Protein AF-A0AAD8YCX8-F1 (afdb_monomer_lite)

pLDDT: mean 75.9, std 19.73, range [22.41, 96.56]

Sequence (1104 aa):
MKTLSSLLLLIIVISTNVIINALQQPRQQAIVVGSGPVGVAASLILATNHNYDVTLLESSPASSTQTKYDPTKAFLYNVNGRGQRLTKMFPEMHQRMVERSVISKGFGGTKLTIVPADPGESIPEQKMNVPAAADKEDNGNKSMPSGEKAGNVGFWIPRHEMVKLMVEEIEEHNKRGLGGTITLCTGQECVSVVPRTTKDGEGVTVVVTTKDASSSSLQEISNEYNANLVIGADGMNSKVRQCLHNAPPGTWSSNCVKSSKFQPKTYTSPASFLRIKVLQLPPQFEIPDADGKPPLNTFSQDIYAIRSVNTGPRTFLSLGLLPMKDNDAVRPTNIITRPDHGIWKITNGKSMREYFQQAFPRFNFQEGGLISNQEWDRFAKAEGTRFPPCQYSPGLAVWDESGRSGVALVGDSIHAFSPDIGQGVNAGLMDVVCLDRALSGLDDVESGNDNDNTANDKTNKQTTTLEANLQRYQKQHAQEIAALIRLARFGAPYQYKQPHRADRALRLVWTANVAMRLLLNKVTFGVIQPPCIILSQNEDLTFREWPGFSNKKEGAAPPSTITTADDKSKDIKKEAPQLPPVEAAARRLERLYGGGGLATKTTATALPINTTKIMKKWLGASSGTAGNATMASVAACAETTLDPSGVCVTGREILMGLCSEEDRLAVSVKTADDGTADKPEEGGDAMMEEDAAPSTTPEYLSLTCREVESWLMTLAVRIYWRAGKYQQAYDLIIKGLQLLDAHLVDSGNTTTTTGGLYPLLARMLRYRSLIMESLLTSSNDDDTYAKLCSDTRIELASRHTHAVLRRDADVSATILNLHLRELLLSDRVEQAQKLISNSTFPTDAASNNQLLRYLYYSGRVQALRLEYTQSYSNLSQCLRKCPTNTGLGFRIAVQRLLVVVQLLMGEIPDRSVFFGEGMRGELRPYLEIAQAVRRGDLAVFHETVGGHAERLRMDGTYTLISRLAHSVVKAGLRRLKTSYSRISLEDVASRLGLPSATSAEFVVAKAVRDGVIDATIDHVGGYVQSHDLVDVYATVEPSEAFHRRIAYCLTTHNDAVRAMRYTPDAYKKQLEASRGLRRSREEKTDEEKAQEIEDELDDEDYEY

Organism: NCBI:txid267567

Secondary structure (DSSP, 8-state):
-HHHHHHHHHHHHHHHHHHHHHT-PPPPEEEEE--SHHHHHHHHHHHHTS--EEEEEESS-GGG-TTS--TTS-PEEEE-HHHHHHHHHSHHHHHHHHHHSEEE-HHHHS-EEEEES-TTSPPPP------SS-------------SS--TT-EEEEEHHHHHHHHHHHHHHHHHH--S--EEEEESEEEEEEEEEE-TTSS-EEEEEEEEETT---TTS-EEEEEESEEEE-S-TT-HHHHHHHHPPTTSS-TTSPPGGGGSPEEE--TTTT-EEEEEEE-SS-EE--STTSPPEEPPTTSEEEEE-S--STTT--EEEE---S-SSS-EEEEEEE-TTSGGGG---HHHHHHHHHHH-TTS--STTSSS-HHHHHHHHH---EEPPPEEE-S--EEE-TTSS-EEEE-GGGTEE--GGGS-HHHHHHHHHHHHHHHHTT--SS--TTTTS--TT-TT------HHHHHHHHHHHHHHHHHHHHHHHHHSSTTTT---SHHHHHHHHHHHHHHHHHHHHHHHTTTSSPPPHHHHTT-SSS-SS--TT-SS--S--PPPPS---------PPPPPPP---HHHHHHHHHHHHHT----------------HHHHHHHHHHHHHHHTTS--HHHHHHHHHHHS-SSSTTHHHHHHHHTSS-HHHHHHHHHTTS--S--------------------------SSSHHHHHHHHHHHHHHHHHHTT-HHHHHHHHHHHHHHHHHHHHHHHTSTTTGGGTHHHHHHHHHHHHHHHHHHHHH---HHHHHHHHHHHHHHHHHHHHHHHHTT-HHHHHHHHHHHHHHHHHTT-HHHHHHHHHH----TTTS-HHHHHHHHHHHHHHHHHTT-HHHHHHHHHHHHHHS-TTT-HHHHHHHHHHHHHHHHHHTPPPPGGGGG-TTTHHHHHHHHHHHHHHHHT-HHHHHHHHHHTHHHHHHTT-HHHHGGGHHHHHHHHHHHHHHH-SEEEHHHHHHHHT-S-HHHHHHHHHHHHHTTSS-EEEETTTTEEEEPP---GGGSSHHHHHHHHHHHHHHHHHHHHHHHHHHHHHHHHHHHHHHHHHHHTTS---HHHHHHHHHHHHTTSS---

Structure (mmCIF, N/CA/C/O backbone):
data_AF-A0AAD8YCX8-F1
#
_entry.id   AF-A0AAD8YCX8-F1
#
loop_
_atom_site.group_PDB
_atom_site.id
_atom_site.type_symbol
_atom_site.label_atom_id
_atom_site.label_alt_id
_atom_site.label_comp_id
_atom_site.label_asym_id
_atom_site.label_entity_id
_atom_site.label_seq_id
_atom_site.pdbx_PDB_ins_code
_atom_site.Cartn_x
_atom_site.Cartn_y
_atom_site.Cartn_z
_atom_site.occupancy
_atom_site.B_iso_or_equiv
_atom_site.auth_seq_id
_atom_site.auth_comp_id
_atom_site.auth_asym_id
_atom_site.auth_atom_id
_atom_site.pdbx_PDB_model_num
ATOM 1 N N . MET A 1 1 ? -3.619 -53.054 26.485 1.00 46.88 1 MET A N 1
ATOM 2 C CA . MET A 1 1 ? -3.581 -51.657 26.986 1.00 46.88 1 MET A CA 1
ATOM 3 C C . MET A 1 1 ? -4.119 -50.632 25.985 1.00 46.88 1 MET A C 1
ATOM 5 O O . MET A 1 1 ? -5.011 -49.892 26.367 1.00 46.88 1 MET A O 1
ATOM 9 N N . LYS A 1 2 ? -3.682 -50.595 24.713 1.00 43.97 2 LYS A N 1
ATOM 10 C CA . LYS A 1 2 ? -4.210 -49.623 23.723 1.00 43.97 2 LYS A CA 1
ATOM 11 C C . LYS A 1 2 ? -5.704 -49.801 23.383 1.00 43.97 2 LYS A C 1
ATOM 13 O O . LYS A 1 2 ? -6.411 -48.818 23.222 1.00 43.97 2 LYS A O 1
ATOM 18 N N . THR A 1 3 ? -6.207 -51.035 23.372 1.00 49.44 3 THR A N 1
ATOM 19 C CA . THR A 1 3 ? -7.632 -51.346 23.135 1.00 49.44 3 THR A CA 1
ATOM 20 C C . THR A 1 3 ? -8.544 -50.975 24.309 1.00 49.44 3 THR A C 1
ATOM 22 O O . THR A 1 3 ? -9.641 -50.473 24.096 1.00 49.44 3 THR A O 1
ATOM 25 N N . LEU A 1 4 ? -8.067 -51.138 25.547 1.00 52.78 4 LEU A N 1
ATOM 26 C CA . LEU A 1 4 ? -8.780 -50.715 26.760 1.00 52.78 4 LEU A CA 1
ATOM 27 C C . LEU A 1 4 ? -8.877 -49.188 26.876 1.00 52.78 4 LEU A C 1
ATOM 29 O O . LEU A 1 4 ? -9.902 -48.683 27.314 1.00 52.78 4 LEU A O 1
ATOM 33 N N . SER A 1 5 ? -7.854 -48.453 26.429 1.00 50.22 5 SER A N 1
ATOM 34 C CA . SER A 1 5 ? -7.874 -46.985 26.420 1.00 50.22 5 SER A CA 1
ATOM 35 C C . SER A 1 5 ? -8.899 -46.421 25.427 1.00 50.22 5 SER A C 1
ATOM 37 O O . SER A 1 5 ? -9.629 -45.503 25.787 1.00 50.22 5 SER A O 1
ATOM 39 N N . SER A 1 6 ? -9.036 -47.008 24.230 1.00 52.00 6 SER A N 1
ATOM 40 C CA . SER A 1 6 ? -10.085 -46.609 23.275 1.00 52.00 6 SER A CA 1
ATOM 41 C C . SER A 1 6 ? -11.494 -46.961 23.750 1.00 52.00 6 SER A C 1
ATOM 43 O O . SER A 1 6 ? -12.411 -46.176 23.525 1.00 52.00 6 SER A O 1
ATOM 45 N N . LEU A 1 7 ? -11.678 -48.102 24.425 1.00 57.59 7 LEU A N 1
ATOM 46 C CA . LEU A 1 7 ? -12.986 -48.491 24.961 1.00 57.59 7 LEU A CA 1
ATOM 47 C C . LEU A 1 7 ? -13.411 -47.579 26.121 1.00 57.59 7 LEU A C 1
ATOM 49 O O . LEU A 1 7 ? -14.566 -47.171 26.192 1.00 57.59 7 LEU A O 1
ATOM 53 N N . LEU A 1 8 ? -12.465 -47.204 26.990 1.00 53.88 8 LEU A N 1
ATOM 54 C CA . LEU A 1 8 ? -12.706 -46.264 28.084 1.00 53.88 8 LEU A CA 1
ATOM 55 C C . LEU A 1 8 ? -13.046 -44.865 27.547 1.00 53.88 8 LEU A C 1
ATOM 57 O O . LEU A 1 8 ? -13.964 -44.232 28.052 1.00 53.88 8 LEU A O 1
ATOM 61 N N . LEU A 1 9 ? -12.371 -44.413 26.482 1.00 55.84 9 LEU A N 1
ATOM 62 C CA . LEU A 1 9 ? -12.681 -43.140 25.825 1.00 55.84 9 LEU A CA 1
ATOM 63 C C . LEU A 1 9 ? -14.089 -43.146 25.211 1.00 55.84 9 LEU A C 1
ATOM 65 O O . LEU A 1 9 ? -14.820 -42.169 25.339 1.00 55.84 9 LEU A O 1
ATOM 69 N N . LEU A 1 10 ? -14.488 -44.258 24.584 1.00 55.81 10 LEU A N 1
ATOM 70 C CA . LEU A 1 10 ? -15.815 -44.419 23.988 1.00 55.81 10 LEU A CA 1
ATOM 71 C C . LEU A 1 10 ? -16.918 -44.432 25.059 1.00 55.81 10 LEU A C 1
ATOM 73 O O . LEU A 1 10 ? -17.942 -43.777 24.895 1.00 55.81 10 LEU A O 1
ATOM 77 N N . ILE A 1 11 ? -16.690 -45.126 26.177 1.00 55.75 11 ILE A N 1
ATOM 78 C CA . ILE A 1 11 ? -17.627 -45.183 27.309 1.00 55.75 11 ILE A CA 1
ATOM 79 C C . ILE A 1 11 ? -17.734 -43.820 27.997 1.00 55.75 11 ILE A C 1
ATOM 81 O O . ILE A 1 11 ? -18.839 -43.420 28.361 1.00 55.75 11 ILE A O 1
ATOM 85 N N . ILE A 1 12 ? -16.628 -43.077 28.119 1.00 56.91 12 ILE A N 1
ATOM 86 C CA . ILE A 1 12 ? -16.642 -41.709 28.644 1.00 56.91 12 ILE A CA 1
ATOM 87 C C . ILE A 1 12 ? -17.476 -40.818 27.721 1.00 56.91 12 ILE A C 1
ATOM 89 O O . ILE A 1 12 ? -18.402 -40.200 28.219 1.00 56.91 12 ILE A O 1
ATOM 93 N N . VAL A 1 13 ? -17.251 -40.837 26.400 1.00 55.50 13 VAL A N 1
ATOM 94 C CA . VAL A 1 13 ? -18.006 -40.026 25.418 1.00 55.50 13 VAL A CA 1
ATOM 95 C C . VAL A 1 13 ? -19.503 -40.358 25.402 1.00 55.50 13 VAL A C 1
ATOM 97 O O . VAL A 1 13 ? -20.339 -39.456 25.338 1.00 55.50 13 VAL A O 1
ATOM 100 N N . ILE A 1 14 ? -19.864 -41.640 25.491 1.00 51.12 14 ILE A N 1
ATOM 101 C CA . ILE A 1 14 ? -21.269 -42.067 25.558 1.00 51.12 14 ILE A CA 1
ATOM 102 C C . ILE A 1 14 ? -21.897 -41.623 26.887 1.00 51.12 14 ILE A C 1
ATOM 104 O O . ILE A 1 14 ? -23.021 -41.125 26.894 1.00 51.12 14 ILE A O 1
ATOM 108 N N . SER A 1 15 ? -21.161 -41.722 27.997 1.00 43.00 15 SER A N 1
ATOM 109 C CA . SER A 1 15 ? -21.648 -41.301 29.315 1.00 43.00 15 SER A CA 1
ATOM 110 C C . SER A 1 15 ? -21.810 -39.781 29.413 1.00 43.00 15 SER A C 1
ATOM 112 O O . SER A 1 15 ? -22.808 -39.327 29.968 1.00 43.00 15 SER A O 1
ATOM 114 N N . THR A 1 16 ? -20.923 -38.974 28.813 1.00 46.72 16 THR A N 1
ATOM 115 C CA . THR A 1 16 ? -21.105 -37.512 28.758 1.00 46.72 16 THR A CA 1
ATOM 116 C C . THR A 1 16 ? -22.316 -37.125 27.919 1.00 46.72 16 THR A C 1
ATOM 118 O O . THR A 1 16 ? -23.082 -36.267 28.343 1.00 46.72 16 THR A O 1
ATOM 121 N N . ASN A 1 17 ? -22.550 -37.776 26.777 1.00 42.38 17 ASN A N 1
ATOM 122 C CA . ASN A 1 17 ? -23.711 -37.476 25.930 1.00 42.38 17 ASN A CA 1
ATOM 123 C C . ASN A 1 17 ? -25.047 -37.849 26.593 1.00 42.38 17 ASN A C 1
ATOM 125 O O . ASN A 1 17 ? -26.036 -37.133 26.436 1.00 42.38 17 ASN A O 1
ATOM 129 N N . VAL A 1 18 ? -25.082 -38.932 27.376 1.00 42.53 18 VAL A N 1
ATOM 130 C CA . VAL A 1 18 ? -26.273 -39.334 28.143 1.00 42.53 18 VAL A CA 1
ATOM 131 C C . VAL A 1 18 ? -26.521 -38.389 29.326 1.00 42.53 18 VAL A C 1
ATOM 133 O O . VAL A 1 18 ? -27.665 -38.011 29.567 1.00 42.53 18 VAL A O 1
ATOM 136 N N . ILE A 1 19 ? -25.469 -37.931 30.013 1.00 42.53 19 ILE A N 1
ATOM 137 C CA . ILE A 1 19 ? -25.577 -36.965 31.122 1.00 42.53 19 ILE A CA 1
ATOM 138 C C . ILE A 1 19 ? -25.978 -35.564 30.619 1.00 42.53 19 ILE A C 1
ATOM 140 O O . ILE A 1 19 ? -26.769 -34.886 31.271 1.00 42.53 19 ILE A O 1
ATOM 144 N N . ILE A 1 20 ? -25.513 -35.146 29.436 1.00 47.56 20 ILE A N 1
ATOM 145 C CA . ILE A 1 20 ? -25.912 -33.875 28.801 1.00 47.56 20 ILE A CA 1
ATOM 146 C C . ILE A 1 20 ? -27.389 -33.903 28.378 1.00 47.56 20 ILE A C 1
ATOM 148 O O . ILE A 1 20 ? -28.096 -32.912 28.559 1.00 47.56 20 ILE A O 1
ATOM 152 N N . ASN A 1 21 ? -27.887 -35.038 27.879 1.00 40.34 21 ASN A N 1
ATOM 153 C CA . ASN A 1 21 ? -29.309 -35.194 27.562 1.00 40.34 21 ASN A CA 1
ATOM 154 C C . ASN A 1 21 ? -30.202 -35.247 28.814 1.00 40.34 21 ASN A C 1
ATOM 156 O O . ASN A 1 21 ? -31.345 -34.805 28.755 1.00 40.34 21 ASN A O 1
ATOM 160 N N . ALA A 1 22 ? -29.688 -35.727 29.951 1.00 33.72 22 ALA A N 1
ATOM 161 C CA . ALA A 1 22 ? -30.432 -35.807 31.210 1.00 33.72 22 ALA A CA 1
ATOM 162 C C . ALA A 1 22 ? -30.562 -34.461 31.966 1.00 33.72 22 ALA A C 1
ATOM 164 O O . ALA A 1 22 ? -31.344 -34.374 32.909 1.00 33.72 22 ALA A O 1
ATOM 165 N N . LEU A 1 23 ? -29.833 -33.411 31.557 1.00 39.38 23 LEU A N 1
ATOM 166 C CA . LEU A 1 23 ? -29.813 -32.080 32.196 1.00 39.38 23 LEU A CA 1
ATOM 167 C C . LEU A 1 23 ? -30.593 -30.990 31.426 1.00 39.38 23 LEU A C 1
ATOM 169 O O . LEU A 1 23 ? -30.465 -29.805 31.742 1.00 39.38 23 LEU A O 1
ATOM 173 N N . GLN A 1 24 ? -31.388 -31.339 30.408 1.00 44.03 24 GLN A N 1
ATOM 174 C CA . GLN A 1 24 ? -32.096 -30.339 29.600 1.00 44.03 24 GLN A CA 1
ATOM 175 C C . GLN A 1 24 ? -33.260 -29.697 30.374 1.00 44.03 24 GLN A C 1
ATOM 177 O O . GLN A 1 24 ? -34.314 -30.299 30.564 1.00 44.03 24 GLN A O 1
ATOM 182 N N . GLN A 1 25 ? -33.073 -28.436 30.781 1.00 47.62 25 GLN A N 1
ATOM 183 C CA . GLN A 1 25 ? -34.177 -27.533 31.117 1.00 47.62 25 GLN A CA 1
ATOM 184 C C . GLN A 1 25 ? -35.183 -27.471 29.948 1.00 47.62 25 GLN A C 1
ATOM 186 O O . GLN A 1 25 ? -34.764 -27.601 28.792 1.00 47.62 25 GLN A O 1
ATOM 191 N N . PRO A 1 26 ? -36.489 -27.259 30.207 1.00 56.59 26 PRO A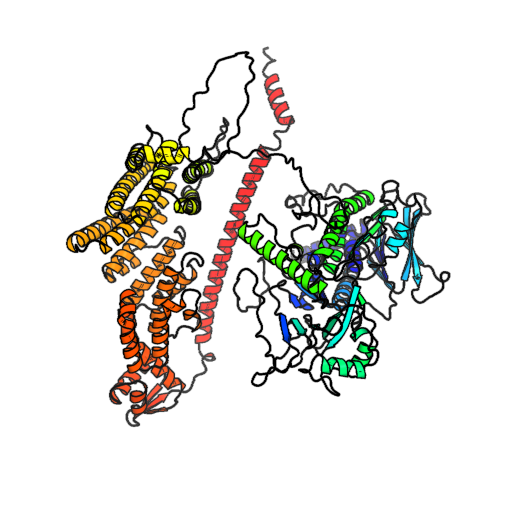 N 1
ATOM 192 C CA . PRO A 1 26 ? -37.469 -27.076 29.140 1.00 56.59 26 PRO A CA 1
ATOM 193 C C . PRO A 1 26 ? -37.029 -25.923 28.231 1.00 56.59 26 PRO A C 1
ATOM 195 O O . PRO A 1 26 ? -36.786 -24.807 28.695 1.00 56.59 26 PRO A O 1
ATOM 198 N N . ARG A 1 27 ? -36.878 -26.213 26.935 1.00 70.38 27 ARG A N 1
ATOM 199 C CA . ARG A 1 27 ? -36.404 -25.240 25.946 1.00 70.38 27 ARG A CA 1
ATOM 200 C C . ARG A 1 27 ? -37.458 -24.158 25.744 1.00 70.38 27 ARG A C 1
ATOM 202 O O . ARG A 1 27 ? -38.641 -24.452 25.572 1.00 70.38 27 ARG A O 1
ATOM 209 N N . GLN A 1 28 ? -37.022 -22.905 25.792 1.00 84.25 28 GLN A N 1
ATOM 210 C CA . GLN A 1 28 ? -37.896 -21.753 25.591 1.00 84.25 28 GLN A CA 1
ATOM 211 C C . GLN A 1 28 ? -38.244 -21.610 24.106 1.00 84.25 28 GLN A C 1
ATOM 213 O O . GLN A 1 28 ? -37.443 -21.947 23.233 1.00 84.25 28 GLN A O 1
ATOM 218 N N . GLN A 1 29 ? -39.444 -21.108 23.819 1.00 90.94 29 GLN A N 1
ATOM 219 C CA . GLN A 1 29 ? -39.936 -20.937 22.451 1.00 90.94 29 GLN A CA 1
ATOM 220 C C . GLN A 1 29 ? -39.706 -19.496 21.989 1.00 90.94 29 GLN A C 1
ATOM 222 O O . GLN A 1 29 ? -40.032 -18.551 22.716 1.00 90.94 29 GLN A O 1
ATOM 227 N N . ALA A 1 30 ? -39.176 -19.317 20.780 1.00 93.88 30 ALA A N 1
ATOM 228 C CA . ALA A 1 30 ? -39.041 -18.018 20.129 1.00 93.88 30 ALA A CA 1
ATOM 229 C C . ALA A 1 30 ? -39.712 -18.010 18.751 1.00 93.88 30 ALA A C 1
ATOM 231 O O . ALA A 1 30 ? -39.688 -18.996 18.017 1.00 93.88 30 ALA A O 1
ATOM 232 N N . ILE A 1 31 ? -40.291 -16.873 18.368 1.00 95.44 31 ILE A N 1
ATOM 233 C CA . ILE A 1 31 ? -40.865 -16.669 17.033 1.00 95.44 31 ILE A CA 1
ATOM 234 C C . ILE A 1 31 ? -40.129 -15.526 16.354 1.00 95.44 31 ILE A C 1
ATOM 236 O O . ILE A 1 31 ? -40.026 -14.434 16.905 1.00 95.44 31 ILE A O 1
ATOM 240 N N . VAL A 1 32 ? -39.663 -15.746 15.132 1.00 95.00 32 VAL A N 1
ATOM 241 C CA . VAL A 1 32 ? -39.074 -14.699 14.296 1.00 95.00 32 VAL A CA 1
ATOM 242 C C . VAL A 1 32 ? -40.010 -14.439 13.124 1.00 95.00 32 VAL A C 1
ATOM 244 O O . VAL A 1 32 ? -40.330 -15.346 12.360 1.00 95.00 32 VAL A O 1
ATOM 247 N N . VAL A 1 33 ? -40.465 -13.198 12.975 1.00 93.19 33 VAL A N 1
ATOM 248 C CA . VAL A 1 33 ? -41.361 -12.788 11.889 1.00 93.19 33 VAL A CA 1
ATOM 249 C C . VAL A 1 33 ? -40.536 -12.129 10.785 1.00 93.19 33 VAL A C 1
ATOM 251 O O . VAL A 1 33 ? -39.996 -11.044 10.988 1.00 93.19 33 VAL A O 1
ATOM 254 N N . GLY A 1 34 ? -40.465 -12.771 9.618 1.00 89.44 34 GLY A N 1
ATOM 255 C CA . GLY A 1 34 ? -39.735 -12.354 8.417 1.00 89.44 34 GLY A CA 1
ATOM 256 C C . GLY A 1 34 ? -38.472 -13.186 8.165 1.00 89.44 34 GLY A C 1
ATOM 257 O O . GLY A 1 34 ? -37.548 -13.171 8.973 1.00 89.44 34 GLY A O 1
ATOM 258 N N . SER A 1 35 ? -38.369 -13.852 7.008 1.00 85.56 35 SER A N 1
ATOM 259 C CA . SER A 1 35 ? -37.230 -14.719 6.645 1.00 85.56 35 SER A CA 1
ATOM 260 C C . SER A 1 35 ? -36.160 -14.040 5.782 1.00 85.56 35 SER A C 1
ATOM 262 O O . SER A 1 35 ? -35.491 -14.694 4.980 1.00 85.56 35 SER A O 1
ATOM 264 N N . GLY A 1 36 ? -35.997 -12.719 5.900 1.00 86.06 36 GLY A N 1
ATOM 265 C CA . GLY A 1 36 ? -34.877 -12.018 5.263 1.00 86.06 36 GLY A CA 1
ATOM 266 C C . GLY A 1 36 ? -33.524 -12.366 5.912 1.00 86.06 36 GLY A C 1
ATOM 267 O O . GLY A 1 36 ? -33.497 -13.037 6.942 1.00 86.06 36 GLY A O 1
ATOM 268 N N . PRO A 1 37 ? -32.392 -11.844 5.393 1.00 88.38 37 PRO A N 1
ATOM 269 C CA . PRO A 1 37 ? -31.063 -12.116 5.954 1.00 88.38 37 PRO A CA 1
ATOM 270 C C . PRO A 1 37 ? -30.956 -11.854 7.465 1.00 88.38 37 PRO A C 1
ATOM 272 O O . PRO A 1 37 ? -30.333 -12.619 8.189 1.00 88.38 37 PRO A O 1
ATOM 275 N N . VAL A 1 38 ? -31.606 -10.790 7.953 1.00 91.44 38 VAL A N 1
ATOM 276 C CA . VAL A 1 38 ? -31.616 -10.434 9.382 1.00 91.44 38 VAL A CA 1
ATOM 277 C C . VAL A 1 38 ? -32.444 -11.416 10.217 1.00 91.44 38 VAL A C 1
ATOM 279 O O . VAL A 1 38 ? -32.004 -11.822 11.285 1.00 91.44 38 VAL A O 1
ATOM 282 N N . GLY A 1 39 ? -33.625 -11.823 9.742 1.00 91.44 39 GLY A N 1
ATOM 283 C CA . GLY A 1 39 ? -34.486 -12.753 10.479 1.00 91.44 39 GLY A CA 1
ATOM 284 C C . GLY A 1 39 ? -33.913 -14.169 10.531 1.00 91.44 39 GLY A C 1
ATOM 285 O O . GLY A 1 39 ? -33.950 -14.823 11.574 1.00 91.44 39 GLY A O 1
ATOM 286 N N . VAL A 1 40 ? -33.284 -14.617 9.442 1.00 90.19 40 VAL A N 1
ATOM 287 C CA . VAL A 1 40 ? -32.546 -15.886 9.423 1.00 90.19 40 VAL A CA 1
ATOM 288 C C . VAL A 1 40 ? -31.353 -15.836 10.385 1.00 90.19 40 VAL A C 1
ATOM 290 O O . VAL A 1 40 ? -31.191 -16.742 11.199 1.00 90.19 40 VAL A O 1
ATOM 293 N N . ALA A 1 41 ? -30.572 -14.750 10.368 1.00 92.56 41 ALA A N 1
ATOM 294 C CA . ALA A 1 41 ? -29.472 -14.544 11.311 1.00 92.56 41 ALA A CA 1
ATOM 295 C C . ALA A 1 41 ? -29.938 -14.545 12.780 1.00 92.56 41 ALA A C 1
ATOM 297 O O . ALA A 1 41 ? -29.306 -15.181 13.622 1.00 92.56 41 ALA A O 1
ATOM 298 N N . ALA A 1 42 ? -31.058 -13.881 13.085 1.00 94.00 42 ALA A N 1
ATOM 299 C CA . ALA A 1 42 ? -31.652 -13.889 14.421 1.00 94.00 42 ALA A CA 1
ATOM 300 C C . ALA A 1 42 ? -32.081 -15.295 14.853 1.00 94.00 42 ALA A C 1
ATOM 302 O O . ALA A 1 42 ? -31.850 -15.680 15.996 1.00 94.00 42 ALA A O 1
ATOM 303 N N . SER A 1 43 ? -32.636 -16.083 13.931 1.00 93.25 43 SER A N 1
ATOM 304 C CA . SER A 1 43 ? -33.036 -17.468 14.205 1.00 93.25 43 SER A CA 1
ATOM 305 C C . SER A 1 43 ? -31.833 -18.351 14.549 1.00 93.25 43 SER A C 1
ATOM 307 O O . SER A 1 43 ? -31.879 -19.085 15.533 1.00 93.25 43 SER A O 1
ATOM 309 N N . LEU A 1 44 ? -30.736 -18.232 13.791 1.00 91.88 44 LEU A N 1
ATOM 310 C CA . LEU A 1 44 ? -29.491 -18.966 14.046 1.00 91.88 44 LEU A CA 1
ATOM 311 C C . LEU A 1 44 ? -28.887 -18.615 15.410 1.00 91.88 44 LEU A C 1
ATOM 313 O O . LEU A 1 44 ? -28.513 -19.513 16.161 1.00 91.88 44 LEU A O 1
ATOM 317 N N . ILE A 1 45 ? -28.828 -17.328 15.761 1.00 92.19 45 ILE A N 1
ATOM 318 C CA . ILE A 1 45 ? -28.293 -16.874 17.054 1.00 92.19 45 ILE A CA 1
ATOM 319 C C . ILE A 1 45 ? -29.147 -17.363 18.226 1.00 92.19 45 ILE A C 1
ATOM 321 O O . ILE A 1 45 ? -28.605 -17.893 19.196 1.00 92.19 45 ILE A O 1
ATOM 325 N N . LEU A 1 46 ? -30.473 -17.232 18.139 1.00 92.25 46 LEU A N 1
ATOM 326 C CA . LEU A 1 46 ? -31.372 -17.667 19.210 1.00 92.25 46 LEU A CA 1
ATOM 327 C C . LEU A 1 46 ? -31.303 -19.182 19.435 1.00 92.25 46 LEU A C 1
ATOM 329 O O . LEU A 1 46 ? -31.280 -19.626 20.583 1.00 92.25 46 LEU A O 1
ATOM 333 N N . ALA A 1 47 ? -31.211 -19.967 18.361 1.00 90.88 47 ALA A N 1
ATOM 334 C CA . ALA A 1 47 ? -31.105 -21.420 18.444 1.00 90.88 47 ALA A CA 1
ATOM 335 C C . ALA A 1 47 ? -29.730 -21.902 18.940 1.00 90.88 47 ALA A C 1
ATOM 337 O O . ALA A 1 47 ? -29.663 -22.865 19.707 1.00 90.88 47 ALA A O 1
ATOM 338 N N . THR A 1 48 ? -28.646 -21.233 18.528 1.00 88.19 48 THR A N 1
ATOM 339 C CA . THR A 1 48 ? -27.261 -21.655 18.813 1.00 88.19 48 THR A CA 1
ATOM 340 C C . THR A 1 48 ? -26.759 -21.149 20.164 1.00 88.19 48 THR A C 1
ATOM 342 O O . THR A 1 48 ? -26.288 -21.940 20.978 1.00 88.19 48 THR A O 1
ATOM 345 N N . ASN A 1 49 ? -26.865 -19.842 20.427 1.00 88.38 49 ASN A N 1
ATOM 346 C CA . ASN A 1 49 ? -26.271 -19.215 21.615 1.00 88.38 49 ASN A CA 1
ATOM 347 C C . ASN A 1 49 ? -27.207 -19.262 22.826 1.00 88.38 49 ASN A C 1
ATOM 349 O O . ASN A 1 49 ? -26.752 -19.428 23.957 1.00 88.38 49 ASN A O 1
ATOM 353 N N . HIS A 1 50 ? -28.515 -19.130 22.584 1.00 87.25 50 HIS A N 1
ATOM 354 C CA . HIS A 1 50 ? -29.526 -19.003 23.641 1.00 87.25 50 HIS A CA 1
ATOM 355 C C . HIS A 1 50 ? -30.429 -20.233 23.789 1.00 87.25 50 HIS A C 1
ATOM 357 O O . HIS A 1 50 ? -31.271 -20.263 24.681 1.00 87.25 50 HIS A O 1
ATOM 363 N N . ASN A 1 51 ? -30.227 -21.266 22.962 1.00 87.88 51 ASN A N 1
ATOM 364 C CA . ASN A 1 51 ? -30.921 -22.556 23.027 1.00 87.88 51 ASN A CA 1
ATOM 365 C C . ASN A 1 51 ? -32.465 -22.461 22.955 1.00 87.88 51 ASN A C 1
ATOM 367 O O . ASN A 1 51 ? -33.169 -23.234 23.609 1.00 87.88 51 ASN A O 1
ATOM 371 N N . TYR A 1 52 ? -32.990 -21.520 22.162 1.00 89.94 52 TYR A N 1
ATOM 372 C CA . TYR A 1 52 ? -34.423 -21.412 21.865 1.00 89.94 52 TYR A CA 1
ATOM 373 C C . TYR A 1 52 ? -34.833 -22.350 20.732 1.00 89.94 52 TYR A C 1
ATOM 375 O O . TYR A 1 52 ? -34.146 -22.430 19.714 1.00 89.94 52 TYR A O 1
ATOM 383 N N . ASP A 1 53 ? -36.005 -22.967 20.848 1.00 92.62 53 ASP A N 1
ATOM 384 C CA . ASP A 1 53 ? -36.680 -23.533 19.680 1.00 92.62 53 ASP A CA 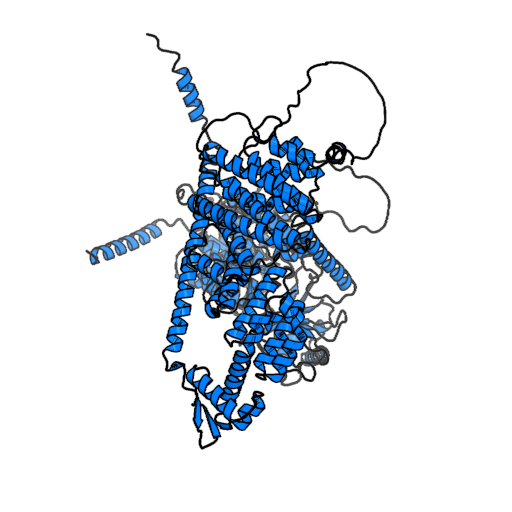1
ATOM 385 C C . ASP A 1 53 ? -37.358 -22.387 18.918 1.00 92.62 53 ASP A C 1
ATOM 387 O O . ASP A 1 53 ? -38.161 -21.634 19.476 1.00 92.62 53 ASP A O 1
ATOM 391 N N . VAL A 1 54 ? -36.976 -22.201 17.653 1.00 93.31 54 VAL A N 1
ATOM 392 C CA . VAL A 1 54 ? -37.327 -21.018 16.863 1.00 93.31 54 VAL A CA 1
ATOM 393 C C . VAL A 1 54 ? -38.308 -21.377 15.754 1.00 93.31 54 VAL A C 1
ATOM 395 O O . VAL A 1 54 ? -38.015 -22.202 14.890 1.00 93.31 54 VAL A O 1
ATOM 398 N N . THR A 1 55 ? -39.443 -20.684 15.708 1.00 93.94 55 THR A N 1
ATOM 399 C CA . THR A 1 55 ? -40.360 -20.707 14.559 1.00 93.94 55 THR A CA 1
ATOM 400 C C . THR A 1 55 ? -40.149 -19.456 13.708 1.00 93.94 55 THR A C 1
ATOM 402 O O . THR A 1 55 ? -40.421 -18.339 14.147 1.00 93.94 55 THR A O 1
ATOM 405 N N . LEU A 1 56 ? -39.660 -19.634 12.483 1.00 92.31 56 LEU A N 1
ATOM 406 C CA . LEU A 1 56 ? -39.412 -18.570 11.514 1.00 92.31 56 LEU A CA 1
ATOM 407 C C . LEU A 1 56 ? -40.601 -18.452 10.551 1.00 92.31 56 LEU A C 1
ATOM 409 O O . LEU A 1 56 ? -40.843 -19.347 9.743 1.00 92.31 56 LEU A O 1
ATOM 413 N N . LEU A 1 57 ? -41.335 -17.343 10.624 1.00 90.62 57 LEU A N 1
ATOM 414 C CA . LEU A 1 57 ? -42.539 -17.077 9.833 1.00 90.62 57 LEU A CA 1
ATOM 415 C C . LEU A 1 57 ? -42.212 -16.198 8.619 1.00 90.62 57 LEU A C 1
ATOM 417 O O . LEU A 1 57 ? -41.637 -15.122 8.771 1.00 90.62 57 LEU A O 1
ATOM 421 N N . GLU A 1 58 ? -42.622 -16.605 7.420 1.00 87.12 58 GLU A N 1
ATOM 422 C CA . GLU A 1 58 ? -42.433 -15.842 6.183 1.00 87.12 58 GLU A CA 1
ATOM 423 C C . GLU A 1 58 ? -43.752 -15.626 5.443 1.00 87.12 58 GLU A C 1
ATOM 425 O O . GLU A 1 58 ? -44.463 -16.576 5.128 1.00 87.12 58 GLU A O 1
ATOM 430 N N . SER A 1 59 ? -44.033 -14.369 5.090 1.00 82.50 59 SER A N 1
ATOM 431 C CA . SER A 1 59 ? -45.256 -13.995 4.363 1.00 82.50 59 SER A CA 1
ATOM 432 C C . SER A 1 59 ? -45.274 -14.447 2.896 1.00 82.50 59 SER A C 1
ATOM 434 O O . SER A 1 59 ? -46.343 -14.617 2.318 1.00 82.50 59 SER A O 1
ATOM 436 N N . SER A 1 60 ? -44.111 -14.658 2.272 1.00 75.69 60 SER A N 1
ATOM 437 C CA . SER A 1 60 ? -44.032 -15.089 0.871 1.00 75.69 60 SER A CA 1
ATOM 438 C C . SER A 1 60 ? -44.448 -16.564 0.703 1.00 75.69 60 SER A C 1
ATOM 440 O O . SER A 1 60 ? -44.033 -17.401 1.511 1.00 75.69 60 SER A O 1
ATOM 442 N N . PRO A 1 61 ? -45.212 -16.925 -0.349 1.00 67.69 61 PRO A N 1
ATOM 443 C CA . PRO A 1 61 ? -45.584 -18.315 -0.616 1.00 67.69 61 PRO A CA 1
ATOM 444 C C . PRO A 1 61 ? -44.370 -19.175 -1.008 1.00 67.69 61 PRO A C 1
ATOM 446 O O . PRO A 1 61 ? -43.388 -18.682 -1.569 1.00 67.69 61 PRO A O 1
ATOM 449 N N . ALA A 1 62 ? -44.458 -20.492 -0.783 1.00 59.12 62 ALA A N 1
ATOM 450 C CA . ALA A 1 62 ? -43.374 -21.447 -1.051 1.00 59.12 62 ALA A CA 1
ATOM 451 C C . ALA A 1 62 ? -42.856 -21.422 -2.508 1.00 59.12 62 ALA A C 1
ATOM 453 O O . ALA A 1 62 ? -41.675 -21.674 -2.756 1.00 59.12 62 ALA A O 1
ATOM 454 N N . SER A 1 63 ? -43.713 -21.080 -3.481 1.00 43.62 63 SER A N 1
ATOM 455 C CA . SER A 1 63 ? -43.367 -20.996 -4.910 1.00 43.62 63 SER A CA 1
ATOM 456 C C . SER A 1 63 ? -42.438 -19.819 -5.249 1.00 43.62 63 SER A C 1
ATOM 458 O O . SER A 1 63 ? -41.611 -19.940 -6.165 1.00 43.62 63 SER A O 1
ATOM 460 N N . SER A 1 64 ? -42.512 -18.728 -4.476 1.00 52.69 64 SER A N 1
ATOM 461 C CA . SER A 1 64 ? -41.683 -17.520 -4.567 1.00 52.69 64 SER A CA 1
ATOM 462 C C . SER A 1 64 ? -40.596 -17.509 -3.488 1.00 52.69 64 SER A C 1
ATOM 464 O O . SER A 1 64 ? -40.449 -16.543 -2.738 1.00 52.69 64 SER A O 1
ATOM 466 N N . THR A 1 65 ? -39.862 -18.613 -3.363 1.00 53.47 65 THR A N 1
ATOM 467 C CA . THR A 1 65 ? -38.795 -18.757 -2.370 1.00 53.47 65 THR A CA 1
ATOM 468 C C . THR A 1 65 ? -37.791 -17.607 -2.512 1.00 53.47 65 THR A C 1
ATOM 470 O O . THR A 1 65 ? -37.301 -17.359 -3.613 1.00 53.47 65 THR A O 1
ATOM 473 N N . GLN A 1 66 ? -37.450 -16.918 -1.414 1.00 57.53 66 GLN A N 1
ATOM 474 C CA . GLN A 1 66 ? -36.479 -15.805 -1.407 1.00 57.53 66 GLN A CA 1
ATOM 475 C C . GLN A 1 66 ? -35.073 -16.204 -1.913 1.00 57.53 66 GLN A C 1
ATOM 477 O O . GLN A 1 66 ? -34.239 -15.341 -2.187 1.00 57.53 66 GLN A O 1
ATOM 482 N N . THR A 1 67 ? -34.818 -17.508 -2.048 1.00 57.84 67 THR A N 1
ATOM 483 C CA . THR A 1 67 ? -33.614 -18.110 -2.633 1.00 57.84 67 THR A CA 1
ATOM 484 C C . THR A 1 67 ? -33.587 -18.066 -4.164 1.00 57.84 67 THR A C 1
ATOM 486 O O . THR A 1 67 ? -32.519 -18.223 -4.755 1.00 57.84 67 THR A O 1
ATOM 489 N N . LYS A 1 68 ? -34.727 -17.842 -4.833 1.00 64.44 68 LYS A N 1
ATOM 490 C CA . LYS A 1 68 ? -34.794 -17.724 -6.295 1.00 64.44 68 LYS A CA 1
ATOM 491 C C . LYS A 1 68 ? -34.385 -16.325 -6.748 1.00 64.44 68 LYS A C 1
ATOM 493 O O . LYS A 1 68 ? -34.733 -15.318 -6.132 1.00 64.44 68 LYS A O 1
ATOM 498 N N . TYR A 1 69 ? -33.668 -16.268 -7.867 1.00 69.75 69 TYR A N 1
ATOM 499 C CA . TYR A 1 69 ? -33.279 -15.015 -8.500 1.00 69.75 69 TYR A CA 1
ATOM 500 C C . TYR A 1 69 ? -34.515 -14.244 -8.983 1.00 69.75 69 TYR A C 1
ATOM 502 O O . TYR A 1 69 ? -35.197 -14.678 -9.909 1.00 69.75 69 TYR A O 1
ATOM 510 N N . ASP A 1 70 ? -34.789 -13.090 -8.372 1.00 69.94 70 ASP A N 1
ATOM 511 C CA . ASP A 1 70 ? -35.801 -12.140 -8.835 1.00 69.94 70 ASP A CA 1
ATOM 512 C C . ASP A 1 70 ? -35.112 -10.983 -9.587 1.00 69.94 70 ASP A C 1
ATOM 514 O O . ASP A 1 70 ? -34.482 -10.126 -8.952 1.00 69.94 70 ASP A O 1
ATOM 518 N N . PRO A 1 71 ? -35.252 -10.897 -10.926 1.00 66.56 71 PRO A N 1
ATOM 519 C CA . PRO A 1 71 ? -34.658 -9.831 -11.733 1.00 66.56 71 PRO A CA 1
ATOM 520 C C . PRO A 1 71 ? -35.140 -8.425 -11.354 1.00 66.56 71 PRO A C 1
ATOM 522 O O . PRO A 1 71 ? -34.511 -7.440 -11.739 1.00 66.56 71 PRO A O 1
ATOM 525 N N . THR A 1 72 ? -36.267 -8.298 -10.648 1.00 65.06 72 THR A N 1
ATOM 526 C CA . THR A 1 72 ? -36.807 -7.009 -10.185 1.00 65.06 72 THR A CA 1
ATOM 527 C C . THR A 1 72 ? -36.226 -6.567 -8.840 1.00 65.06 72 THR A C 1
ATOM 529 O O . THR A 1 72 ? -36.270 -5.376 -8.524 1.00 65.06 72 THR A O 1
ATOM 532 N N . LYS A 1 73 ? -35.621 -7.494 -8.080 1.00 66.25 73 LYS A N 1
ATOM 533 C CA . LYS A 1 73 ? -35.020 -7.278 -6.750 1.00 66.25 73 LYS A CA 1
ATOM 534 C C . LYS A 1 73 ? -33.549 -7.721 -6.691 1.00 66.25 73 LYS A C 1
ATOM 536 O O . LYS A 1 73 ? -33.050 -8.116 -5.636 1.00 66.25 73 LYS A O 1
ATOM 541 N N . ALA A 1 74 ? -32.838 -7.642 -7.814 1.00 66.19 74 ALA A N 1
ATOM 542 C CA . ALA A 1 74 ? -31.448 -8.077 -7.943 1.00 66.19 74 ALA A CA 1
ATOM 543 C C . ALA A 1 74 ? -30.446 -7.021 -7.425 1.00 66.19 74 ALA A C 1
ATOM 545 O O . ALA A 1 74 ? -29.695 -6.411 -8.185 1.00 66.19 74 ALA A O 1
ATOM 546 N N . PHE A 1 75 ? -30.440 -6.801 -6.107 1.00 73.25 75 PHE A N 1
ATOM 547 C CA . PHE A 1 75 ? -29.433 -5.986 -5.420 1.00 73.25 75 PHE A CA 1
ATOM 548 C C . PHE A 1 75 ? -28.243 -6.834 -4.968 1.00 73.25 75 PHE A C 1
ATOM 550 O O . PHE A 1 75 ? -28.402 -8.001 -4.596 1.00 73.25 75 PHE A O 1
ATOM 557 N N . LEU A 1 76 ? -27.062 -6.216 -4.940 1.00 82.19 76 LEU A N 1
ATOM 558 C CA . LEU A 1 76 ? -25.871 -6.794 -4.328 1.00 82.19 76 LEU A CA 1
ATOM 559 C C . LEU A 1 76 ? -25.627 -6.162 -2.961 1.00 82.19 76 LEU A C 1
ATOM 561 O O . LEU A 1 76 ? -25.747 -4.947 -2.788 1.00 82.19 76 LEU A O 1
ATOM 565 N N . TYR A 1 77 ? -25.243 -6.998 -2.009 1.00 86.94 77 TYR A N 1
ATOM 566 C CA . TYR A 1 77 ? -24.767 -6.599 -0.698 1.00 86.94 77 TYR A CA 1
ATOM 567 C C . TYR A 1 77 ? -23.255 -6.454 -0.715 1.00 86.94 77 TYR A C 1
ATOM 569 O O . TYR A 1 77 ? -22.571 -7.301 -1.276 1.00 86.94 77 TYR A O 1
ATOM 577 N N . ASN A 1 78 ? -22.742 -5.405 -0.073 1.00 88.00 78 ASN A N 1
ATOM 578 C CA . ASN A 1 78 ? -21.340 -5.328 0.320 1.00 88.00 78 ASN A CA 1
ATOM 579 C C . ASN A 1 78 ? -21.259 -5.587 1.824 1.00 88.00 78 ASN A C 1
ATOM 581 O O . ASN A 1 78 ? -21.627 -4.719 2.619 1.00 88.00 78 ASN A O 1
ATOM 585 N N . VAL A 1 79 ? -20.830 -6.787 2.199 1.00 89.06 79 VAL A N 1
ATOM 586 C CA . VAL A 1 79 ? -20.697 -7.205 3.595 1.00 89.06 79 VAL A CA 1
ATOM 587 C C . VAL A 1 79 ? -19.344 -6.721 4.114 1.00 89.06 79 VAL A C 1
ATOM 589 O O . VAL A 1 79 ? -18.316 -7.359 3.879 1.00 89.06 79 VAL A O 1
ATOM 592 N N . ASN A 1 80 ? -19.331 -5.563 4.773 1.00 87.44 80 ASN A N 1
ATOM 593 C CA . ASN A 1 80 ? -18.127 -4.994 5.393 1.00 87.44 80 ASN A CA 1
ATOM 594 C C . ASN A 1 80 ? -17.837 -5.686 6.737 1.00 87.44 80 ASN A C 1
ATOM 596 O O . ASN A 1 80 ? -18.627 -6.529 7.168 1.00 87.44 80 ASN A O 1
ATOM 600 N N . GLY A 1 81 ? -16.742 -5.363 7.430 1.00 83.44 81 GLY A N 1
ATOM 601 C CA . GLY A 1 81 ? -16.418 -6.120 8.638 1.00 83.44 81 GLY A CA 1
ATOM 602 C C . GLY A 1 81 ? -17.395 -5.938 9.801 1.00 83.44 81 GLY A C 1
ATOM 603 O O . GLY A 1 81 ? -17.484 -6.846 10.625 1.00 83.44 81 GLY A O 1
ATOM 604 N N . ARG A 1 82 ? -18.239 -4.887 9.814 1.00 84.94 82 ARG A N 1
ATOM 605 C CA . ARG A 1 82 ? -19.393 -4.814 10.736 1.00 84.94 82 ARG A CA 1
ATOM 606 C C . ARG A 1 82 ? -20.371 -5.955 10.472 1.00 84.94 82 ARG A C 1
ATOM 608 O O . ARG A 1 82 ? -20.677 -6.713 11.385 1.00 84.94 82 ARG A O 1
ATOM 615 N N . GLY A 1 83 ? -20.806 -6.126 9.222 1.00 87.31 83 GLY A N 1
ATOM 616 C CA . GLY A 1 83 ? -21.661 -7.254 8.841 1.00 87.31 83 GLY A CA 1
ATOM 617 C C . GLY A 1 83 ? -20.965 -8.605 9.022 1.00 87.31 83 GLY A C 1
ATOM 618 O O . GLY A 1 83 ? -21.604 -9.595 9.377 1.00 87.31 83 GLY A O 1
ATOM 619 N N . GLN A 1 84 ? -19.640 -8.651 8.848 1.00 89.31 84 GLN A N 1
ATOM 620 C CA . GLN A 1 84 ? -18.890 -9.888 9.037 1.00 89.31 84 GLN A CA 1
ATOM 621 C C . GLN A 1 84 ? -18.768 -10.318 10.493 1.00 89.31 84 GLN A C 1
ATOM 623 O O . GLN A 1 84 ? -18.526 -11.506 10.686 1.00 89.31 84 GLN A O 1
ATOM 628 N N . ARG A 1 85 ? -18.941 -9.434 11.492 1.00 88.88 85 ARG A N 1
ATOM 629 C CA . ARG A 1 85 ? -18.933 -9.840 12.912 1.00 88.88 85 ARG A CA 1
ATOM 630 C C . ARG A 1 85 ? -19.899 -10.995 13.149 1.00 88.88 85 ARG A C 1
ATOM 632 O O . ARG A 1 85 ? -19.485 -12.011 13.687 1.00 88.88 85 ARG A O 1
ATOM 639 N N . LEU A 1 86 ? -21.117 -10.887 12.613 1.00 90.25 86 LEU A N 1
ATOM 640 C CA . LEU A 1 86 ? -22.094 -11.970 12.640 1.00 90.25 86 LEU A CA 1
ATOM 641 C C . LEU A 1 86 ? -21.592 -13.201 11.877 1.00 90.25 86 LEU A C 1
ATOM 643 O O . LEU A 1 86 ? -21.590 -14.305 12.405 1.00 90.25 86 LEU A O 1
ATOM 647 N N . THR A 1 87 ? -21.145 -13.029 10.629 1.00 89.56 87 THR A N 1
ATOM 648 C CA . THR A 1 87 ? -20.745 -14.191 9.820 1.00 89.56 87 THR A CA 1
ATOM 649 C C . THR A 1 87 ? -19.580 -14.964 10.431 1.00 89.56 87 THR A C 1
ATOM 651 O O . THR A 1 87 ? -19.568 -16.182 10.360 1.00 89.56 87 THR A O 1
ATOM 654 N N . LYS A 1 88 ? -18.641 -14.278 11.092 1.00 90.25 88 LYS A N 1
ATOM 655 C CA . LYS A 1 88 ? -17.478 -14.876 11.758 1.00 90.25 88 LYS A CA 1
ATOM 656 C C . LYS A 1 88 ? -17.857 -15.708 12.987 1.00 90.25 88 LYS A C 1
ATOM 658 O O . LYS A 1 88 ? -17.065 -16.561 13.371 1.00 90.25 88 LYS A O 1
ATOM 663 N N . MET A 1 89 ? -19.047 -15.509 13.565 1.00 87.38 89 MET A N 1
ATOM 664 C CA . MET A 1 89 ? -19.578 -16.381 14.624 1.00 87.38 89 MET A CA 1
ATOM 665 C C . MET A 1 89 ? -19.901 -17.790 14.101 1.00 87.38 89 MET A C 1
ATOM 667 O O . MET A 1 89 ? -19.899 -18.737 14.880 1.00 87.38 89 MET A O 1
ATOM 671 N N . PHE A 1 90 ? -20.115 -17.941 12.788 1.00 88.94 90 PHE A N 1
ATOM 672 C CA . PHE A 1 90 ? -20.412 -19.210 12.118 1.00 88.94 90 PHE A CA 1
ATOM 673 C C . PHE A 1 90 ? -19.339 -19.492 11.045 1.00 88.94 90 PHE A C 1
ATOM 675 O O . PHE A 1 90 ? -19.482 -19.068 9.895 1.00 88.94 90 PHE A O 1
ATOM 682 N N . PRO A 1 91 ? -18.231 -20.181 11.388 1.00 85.94 91 PRO A N 1
ATOM 683 C CA . PRO A 1 91 ? -17.070 -20.314 10.502 1.00 85.94 91 PRO A CA 1
ATOM 684 C C . PRO A 1 91 ? -17.372 -20.921 9.125 1.00 85.94 91 PRO A C 1
ATOM 686 O O . PRO A 1 91 ? -16.835 -20.450 8.123 1.00 85.94 91 PRO A O 1
ATOM 689 N N . GLU A 1 92 ? -18.252 -21.924 9.056 1.00 85.88 92 GLU A N 1
ATOM 690 C CA . GLU A 1 92 ? -18.637 -22.560 7.789 1.00 85.88 92 GLU A CA 1
ATOM 691 C C . GLU A 1 92 ? -19.443 -21.612 6.894 1.00 85.88 92 GLU A C 1
ATOM 693 O O . GLU A 1 92 ? -19.122 -21.433 5.716 1.00 85.88 92 GLU A O 1
ATOM 698 N N . MET A 1 93 ? -20.427 -20.919 7.474 1.00 87.81 93 MET A N 1
ATOM 699 C CA . MET A 1 93 ? -21.174 -19.855 6.810 1.00 87.81 93 MET A CA 1
ATOM 700 C C . MET A 1 93 ? -20.239 -18.758 6.271 1.00 87.81 93 MET A C 1
ATOM 702 O O . MET A 1 93 ? -20.381 -18.320 5.125 1.00 87.81 93 MET A O 1
ATOM 706 N N . HIS A 1 94 ? -19.250 -18.329 7.066 1.00 90.62 94 HIS A N 1
ATOM 707 C CA . HIS A 1 94 ? -18.258 -17.342 6.637 1.00 90.62 94 HIS A CA 1
ATOM 708 C C . HIS A 1 94 ? -17.431 -17.851 5.453 1.00 90.62 94 HIS A C 1
ATOM 710 O O . HIS A 1 94 ? -17.258 -17.128 4.472 1.00 90.62 94 HIS A O 1
ATOM 716 N N . GLN A 1 95 ? -16.962 -19.099 5.503 1.00 89.69 95 GLN A N 1
ATOM 717 C CA . GLN A 1 95 ? -16.182 -19.699 4.423 1.00 89.69 95 GLN A CA 1
ATOM 718 C C . GLN A 1 95 ? -16.980 -19.765 3.111 1.00 89.69 95 GLN A C 1
ATOM 720 O O . GLN A 1 95 ? -16.500 -19.285 2.081 1.00 89.69 95 GLN A O 1
ATOM 725 N N . ARG A 1 96 ? -18.224 -20.260 3.148 1.00 89.62 96 ARG A N 1
ATOM 726 C CA . ARG A 1 96 ? -19.111 -20.306 1.970 1.00 89.62 96 ARG A CA 1
ATOM 727 C C . ARG A 1 96 ? -19.360 -18.911 1.393 1.00 89.62 96 ARG A C 1
ATOM 729 O O . ARG A 1 96 ? -19.426 -18.743 0.175 1.00 89.62 96 ARG A O 1
ATOM 736 N N . MET A 1 97 ? -19.455 -17.891 2.248 1.00 91.00 97 MET A N 1
ATOM 737 C CA . MET A 1 97 ? -19.635 -16.507 1.807 1.00 91.00 97 MET A CA 1
ATOM 738 C C . MET A 1 97 ? -18.392 -16.019 1.062 1.00 91.00 97 MET A C 1
ATOM 740 O O . MET A 1 97 ? -18.528 -15.421 -0.005 1.00 91.00 97 MET A O 1
ATOM 744 N N . VAL A 1 98 ? -17.188 -16.289 1.577 1.00 89.44 98 VAL A N 1
ATOM 745 C CA . VAL A 1 98 ? -15.924 -15.940 0.903 1.00 89.44 98 VAL A CA 1
ATOM 746 C C . VAL A 1 98 ? -15.809 -16.635 -0.460 1.00 89.44 98 VAL A C 1
ATOM 748 O O . VAL A 1 98 ? -15.363 -16.016 -1.426 1.00 89.44 98 VAL A O 1
ATOM 751 N N . GLU A 1 99 ? -16.254 -17.886 -0.572 1.00 88.94 99 GLU A N 1
ATOM 752 C CA . GLU A 1 99 ? -16.220 -18.654 -1.825 1.00 88.94 99 GLU A CA 1
ATOM 753 C C . GLU A 1 99 ? -17.187 -18.106 -2.891 1.00 88.94 99 GLU A C 1
ATOM 755 O O . GLU A 1 99 ? -16.819 -18.015 -4.069 1.00 88.94 99 GLU A O 1
ATOM 760 N N . ARG A 1 100 ? -18.395 -17.683 -2.487 1.00 88.50 100 ARG A N 1
ATOM 761 C CA . ARG A 1 100 ? -19.466 -17.199 -3.385 1.00 88.50 100 ARG A CA 1
ATOM 762 C C . ARG A 1 100 ? -19.438 -15.689 -3.667 1.00 88.50 100 ARG A C 1
ATOM 764 O O . ARG A 1 100 ? -20.261 -15.198 -4.440 1.00 88.50 100 ARG A O 1
ATOM 771 N N . SER A 1 101 ? -18.517 -14.934 -3.068 1.00 89.00 101 SER A N 1
ATOM 772 C CA . SER A 1 101 ? -18.470 -13.466 -3.161 1.00 89.00 101 SER A CA 1
ATOM 773 C C . SER A 1 101 ? -17.226 -12.925 -3.873 1.00 89.00 101 SER A C 1
ATOM 775 O O . SER A 1 101 ? -16.256 -13.639 -4.147 1.00 89.00 101 SER A O 1
ATOM 777 N N . VAL A 1 102 ? -17.258 -11.630 -4.205 1.00 86.88 102 VAL A N 1
ATOM 778 C CA . VAL A 1 102 ? -16.100 -10.890 -4.733 1.00 86.88 102 VAL A CA 1
ATOM 779 C C . VAL A 1 102 ? -15.534 -9.969 -3.659 1.00 86.88 102 VAL A C 1
ATOM 781 O O . VAL A 1 102 ? -16.255 -9.190 -3.039 1.00 86.88 102 VAL A O 1
ATOM 784 N N . ILE A 1 103 ? -14.219 -10.035 -3.466 1.00 84.62 103 ILE A N 1
ATOM 785 C CA . ILE A 1 103 ? -13.490 -9.247 -2.471 1.00 84.62 103 ILE A CA 1
ATOM 786 C C . ILE A 1 103 ? -13.510 -7.756 -2.850 1.00 84.62 103 ILE A C 1
ATOM 788 O O . ILE A 1 103 ? -13.143 -7.374 -3.958 1.00 84.62 103 ILE A O 1
ATOM 792 N N . SER A 1 104 ? -13.880 -6.906 -1.895 1.00 75.19 104 SER A N 1
ATOM 793 C CA . SER A 1 104 ? -13.938 -5.446 -1.990 1.00 75.19 104 SER A CA 1
ATOM 794 C C . SER A 1 104 ? -12.919 -4.823 -1.036 1.00 75.19 104 SER A C 1
ATOM 796 O O . SER A 1 104 ? -13.153 -4.750 0.166 1.00 75.19 104 SER A O 1
ATOM 798 N N . LYS A 1 105 ? -11.802 -4.301 -1.547 1.00 62.91 105 LYS A N 1
ATOM 799 C CA . LYS A 1 105 ? -10.766 -3.616 -0.742 1.00 62.91 105 LYS A CA 1
ATOM 800 C C . LYS A 1 105 ? -11.123 -2.137 -0.458 1.00 62.91 105 LYS A C 1
ATOM 802 O O . LYS A 1 105 ? -10.354 -1.229 -0.770 1.00 62.91 105 LYS A O 1
ATOM 807 N N . GLY A 1 106 ? -12.326 -1.882 0.063 1.00 53.59 106 GLY A N 1
ATOM 808 C CA . GLY A 1 106 ? -12.854 -0.530 0.320 1.00 53.59 106 GLY A CA 1
ATOM 809 C C . GLY A 1 106 ? -13.060 0.341 -0.937 1.00 53.59 106 GLY A C 1
ATOM 810 O O . GLY A 1 106 ? -12.864 -0.102 -2.070 1.00 53.59 106 GLY A O 1
ATOM 811 N N . PHE A 1 107 ? -13.443 1.612 -0.745 1.00 37.66 107 PHE A N 1
ATOM 812 C CA . PHE A 1 107 ? -13.748 2.575 -1.830 1.00 37.66 107 PHE A CA 1
ATOM 813 C C . PHE A 1 107 ? -12.542 2.938 -2.735 1.00 37.66 107 PHE A C 1
ATOM 815 O O . PHE A 1 107 ? -12.715 3.650 -3.726 1.00 37.66 107 PHE A O 1
ATOM 822 N N . GLY A 1 108 ? -11.335 2.451 -2.414 1.00 38.84 108 GLY A N 1
ATOM 823 C CA . GLY A 1 108 ? -10.098 2.668 -3.180 1.00 38.84 108 GLY A CA 1
ATOM 824 C C . GLY A 1 108 ? -9.498 1.419 -3.840 1.00 38.84 108 GLY A C 1
ATOM 825 O O . GLY A 1 108 ? -8.637 1.560 -4.699 1.00 38.84 108 GLY A O 1
ATOM 826 N N . GLY A 1 109 ? -9.931 0.204 -3.485 1.00 39.94 109 GLY A N 1
ATOM 827 C CA . GLY A 1 109 ? -9.242 -1.022 -3.911 1.00 39.94 109 GLY A CA 1
ATOM 828 C C . GLY A 1 109 ? -9.963 -1.880 -4.956 1.00 39.94 109 GLY A C 1
ATOM 829 O O . GLY A 1 109 ? -9.435 -2.924 -5.331 1.00 39.94 109 GLY A O 1
ATOM 830 N N . THR A 1 110 ? -11.141 -1.464 -5.436 1.00 51.56 110 THR A N 1
ATOM 831 C CA . THR A 1 110 ? -11.851 -2.147 -6.537 1.00 51.56 110 THR A CA 1
ATOM 832 C C . THR A 1 110 ? -11.752 -1.297 -7.803 1.00 51.56 110 THR A C 1
ATOM 834 O O . THR A 1 110 ? -12.032 -0.097 -7.757 1.00 51.56 110 THR A O 1
ATOM 837 N N . LYS A 1 111 ? -11.333 -1.893 -8.926 1.00 64.12 111 LYS A N 1
ATOM 838 C CA . LYS A 1 111 ? -11.158 -1.193 -10.208 1.00 64.12 111 LYS A CA 1
ATOM 839 C C . LYS A 1 111 ? -12.515 -0.675 -10.696 1.00 64.12 111 LYS A C 1
ATOM 841 O O . LYS A 1 111 ? -13.378 -1.463 -11.069 1.00 64.12 111 LYS A O 1
ATOM 846 N N . LEU A 1 112 ? -12.715 0.644 -10.654 1.00 76.44 112 LEU A N 1
ATOM 847 C CA . LEU A 1 112 ? -13.899 1.306 -11.202 1.00 76.44 112 LEU A CA 1
ATOM 848 C C . LEU A 1 112 ? -13.550 1.911 -12.560 1.00 76.44 112 LEU A C 1
ATOM 850 O O . LEU A 1 112 ? -12.824 2.903 -12.631 1.00 76.44 112 LEU A O 1
ATOM 854 N N . THR A 1 113 ? -14.119 1.373 -13.633 1.00 82.38 113 THR A N 1
ATOM 855 C CA . THR A 1 113 ? -13.974 1.943 -14.976 1.00 82.38 113 THR A CA 1
ATOM 856 C C . THR A 1 113 ? -15.206 2.769 -15.323 1.00 82.38 113 THR A C 1
ATOM 858 O O . THR A 1 113 ? -16.334 2.274 -15.366 1.00 82.38 113 THR A O 1
ATOM 861 N N . ILE A 1 114 ? -14.995 4.064 -15.558 1.00 84.44 114 ILE A N 1
ATOM 862 C CA . ILE A 1 114 ? -16.038 4.967 -16.044 1.00 84.44 114 ILE A CA 1
ATOM 863 C C . ILE A 1 114 ? -15.971 4.971 -17.567 1.00 84.44 114 ILE A C 1
ATOM 865 O O . ILE A 1 114 ? -14.986 5.441 -18.127 1.00 84.44 114 ILE A O 1
ATOM 869 N N . VAL A 1 115 ? -17.030 4.493 -18.212 1.00 85.44 115 VAL A N 1
ATOM 870 C CA . VAL A 1 115 ? -17.108 4.389 -19.672 1.00 85.44 115 VAL A CA 1
ATOM 871 C C . VAL A 1 115 ? -17.993 5.518 -20.211 1.00 85.44 115 VAL A C 1
ATOM 873 O O . VAL A 1 115 ? -19.174 5.585 -19.838 1.00 85.44 115 VAL A O 1
ATOM 876 N N . PRO A 1 116 ? -17.462 6.424 -21.051 1.00 85.81 116 PRO A N 1
ATOM 877 C CA . PRO A 1 116 ? -18.282 7.388 -21.772 1.00 85.81 116 PRO A CA 1
ATOM 878 C C . PRO A 1 116 ? -19.083 6.688 -22.881 1.00 85.81 116 PRO A C 1
ATOM 880 O O . PRO A 1 116 ? -18.577 5.810 -23.579 1.00 85.81 116 PRO A O 1
ATOM 883 N N . ALA A 1 117 ? -20.354 7.063 -23.035 1.00 81.19 117 ALA A N 1
ATOM 884 C CA . ALA A 1 117 ? -21.222 6.529 -24.087 1.00 81.19 117 ALA A CA 1
ATOM 885 C C . ALA A 1 117 ? -20.911 7.060 -25.494 1.00 81.19 117 ALA A C 1
ATOM 887 O O . ALA A 1 117 ? -21.400 6.476 -26.460 1.00 81.19 117 ALA A O 1
ATOM 888 N N . ASP A 1 118 ? -20.164 8.162 -25.601 1.00 82.06 118 ASP A N 1
ATOM 889 C CA . ASP A 1 118 ? -19.767 8.762 -26.874 1.00 82.06 118 ASP A CA 1
ATOM 890 C C . ASP A 1 118 ? -18.670 7.907 -27.543 1.00 82.06 118 ASP A C 1
ATOM 892 O O . ASP A 1 118 ? -17.629 7.691 -26.912 1.00 82.06 118 ASP A O 1
ATOM 896 N N . PRO A 1 119 ? -18.875 7.410 -28.783 1.00 79.62 119 PRO A N 1
ATOM 897 C CA . PRO A 1 119 ? -17.881 6.660 -29.548 1.00 79.62 119 PRO A CA 1
ATOM 898 C C . PRO A 1 119 ? -16.556 7.408 -29.751 1.00 79.62 119 PRO A C 1
ATOM 900 O O . PRO A 1 119 ? -15.504 6.767 -29.763 1.00 79.62 119 PRO A O 1
ATOM 903 N N . GLY A 1 120 ? -16.591 8.742 -29.859 1.00 76.88 120 GLY A N 1
ATOM 904 C CA . GLY A 1 120 ? -15.404 9.569 -30.105 1.00 76.88 120 GLY A CA 1
ATOM 905 C C . GLY A 1 120 ? -14.526 9.811 -28.872 1.00 76.88 120 GLY A C 1
ATOM 906 O O . GLY A 1 120 ? -13.358 10.173 -29.006 1.00 76.88 120 GLY A O 1
ATOM 907 N N . GLU A 1 121 ? -15.052 9.598 -27.662 1.00 82.69 121 GLU A N 1
ATOM 908 C CA . GLU A 1 121 ? -14.300 9.776 -26.417 1.00 82.69 121 GLU A CA 1
ATOM 909 C C . GLU A 1 121 ? -13.609 8.463 -26.033 1.00 82.69 121 GLU A C 1
ATOM 911 O O . GLU A 1 121 ? -14.275 7.474 -25.733 1.00 82.69 121 GLU A O 1
ATOM 916 N N . SER A 1 122 ? -12.272 8.438 -26.027 1.00 80.38 122 SER A N 1
ATOM 917 C CA . SER A 1 122 ? -11.535 7.219 -25.673 1.00 80.38 122 SER A CA 1
ATOM 918 C C . SER A 1 122 ? -11.814 6.792 -24.236 1.00 80.38 122 SER A C 1
ATOM 920 O O . SER A 1 122 ? -11.834 7.637 -23.332 1.00 80.38 122 SER A O 1
ATOM 922 N N . ILE A 1 123 ? -11.932 5.488 -24.005 1.00 81.25 123 ILE A N 1
ATOM 923 C CA . ILE A 1 123 ? -12.125 4.947 -22.663 1.00 81.25 123 ILE A CA 1
ATOM 924 C C . ILE A 1 123 ? -10.895 5.309 -21.809 1.00 81.25 123 ILE A C 1
ATOM 926 O O . ILE A 1 123 ? -9.761 5.012 -22.200 1.00 81.25 123 ILE A O 1
ATOM 930 N N . PRO A 1 124 ? -11.074 5.973 -20.648 1.00 76.12 124 PRO A N 1
ATOM 931 C CA . PRO A 1 124 ? -9.966 6.256 -19.749 1.00 76.12 124 PRO A CA 1
ATOM 932 C C . PRO A 1 124 ? -9.274 4.953 -19.348 1.00 76.12 124 PRO A C 1
ATOM 934 O O . PRO A 1 124 ? -9.951 3.996 -18.965 1.00 76.12 124 PRO A O 1
ATOM 937 N N . GLU A 1 125 ? -7.937 4.932 -19.382 1.00 62.59 125 GLU A N 1
ATOM 938 C CA . GLU A 1 125 ? -7.162 3.815 -18.833 1.00 62.59 125 GLU A CA 1
ATOM 939 C C . GLU A 1 125 ? -7.653 3.488 -17.419 1.00 62.59 125 GLU A C 1
ATOM 941 O O . GLU A 1 125 ? -8.048 4.397 -16.679 1.00 62.59 125 GLU A O 1
ATOM 946 N N . GLN A 1 126 ? -7.656 2.200 -17.054 1.00 55.09 126 GLN A N 1
ATOM 947 C CA . GLN A 1 126 ? -8.100 1.730 -15.742 1.00 55.09 126 GLN A CA 1
ATOM 948 C C . GLN A 1 126 ? -7.302 2.433 -14.634 1.00 55.09 126 GLN A C 1
ATOM 950 O O . GLN A 1 126 ? -6.245 1.975 -14.208 1.00 55.09 126 GLN A O 1
ATOM 955 N N . LYS A 1 127 ? -7.806 3.570 -14.153 1.00 40.59 127 LYS A N 1
ATOM 956 C CA . LYS A 1 127 ? -7.217 4.275 -13.024 1.00 40.59 127 LYS A CA 1
ATOM 957 C C . LYS A 1 127 ? -7.534 3.463 -11.780 1.00 40.59 127 LYS A C 1
ATOM 959 O O . LYS A 1 127 ? -8.697 3.329 -11.401 1.00 40.59 127 LYS A O 1
ATOM 964 N N . MET A 1 128 ? -6.496 2.959 -11.118 1.00 38.62 128 MET A N 1
ATOM 965 C CA . MET A 1 128 ? -6.591 2.659 -9.694 1.00 38.62 128 MET A CA 1
ATOM 966 C C . MET A 1 128 ? -7.105 3.941 -9.032 1.00 38.62 128 MET A C 1
ATOM 968 O O . MET A 1 128 ? -6.512 5.007 -9.218 1.00 38.62 128 MET A O 1
ATOM 972 N N . ASN A 1 129 ? -8.248 3.881 -8.343 1.00 31.78 129 ASN A N 1
ATOM 973 C CA . ASN A 1 129 ? -8.688 5.009 -7.532 1.00 31.78 129 ASN A CA 1
ATOM 974 C C . ASN A 1 129 ? -7.611 5.200 -6.467 1.00 31.78 129 ASN A C 1
ATOM 976 O O . ASN A 1 129 ? -7.553 4.442 -5.507 1.00 31.78 129 ASN A O 1
ATOM 980 N N . VAL A 1 130 ? -6.726 6.172 -6.689 1.00 25.58 130 VAL A N 1
ATOM 981 C CA . VAL A 1 130 ? -5.631 6.515 -5.788 1.00 25.58 130 VAL A CA 1
ATOM 982 C C . VAL A 1 130 ? -6.242 6.736 -4.403 1.00 25.58 130 VAL A C 1
ATOM 984 O O . VAL A 1 130 ? -7.020 7.684 -4.235 1.00 25.58 130 VAL A O 1
ATOM 987 N N . PRO A 1 131 ? -5.937 5.888 -3.404 1.00 25.58 131 PRO A N 1
ATOM 988 C CA . PRO A 1 131 ? -6.213 6.240 -2.031 1.00 25.58 131 PRO A CA 1
ATOM 989 C C . PRO A 1 131 ? -5.410 7.504 -1.756 1.00 25.58 131 PRO A C 1
ATOM 991 O O . PRO A 1 131 ? -4.245 7.627 -2.141 1.00 25.58 131 PRO A O 1
ATOM 994 N N . ALA A 1 132 ? -6.021 8.480 -1.099 1.00 27.06 132 ALA A N 1
ATOM 995 C CA . ALA A 1 132 ? -5.233 9.526 -0.488 1.00 27.06 132 ALA A CA 1
ATOM 996 C C . ALA A 1 132 ? -4.289 8.848 0.527 1.00 27.06 132 ALA A C 1
ATOM 998 O O . ALA A 1 132 ? -4.730 8.528 1.622 1.00 27.06 132 ALA A O 1
ATOM 999 N N . ALA A 1 133 ? -3.020 8.697 0.132 1.00 25.30 133 ALA A N 1
ATOM 1000 C CA . ALA A 1 133 ? -1.911 7.945 0.740 1.00 25.30 133 ALA A CA 1
ATOM 1001 C C . ALA A 1 133 ? -1.605 6.626 0.006 1.00 25.30 133 ALA A C 1
ATOM 1003 O O . ALA A 1 133 ? -2.394 5.688 -0.021 1.00 25.30 133 ALA A O 1
ATOM 1004 N N . ALA A 1 134 ? -0.431 6.624 -0.622 1.00 27.75 134 ALA A N 1
ATOM 1005 C CA . ALA A 1 134 ? 0.150 5.526 -1.365 1.00 27.75 134 ALA A CA 1
ATOM 1006 C C . ALA A 1 134 ? 0.487 4.345 -0.450 1.00 27.75 134 ALA A C 1
ATOM 1008 O O . ALA A 1 134 ? 1.209 4.535 0.523 1.00 27.75 134 ALA A O 1
ATOM 1009 N N . ASP A 1 135 ? 0.065 3.147 -0.845 1.00 26.55 135 ASP A N 1
ATOM 1010 C CA . ASP A 1 135 ? 0.737 1.900 -0.501 1.00 26.55 135 ASP A CA 1
ATOM 1011 C C . ASP A 1 135 ? 0.801 1.007 -1.747 1.00 26.55 135 ASP A C 1
ATOM 1013 O O . ASP A 1 135 ? -0.083 1.020 -2.606 1.00 26.55 135 ASP A O 1
ATOM 1017 N N . LYS A 1 136 ? 1.945 0.336 -1.871 1.00 29.91 136 LYS A N 1
ATOM 1018 C CA . LYS A 1 136 ? 2.469 -0.344 -3.058 1.00 29.91 136 LYS A CA 1
ATOM 1019 C C . LYS A 1 136 ? 1.727 -1.647 -3.369 1.00 29.91 136 LYS A C 1
ATOM 1021 O O . LYS A 1 136 ? 1.283 -2.347 -2.466 1.00 29.91 136 LYS A O 1
ATOM 1026 N N . GLU A 1 137 ? 1.674 -1.984 -4.655 1.00 25.80 137 GLU A N 1
ATOM 1027 C CA . GLU A 1 137 ? 1.305 -3.312 -5.150 1.00 25.80 137 GLU A CA 1
ATOM 1028 C C . GLU A 1 137 ? 2.358 -4.355 -4.747 1.00 25.80 137 GLU A C 1
ATOM 1030 O O . GLU A 1 137 ? 3.558 -4.117 -4.901 1.00 25.80 137 GLU A O 1
ATOM 1035 N N . ASP A 1 138 ? 1.892 -5.513 -4.278 1.00 27.89 138 ASP A N 1
ATOM 1036 C CA . ASP A 1 138 ? 2.687 -6.731 -4.138 1.00 27.89 138 ASP A CA 1
ATOM 1037 C C . ASP A 1 138 ? 2.042 -7.841 -4.977 1.00 27.89 138 ASP A C 1
ATOM 1039 O O . ASP A 1 138 ? 0.814 -8.002 -4.996 1.00 27.89 138 ASP A O 1
ATOM 1043 N N . ASN A 1 139 ? 2.876 -8.565 -5.720 1.00 25.89 139 ASN A N 1
ATOM 1044 C CA . ASN A 1 139 ? 2.467 -9.545 -6.719 1.00 25.89 139 ASN A CA 1
ATOM 1045 C C . ASN A 1 139 ? 2.527 -10.961 -6.130 1.00 25.89 139 ASN A C 1
ATOM 1047 O O . ASN A 1 139 ? 3.599 -11.488 -5.859 1.00 25.89 139 ASN A O 1
ATOM 1051 N N . GLY A 1 140 ? 1.352 -11.584 -6.022 1.00 25.61 140 GLY A N 1
ATOM 1052 C CA . GLY A 1 140 ? 1.109 -13.004 -6.280 1.00 25.61 140 GLY A CA 1
ATOM 1053 C C . GLY A 1 140 ? 1.953 -14.052 -5.549 1.00 25.61 140 GLY A C 1
ATOM 1054 O O . GLY A 1 140 ? 2.885 -14.605 -6.125 1.00 25.61 140 GLY A O 1
ATOM 1055 N N . ASN A 1 141 ? 1.469 -14.508 -4.391 1.00 23.78 141 ASN A N 1
ATOM 1056 C CA . ASN A 1 141 ? 1.423 -15.946 -4.127 1.00 23.78 141 ASN A CA 1
ATOM 1057 C C . ASN A 1 141 ? 0.182 -16.308 -3.297 1.00 23.78 141 ASN A C 1
ATOM 1059 O O . ASN A 1 141 ? -0.110 -15.688 -2.276 1.00 23.78 141 ASN A O 1
ATOM 1063 N N . LYS A 1 142 ? -0.588 -17.291 -3.780 1.00 34.97 142 LYS A N 1
ATOM 1064 C CA . LYS A 1 142 ? -1.778 -17.830 -3.110 1.00 34.97 142 LYS A CA 1
ATOM 1065 C C . LYS A 1 142 ? -1.342 -18.666 -1.904 1.00 34.97 142 LYS A C 1
ATOM 1067 O O . LYS A 1 142 ? -0.988 -19.829 -2.053 1.00 34.97 142 LYS A O 1
ATOM 1072 N N . SER A 1 143 ? -1.448 -18.089 -0.718 1.00 22.95 143 SER A N 1
ATOM 1073 C CA . SER A 1 143 ? -1.606 -18.808 0.548 1.00 22.95 143 SER A CA 1
ATOM 1074 C C . SER A 1 143 ? -2.415 -17.924 1.493 1.00 22.95 143 SER A C 1
ATOM 1076 O O . SER A 1 143 ? -2.203 -16.712 1.515 1.00 22.95 143 SER A O 1
ATOM 1078 N N . MET A 1 144 ? -3.373 -18.514 2.215 1.00 24.72 144 MET A N 1
ATOM 1079 C CA . MET A 1 144 ? -4.250 -17.806 3.154 1.00 24.72 144 MET A CA 1
ATOM 1080 C C . MET A 1 144 ? -3.451 -16.859 4.068 1.00 24.72 144 MET A C 1
ATOM 1082 O O . MET A 1 144 ? -2.471 -17.304 4.667 1.00 24.72 144 MET A O 1
ATOM 1086 N N . PRO A 1 145 ? -3.843 -15.580 4.209 1.00 25.78 145 PRO A N 1
ATOM 1087 C CA . PRO A 1 145 ? -3.137 -14.663 5.084 1.00 25.78 145 PRO A CA 1
ATOM 1088 C C . PRO A 1 145 ? -3.567 -14.912 6.530 1.00 25.78 145 PRO A C 1
ATOM 1090 O O . PRO A 1 145 ? -4.626 -14.477 6.979 1.00 25.78 145 PRO A O 1
ATOM 1093 N N . SER A 1 146 ? -2.719 -15.611 7.277 1.00 25.97 146 SER A N 1
ATOM 1094 C CA . SER A 1 146 ? -2.735 -15.570 8.732 1.00 25.97 146 SER A CA 1
ATOM 1095 C C . SER A 1 146 ? -2.191 -14.213 9.200 1.00 25.97 146 SER A C 1
ATOM 1097 O O . SER A 1 146 ? -0.990 -13.970 9.121 1.00 25.97 146 SER A O 1
ATOM 1099 N N . GLY A 1 147 ? -3.068 -13.351 9.718 1.00 30.78 147 GLY A N 1
ATOM 1100 C CA . GLY A 1 147 ? -2.694 -12.411 10.782 1.00 30.78 147 GLY A CA 1
ATOM 1101 C C . GLY A 1 147 ? -2.133 -11.027 10.424 1.00 30.78 147 GLY A C 1
ATOM 1102 O O . GLY A 1 147 ? -1.453 -10.457 11.270 1.00 30.78 147 GLY A O 1
ATOM 1103 N N . GLU A 1 148 ? -2.445 -10.425 9.270 1.00 24.95 148 GLU A N 1
ATOM 1104 C CA . GLU A 1 148 ? -2.189 -8.987 9.031 1.00 24.95 148 GLU A CA 1
ATOM 1105 C C . GLU A 1 148 ? -3.495 -8.218 8.755 1.00 24.95 148 GLU A C 1
ATOM 1107 O O . GLU A 1 148 ? -4.147 -8.415 7.735 1.00 24.95 148 GLU A O 1
ATOM 1112 N N . LYS A 1 149 ? -3.889 -7.359 9.713 1.00 32.31 149 LYS A N 1
ATOM 1113 C CA . LYS A 1 149 ? -4.955 -6.329 9.660 1.00 32.31 149 LYS A CA 1
ATOM 1114 C C . LYS A 1 149 ? -6.129 -6.624 8.704 1.00 32.31 149 LYS A C 1
ATOM 1116 O O . LYS A 1 149 ? -6.355 -5.917 7.727 1.00 32.31 149 LYS A O 1
ATOM 1121 N N . ALA A 1 150 ? -6.941 -7.619 9.057 1.00 28.48 150 ALA A N 1
ATOM 1122 C CA . ALA A 1 150 ? -8.145 -8.035 8.329 1.00 28.48 1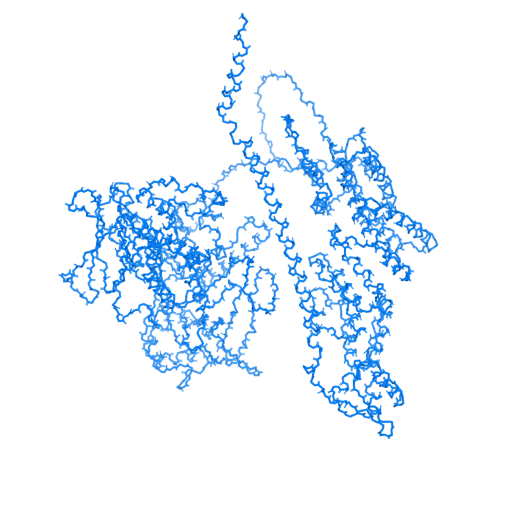50 ALA A CA 1
ATOM 1123 C C . ALA A 1 150 ? -9.366 -7.081 8.444 1.00 28.48 150 ALA A C 1
ATOM 1125 O O . ALA A 1 150 ? -10.477 -7.479 8.105 1.00 28.48 150 ALA A O 1
ATOM 1126 N N . GLY A 1 151 ? -9.198 -5.846 8.929 1.00 38.47 151 GLY A N 1
ATOM 1127 C CA . GLY A 1 151 ? -10.304 -4.945 9.306 1.00 38.47 151 GLY A CA 1
ATOM 1128 C C . GLY A 1 151 ? -10.796 -3.986 8.216 1.00 38.47 151 GLY A C 1
ATOM 1129 O O . GLY A 1 151 ? -11.224 -2.887 8.539 1.00 38.47 151 GLY A O 1
ATOM 1130 N N . ASN A 1 152 ? -10.628 -4.305 6.925 1.00 54.75 152 ASN A N 1
ATOM 1131 C CA . ASN A 1 152 ? -11.109 -3.409 5.856 1.00 54.75 152 ASN A CA 1
ATOM 1132 C C . ASN A 1 152 ? -11.487 -4.113 4.539 1.00 54.75 152 ASN A C 1
ATOM 1134 O O . ASN A 1 152 ? -11.561 -3.487 3.475 1.00 54.75 152 ASN A O 1
ATOM 1138 N N . VAL A 1 153 ? -11.691 -5.431 4.580 1.00 74.62 153 VAL A N 1
ATOM 1139 C CA . VAL A 1 153 ? -12.097 -6.218 3.409 1.00 74.62 153 VAL A CA 1
ATOM 1140 C C . VAL A 1 153 ? -13.608 -6.392 3.448 1.00 74.62 153 VAL A C 1
ATOM 1142 O O . VAL A 1 153 ? -14.116 -6.941 4.411 1.00 74.62 153 VAL A O 1
ATOM 1145 N N . GLY A 1 154 ? -14.327 -5.937 2.422 1.00 83.81 154 GLY A N 1
ATOM 1146 C CA . GLY A 1 154 ? -15.753 -6.215 2.225 1.00 83.81 154 GLY A CA 1
ATOM 1147 C C . GLY A 1 154 ? -15.991 -7.340 1.216 1.00 83.81 154 GLY A C 1
ATOM 1148 O O . GLY A 1 154 ? -15.101 -7.658 0.430 1.00 83.81 154 GLY A O 1
ATOM 1149 N N . PHE A 1 155 ? -17.195 -7.911 1.188 1.00 89.56 155 PHE A N 1
ATOM 1150 C CA . PHE A 1 155 ? -17.571 -8.973 0.246 1.00 89.56 155 PHE A CA 1
ATOM 1151 C C . PHE A 1 155 ? -18.837 -8.610 -0.530 1.00 89.56 155 PHE A C 1
ATOM 1153 O O . PHE A 1 155 ? -19.896 -8.401 0.062 1.00 89.56 155 PHE A O 1
ATOM 1160 N N . TRP A 1 156 ? -18.736 -8.538 -1.859 1.00 88.81 156 TRP A N 1
ATOM 1161 C CA . TRP A 1 156 ? -19.885 -8.356 -2.744 1.00 88.81 156 TRP A CA 1
ATOM 1162 C C . TRP A 1 156 ? -20.584 -9.690 -2.992 1.00 88.81 156 TRP A C 1
ATOM 1164 O O . TRP A 1 156 ? -19.996 -10.590 -3.592 1.00 88.81 156 TRP A O 1
ATOM 1174 N N . ILE A 1 157 ? -21.838 -9.803 -2.557 1.00 88.50 157 ILE A N 1
ATOM 1175 C CA . ILE A 1 157 ? -22.664 -11.003 -2.720 1.00 88.50 157 ILE A CA 1
ATOM 1176 C C . ILE A 1 157 ? -24.093 -10.624 -3.150 1.00 88.50 157 ILE A C 1
ATOM 1178 O O . ILE A 1 157 ? -24.675 -9.685 -2.598 1.00 88.50 157 ILE A O 1
ATOM 1182 N N . PRO A 1 158 ? -24.693 -11.307 -4.139 1.00 86.62 158 PRO A N 1
ATOM 1183 C CA . PRO A 1 158 ? -26.100 -11.115 -4.475 1.00 86.62 158 PRO A CA 1
ATOM 1184 C C . PRO A 1 158 ? -27.032 -11.469 -3.309 1.00 86.62 158 PRO A C 1
ATOM 1186 O O . PRO A 1 158 ? -26.777 -12.406 -2.555 1.00 86.62 158 PRO A O 1
ATOM 1189 N N . ARG A 1 159 ? -28.164 -10.763 -3.189 1.00 83.44 159 ARG A N 1
ATOM 1190 C CA . ARG A 1 159 ? -29.135 -10.997 -2.104 1.00 83.44 159 ARG A CA 1
ATOM 1191 C C . ARG A 1 159 ? -29.609 -12.450 -1.991 1.00 83.44 159 ARG A C 1
ATOM 1193 O O . ARG A 1 159 ? -29.673 -12.973 -0.886 1.00 83.44 159 ARG A O 1
ATOM 1200 N N . HIS A 1 160 ? -29.974 -13.069 -3.112 1.00 81.06 160 HIS A N 1
ATOM 1201 C CA . HIS A 1 160 ? -30.515 -14.431 -3.129 1.00 81.06 160 HIS A CA 1
ATOM 1202 C C . HIS A 1 160 ? -29.466 -15.463 -2.687 1.00 81.06 160 HIS A C 1
ATOM 1204 O O . HIS A 1 160 ? -29.796 -16.351 -1.909 1.00 81.06 160 HIS A O 1
ATOM 1210 N N . GLU A 1 161 ? -28.200 -15.295 -3.091 1.00 86.19 161 GLU A N 1
ATOM 1211 C CA . GLU A 1 161 ? -27.090 -16.139 -2.629 1.00 86.19 161 GLU A CA 1
ATOM 1212 C C . GLU A 1 161 ? -26.822 -15.971 -1.133 1.00 86.19 161 GLU A C 1
ATOM 1214 O O . GLU A 1 161 ? -26.597 -16.960 -0.444 1.00 86.19 161 GLU A O 1
ATOM 1219 N N . MET A 1 162 ? -26.920 -14.747 -0.601 1.00 87.12 162 MET A N 1
ATOM 1220 C CA . MET A 1 162 ? -26.799 -14.518 0.843 1.00 87.12 162 MET A CA 1
ATOM 1221 C C . MET A 1 162 ? -27.890 -15.255 1.632 1.00 87.12 162 MET A C 1
ATOM 1223 O O . MET A 1 162 ? -27.592 -15.940 2.604 1.00 87.12 162 MET A O 1
ATOM 1227 N N . VAL A 1 163 ? -29.155 -15.143 1.212 1.00 84.19 163 VAL A N 1
ATOM 1228 C CA . VAL A 1 163 ? -30.271 -15.837 1.881 1.00 84.19 163 VAL A CA 1
ATOM 1229 C C . VAL A 1 163 ? -30.122 -17.352 1.755 1.00 84.19 163 VAL A C 1
ATOM 1231 O O . VAL A 1 163 ? -30.298 -18.062 2.738 1.00 84.19 163 VAL A O 1
ATOM 1234 N N . LYS A 1 164 ? -29.759 -17.848 0.568 1.00 86.69 164 LYS A N 1
ATOM 1235 C CA . LYS A 1 164 ? -29.525 -19.273 0.316 1.00 86.69 164 LYS A CA 1
ATOM 1236 C C . LYS A 1 164 ? -28.448 -19.838 1.241 1.00 86.69 164 LYS A C 1
ATOM 1238 O O . LYS A 1 164 ? -28.683 -20.850 1.887 1.00 86.69 164 LYS A O 1
ATOM 1243 N N . LEU A 1 165 ? -27.320 -19.145 1.360 1.00 89.25 165 LEU A N 1
ATOM 1244 C CA . LEU A 1 165 ? -26.229 -19.509 2.259 1.00 89.25 165 LEU A CA 1
ATOM 1245 C C . LEU A 1 165 ? -26.672 -19.576 3.729 1.00 89.25 165 LEU A C 1
ATOM 1247 O O . LEU A 1 165 ? -26.272 -20.485 4.447 1.00 89.25 165 LEU A O 1
ATOM 1251 N N . MET A 1 166 ? -27.520 -18.649 4.177 1.00 87.62 166 MET A N 1
ATOM 1252 C CA . MET A 1 166 ? -28.018 -18.657 5.555 1.00 87.62 166 MET A CA 1
ATOM 1253 C C . MET A 1 166 ? -29.070 -19.753 5.811 1.00 87.62 166 MET A C 1
ATOM 1255 O O . MET A 1 166 ? -29.150 -20.279 6.916 1.00 87.62 166 MET A O 1
ATOM 1259 N N . VAL A 1 167 ? -29.872 -20.118 4.805 1.00 84.88 167 VAL A N 1
ATOM 1260 C CA . VAL A 1 167 ? -30.819 -21.246 4.897 1.00 84.88 167 VAL A CA 1
ATOM 1261 C C . VAL A 1 167 ? -30.079 -22.587 4.911 1.00 84.88 167 VAL A C 1
ATOM 1263 O O . VAL A 1 167 ? -30.428 -23.452 5.708 1.00 84.88 167 VAL A O 1
ATOM 1266 N N . GLU A 1 168 ? -29.031 -22.741 4.095 1.00 88.75 168 GLU A N 1
ATOM 1267 C CA . GLU A 1 168 ? -28.138 -23.911 4.135 1.00 88.75 168 GLU A CA 1
ATOM 1268 C C . GLU A 1 168 ? -27.544 -24.102 5.547 1.00 88.75 168 GLU A C 1
ATOM 1270 O O . GLU A 1 168 ? -27.519 -25.221 6.058 1.00 88.75 168 GLU A O 1
ATOM 1275 N N . GLU A 1 169 ? -27.159 -23.012 6.224 1.00 88.62 169 GLU A N 1
ATOM 1276 C CA . GLU A 1 169 ? -26.670 -23.070 7.610 1.00 88.62 169 GLU A CA 1
ATOM 1277 C C . GLU A 1 169 ? -27.762 -23.500 8.610 1.00 88.62 169 GLU A C 1
ATOM 1279 O O . GLU A 1 169 ? -27.471 -24.260 9.531 1.00 88.62 169 GLU A O 1
ATOM 1284 N N . ILE A 1 170 ? -29.030 -23.093 8.426 1.00 88.06 170 ILE A N 1
ATOM 1285 C CA . ILE A 1 170 ? -30.147 -23.601 9.250 1.00 88.06 170 ILE A CA 1
ATOM 1286 C C . ILE A 1 170 ? -30.282 -25.119 9.097 1.00 88.06 170 ILE A C 1
ATOM 1288 O O . ILE A 1 170 ? -30.442 -25.835 10.088 1.00 88.06 170 ILE A O 1
ATOM 1292 N N . GLU A 1 171 ? -30.251 -25.621 7.863 1.00 87.88 171 GLU A N 1
ATOM 1293 C CA . GLU A 1 171 ? -30.395 -27.054 7.601 1.00 87.88 171 GLU A CA 1
ATOM 1294 C C . GLU A 1 171 ? -29.265 -27.861 8.245 1.00 87.88 171 GLU A C 1
ATOM 1296 O O . GLU A 1 171 ? -29.502 -28.939 8.791 1.00 87.88 171 GLU A O 1
ATOM 1301 N N . GLU A 1 172 ? -28.037 -27.351 8.197 1.00 86.94 172 GLU A N 1
ATOM 1302 C CA . GLU A 1 172 ? -26.881 -27.970 8.845 1.00 86.94 172 GLU A CA 1
ATOM 1303 C C . GLU A 1 172 ? -26.955 -27.899 10.369 1.00 86.94 172 GLU A C 1
ATOM 1305 O O . GLU A 1 172 ? -26.704 -28.908 11.032 1.00 86.94 172 GLU A O 1
ATOM 1310 N N . HIS A 1 173 ? -27.361 -26.759 10.929 1.00 86.12 173 HIS A N 1
ATOM 1311 C CA . HIS A 1 173 ? -27.599 -26.602 12.365 1.00 86.12 173 HIS A CA 1
ATOM 1312 C C . HIS A 1 173 ? -28.620 -27.624 12.877 1.00 86.12 173 HIS A C 1
ATOM 1314 O O . HIS A 1 173 ? -28.332 -28.390 13.800 1.00 86.12 173 HIS A O 1
ATOM 1320 N N . ASN A 1 174 ? -29.771 -27.726 12.207 1.00 88.12 174 ASN A N 1
ATOM 1321 C CA . ASN A 1 174 ? -30.814 -28.692 12.549 1.00 88.12 174 ASN A CA 1
ATOM 1322 C C . ASN A 1 174 ? -30.328 -30.151 12.428 1.00 88.12 174 ASN A C 1
ATOM 1324 O O . ASN A 1 174 ? -30.726 -30.993 13.231 1.00 88.12 174 ASN A O 1
ATOM 1328 N N . LYS A 1 175 ? -29.440 -30.466 11.470 1.00 87.00 175 LYS A N 1
ATOM 1329 C CA . LYS A 1 175 ? -28.825 -31.804 11.337 1.00 87.00 175 LYS A CA 1
ATOM 1330 C C . LYS A 1 175 ? -27.830 -32.119 12.457 1.00 87.00 175 LYS A C 1
ATOM 1332 O O . LYS A 1 175 ? -27.735 -33.278 12.856 1.00 87.00 175 LYS A O 1
ATOM 1337 N N . ARG A 1 176 ? -27.076 -31.128 12.951 1.00 83.31 176 ARG A N 1
ATOM 1338 C CA . ARG A 1 176 ? -26.094 -31.309 14.040 1.00 83.31 176 ARG A CA 1
ATOM 1339 C C . ARG A 1 176 ? -26.762 -31.645 15.376 1.00 83.31 176 ARG A C 1
ATOM 1341 O O . ARG A 1 176 ? -26.147 -32.324 16.192 1.00 83.31 176 ARG A O 1
ATOM 1348 N N . GLY A 1 177 ? -27.986 -31.166 15.612 1.00 73.25 177 GLY A N 1
ATOM 1349 C CA . GLY A 1 177 ? -28.746 -31.422 16.845 1.00 73.25 177 GLY A CA 1
ATOM 1350 C C . GLY A 1 177 ? -28.154 -30.784 18.113 1.00 73.25 177 GLY A C 1
ATOM 1351 O O . GLY A 1 177 ? -28.571 -31.112 19.222 1.00 73.25 177 GLY A O 1
ATOM 1352 N N . LEU A 1 178 ? -27.177 -29.883 17.962 1.00 66.75 178 LEU A N 1
ATOM 1353 C CA . LEU A 1 178 ? -26.507 -29.161 19.045 1.00 66.75 178 LEU A CA 1
ATOM 1354 C C . LEU A 1 178 ? -27.197 -27.801 19.250 1.00 66.75 178 LEU A C 1
ATOM 1356 O O . LEU A 1 178 ? -26.771 -26.801 18.684 1.00 66.75 178 LEU A O 1
ATOM 1360 N N . GLY A 1 179 ? -28.284 -27.772 20.026 1.00 77.00 179 GLY A N 1
ATOM 1361 C CA . GLY A 1 179 ? -29.022 -26.546 20.365 1.00 77.00 179 GLY A CA 1
ATOM 1362 C C . GLY A 1 179 ? -30.526 -26.642 20.106 1.00 77.00 179 GLY A C 1
ATOM 1363 O O . GLY A 1 179 ? -31.082 -27.744 20.009 1.00 77.00 179 GLY A O 1
ATOM 1364 N N . GLY A 1 180 ? -31.183 -25.486 20.008 1.00 83.19 180 GLY A N 1
ATOM 1365 C CA . GLY A 1 180 ? -32.605 -25.382 19.676 1.00 83.19 180 GLY A CA 1
ATOM 1366 C C . GLY A 1 180 ? -32.896 -25.661 18.197 1.00 83.19 180 GLY A C 1
ATOM 1367 O O . GLY A 1 180 ? -32.012 -25.527 17.345 1.00 83.19 180 GLY A O 1
ATOM 1368 N N . THR A 1 181 ? -34.127 -26.075 17.893 1.00 89.81 181 THR A N 1
ATOM 1369 C CA . THR A 1 181 ? -34.562 -26.440 16.529 1.00 89.81 181 THR A CA 1
ATOM 1370 C C . THR A 1 181 ? -35.164 -25.237 15.809 1.00 89.81 181 THR A C 1
ATOM 1372 O O . THR A 1 181 ? -35.981 -24.525 16.389 1.00 89.81 181 THR A O 1
ATOM 1375 N N . ILE A 1 182 ? -34.820 -25.024 14.535 1.00 91.00 182 ILE A N 1
ATOM 1376 C CA . ILE A 1 182 ? -35.372 -23.931 13.719 1.00 91.00 182 ILE A CA 1
ATOM 1377 C C . ILE A 1 182 ? -36.382 -24.487 12.708 1.00 91.00 182 ILE A C 1
ATOM 1379 O O . ILE A 1 182 ? -36.021 -25.287 11.844 1.00 91.00 182 ILE A O 1
ATOM 1383 N N . THR A 1 183 ? -37.632 -24.027 12.763 1.00 91.19 183 THR A N 1
ATOM 1384 C CA . THR A 1 183 ? -38.711 -24.428 11.841 1.00 91.19 183 THR A CA 1
ATOM 1385 C C . THR A 1 183 ? -39.121 -23.257 10.951 1.00 91.19 183 THR A C 1
ATOM 1387 O O . THR A 1 183 ? -39.534 -22.219 11.458 1.00 91.19 183 THR A O 1
ATOM 1390 N N . LEU A 1 184 ? -39.030 -23.413 9.626 1.00 88.44 184 LEU A N 1
ATOM 1391 C CA . LEU A 1 184 ? -39.437 -22.391 8.652 1.00 88.44 184 LEU A CA 1
ATOM 1392 C C . LEU A 1 184 ? -40.882 -22.621 8.176 1.00 88.44 184 LEU A C 1
ATOM 1394 O O . LEU A 1 184 ? -41.171 -23.630 7.533 1.00 88.44 184 LEU A O 1
ATOM 1398 N N . CYS A 1 185 ? -41.767 -21.653 8.413 1.00 87.12 185 CYS A N 1
ATOM 1399 C CA . CYS A 1 185 ? -43.157 -21.650 7.950 1.00 87.12 185 CYS A CA 1
ATOM 1400 C C . CYS A 1 185 ? -43.359 -20.559 6.886 1.00 87.12 185 CYS A C 1
ATOM 1402 O O . CYS A 1 185 ? -43.239 -19.370 7.175 1.00 87.12 185 CYS A O 1
ATOM 1404 N N . THR A 1 186 ? -43.683 -20.953 5.652 1.00 84.69 186 THR A N 1
ATOM 1405 C CA . THR A 1 186 ? -43.907 -20.023 4.524 1.00 84.69 186 THR A CA 1
ATOM 1406 C C . THR A 1 186 ? -45.396 -19.741 4.298 1.00 84.69 186 THR A C 1
ATOM 1408 O O . THR A 1 186 ? -46.249 -20.520 4.720 1.00 84.69 186 THR A O 1
ATOM 1411 N N . GLY A 1 187 ? -45.718 -18.624 3.640 1.00 81.62 187 GLY A N 1
ATOM 1412 C CA . GLY A 1 187 ? -47.091 -18.178 3.375 1.00 81.62 187 GLY A CA 1
ATOM 1413 C C . GLY A 1 187 ? -47.860 -17.652 4.594 1.00 81.62 187 GLY A C 1
ATOM 1414 O O . GLY A 1 187 ? -49.072 -17.495 4.504 1.00 81.62 187 GLY A O 1
ATOM 1415 N N . GLN A 1 188 ? -47.197 -17.381 5.721 1.00 84.12 188 GLN A N 1
ATOM 1416 C CA . GLN A 1 188 ? -47.832 -16.926 6.963 1.00 84.12 188 GLN A CA 1
ATOM 1417 C C . GLN A 1 188 ? -47.571 -15.421 7.169 1.00 84.12 188 GLN A C 1
ATOM 1419 O O . GLN A 1 188 ? -46.451 -15.008 7.473 1.00 84.12 188 GLN A O 1
ATOM 1424 N N . GLU A 1 189 ? -48.593 -14.576 7.004 1.00 85.00 189 GLU A N 1
ATOM 1425 C CA . GLU A 1 189 ? -48.510 -13.129 7.263 1.00 85.00 189 GLU A CA 1
ATOM 1426 C C . GLU A 1 189 ? -48.935 -12.816 8.706 1.00 85.00 189 GLU A C 1
ATOM 1428 O O . GLU A 1 189 ? -50.029 -13.186 9.127 1.00 85.00 189 GLU A O 1
ATOM 1433 N N . CYS A 1 190 ? -48.098 -12.098 9.462 1.00 88.00 190 CYS A N 1
ATOM 1434 C CA . CYS A 1 190 ? -48.407 -11.670 10.830 1.00 88.00 190 CYS A CA 1
ATOM 1435 C C . CYS A 1 190 ? -49.517 -10.604 10.863 1.00 88.00 190 CYS A C 1
ATOM 1437 O O . CYS A 1 190 ? -49.429 -9.576 10.189 1.00 88.00 190 CYS A O 1
ATOM 1439 N N . VAL A 1 191 ? -50.529 -10.824 11.704 1.00 87.44 191 VAL A N 1
ATOM 1440 C CA . VAL A 1 191 ? -51.696 -9.942 11.876 1.00 87.44 191 VAL A CA 1
ATOM 1441 C C . VAL A 1 191 ? -51.676 -9.240 13.230 1.00 87.44 191 VAL A C 1
ATOM 1443 O O . VAL A 1 191 ? -51.903 -8.032 13.294 1.00 87.44 191 VAL A O 1
ATOM 1446 N N . SER A 1 192 ? -51.406 -9.977 14.309 1.00 88.44 192 SER A N 1
ATOM 1447 C CA . SER A 1 192 ? -51.391 -9.438 15.670 1.00 88.44 192 SER A CA 1
ATOM 1448 C C . SER A 1 192 ? -50.298 -10.084 16.521 1.00 88.44 192 SER A C 1
ATOM 1450 O O . SER A 1 192 ? -49.939 -11.243 16.319 1.00 88.44 192 SER A O 1
ATOM 1452 N N . VAL A 1 193 ? -49.772 -9.308 17.471 1.00 88.75 193 VAL A N 1
ATOM 1453 C CA . VAL A 1 193 ? -48.787 -9.740 18.472 1.00 88.75 193 VAL A CA 1
ATOM 1454 C C . VAL A 1 193 ? -49.246 -9.194 19.817 1.00 88.75 193 VAL A C 1
ATOM 1456 O O . VAL A 1 193 ? -49.241 -7.977 20.013 1.00 88.75 193 VAL A O 1
ATOM 1459 N N . VAL A 1 194 ? -49.703 -10.071 20.712 1.00 87.00 194 VAL A N 1
ATOM 1460 C CA . VAL A 1 194 ? -50.321 -9.676 21.990 1.00 87.00 194 VAL A CA 1
ATOM 1461 C C . VAL A 1 194 ? -49.853 -10.614 23.109 1.00 87.00 194 VAL A C 1
ATOM 1463 O O . VAL A 1 194 ? -49.797 -11.826 22.890 1.00 87.00 194 VAL A O 1
ATOM 1466 N N . PRO A 1 195 ? -49.519 -10.101 24.305 1.00 86.50 195 PRO A N 1
ATOM 1467 C CA . PRO A 1 195 ? -49.254 -10.944 25.464 1.00 86.50 195 PRO A CA 1
ATOM 1468 C C . PRO A 1 195 ? -50.558 -11.566 25.988 1.00 86.50 195 PRO A C 1
ATOM 1470 O O . PRO A 1 195 ? -51.578 -10.889 26.116 1.00 86.50 195 PRO A O 1
ATOM 1473 N N . ARG A 1 196 ? -50.536 -12.863 26.301 1.00 83.62 196 ARG A N 1
ATOM 1474 C CA . ARG A 1 196 ? -51.662 -13.618 26.868 1.00 83.62 196 ARG A CA 1
ATOM 1475 C C . ARG A 1 196 ? -51.180 -14.422 28.070 1.00 83.62 196 ARG A C 1
ATOM 1477 O O . ARG A 1 196 ? -50.142 -15.082 28.001 1.00 83.62 196 ARG A O 1
ATOM 1484 N N . THR A 1 197 ? -51.936 -14.377 29.161 1.00 77.69 197 THR A N 1
ATOM 1485 C CA . THR A 1 197 ? -51.679 -15.203 30.346 1.00 77.69 197 THR A CA 1
ATOM 1486 C C . THR A 1 197 ? -51.901 -16.676 30.003 1.00 77.69 197 THR A C 1
ATOM 1488 O O . THR A 1 197 ? -52.881 -17.018 29.331 1.00 77.69 197 THR A O 1
ATOM 1491 N N . THR A 1 198 ? -50.984 -17.547 30.422 1.00 69.69 198 THR A N 1
ATOM 1492 C CA . THR A 1 198 ? -51.093 -18.992 30.197 1.00 69.69 198 THR A CA 1
ATOM 1493 C C . THR A 1 198 ? -52.269 -19.578 30.983 1.00 69.69 198 THR A C 1
ATOM 1495 O O . THR A 1 198 ? -52.710 -19.019 31.988 1.00 69.69 198 THR A O 1
ATOM 1498 N N . LYS A 1 199 ? -52.800 -20.722 30.523 1.00 60.53 199 LYS A N 1
ATOM 1499 C CA . LYS A 1 199 ? -53.966 -21.390 31.138 1.00 60.53 199 LYS A CA 1
ATOM 1500 C C . LYS A 1 199 ? -53.733 -21.809 32.600 1.00 60.53 199 LYS A C 1
ATOM 1502 O O . LYS A 1 199 ? -54.707 -21.978 33.323 1.00 60.53 199 LYS A O 1
ATOM 1507 N N . ASP A 1 200 ? -52.470 -21.903 33.020 1.00 54.06 200 ASP A N 1
ATOM 1508 C CA . ASP A 1 200 ? -52.049 -22.317 34.363 1.00 54.06 200 ASP A CA 1
ATOM 1509 C C . ASP A 1 200 ? -51.862 -21.137 35.341 1.00 54.06 200 ASP A C 1
ATOM 1511 O O . ASP A 1 200 ? -51.529 -21.344 36.501 1.00 54.06 200 ASP A O 1
ATOM 1515 N N . GLY A 1 201 ? -52.053 -19.885 34.901 1.00 54.19 201 GLY A N 1
ATOM 1516 C CA . GLY A 1 201 ? -51.974 -18.693 35.762 1.00 54.19 201 GLY A CA 1
ATOM 1517 C C . GLY A 1 201 ? -50.565 -18.279 36.224 1.00 54.19 201 GLY A C 1
ATOM 1518 O O . GLY A 1 201 ? -50.418 -17.203 36.796 1.00 54.19 201 GLY A O 1
ATOM 1519 N N . GLU A 1 202 ? -49.526 -19.075 35.949 1.00 52.38 202 GLU A N 1
ATOM 1520 C CA . GLU A 1 202 ? -48.151 -18.862 36.445 1.00 52.38 202 GLU A CA 1
ATOM 1521 C C . GLU A 1 202 ? -47.195 -18.116 35.479 1.00 52.38 202 GLU A C 1
ATOM 1523 O O . GLU A 1 202 ? -46.018 -17.909 35.807 1.00 52.38 202 GLU A O 1
ATOM 1528 N N . GLY A 1 203 ? -47.657 -17.679 34.297 1.00 65.69 203 GLY A N 1
ATOM 1529 C CA . GLY A 1 203 ? -46.823 -16.928 33.346 1.00 65.69 203 GLY A CA 1
ATOM 1530 C C . GLY A 1 203 ? -47.579 -16.227 32.211 1.00 65.69 203 GLY A C 1
ATOM 1531 O O . GLY A 1 203 ? -48.736 -16.524 31.922 1.00 65.69 203 GLY A O 1
ATOM 1532 N N . VAL A 1 204 ? -46.911 -15.279 31.551 1.00 77.75 204 VAL A N 1
ATOM 1533 C CA . VAL A 1 204 ? -47.407 -14.581 30.354 1.00 77.75 204 VAL A CA 1
ATOM 1534 C C . VAL A 1 204 ? -46.577 -15.034 29.152 1.00 77.75 204 VAL A C 1
ATOM 1536 O O . VAL A 1 204 ? -45.360 -15.148 29.249 1.00 77.75 204 VAL A O 1
ATOM 1539 N N . THR A 1 205 ? -47.228 -15.330 28.025 1.00 85.81 205 THR A N 1
ATOM 1540 C CA . THR A 1 205 ? -46.589 -15.687 26.741 1.00 85.81 205 THR A CA 1
ATOM 1541 C C . THR A 1 205 ? -47.054 -14.737 25.648 1.00 85.81 205 THR A C 1
ATOM 1543 O O . THR A 1 205 ? -48.193 -14.271 25.682 1.00 85.81 205 THR A O 1
ATOM 1546 N N . VAL A 1 206 ? -46.214 -14.458 24.656 1.00 87.69 206 VAL A N 1
ATOM 1547 C CA . VAL A 1 206 ? -46.602 -13.641 23.502 1.00 87.69 206 VAL A CA 1
ATOM 1548 C C . VAL A 1 206 ? -47.229 -14.531 22.433 1.00 87.69 206 VAL A C 1
ATOM 1550 O O . VAL A 1 206 ? -46.618 -15.505 21.993 1.00 87.69 206 VAL A O 1
ATOM 1553 N N . VAL A 1 207 ? -48.441 -14.178 22.005 1.00 89.19 207 VAL A N 1
ATOM 1554 C CA . VAL A 1 207 ? -49.184 -14.880 20.954 1.00 89.19 207 VAL A CA 1
ATOM 1555 C C . VAL A 1 207 ? -49.074 -14.103 19.649 1.00 89.19 207 VAL A C 1
ATOM 1557 O O . VAL A 1 207 ? -49.450 -12.928 19.582 1.00 89.19 207 VAL A O 1
ATOM 1560 N N . VAL A 1 208 ? -48.566 -14.763 18.611 1.00 89.50 208 VAL A N 1
ATOM 1561 C CA . VAL A 1 208 ? -48.496 -14.245 17.241 1.00 89.50 208 VAL A CA 1
ATOM 1562 C C . VAL A 1 208 ? -49.607 -14.891 16.424 1.00 89.50 208 VAL A C 1
ATOM 1564 O O . VAL A 1 208 ? -49.608 -16.104 16.219 1.00 89.50 208 VAL A O 1
ATOM 1567 N N . THR A 1 209 ? -50.549 -14.079 15.944 1.00 89.81 209 THR A N 1
ATOM 1568 C CA . THR A 1 209 ? -51.613 -14.541 15.042 1.00 89.81 209 THR A CA 1
ATOM 1569 C C . THR A 1 209 ? -51.200 -14.288 13.602 1.00 89.81 209 THR A C 1
ATOM 1571 O O . THR A 1 209 ? -50.815 -13.170 13.246 1.00 89.81 209 THR A O 1
ATOM 1574 N N . THR A 1 210 ? -51.310 -15.311 12.763 1.00 87.06 210 THR A N 1
ATOM 1575 C CA . THR A 1 210 ? -50.973 -15.245 11.336 1.00 87.06 210 THR A CA 1
ATOM 1576 C C . THR A 1 210 ? -52.163 -15.616 10.464 1.00 87.06 210 THR A C 1
ATOM 1578 O O . THR A 1 210 ? -53.049 -16.335 10.915 1.00 87.06 210 THR A O 1
ATOM 1581 N N . LYS A 1 211 ? -52.172 -15.135 9.221 1.00 85.88 211 LYS A N 1
ATOM 1582 C CA . LYS A 1 211 ? -53.116 -15.532 8.166 1.00 85.88 211 LYS A CA 1
ATOM 1583 C C . LYS A 1 211 ? -52.355 -16.069 6.954 1.00 85.88 211 LYS A C 1
ATOM 1585 O O . LYS A 1 211 ? -51.197 -15.695 6.746 1.00 85.88 211 LYS A O 1
ATOM 1590 N N . ASP A 1 212 ? -53.010 -16.878 6.128 1.00 80.31 212 ASP A N 1
ATOM 1591 C CA . ASP A 1 212 ? -52.435 -17.308 4.851 1.00 80.31 212 ASP A CA 1
ATOM 1592 C C . ASP A 1 212 ? -52.383 -16.131 3.860 1.00 80.31 212 ASP A C 1
ATOM 1594 O O . ASP A 1 212 ? -53.405 -15.503 3.561 1.00 80.31 212 ASP A O 1
ATOM 1598 N N . ALA A 1 213 ? -51.191 -15.832 3.338 1.00 65.81 213 ALA A N 1
ATOM 1599 C CA . ALA A 1 213 ? -50.927 -14.716 2.428 1.00 65.81 213 ALA A CA 1
ATOM 1600 C C . ALA A 1 213 ? -51.684 -14.798 1.086 1.00 65.81 213 ALA A C 1
ATOM 1602 O O . ALA A 1 213 ? -51.810 -13.788 0.390 1.00 65.81 213 ALA A O 1
ATOM 1603 N N . SER A 1 214 ? -52.183 -15.978 0.709 1.00 64.31 214 SER A N 1
ATOM 1604 C CA . SER A 1 214 ? -52.966 -16.190 -0.517 1.00 64.31 214 SER A CA 1
ATOM 1605 C C . SER A 1 214 ? -54.459 -15.851 -0.376 1.00 64.31 214 SER A C 1
ATOM 1607 O O . SER A 1 214 ? -55.150 -15.706 -1.387 1.00 64.31 214 SER A O 1
ATOM 1609 N N . SER A 1 215 ? -54.952 -15.672 0.855 1.00 60.47 215 SER A N 1
ATOM 1610 C CA . SER A 1 215 ? -56.362 -15.408 1.163 1.00 60.47 215 SER A CA 1
ATOM 1611 C C . SER A 1 215 ? -56.628 -13.913 1.415 1.00 60.47 215 SER A C 1
ATOM 1613 O O . SER A 1 215 ? -55.915 -13.237 2.159 1.00 60.47 215 SER A O 1
ATOM 1615 N N . SER A 1 216 ? -57.649 -13.354 0.757 1.00 49.94 216 SER A N 1
ATOM 1616 C CA . SER A 1 216 ? -58.032 -11.933 0.859 1.00 49.94 216 SER A CA 1
ATOM 1617 C C . SER A 1 216 ? -59.090 -11.649 1.938 1.00 49.94 216 SER A C 1
ATOM 1619 O O . SER A 1 216 ? -59.381 -10.485 2.220 1.00 49.94 216 SER A O 1
ATOM 1621 N N . SER A 1 217 ? -59.645 -12.687 2.569 1.00 51.47 217 SER A N 1
ATOM 1622 C CA . SER A 1 217 ? -60.640 -12.623 3.645 1.00 51.47 217 SER A CA 1
ATOM 1623 C C . SER A 1 217 ? -59.980 -12.683 5.034 1.00 51.47 217 SER A C 1
ATOM 1625 O O . SER A 1 217 ? -59.169 -13.550 5.323 1.00 51.47 217 SER A O 1
ATOM 1627 N N . LEU A 1 218 ? -60.364 -11.772 5.938 1.00 50.28 218 LEU A N 1
ATOM 1628 C CA . LEU A 1 218 ? -59.868 -11.692 7.329 1.00 50.28 218 LEU A CA 1
ATOM 1629 C C . LEU A 1 218 ? -60.362 -12.827 8.254 1.00 50.28 218 LEU A C 1
ATOM 1631 O O . LEU A 1 218 ? -59.952 -12.873 9.410 1.00 50.28 218 LEU A O 1
ATOM 1635 N N . GLN A 1 219 ? -61.270 -13.692 7.787 1.00 46.97 219 GLN A N 1
ATOM 1636 C CA . GLN A 1 219 ? -62.034 -14.627 8.628 1.00 46.97 219 GLN A CA 1
ATOM 1637 C C . GLN A 1 219 ? -61.680 -16.111 8.464 1.00 46.97 219 GLN A C 1
ATOM 1639 O O . GLN A 1 219 ? -62.212 -16.920 9.218 1.00 46.97 219 GLN A O 1
ATOM 1644 N N . GLU A 1 220 ? -60.791 -16.498 7.547 1.00 49.66 220 GLU A N 1
ATOM 1645 C CA . GLU A 1 220 ? -60.509 -17.918 7.300 1.00 49.66 220 GLU A CA 1
ATOM 1646 C C . GLU A 1 220 ? -59.028 -18.257 7.522 1.00 49.66 220 GLU A C 1
ATOM 1648 O O . GLU A 1 220 ? -58.140 -17.752 6.844 1.00 49.66 220 GLU A O 1
ATOM 1653 N N . ILE A 1 221 ? -58.812 -19.146 8.502 1.00 55.88 221 ILE A N 1
ATOM 1654 C CA . ILE A 1 221 ? -57.555 -19.787 8.924 1.00 55.88 221 ILE A CA 1
ATOM 1655 C C . ILE A 1 221 ? -56.535 -18.823 9.555 1.00 55.88 221 ILE A C 1
ATOM 1657 O O . ILE A 1 221 ? -55.525 -18.446 8.960 1.00 55.88 221 ILE A O 1
ATOM 1661 N N . SER A 1 222 ? -56.786 -18.461 10.818 1.00 65.19 222 SER A N 1
ATOM 1662 C CA . SER A 1 222 ? -55.796 -17.819 11.684 1.00 65.19 222 SER A CA 1
ATOM 1663 C C . SER A 1 222 ? -55.012 -18.864 12.485 1.00 65.19 222 SER A C 1
ATOM 1665 O O . SER A 1 222 ? -55.594 -19.530 13.343 1.00 65.19 222 SER A O 1
ATOM 1667 N N . ASN A 1 223 ? -53.705 -18.993 12.246 1.00 81.62 223 ASN A N 1
ATOM 1668 C CA . ASN A 1 223 ? -52.829 -19.820 13.084 1.00 81.62 223 ASN A CA 1
ATOM 1669 C C . ASN A 1 223 ? -52.271 -18.970 14.234 1.00 81.62 223 ASN A C 1
ATOM 1671 O O . ASN A 1 223 ? -51.718 -17.892 13.991 1.00 81.62 223 ASN A O 1
ATOM 1675 N N . GLU A 1 224 ? -52.405 -19.456 15.470 1.00 86.44 224 GLU A N 1
ATOM 1676 C CA . GLU A 1 224 ? -51.824 -18.845 16.672 1.00 86.44 224 GLU A CA 1
ATOM 1677 C C . GLU A 1 224 ? -50.536 -19.580 17.070 1.00 86.44 224 GLU A C 1
ATOM 1679 O O . GLU A 1 224 ? -50.532 -20.802 17.227 1.00 86.44 224 GLU A O 1
ATOM 1684 N N . TYR A 1 225 ? -49.453 -18.830 17.274 1.00 87.56 225 TYR A N 1
ATOM 1685 C CA . TYR A 1 225 ? -48.167 -19.342 17.754 1.00 87.56 225 TYR A CA 1
ATOM 1686 C C . TYR A 1 225 ? -47.808 -18.672 19.083 1.00 87.56 225 TYR A C 1
ATOM 1688 O O . TYR A 1 225 ? -47.889 -17.450 19.193 1.00 87.56 225 TYR A O 1
ATOM 1696 N N . ASN A 1 226 ? -47.385 -19.453 20.080 1.00 90.06 226 ASN A N 1
ATOM 1697 C CA . ASN A 1 226 ? -47.035 -18.953 21.414 1.00 90.06 226 ASN A CA 1
ATOM 1698 C C . ASN A 1 226 ? -45.517 -18.982 21.615 1.00 90.06 226 ASN A C 1
ATOM 1700 O O . ASN A 1 226 ? -44.888 -20.006 21.350 1.00 90.06 226 ASN A O 1
ATOM 1704 N N . ALA A 1 227 ? -44.938 -17.894 22.123 1.00 90.44 227 ALA A N 1
ATOM 1705 C CA . ALA A 1 227 ? -43.510 -17.810 22.418 1.00 90.44 227 ALA A CA 1
ATOM 1706 C C . ALA A 1 227 ? -43.198 -16.944 23.640 1.00 90.44 227 ALA A C 1
ATOM 1708 O O . ALA A 1 227 ? -43.974 -16.070 24.031 1.00 90.44 227 ALA A O 1
ATOM 1709 N N . ASN A 1 228 ? -42.018 -17.168 24.212 1.00 90.75 228 ASN A N 1
ATOM 1710 C CA . ASN A 1 228 ? -41.432 -16.297 25.223 1.00 90.75 228 ASN A CA 1
ATOM 1711 C C . ASN A 1 228 ? -40.828 -15.048 24.574 1.00 90.75 228 ASN A C 1
ATOM 1713 O O . ASN A 1 228 ? -41.001 -13.941 25.069 1.00 90.75 228 ASN A O 1
ATOM 1717 N N . LEU A 1 229 ? -40.162 -15.199 23.429 1.00 93.56 229 LEU A N 1
ATOM 1718 C CA . LEU A 1 229 ? -39.521 -14.088 22.732 1.00 93.56 229 LEU A CA 1
ATOM 1719 C C . LEU A 1 229 ? -40.002 -14.005 21.284 1.00 93.56 229 LEU A C 1
ATOM 1721 O O . LEU A 1 229 ? -39.899 -14.973 20.534 1.00 93.56 229 LEU A O 1
ATOM 1725 N N . VAL A 1 230 ? -40.496 -12.838 20.873 1.00 95.31 230 VAL A N 1
ATOM 1726 C CA . VAL A 1 230 ? -40.859 -12.570 19.474 1.00 95.31 230 VAL A CA 1
ATOM 1727 C C . VAL A 1 230 ? -39.903 -11.548 18.872 1.00 95.31 230 VAL A C 1
ATOM 1729 O O . VAL A 1 230 ? -39.721 -10.464 19.421 1.00 95.31 230 VAL A O 1
ATOM 1732 N N . ILE A 1 231 ? -39.320 -11.866 17.721 1.00 96.56 231 ILE A N 1
ATOM 1733 C CA . ILE A 1 231 ? -38.437 -10.972 16.973 1.00 96.56 231 ILE A CA 1
ATOM 1734 C C . ILE A 1 231 ? -39.143 -10.474 15.712 1.00 96.56 231 ILE A C 1
ATOM 1736 O O . ILE A 1 231 ? -39.493 -11.256 14.829 1.00 96.56 231 ILE A O 1
ATOM 1740 N N . GLY A 1 232 ? -39.326 -9.160 15.597 1.00 95.44 232 GLY A N 1
ATOM 1741 C CA . GLY A 1 232 ? -39.819 -8.515 14.382 1.00 95.44 232 GLY A CA 1
ATOM 1742 C C . GLY A 1 232 ? -38.681 -8.207 13.410 1.00 95.44 232 GLY A C 1
ATOM 1743 O O . GLY A 1 232 ? -37.938 -7.249 13.620 1.00 95.44 232 GLY A O 1
ATOM 1744 N N . ALA A 1 233 ? -38.576 -8.978 12.328 1.00 93.81 233 ALA A N 1
ATOM 1745 C CA . ALA A 1 233 ? -37.615 -8.813 11.230 1.00 93.81 233 ALA A CA 1
ATOM 1746 C C . ALA A 1 233 ? -38.322 -8.707 9.855 1.00 93.81 233 ALA A C 1
ATOM 1748 O O . ALA A 1 233 ? -37.737 -8.961 8.801 1.00 93.81 233 ALA A O 1
ATOM 1749 N N . ASP A 1 234 ? -39.589 -8.292 9.860 1.00 89.75 234 ASP A N 1
ATOM 1750 C CA . ASP A 1 234 ? -40.538 -8.243 8.737 1.00 89.75 234 ASP A CA 1
ATOM 1751 C C . ASP A 1 234 ? -40.402 -6.983 7.860 1.00 89.75 234 ASP A C 1
ATOM 1753 O O . ASP A 1 234 ? -41.241 -6.672 7.011 1.00 89.75 234 ASP A O 1
ATOM 1757 N N . GLY A 1 235 ? -39.291 -6.270 8.028 1.00 88.50 235 GLY A N 1
ATOM 1758 C CA . GLY A 1 235 ? -38.871 -5.179 7.168 1.00 88.50 235 GLY A CA 1
ATOM 1759 C C . GLY A 1 235 ? -39.531 -3.834 7.462 1.00 88.50 235 GLY A C 1
ATOM 1760 O O . GLY A 1 235 ? -40.150 -3.586 8.493 1.00 88.50 235 GLY A O 1
ATOM 1761 N N . MET A 1 236 ? -39.386 -2.919 6.511 1.00 86.88 236 MET A N 1
ATOM 1762 C CA . MET A 1 236 ? -39.724 -1.506 6.678 1.00 86.88 236 MET A CA 1
ATOM 1763 C C . MET A 1 236 ? -41.188 -1.230 7.016 1.00 86.88 236 MET A C 1
ATOM 1765 O O . MET A 1 236 ? -41.482 -0.323 7.796 1.00 86.88 236 MET A O 1
ATOM 1769 N N . ASN A 1 237 ? -42.102 -2.030 6.468 1.00 87.31 237 ASN A N 1
ATOM 1770 C CA . ASN A 1 237 ? -43.538 -1.949 6.734 1.00 87.31 237 ASN A CA 1
ATOM 1771 C C . ASN A 1 237 ? -43.968 -2.941 7.826 1.00 87.31 237 ASN A C 1
ATOM 1773 O O . ASN A 1 237 ? -45.069 -3.481 7.750 1.00 87.31 237 ASN A O 1
ATOM 1777 N N . SER A 1 238 ? -43.096 -3.159 8.817 1.00 91.44 238 SER A N 1
ATOM 1778 C CA . SER A 1 238 ? -43.275 -4.115 9.909 1.00 91.44 238 SER A CA 1
ATOM 1779 C C . SER A 1 238 ? -44.680 -4.084 10.512 1.00 91.44 238 SER A C 1
ATOM 1781 O O . SER A 1 238 ? -45.116 -3.063 11.060 1.00 91.44 238 SER A O 1
ATOM 1783 N N . LYS A 1 239 ? -45.371 -5.220 10.418 1.00 91.12 239 LYS A N 1
ATOM 1784 C CA . LYS A 1 239 ? -46.635 -5.511 11.093 1.00 91.12 239 LYS A CA 1
ATOM 1785 C C . LYS A 1 239 ? -46.410 -5.651 12.588 1.00 91.12 239 LYS A C 1
ATOM 1787 O O . LYS A 1 239 ? -47.170 -5.061 13.346 1.00 91.12 239 LYS A O 1
ATOM 1792 N N . VAL A 1 240 ? -45.322 -6.303 13.009 1.00 92.31 240 VAL A N 1
ATOM 1793 C CA . VAL A 1 240 ? -44.973 -6.438 14.435 1.00 92.31 240 VAL A CA 1
ATOM 1794 C C . VAL A 1 240 ? -44.852 -5.059 15.091 1.00 92.31 240 VAL A C 1
ATOM 1796 O O . VAL A 1 240 ? -45.508 -4.790 16.096 1.00 92.31 240 VAL A O 1
ATOM 1799 N N . ARG A 1 241 ? -44.114 -4.125 14.477 1.00 93.94 241 ARG A N 1
ATOM 1800 C CA . ARG A 1 241 ? -43.995 -2.742 14.968 1.00 93.94 241 ARG A CA 1
ATOM 1801 C C . ARG A 1 241 ? -45.340 -2.009 14.997 1.00 93.94 241 ARG A C 1
ATOM 1803 O O . ARG A 1 241 ? -45.603 -1.263 15.937 1.00 93.94 241 ARG A O 1
ATOM 1810 N N . GLN A 1 242 ? -46.194 -2.204 13.988 1.00 92.75 242 GLN A N 1
ATOM 1811 C CA . GLN A 1 242 ? -47.541 -1.614 13.960 1.00 92.75 242 GLN A CA 1
ATOM 1812 C C . GLN A 1 242 ? -48.421 -2.154 15.096 1.00 92.75 242 GLN A C 1
ATOM 1814 O O . GLN A 1 242 ? -49.122 -1.370 15.731 1.00 92.75 242 GLN A O 1
ATOM 1819 N N . CYS A 1 243 ? -48.349 -3.452 15.402 1.00 91.06 243 CYS A N 1
ATOM 1820 C CA . CYS A 1 243 ? -49.046 -4.049 16.542 1.00 91.06 243 CYS A CA 1
ATOM 1821 C C . CYS A 1 243 ? -48.570 -3.445 17.869 1.00 91.06 243 CYS A C 1
ATOM 1823 O O . CYS A 1 243 ? -49.400 -3.086 18.698 1.00 91.06 243 CYS A O 1
ATOM 1825 N N . LEU A 1 244 ? -47.258 -3.251 18.043 1.00 90.44 244 LEU A N 1
ATOM 1826 C CA . LEU A 1 244 ? -46.700 -2.599 19.235 1.00 90.44 244 LEU A CA 1
ATOM 1827 C C . LEU A 1 244 ? -47.132 -1.130 19.367 1.00 90.44 244 LEU A C 1
ATOM 1829 O O . LEU A 1 244 ? -47.365 -0.647 20.474 1.00 90.44 244 LEU A O 1
ATOM 1833 N N . HIS A 1 245 ? -47.271 -0.416 18.247 1.00 90.31 245 HIS A N 1
ATOM 1834 C CA . HIS A 1 245 ? -47.762 0.963 18.239 1.00 90.31 245 HIS A CA 1
ATOM 1835 C C . HIS A 1 245 ? -49.257 1.066 18.569 1.00 90.31 245 HIS A C 1
ATOM 1837 O O . HIS A 1 245 ? -49.663 1.951 19.320 1.00 90.31 245 HIS A O 1
ATOM 1843 N N . ASN A 1 246 ? -50.063 0.154 18.024 1.00 90.00 246 ASN A N 1
ATOM 1844 C CA . ASN A 1 246 ? -51.515 0.137 18.196 1.00 90.00 246 ASN A CA 1
ATOM 1845 C C . ASN A 1 246 ? -51.961 -0.567 19.490 1.00 90.00 246 ASN A C 1
ATOM 1847 O O . ASN A 1 246 ? -53.159 -0.630 19.763 1.00 90.00 246 ASN A O 1
ATOM 1851 N N . ALA A 1 247 ? -51.026 -1.108 20.276 1.00 86.12 247 ALA A N 1
ATOM 1852 C CA . ALA A 1 247 ? -51.327 -1.777 21.533 1.00 86.12 247 ALA A CA 1
ATOM 1853 C C . ALA A 1 247 ? -51.978 -0.797 22.536 1.00 86.12 247 ALA A C 1
ATOM 1855 O O . ALA A 1 247 ? -51.435 0.294 22.762 1.00 86.12 247 ALA A O 1
ATOM 1856 N N . PRO A 1 248 ? -53.112 -1.168 23.165 1.00 82.81 248 PRO A N 1
ATOM 1857 C CA . PRO A 1 248 ? -53.739 -0.366 24.212 1.00 82.81 248 PRO A CA 1
ATOM 1858 C C . PRO A 1 248 ? -52.772 -0.049 25.369 1.00 82.81 248 PRO A C 1
ATOM 1860 O O . PRO A 1 248 ? -51.910 -0.877 25.693 1.00 82.81 248 PRO A O 1
ATOM 1863 N N . PRO A 1 249 ? -52.906 1.113 26.038 1.00 78.38 249 PRO A N 1
ATOM 1864 C CA . PRO A 1 249 ? -52.128 1.421 27.238 1.00 78.38 249 PRO A CA 1
ATOM 1865 C C . PRO A 1 249 ? -52.308 0.327 28.301 1.00 78.38 249 PRO A C 1
ATOM 1867 O O . PRO A 1 249 ? -53.436 -0.061 28.583 1.00 78.38 249 PRO A O 1
ATOM 1870 N N . GLY A 1 250 ? -51.209 -0.170 28.876 1.00 72.81 250 GLY A N 1
ATOM 1871 C CA . GLY A 1 250 ? -51.233 -1.252 29.873 1.00 72.81 250 GLY A CA 1
ATOM 1872 C C . GLY A 1 250 ? -51.204 -2.678 29.305 1.00 72.81 250 GLY A C 1
ATOM 1873 O O . GLY A 1 250 ? -51.223 -3.623 30.077 1.00 72.81 250 GLY A O 1
ATOM 1874 N N . THR A 1 251 ? -51.124 -2.858 27.978 1.00 82.25 251 THR A N 1
ATOM 1875 C CA . THR A 1 251 ? -50.942 -4.196 27.366 1.00 82.25 251 THR A CA 1
ATOM 1876 C C . THR A 1 251 ? -49.582 -4.816 27.711 1.00 82.25 251 THR A C 1
ATOM 1878 O O . THR A 1 251 ? -49.463 -6.026 27.853 1.00 82.25 251 THR A O 1
ATOM 1881 N N . TRP A 1 252 ? -48.553 -3.977 27.821 1.00 85.12 252 TRP A N 1
ATOM 1882 C CA . TRP A 1 252 ? -47.187 -4.344 28.206 1.00 85.12 252 TRP A CA 1
ATOM 1883 C C . TRP A 1 252 ? -46.861 -3.698 29.560 1.00 85.12 252 TRP A C 1
ATOM 1885 O O . TRP A 1 252 ? -47.549 -2.748 29.945 1.00 85.12 252 TRP A O 1
ATOM 1895 N N . SER A 1 253 ? -45.816 -4.171 30.253 1.00 79.75 253 SER A N 1
ATOM 1896 C CA . SER A 1 253 ? -45.441 -3.691 31.597 1.00 79.75 253 SER A CA 1
ATOM 1897 C C . SER A 1 253 ? -45.382 -2.159 31.687 1.00 79.75 253 SER A C 1
ATOM 1899 O O . SER A 1 253 ? -44.962 -1.486 30.742 1.00 79.75 253 SER A O 1
ATOM 1901 N N . SER A 1 254 ? -45.741 -1.576 32.837 1.00 70.06 254 SER A N 1
ATOM 1902 C CA . SER A 1 254 ? -45.680 -0.119 33.058 1.00 70.06 254 SER A CA 1
ATOM 1903 C C . SER A 1 254 ? -44.281 0.476 32.846 1.00 70.06 254 SER A C 1
ATOM 1905 O O . SER A 1 254 ? -44.154 1.662 32.535 1.00 70.06 254 SER A O 1
ATOM 1907 N N . ASN A 1 255 ? -43.236 -0.348 32.983 1.00 72.44 255 ASN A N 1
ATOM 1908 C CA . ASN A 1 255 ? -41.836 0.027 32.771 1.00 72.44 255 ASN A CA 1
ATOM 1909 C C . ASN A 1 255 ? -41.407 -0.028 31.293 1.00 72.44 255 ASN A C 1
ATOM 1911 O O . ASN A 1 255 ? -40.298 0.398 30.954 1.00 72.44 255 ASN A O 1
ATOM 1915 N N . CYS A 1 256 ? -42.269 -0.529 30.402 1.00 80.69 256 CYS A N 1
ATOM 1916 C CA . CYS A 1 256 ? -41.988 -0.638 28.978 1.00 80.69 256 CYS A CA 1
ATOM 1917 C C . CYS A 1 256 ? -41.976 0.709 28.257 1.00 80.69 256 CYS A C 1
ATOM 1919 O O . CYS A 1 256 ? -42.467 1.750 28.703 1.00 80.69 256 CYS A O 1
ATOM 1921 N N . VAL A 1 257 ? -41.435 0.668 27.044 1.00 80.19 257 VAL A N 1
ATOM 1922 C CA . VAL A 1 257 ? -41.470 1.798 26.130 1.00 80.19 257 VAL A CA 1
ATOM 1923 C C . VAL A 1 257 ? -42.912 2.106 25.712 1.00 80.19 257 VAL A C 1
ATOM 1925 O O . VAL A 1 257 ? -43.628 1.236 25.229 1.00 80.19 257 VAL A O 1
ATOM 1928 N N . LYS A 1 258 ? -43.321 3.378 25.836 1.00 85.06 258 LYS A N 1
ATOM 1929 C CA . LYS A 1 258 ? -44.638 3.860 25.380 1.00 85.06 258 LYS A CA 1
ATOM 1930 C C . LYS A 1 258 ? -44.911 3.454 23.926 1.00 85.06 258 LYS A C 1
ATOM 1932 O O . LYS A 1 258 ? -44.054 3.670 23.067 1.00 85.06 258 LYS A O 1
ATOM 1937 N N . SER A 1 259 ? -46.132 3.000 23.640 1.00 85.12 259 SER A N 1
ATOM 1938 C CA . SER A 1 259 ? -46.579 2.583 22.299 1.00 85.12 259 SER A CA 1
ATOM 1939 C C . SER A 1 259 ? -46.347 3.656 21.217 1.00 85.12 259 SER A C 1
ATOM 1941 O O . SER A 1 259 ? -45.981 3.351 20.080 1.00 85.12 259 SER A O 1
ATOM 1943 N N . SER A 1 260 ? -46.418 4.944 21.575 1.00 87.12 260 SER A N 1
ATOM 1944 C CA . SER A 1 260 ? -46.114 6.061 20.666 1.00 87.12 260 SER A CA 1
ATOM 1945 C C . SER A 1 260 ? -44.672 6.083 20.143 1.00 87.12 260 SER A C 1
ATOM 1947 O O . SER A 1 260 ? -44.430 6.601 19.055 1.00 87.12 260 SER A O 1
ATOM 1949 N N . LYS A 1 261 ? -43.703 5.492 20.857 1.00 89.62 261 LYS A N 1
ATOM 1950 C CA . LYS A 1 261 ? -42.308 5.407 20.395 1.00 89.62 261 LYS A CA 1
ATOM 1951 C C . LYS A 1 261 ? -42.083 4.348 19.314 1.00 89.62 261 LYS A C 1
ATOM 1953 O O . LYS A 1 261 ? -41.016 4.370 18.712 1.00 89.62 261 LYS A O 1
ATOM 1958 N N . PHE A 1 262 ? -43.041 3.458 19.055 1.00 91.56 262 PHE A N 1
ATOM 1959 C CA . PHE A 1 262 ? -42.975 2.513 17.932 1.00 91.56 262 PHE A CA 1
ATOM 1960 C C . PHE A 1 262 ? -43.417 3.140 16.602 1.00 91.56 262 PHE A C 1
ATOM 1962 O O . PHE A 1 262 ? -43.295 2.522 15.543 1.00 91.56 262 PHE A O 1
ATOM 1969 N N . GLN A 1 263 ? -43.888 4.393 16.627 1.00 91.94 263 GLN A N 1
ATOM 1970 C CA . GLN A 1 263 ? -44.107 5.167 15.415 1.00 91.94 263 GLN A CA 1
ATOM 1971 C C . GLN A 1 263 ? -42.750 5.581 14.814 1.00 91.94 263 GLN A C 1
ATOM 1973 O O . GLN A 1 263 ? -41.969 6.270 15.481 1.00 91.94 263 GLN A O 1
ATOM 1978 N N . PRO A 1 264 ? -42.442 5.193 13.562 1.00 90.69 264 PRO A N 1
ATOM 1979 C CA . PRO A 1 264 ? -41.156 5.506 12.959 1.00 90.69 264 PRO A CA 1
ATOM 1980 C C . PRO A 1 264 ? -41.030 7.010 12.681 1.00 90.69 264 PRO A C 1
ATOM 1982 O O . PRO A 1 264 ? -41.882 7.627 12.036 1.00 90.69 264 PRO A O 1
ATOM 1985 N N . LYS A 1 265 ? -39.924 7.608 13.126 1.00 92.31 265 LYS A N 1
ATOM 1986 C CA . LYS A 1 265 ? -39.521 8.962 12.739 1.00 92.31 265 LYS A CA 1
ATOM 1987 C C . LYS A 1 265 ? -38.949 8.925 11.334 1.00 92.31 265 LYS A C 1
ATOM 1989 O O . LYS A 1 265 ? -37.995 8.194 11.095 1.00 92.31 265 LYS A O 1
ATOM 1994 N N . THR A 1 266 ? -39.491 9.740 10.436 1.00 91.50 266 THR A N 1
ATOM 1995 C CA . THR A 1 266 ? -39.121 9.746 9.015 1.00 91.50 266 THR A CA 1
ATOM 1996 C C . THR A 1 266 ? -38.434 11.053 8.626 1.00 91.50 266 THR A C 1
ATOM 1998 O O . THR A 1 266 ? -38.898 12.137 8.973 1.00 91.50 266 THR A O 1
ATOM 2001 N N . TYR A 1 267 ? -37.345 10.956 7.867 1.00 90.00 267 TYR A N 1
ATOM 2002 C CA . TYR A 1 267 ? -36.553 12.075 7.367 1.00 90.00 267 TYR A CA 1
ATOM 2003 C C . TYR A 1 267 ? -36.265 11.904 5.875 1.00 90.00 267 TYR A C 1
ATOM 2005 O O . TYR A 1 267 ? -36.062 10.799 5.374 1.00 90.00 267 TYR A O 1
ATOM 2013 N N . THR A 1 268 ? -36.179 13.021 5.158 1.00 86.31 268 THR A N 1
ATOM 2014 C CA . THR A 1 268 ? -35.866 13.029 3.727 1.00 86.31 268 THR A CA 1
ATOM 2015 C C . THR A 1 268 ? -34.384 13.305 3.479 1.00 86.31 268 THR A C 1
ATOM 2017 O O . THR A 1 268 ? -33.815 14.239 4.051 1.00 86.31 268 THR A O 1
ATOM 2020 N N . SER A 1 269 ? -33.778 12.535 2.580 1.00 85.75 269 SER A N 1
ATOM 2021 C CA . SER A 1 269 ? -32.459 12.773 1.984 1.00 85.75 269 SER A CA 1
ATOM 2022 C C . SER A 1 269 ? -32.596 13.045 0.474 1.00 85.75 269 SER A C 1
ATOM 2024 O O . SER A 1 269 ? -33.579 12.627 -0.137 1.00 85.75 269 SER A O 1
ATOM 2026 N N . PRO A 1 270 ? -31.617 13.698 -0.177 1.00 83.50 270 PRO A N 1
ATOM 2027 C CA . PRO A 1 270 ? -31.587 13.847 -1.639 1.00 83.50 270 PRO A CA 1
ATOM 2028 C C . PRO A 1 270 ? -31.610 12.534 -2.447 1.00 83.50 270 PRO A C 1
ATOM 2030 O O . PRO A 1 270 ? -31.906 12.554 -3.643 1.00 83.50 270 PRO A O 1
ATOM 2033 N N . ALA A 1 271 ? -31.290 11.397 -1.821 1.00 84.56 271 ALA A N 1
ATOM 2034 C CA . ALA A 1 271 ? -31.424 10.071 -2.422 1.00 84.56 271 ALA A CA 1
ATOM 2035 C C . ALA A 1 271 ? -32.766 9.390 -2.102 1.00 84.56 271 ALA A C 1
ATOM 2037 O O . ALA A 1 271 ? -33.134 8.419 -2.767 1.00 84.56 271 ALA A O 1
ATOM 2038 N N . SER A 1 272 ? -33.515 9.896 -1.115 1.00 85.56 272 SER A N 1
ATOM 2039 C CA . SER A 1 272 ? -34.852 9.394 -0.795 1.00 85.56 272 SER A CA 1
ATOM 2040 C C . SER A 1 272 ? -35.753 9.503 -2.023 1.00 85.56 272 SER A C 1
ATOM 2042 O O . SER A 1 272 ? -35.695 10.483 -2.770 1.00 85.56 272 SER A O 1
ATOM 2044 N N . PHE A 1 273 ? -36.601 8.497 -2.230 1.00 83.56 273 PHE A N 1
ATOM 2045 C CA . PHE A 1 273 ? -37.550 8.421 -3.347 1.00 83.56 273 PHE A CA 1
ATOM 2046 C C . PHE A 1 273 ? -36.938 8.295 -4.748 1.00 83.56 273 PHE A C 1
ATOM 2048 O O . PHE A 1 273 ? -37.694 8.265 -5.725 1.00 83.56 273 PHE A O 1
ATOM 2055 N N . LEU A 1 274 ? -35.611 8.177 -4.886 1.00 88.44 274 LEU A N 1
ATOM 2056 C CA . LEU A 1 274 ? -35.036 7.701 -6.143 1.00 88.44 274 LEU A CA 1
ATOM 2057 C C . LEU A 1 274 ? -35.608 6.318 -6.453 1.00 88.44 274 LEU A C 1
ATOM 2059 O O . LEU A 1 274 ? -35.826 5.498 -5.562 1.00 88.44 274 LEU A O 1
ATOM 2063 N N . ARG A 1 275 ? -35.889 6.073 -7.727 1.00 88.38 275 ARG A N 1
ATOM 2064 C CA . ARG A 1 275 ? -36.361 4.779 -8.201 1.00 88.38 275 ARG A CA 1
ATOM 2065 C C . ARG A 1 275 ? -35.206 4.041 -8.848 1.00 88.38 275 ARG A C 1
ATOM 2067 O O . ARG A 1 275 ? -34.412 4.640 -9.576 1.00 88.38 275 ARG A O 1
ATOM 2074 N N . ILE A 1 276 ? -35.147 2.743 -8.599 1.00 87.75 276 ILE A N 1
ATOM 2075 C CA . ILE A 1 276 ? -34.178 1.840 -9.201 1.00 87.75 276 ILE A CA 1
ATOM 2076 C C . ILE A 1 276 ? -34.881 0.841 -10.111 1.00 87.75 276 ILE A C 1
ATOM 2078 O O . ILE A 1 276 ? -35.927 0.283 -9.772 1.00 87.75 276 ILE A O 1
ATOM 2082 N N . LYS A 1 277 ? -34.293 0.643 -11.286 1.00 87.88 277 LYS A N 1
ATOM 2083 C CA . LYS A 1 277 ? -34.699 -0.335 -12.289 1.00 87.88 277 LYS A CA 1
ATOM 2084 C C . LYS A 1 277 ? -33.478 -1.172 -12.647 1.00 87.88 277 LYS A C 1
ATOM 2086 O O . LYS A 1 277 ? -32.398 -0.610 -12.820 1.00 87.88 277 LYS A O 1
ATOM 2091 N N . VAL A 1 278 ? -33.642 -2.488 -12.739 1.00 88.00 278 VAL A N 1
ATOM 2092 C CA . VAL A 1 278 ? -32.526 -3.410 -12.988 1.00 88.00 278 VAL A CA 1
ATOM 2093 C C . VAL A 1 278 ? -32.646 -4.006 -14.384 1.00 88.00 278 VAL A C 1
ATOM 2095 O O . VAL A 1 278 ? -33.659 -4.634 -14.704 1.00 88.00 278 VAL A O 1
ATOM 2098 N N . LEU A 1 279 ? -31.615 -3.790 -15.196 1.00 89.12 279 LEU A N 1
ATOM 2099 C CA . LEU A 1 279 ? -31.450 -4.362 -16.533 1.00 89.12 279 LEU A CA 1
ATOM 2100 C C . LEU A 1 279 ? -30.465 -5.533 -16.465 1.00 89.12 279 LEU A C 1
ATOM 2102 O O . LEU A 1 279 ? -29.445 -5.419 -15.787 1.00 89.12 279 LEU A O 1
ATOM 2106 N N . GLN A 1 280 ? -30.750 -6.638 -17.147 1.00 88.25 280 GLN A N 1
ATOM 2107 C CA . GLN A 1 280 ? -29.847 -7.788 -17.183 1.00 88.25 280 GLN A CA 1
ATOM 2108 C C . GLN A 1 280 ? -28.876 -7.670 -18.357 1.00 88.25 280 GLN A C 1
ATOM 2110 O O . GLN A 1 280 ? -29.297 -7.619 -19.512 1.00 88.25 280 GLN A O 1
ATOM 2115 N N . LEU A 1 281 ? -27.578 -7.619 -18.054 1.00 87.81 281 LEU A N 1
ATOM 2116 C CA . LEU A 1 281 ? -26.508 -7.673 -19.049 1.00 87.81 281 LEU A CA 1
ATOM 2117 C C . LEU A 1 281 ? -25.792 -9.028 -18.996 1.00 87.81 281 LEU A C 1
ATOM 2119 O O . LEU A 1 281 ? -25.783 -9.675 -17.946 1.00 87.81 281 LEU A O 1
ATOM 2123 N N . PRO A 1 282 ? -25.154 -9.456 -20.096 1.00 86.31 282 PRO A N 1
ATOM 2124 C CA . PRO A 1 282 ? -24.223 -10.573 -20.053 1.00 86.31 282 PRO A CA 1
ATOM 2125 C C . PRO A 1 282 ? -23.107 -10.339 -19.013 1.00 86.31 282 PRO A C 1
ATOM 2127 O O . PRO A 1 282 ? -22.706 -9.191 -18.790 1.00 86.31 282 PRO A O 1
ATOM 2130 N N . PRO A 1 283 ? -22.588 -11.401 -18.373 1.00 80.62 283 PRO A N 1
ATOM 2131 C CA . PRO A 1 283 ? -21.535 -11.295 -17.358 1.00 80.62 283 PRO A CA 1
ATOM 2132 C C . PRO A 1 283 ? -20.246 -10.663 -17.891 1.00 80.62 283 PRO A C 1
ATOM 2134 O O . PRO A 1 283 ? -19.594 -9.892 -17.178 1.00 80.62 283 PRO A O 1
ATOM 2137 N N . GLN A 1 284 ? -19.908 -10.966 -19.145 1.00 84.94 284 GLN A N 1
ATOM 2138 C CA . GLN A 1 284 ? -18.771 -10.422 -19.877 1.00 84.94 284 GLN A CA 1
ATOM 2139 C C . GLN A 1 284 ? -19.229 -10.026 -21.284 1.00 84.94 284 GLN A C 1
ATOM 2141 O O . GLN A 1 284 ? -19.939 -10.783 -21.945 1.00 84.94 284 GLN A O 1
ATOM 2146 N N . PHE A 1 285 ? -18.850 -8.835 -21.733 1.00 86.25 285 PHE A N 1
ATOM 2147 C CA . PHE A 1 285 ? -19.092 -8.334 -23.080 1.00 86.25 285 PHE A CA 1
ATOM 2148 C C . PHE A 1 285 ? -17.957 -7.397 -23.509 1.00 86.25 285 PHE A C 1
ATOM 2150 O O . PHE A 1 285 ? -17.171 -6.923 -22.685 1.00 86.25 285 PHE A O 1
ATOM 2157 N N . GLU A 1 286 ? -17.864 -7.138 -24.808 1.00 85.62 286 GLU A N 1
ATOM 2158 C CA . GLU A 1 286 ? -16.863 -6.233 -25.371 1.00 85.62 286 GLU A CA 1
ATOM 2159 C C . GLU A 1 286 ? -17.430 -4.814 -25.472 1.00 85.62 286 GLU A C 1
ATOM 2161 O O . GLU A 1 286 ? -18.559 -4.601 -25.923 1.00 85.62 286 GLU A O 1
ATOM 2166 N N . ILE A 1 287 ? -16.643 -3.828 -25.044 1.00 85.94 287 ILE A N 1
ATOM 2167 C CA . ILE A 1 287 ? -16.953 -2.409 -25.198 1.00 85.94 287 ILE A CA 1
ATOM 2168 C C . ILE A 1 287 ? -16.054 -1.859 -26.311 1.00 85.94 287 ILE A C 1
ATOM 2170 O O . ILE A 1 287 ? -14.840 -1.795 -26.110 1.00 85.94 287 ILE A O 1
ATOM 2174 N N . PRO A 1 288 ? -16.605 -1.430 -27.461 1.00 85.44 288 PRO A N 1
ATOM 2175 C CA . PRO A 1 288 ? -15.819 -0.756 -28.495 1.00 85.44 288 PRO A CA 1
ATOM 2176 C C . PRO A 1 288 ? -15.102 0.466 -27.904 1.00 85.44 288 PRO A C 1
ATOM 2178 O O . PRO A 1 288 ? -15.720 1.165 -27.104 1.00 85.44 288 PRO A O 1
ATOM 2181 N N . ASP A 1 289 ? -13.849 0.751 -28.274 1.00 81.69 289 ASP A N 1
ATOM 2182 C CA . ASP A 1 289 ? -13.125 1.988 -27.898 1.00 81.69 289 ASP A CA 1
ATOM 2183 C C . ASP A 1 289 ? -13.151 3.005 -29.065 1.00 81.69 289 ASP A C 1
ATOM 2185 O O . ASP A 1 289 ? -13.815 2.770 -30.072 1.00 81.69 289 ASP A O 1
ATOM 2189 N N . ALA A 1 290 ? -12.548 4.185 -28.907 1.00 80.31 290 ALA A N 1
ATOM 2190 C CA . ALA A 1 290 ? -12.395 5.170 -29.982 1.00 80.31 290 ALA A CA 1
ATOM 2191 C C . ALA A 1 290 ? -11.497 4.643 -31.121 1.00 80.31 290 ALA A C 1
ATOM 2193 O O . ALA A 1 290 ? -10.659 3.761 -30.907 1.00 80.31 290 ALA A O 1
ATOM 2194 N N . ASP A 1 291 ? -11.654 5.210 -32.322 1.00 70.06 291 ASP A N 1
ATOM 2195 C CA . ASP A 1 291 ? -10.963 4.770 -33.540 1.00 70.06 291 ASP A CA 1
ATOM 2196 C C . ASP A 1 291 ? -9.443 4.605 -33.330 1.00 70.06 291 ASP A C 1
ATOM 2198 O O . ASP A 1 291 ? -8.741 5.529 -32.913 1.00 70.06 291 ASP A O 1
ATOM 2202 N N . GLY A 1 292 ? -8.927 3.404 -33.620 1.00 63.97 292 GLY A N 1
ATOM 2203 C CA . GLY A 1 292 ? -7.502 3.062 -33.505 1.00 63.97 292 GLY A CA 1
ATOM 2204 C C . GLY A 1 292 ? -7.061 2.407 -32.186 1.00 63.97 292 GLY A C 1
ATOM 2205 O O . GLY A 1 292 ? -5.876 2.092 -32.056 1.00 63.97 292 GLY A O 1
ATOM 2206 N N . LYS A 1 293 ? -7.968 2.158 -31.227 1.00 76.00 293 LYS A N 1
ATOM 2207 C CA . LYS A 1 293 ? -7.690 1.406 -29.984 1.00 76.00 293 LYS A CA 1
ATOM 2208 C C . LYS A 1 293 ? -8.452 0.069 -29.922 1.00 76.00 293 LYS A C 1
ATOM 2210 O O . LYS A 1 293 ? -9.543 -0.030 -30.481 1.00 76.00 293 LYS A O 1
ATOM 2215 N N . PRO A 1 294 ? -7.896 -0.973 -29.268 1.00 80.81 294 PRO A N 1
ATOM 2216 C CA . PRO A 1 294 ? -8.581 -2.257 -29.125 1.00 80.81 294 PRO A CA 1
ATOM 2217 C C . PRO A 1 294 ? -9.824 -2.139 -28.220 1.00 80.81 294 PRO A C 1
ATOM 2219 O O . PRO A 1 294 ? -9.812 -1.336 -27.285 1.00 80.81 294 PRO A O 1
ATOM 2222 N N . PRO A 1 295 ? -10.880 -2.944 -28.456 1.00 82.12 295 PRO A N 1
ATOM 2223 C CA . PRO A 1 295 ? -12.055 -2.976 -27.589 1.00 82.12 295 PRO A CA 1
ATOM 2224 C C . PRO A 1 295 ? -11.693 -3.433 -26.166 1.00 82.12 295 PRO A C 1
ATOM 2226 O O . PRO A 1 295 ? -10.777 -4.231 -25.955 1.00 82.12 295 PRO A O 1
ATOM 2229 N N . LEU A 1 296 ? -12.422 -2.920 -25.174 1.00 84.44 296 LEU A N 1
ATOM 2230 C CA . LEU A 1 296 ? -12.262 -3.281 -23.768 1.00 84.44 296 LEU A CA 1
ATOM 2231 C C . LEU A 1 296 ? -13.149 -4.483 -23.426 1.00 84.44 296 LEU A C 1
ATOM 2233 O O . LEU A 1 296 ? -14.374 -4.367 -23.410 1.00 84.44 296 LEU A O 1
ATOM 2237 N N . ASN A 1 297 ? -12.533 -5.603 -23.054 1.00 84.94 297 ASN A N 1
ATOM 2238 C CA . ASN A 1 297 ? -13.254 -6.770 -22.542 1.00 84.94 297 ASN A CA 1
ATOM 2239 C C . ASN A 1 297 ? -13.627 -6.555 -21.071 1.00 84.94 297 ASN A C 1
ATOM 2241 O O . ASN A 1 297 ? -12.760 -6.280 -20.235 1.00 84.94 297 ASN A O 1
ATOM 2245 N N . THR A 1 298 ? -14.916 -6.661 -20.742 1.00 83.88 298 THR A N 1
ATOM 2246 C CA . THR A 1 298 ? -15.371 -6.519 -19.354 1.00 83.88 298 THR A CA 1
ATOM 2247 C C . THR A 1 298 ? -15.194 -7.814 -18.572 1.00 83.88 298 THR A C 1
ATOM 2249 O O . THR A 1 298 ? -15.567 -8.878 -19.064 1.00 83.88 298 THR A O 1
ATOM 2252 N N . PHE A 1 299 ? -14.769 -7.720 -17.314 1.00 84.81 299 PHE A N 1
ATOM 2253 C CA . PHE A 1 299 ? -14.755 -8.846 -16.382 1.00 84.81 299 PHE A CA 1
ATOM 2254 C C . PHE A 1 299 ? -15.924 -8.757 -15.391 1.00 84.81 299 PHE A C 1
ATOM 2256 O O . PHE A 1 299 ? -16.289 -7.680 -14.915 1.00 84.81 299 PHE A O 1
ATOM 2263 N N . SER A 1 300 ? -16.508 -9.899 -15.036 1.00 81.75 300 SER A N 1
ATOM 2264 C CA . SER A 1 300 ? -17.617 -10.005 -14.068 1.00 81.75 300 SER A CA 1
ATOM 2265 C C . SER A 1 300 ? -17.268 -9.427 -12.687 1.00 81.75 300 SER A C 1
ATOM 2267 O O . SER A 1 300 ? -18.131 -8.855 -12.023 1.00 81.75 300 SER A O 1
ATOM 2269 N N . GLN A 1 301 ? -15.998 -9.520 -12.280 1.00 83.56 301 GLN A N 1
ATOM 2270 C CA . GLN A 1 301 ? -15.490 -9.124 -10.960 1.00 83.56 301 GLN A CA 1
ATOM 2271 C C . GLN A 1 301 ? -15.057 -7.648 -10.855 1.00 83.56 301 GLN A C 1
ATOM 2273 O O . GLN A 1 301 ? -14.821 -7.170 -9.747 1.00 83.56 301 GLN A O 1
ATOM 2278 N N . ASP A 1 302 ? -14.968 -6.916 -11.969 1.00 84.19 302 ASP A N 1
ATOM 2279 C CA . ASP A 1 302 ? -14.598 -5.490 -11.998 1.00 84.19 302 ASP A CA 1
ATOM 2280 C C . ASP A 1 302 ? -15.840 -4.593 -11.928 1.00 84.19 302 ASP A C 1
ATOM 2282 O O . ASP A 1 302 ? -16.926 -5.040 -12.268 1.00 84.19 302 ASP A O 1
ATOM 2286 N N . ILE A 1 303 ? -15.732 -3.321 -11.524 1.00 85.38 303 ILE A N 1
ATOM 2287 C CA . ILE A 1 303 ? -16.888 -2.406 -11.458 1.00 85.38 303 ILE A CA 1
ATOM 2288 C C . ILE A 1 303 ? -16.905 -1.494 -12.686 1.00 85.38 303 ILE A C 1
ATOM 2290 O O . ILE A 1 303 ? -15.932 -0.788 -12.953 1.00 85.38 303 ILE A O 1
ATOM 2294 N N . TYR A 1 304 ? -18.042 -1.418 -13.381 1.00 86.50 304 TYR A N 1
ATOM 2295 C CA . TYR A 1 304 ? -18.214 -0.523 -14.530 1.00 86.50 304 TYR A CA 1
ATOM 2296 C C . TYR A 1 304 ? -19.339 0.481 -14.287 1.00 86.50 304 TYR A C 1
ATOM 2298 O O . TYR A 1 304 ? -20.401 0.147 -13.761 1.00 86.50 304 TYR A O 1
ATOM 2306 N N . ALA A 1 305 ? -19.110 1.729 -14.692 1.00 87.94 305 ALA A N 1
ATOM 2307 C CA . ALA A 1 305 ? -20.121 2.778 -14.696 1.00 87.94 305 ALA A CA 1
ATOM 2308 C C . ALA A 1 305 ? -20.206 3.406 -16.092 1.00 87.94 305 ALA A C 1
ATOM 2310 O O . ALA A 1 305 ? -19.377 4.249 -16.446 1.00 87.94 305 ALA A O 1
ATOM 2311 N N . ILE A 1 306 ? -21.215 3.013 -16.869 1.00 88.69 306 ILE A N 1
ATOM 2312 C CA . ILE A 1 306 ? -21.430 3.493 -18.241 1.00 88.69 306 ILE A CA 1
ATOM 2313 C C . ILE A 1 306 ? -22.350 4.713 -18.191 1.00 88.69 306 ILE A C 1
ATOM 2315 O O . ILE A 1 306 ? -23.445 4.643 -17.632 1.00 88.69 306 ILE A O 1
ATOM 2319 N N . ARG A 1 307 ? -21.917 5.848 -18.744 1.00 89.00 307 ARG A N 1
ATOM 2320 C CA . ARG A 1 307 ? -22.648 7.126 -18.661 1.00 89.00 307 ARG A CA 1
ATOM 2321 C C . ARG A 1 307 ? -23.195 7.531 -20.015 1.00 89.00 307 ARG A C 1
ATOM 2323 O O . ARG A 1 307 ? -22.412 7.607 -20.950 1.00 89.00 307 ARG A O 1
ATOM 2330 N N . SER A 1 308 ? -24.488 7.841 -20.095 1.00 89.56 308 SER A N 1
ATOM 2331 C CA . SER A 1 308 ? -25.144 8.253 -21.342 1.00 89.56 308 SER A CA 1
ATOM 2332 C C . SER A 1 308 ? -24.600 9.569 -21.897 1.00 89.56 308 SER A C 1
ATOM 2334 O O . SER A 1 308 ? -24.176 10.430 -21.125 1.00 89.56 308 SER A O 1
ATOM 2336 N N . VAL A 1 309 ? -24.749 9.777 -23.209 1.00 87.44 309 VAL A N 1
ATOM 2337 C CA . VAL A 1 309 ? -24.437 11.054 -23.890 1.00 87.44 309 VAL A CA 1
ATOM 2338 C C . VAL A 1 309 ? -25.336 12.190 -23.382 1.00 87.44 309 VAL A C 1
ATOM 2340 O O . VAL A 1 309 ? -24.923 13.341 -23.247 1.00 87.44 309 VAL A O 1
ATOM 2343 N N . ASN A 1 310 ? -26.575 11.858 -23.021 1.00 85.19 310 ASN A N 1
ATOM 2344 C CA . ASN A 1 310 ? -27.538 12.808 -22.480 1.00 85.19 310 ASN A CA 1
ATOM 2345 C C . ASN A 1 310 ? -27.104 13.329 -21.102 1.00 85.19 310 ASN A C 1
ATOM 2347 O O . ASN A 1 310 ? -26.898 12.545 -20.183 1.00 85.19 310 ASN A O 1
ATOM 2351 N N . THR A 1 311 ? -27.060 14.652 -20.915 1.00 79.38 311 THR A N 1
ATOM 2352 C CA . THR A 1 311 ? -26.699 15.296 -19.631 1.00 79.38 311 THR A CA 1
ATOM 2353 C C . THR A 1 311 ? -27.862 16.040 -18.959 1.00 79.38 311 THR A C 1
ATOM 2355 O O . THR A 1 311 ? -27.672 16.699 -17.932 1.00 79.38 311 THR A O 1
ATOM 2358 N N . GLY A 1 312 ? -29.072 15.957 -19.520 1.00 80.81 312 GLY A N 1
ATOM 2359 C CA . GLY A 1 312 ? -30.261 16.658 -19.031 1.00 80.81 312 GLY A CA 1
ATOM 2360 C C . GLY A 1 312 ? -30.854 16.078 -17.733 1.00 80.81 312 GLY A C 1
ATOM 2361 O O . GLY A 1 312 ? -30.632 14.911 -17.403 1.00 80.81 312 GLY A O 1
ATOM 2362 N N . PRO A 1 313 ? -31.658 16.865 -16.987 1.00 78.38 313 PRO A N 1
ATOM 2363 C CA . PRO A 1 313 ? -32.211 16.471 -15.687 1.00 78.38 313 PRO A CA 1
ATOM 2364 C C . PRO A 1 313 ? -33.184 15.280 -15.730 1.00 78.38 313 PRO A C 1
ATOM 2366 O O . PRO A 1 313 ? -33.381 14.607 -14.724 1.00 78.38 313 PRO A O 1
ATOM 2369 N N . ARG A 1 314 ? -33.794 15.010 -16.887 1.00 83.75 314 ARG A N 1
ATOM 2370 C CA . ARG A 1 314 ? -34.773 13.925 -17.082 1.00 83.75 314 ARG A CA 1
ATOM 2371 C C . ARG A 1 314 ? -34.342 12.887 -18.117 1.00 83.75 314 ARG A C 1
ATOM 2373 O O . ARG A 1 314 ? -35.160 12.052 -18.496 1.00 83.75 314 ARG A O 1
ATOM 2380 N N . THR A 1 315 ? -33.099 12.984 -18.586 1.00 85.50 315 THR A N 1
ATOM 2381 C CA . THR A 1 315 ? -32.567 12.174 -19.691 1.00 85.50 315 THR A CA 1
ATOM 2382 C C . THR A 1 315 ? -31.218 11.523 -19.383 1.00 85.50 315 THR A C 1
ATOM 2384 O O . THR A 1 315 ? -30.848 10.580 -20.080 1.00 85.50 315 THR A O 1
ATOM 2387 N N . PHE A 1 316 ? -30.483 12.001 -18.368 1.00 87.56 316 PHE A N 1
ATOM 2388 C CA . PHE A 1 316 ? -29.206 11.418 -17.952 1.00 87.56 316 PHE A CA 1
ATOM 2389 C C . PHE A 1 316 ? -29.392 10.021 -17.351 1.00 87.56 316 PHE A C 1
ATOM 2391 O O . PHE A 1 316 ? -30.095 9.848 -16.353 1.00 87.56 316 PHE A O 1
ATOM 2398 N N . LEU A 1 317 ? -28.684 9.045 -17.916 1.00 88.69 317 LEU A N 1
ATOM 2399 C CA . LEU A 1 317 ? -28.628 7.672 -17.439 1.00 88.69 317 LEU A CA 1
ATOM 2400 C C . LEU A 1 317 ? -27.199 7.264 -17.080 1.00 88.69 317 LEU A C 1
ATOM 2402 O O . LEU A 1 317 ? -26.229 7.587 -17.766 1.00 88.69 317 LEU A O 1
ATOM 2406 N N . SER A 1 318 ? -27.089 6.486 -16.008 1.00 88.50 318 SER A N 1
ATOM 2407 C CA . SER A 1 318 ? -25.860 5.805 -15.617 1.00 88.50 318 SER A CA 1
ATOM 2408 C C . SER A 1 318 ? -26.183 4.338 -15.381 1.00 88.50 318 SER A C 1
ATOM 2410 O O . SER A 1 318 ? -27.059 4.030 -14.573 1.00 88.50 318 SER A O 1
ATOM 2412 N N . LEU A 1 319 ? -25.473 3.452 -16.071 1.00 89.38 319 LEU A N 1
ATOM 2413 C CA . LEU A 1 319 ? -25.565 2.007 -15.895 1.00 89.38 319 LEU A CA 1
ATOM 2414 C C . LEU A 1 319 ? -24.467 1.584 -14.920 1.00 89.38 319 LEU A C 1
ATOM 2416 O O . LEU A 1 319 ? -23.283 1.694 -15.242 1.00 89.38 319 LEU A O 1
ATOM 2420 N N . GLY A 1 320 ? -24.850 1.184 -13.708 1.00 88.12 320 GLY A N 1
ATOM 2421 C CA . GLY A 1 320 ? -23.915 0.693 -12.695 1.00 88.12 320 GLY A CA 1
ATOM 2422 C C . GLY A 1 320 ? -23.851 -0.829 -12.696 1.00 88.12 320 GLY A C 1
ATOM 2423 O O . GLY A 1 320 ? -24.835 -1.472 -12.331 1.00 88.12 320 GLY A O 1
ATOM 2424 N N . LEU A 1 321 ? -22.698 -1.386 -13.063 1.00 87.31 321 LEU A N 1
ATOM 2425 C CA . LEU A 1 321 ? -22.424 -2.818 -13.036 1.00 87.31 321 LEU A CA 1
ATOM 2426 C C . LEU A 1 321 ? -21.547 -3.134 -11.821 1.00 87.31 321 LEU A C 1
ATOM 2428 O O . LEU A 1 321 ? -20.361 -2.801 -11.788 1.00 87.31 321 LEU A O 1
ATOM 2432 N N . LEU A 1 322 ? -22.147 -3.766 -10.815 1.00 85.88 322 LEU A N 1
ATOM 2433 C CA . LEU A 1 322 ? -21.458 -4.220 -9.603 1.00 85.88 322 LEU A CA 1
ATOM 2434 C C . LEU A 1 322 ? -20.799 -5.593 -9.833 1.00 85.88 322 LEU A C 1
ATOM 2436 O O . LEU A 1 322 ? -21.146 -6.266 -10.812 1.00 85.88 322 LEU A O 1
ATOM 2440 N N . PRO A 1 323 ? -19.812 -5.990 -9.013 1.00 85.31 323 PRO A N 1
ATOM 2441 C CA . PRO A 1 323 ? -19.001 -7.164 -9.295 1.00 85.31 323 PRO A CA 1
ATOM 2442 C C . PRO A 1 323 ? -19.708 -8.451 -8.851 1.00 85.31 323 PRO A C 1
ATOM 2444 O O . PRO A 1 323 ? -20.326 -8.489 -7.788 1.00 85.31 323 PRO A O 1
ATOM 2447 N N . MET A 1 324 ? -19.599 -9.508 -9.654 1.00 83.00 324 MET A N 1
ATOM 2448 C CA . MET A 1 324 ? -20.155 -10.832 -9.368 1.00 83.00 324 MET A CA 1
ATOM 2449 C C . MET A 1 324 ? -19.103 -11.921 -9.532 1.00 83.00 324 MET A C 1
ATOM 2451 O O . MET A 1 324 ? -18.205 -11.816 -10.366 1.00 83.00 324 MET A O 1
ATOM 2455 N N . LYS A 1 325 ? -19.213 -12.960 -8.701 1.00 83.62 325 LYS A N 1
ATOM 2456 C CA . LYS A 1 325 ? -18.283 -14.089 -8.698 1.00 83.62 325 LYS A CA 1
ATOM 2457 C C . LYS A 1 325 ? -18.573 -15.071 -9.828 1.00 83.62 325 LYS A C 1
ATOM 2459 O O . LYS A 1 325 ? -17.637 -15.569 -10.446 1.00 83.62 325 LYS A O 1
ATOM 2464 N N . ASP A 1 326 ? -19.856 -15.336 -10.048 1.00 81.50 326 ASP A N 1
ATOM 2465 C CA . ASP A 1 326 ? -20.344 -16.217 -11.097 1.00 81.50 326 ASP A CA 1
ATOM 2466 C C . ASP A 1 326 ? -20.140 -15.556 -12.469 1.00 81.50 326 ASP A C 1
ATOM 2468 O O . ASP A 1 326 ? -20.578 -14.425 -12.703 1.00 81.50 326 ASP A O 1
ATOM 2472 N N . ASN A 1 327 ? -19.414 -16.255 -13.342 1.00 77.50 327 ASN A N 1
ATOM 2473 C CA . ASN A 1 327 ? -19.081 -15.799 -14.688 1.00 77.50 327 ASN A CA 1
ATOM 2474 C C . ASN A 1 327 ? -20.150 -16.162 -15.719 1.00 77.50 327 ASN A C 1
ATOM 2476 O O . ASN A 1 327 ? -20.083 -15.628 -16.822 1.00 77.50 327 ASN A O 1
ATOM 2480 N N . ASP A 1 328 ? -21.105 -17.019 -15.363 1.00 75.00 328 ASP A N 1
ATOM 2481 C CA . ASP A 1 328 ? -22.146 -17.523 -16.259 1.00 75.00 328 ASP A CA 1
ATOM 2482 C C . ASP A 1 328 ? -23.522 -16.912 -15.931 1.00 75.00 328 ASP A C 1
ATOM 2484 O O . ASP A 1 328 ? -24.438 -16.926 -16.757 1.00 75.00 328 ASP A O 1
ATOM 2488 N N . ALA A 1 329 ? -23.672 -16.309 -14.745 1.00 76.25 329 ALA A N 1
ATOM 2489 C CA . ALA A 1 329 ? -24.893 -15.624 -14.331 1.00 76.25 329 ALA A CA 1
ATOM 2490 C C . ALA A 1 329 ? -25.092 -14.252 -15.001 1.00 76.25 329 ALA A C 1
ATOM 2492 O O . ALA A 1 329 ? -24.157 -13.479 -15.224 1.00 76.25 329 ALA A O 1
ATOM 2493 N N . VAL A 1 330 ? -26.359 -13.896 -15.240 1.00 81.19 330 VAL A N 1
ATOM 2494 C CA . VAL A 1 330 ? -26.747 -12.564 -15.730 1.00 81.19 330 VAL A CA 1
ATOM 2495 C C . VAL A 1 330 ? -26.369 -11.467 -14.740 1.00 81.19 330 VAL A C 1
ATOM 2497 O O . VAL A 1 330 ? -26.635 -11.554 -13.539 1.00 81.19 330 VAL A O 1
ATOM 2500 N N . ARG A 1 331 ? -25.758 -10.403 -15.258 1.00 85.69 331 ARG A N 1
ATOM 2501 C CA . ARG A 1 331 ? -25.220 -9.306 -14.465 1.00 85.69 331 ARG A CA 1
ATOM 2502 C C . ARG A 1 331 ? -26.252 -8.192 -14.280 1.00 85.69 331 ARG A C 1
ATOM 2504 O O . ARG A 1 331 ? -26.590 -7.504 -15.250 1.00 85.69 331 ARG A O 1
ATOM 2511 N N . PRO A 1 332 ? -26.721 -7.949 -13.041 1.00 86.00 332 PRO A N 1
ATOM 2512 C CA . PRO A 1 332 ? -27.711 -6.922 -12.779 1.00 86.00 332 PRO A CA 1
ATOM 2513 C C . PRO A 1 332 ? -27.078 -5.538 -12.912 1.00 86.00 332 PRO A C 1
ATOM 2515 O O . PRO A 1 332 ? -26.082 -5.200 -12.266 1.00 86.00 332 PRO A O 1
ATOM 2518 N N . THR A 1 333 ? -27.696 -4.723 -13.753 1.00 88.19 333 THR A N 1
ATOM 2519 C CA . THR A 1 333 ? -27.261 -3.369 -14.069 1.00 88.19 333 THR A CA 1
ATOM 2520 C C . THR A 1 333 ? -28.248 -2.376 -13.488 1.00 88.19 333 THR A C 1
ATOM 2522 O O . THR A 1 333 ? -29.398 -2.273 -13.924 1.00 88.19 333 THR A O 1
ATOM 2525 N N . ASN A 1 334 ? -27.788 -1.643 -12.481 1.00 87.62 334 ASN A N 1
ATOM 2526 C CA . ASN A 1 334 ? -28.624 -0.749 -11.696 1.00 87.62 334 ASN A CA 1
ATOM 2527 C C . ASN A 1 334 ? -28.767 0.608 -12.382 1.00 87.62 334 ASN A C 1
ATOM 2529 O O . ASN A 1 334 ? -27.774 1.294 -12.637 1.00 87.62 334 ASN A O 1
ATOM 2533 N N . ILE A 1 335 ? -30.015 1.012 -12.619 1.00 88.75 335 ILE A N 1
ATOM 2534 C CA . ILE A 1 335 ? -30.377 2.322 -13.159 1.00 88.75 335 ILE A CA 1
ATOM 2535 C C . ILE A 1 335 ? -31.173 3.064 -12.100 1.00 88.75 335 ILE A C 1
ATOM 2537 O O . ILE A 1 335 ? -32.300 2.688 -11.781 1.00 88.75 335 ILE A O 1
ATOM 2541 N N . ILE A 1 336 ? -30.583 4.126 -11.560 1.00 88.25 336 ILE A N 1
ATOM 2542 C CA . ILE A 1 336 ? -31.144 4.882 -10.440 1.00 88.25 336 ILE A CA 1
ATOM 2543 C C . ILE A 1 336 ? -31.452 6.295 -10.924 1.00 88.25 336 ILE A C 1
ATOM 2545 O O . ILE A 1 336 ? -30.547 7.052 -11.269 1.00 88.25 336 ILE A O 1
ATOM 2549 N N . THR A 1 337 ? -32.734 6.652 -10.971 1.00 88.31 337 THR A N 1
ATOM 2550 C CA . THR A 1 337 ? -33.194 7.963 -11.460 1.00 88.31 337 THR A CA 1
ATOM 2551 C C . THR A 1 337 ? -34.371 8.487 -10.637 1.00 88.31 337 THR A C 1
ATOM 2553 O O . THR A 1 337 ? -34.996 7.757 -9.867 1.00 88.31 337 THR A O 1
ATOM 2556 N N . ARG A 1 338 ? -34.686 9.781 -10.771 1.00 86.19 338 ARG A N 1
ATOM 2557 C CA . ARG A 1 338 ? -35.865 10.370 -10.118 1.00 86.19 338 ARG A CA 1
ATOM 2558 C C . ARG A 1 338 ? -37.168 9.850 -10.746 1.00 86.19 338 ARG A C 1
ATOM 2560 O O . ARG A 1 338 ? -37.166 9.521 -11.931 1.00 86.19 338 ARG A O 1
ATOM 2567 N N . PRO A 1 339 ? -38.291 9.829 -10.002 1.00 86.25 339 PRO A N 1
ATOM 2568 C CA . PRO A 1 339 ? -39.582 9.367 -10.519 1.00 86.25 339 PRO A CA 1
ATOM 2569 C C . PRO A 1 339 ? -40.101 10.108 -11.760 1.00 86.25 339 PRO A C 1
ATOM 2571 O O . PRO A 1 339 ? -40.887 9.536 -12.507 1.00 86.25 339 PRO A O 1
ATOM 2574 N N . ASP A 1 340 ? -39.671 11.352 -11.993 1.00 86.81 340 ASP A N 1
ATOM 2575 C CA . ASP A 1 340 ? -40.076 12.189 -13.130 1.00 86.81 340 ASP A CA 1
ATOM 2576 C C . ASP A 1 340 ? -39.204 12.004 -14.392 1.00 86.81 340 ASP A C 1
ATOM 2578 O O . ASP A 1 340 ? -39.428 12.671 -15.408 1.00 86.81 340 ASP A O 1
ATOM 2582 N N . HIS A 1 341 ? -38.217 11.103 -14.345 1.00 88.62 341 HIS A N 1
ATOM 2583 C CA . HIS A 1 341 ? -37.324 10.783 -15.460 1.00 88.62 341 HIS A CA 1
ATOM 2584 C C . HIS A 1 341 ? -38.062 10.097 -16.628 1.00 88.62 341 HIS A C 1
ATOM 2586 O O . HIS A 1 341 ? -38.986 9.309 -16.417 1.00 88.62 341 HIS A O 1
ATOM 2592 N N . GLY A 1 342 ? -37.628 10.347 -17.873 1.00 84.88 342 GLY A N 1
ATOM 2593 C CA . GLY A 1 342 ? -38.290 9.837 -19.086 1.00 84.88 342 GLY A CA 1
ATOM 2594 C C . GLY A 1 342 ? -38.395 8.309 -19.156 1.00 84.88 342 GLY A C 1
ATOM 2595 O O . GLY A 1 342 ? -39.401 7.785 -19.624 1.00 84.88 342 GLY A O 1
ATOM 2596 N N . ILE A 1 343 ? -37.412 7.599 -18.592 1.00 88.44 343 ILE A N 1
ATOM 2597 C CA . ILE A 1 343 ? -37.369 6.124 -18.541 1.00 88.44 343 ILE A CA 1
ATOM 2598 C C . ILE A 1 343 ? -38.598 5.486 -17.867 1.00 88.44 343 ILE A C 1
ATOM 2600 O O . ILE A 1 343 ? -38.966 4.366 -18.207 1.00 88.44 343 ILE A O 1
ATOM 2604 N N . TRP A 1 344 ? -39.256 6.186 -16.934 1.00 88.94 344 TRP A N 1
ATOM 2605 C CA . TRP A 1 344 ? -40.440 5.668 -16.236 1.00 88.94 344 TRP A CA 1
ATOM 2606 C C . TRP A 1 344 ? -41.723 5.771 -17.062 1.00 88.94 344 TRP A C 1
ATOM 2608 O O . TRP A 1 344 ? -42.718 5.158 -16.693 1.00 88.94 344 TRP A O 1
ATOM 2618 N N . LYS A 1 345 ? -41.715 6.552 -18.151 1.00 89.19 345 LYS A N 1
ATOM 2619 C CA . LYS A 1 345 ? -42.875 6.748 -19.034 1.00 89.19 345 LYS A CA 1
ATOM 2620 C C . LYS A 1 345 ? -42.956 5.705 -20.151 1.00 89.19 345 LYS A C 1
ATOM 2622 O O . LYS A 1 345 ? -43.995 5.585 -20.788 1.00 89.19 345 LYS A O 1
ATOM 2627 N N . ILE A 1 346 ? -41.865 4.983 -20.411 1.00 89.12 346 ILE A N 1
ATOM 2628 C CA . ILE A 1 346 ? -41.764 4.019 -21.508 1.00 89.12 346 ILE A CA 1
ATOM 2629 C C . ILE A 1 346 ? -42.203 2.640 -21.007 1.00 89.12 346 ILE A C 1
ATOM 2631 O O . ILE A 1 346 ? -41.552 2.063 -20.139 1.00 89.12 346 ILE A O 1
ATOM 2635 N N . THR A 1 347 ? -43.284 2.107 -21.579 1.00 87.88 347 THR A N 1
ATOM 2636 C CA . THR A 1 347 ? -43.876 0.806 -21.209 1.00 87.88 347 THR A CA 1
ATOM 2637 C C . THR A 1 347 ? -43.704 -0.282 -22.275 1.00 87.88 347 THR A C 1
ATOM 2639 O O . THR A 1 347 ? -43.965 -1.450 -22.000 1.00 87.88 347 THR A O 1
ATOM 2642 N N . ASN A 1 348 ? -43.232 0.079 -23.475 1.00 92.31 348 ASN A N 1
ATOM 2643 C CA . ASN A 1 348 ? -43.001 -0.831 -24.601 1.00 92.31 348 ASN A CA 1
ATOM 2644 C C . ASN A 1 348 ? -41.498 -1.129 -24.774 1.00 92.31 348 ASN A C 1
ATOM 2646 O O . ASN A 1 348 ? -40.690 -0.195 -24.785 1.00 92.31 348 ASN A O 1
ATOM 2650 N N . GLY A 1 349 ? -41.120 -2.403 -24.946 1.00 87.81 349 GLY A N 1
ATOM 2651 C CA . GLY A 1 349 ? -39.728 -2.825 -25.117 1.00 87.81 349 GLY A CA 1
ATOM 2652 C C . GLY A 1 349 ? -39.065 -2.246 -26.366 1.00 87.81 349 GLY A C 1
ATOM 2653 O O . GLY A 1 349 ? -37.923 -1.795 -26.287 1.00 87.81 349 GLY A O 1
ATOM 2654 N N . LYS A 1 350 ? -39.785 -2.135 -27.493 1.00 89.19 350 LYS A N 1
ATOM 2655 C CA . LYS A 1 350 ? -39.233 -1.553 -28.735 1.00 89.19 350 LYS A CA 1
ATOM 2656 C C . LYS A 1 350 ? -38.825 -0.086 -28.553 1.00 89.19 350 LYS A C 1
ATOM 2658 O O . LYS A 1 350 ? -37.709 0.295 -28.895 1.00 89.19 350 LYS A O 1
ATOM 2663 N N . SER A 1 351 ? -39.700 0.720 -27.952 1.00 90.38 351 SER A N 1
ATOM 2664 C CA . SER A 1 351 ? -39.414 2.131 -27.659 1.00 90.38 351 SER A CA 1
ATOM 2665 C C . SER A 1 351 ? -38.306 2.290 -26.614 1.00 90.38 351 SER A C 1
ATOM 2667 O O . SER A 1 351 ? -37.525 3.237 -26.680 1.00 90.38 351 SER A O 1
ATOM 2669 N N . MET A 1 352 ? -38.205 1.359 -25.657 1.00 90.31 352 MET A N 1
ATOM 2670 C CA . MET A 1 352 ? -37.122 1.346 -24.672 1.00 90.31 352 MET A CA 1
ATOM 2671 C C . MET A 1 352 ? -35.768 1.062 -25.331 1.00 90.31 352 MET A C 1
ATOM 2673 O O . MET A 1 352 ? -34.788 1.743 -25.040 1.00 90.31 352 MET A O 1
ATOM 2677 N N . ARG A 1 353 ? -35.728 0.106 -26.261 1.00 89.88 353 ARG A N 1
ATOM 2678 C CA . ARG A 1 353 ? -34.544 -0.242 -27.052 1.00 89.88 353 ARG A CA 1
ATOM 2679 C C . ARG A 1 353 ? -34.039 0.948 -27.871 1.00 89.88 353 ARG A C 1
ATOM 2681 O O . ARG A 1 353 ? -32.864 1.295 -27.787 1.00 89.88 353 ARG A O 1
ATOM 2688 N N . GLU A 1 354 ? -34.932 1.624 -28.595 1.00 89.75 354 GLU A N 1
ATOM 2689 C CA . GLU A 1 354 ? -34.605 2.838 -29.363 1.00 89.75 354 GLU A CA 1
ATOM 2690 C C . GLU A 1 354 ? -34.074 3.962 -28.457 1.00 89.75 354 GLU A C 1
ATOM 2692 O O . GLU A 1 354 ? -33.070 4.602 -28.777 1.00 89.75 354 GLU A O 1
ATOM 2697 N N . TYR A 1 355 ? -34.688 4.154 -27.285 1.00 90.19 355 TYR A N 1
ATOM 2698 C CA . TYR A 1 355 ? -34.240 5.134 -26.296 1.00 90.19 355 TYR A CA 1
ATOM 2699 C C . TYR A 1 355 ? -32.825 4.834 -25.769 1.00 90.19 355 TYR A C 1
ATOM 2701 O O . TYR A 1 355 ? -32.007 5.746 -25.631 1.00 90.19 355 TYR A O 1
ATOM 2709 N N . PHE A 1 356 ? -32.503 3.563 -25.504 1.00 91.12 356 PHE A N 1
ATOM 2710 C CA . PHE A 1 356 ? -31.161 3.158 -25.073 1.00 91.12 356 PHE A CA 1
ATOM 2711 C C . PHE A 1 356 ? -30.123 3.283 -26.186 1.00 91.12 356 PHE A C 1
ATOM 2713 O O . PHE A 1 356 ? -29.019 3.750 -25.913 1.00 91.12 356 PHE A O 1
ATOM 2720 N N . GLN A 1 357 ? -30.476 2.954 -27.431 1.00 90.81 357 GLN A N 1
ATOM 2721 C CA . GLN A 1 357 ? -29.580 3.131 -28.574 1.00 90.81 357 GLN A CA 1
ATOM 2722 C C . GLN A 1 357 ? -29.197 4.605 -28.778 1.00 90.81 357 GLN A C 1
ATOM 2724 O O . GLN A 1 357 ? -28.039 4.903 -29.060 1.00 90.81 357 GLN A O 1
ATOM 2729 N N . GLN A 1 358 ? -30.141 5.533 -28.580 1.00 89.44 358 GLN A N 1
ATOM 2730 C CA . GLN A 1 358 ? -29.866 6.975 -28.620 1.00 89.44 358 GLN A CA 1
ATOM 2731 C C . GLN A 1 358 ? -29.015 7.444 -27.430 1.00 89.44 358 GLN A C 1
ATOM 2733 O O . GLN A 1 358 ? -28.156 8.310 -27.583 1.00 89.44 358 GLN A O 1
ATOM 2738 N N . ALA A 1 359 ? -29.243 6.895 -26.233 1.00 89.06 359 ALA A N 1
ATOM 2739 C CA . ALA A 1 359 ? -28.512 7.285 -25.026 1.00 89.06 359 ALA A CA 1
ATOM 2740 C C . ALA A 1 359 ? -27.072 6.737 -24.976 1.00 89.06 359 ALA A C 1
ATOM 2742 O O . ALA A 1 359 ? -26.205 7.361 -24.353 1.00 89.06 359 ALA A O 1
ATOM 2743 N N . PHE A 1 360 ? -26.831 5.587 -25.611 1.00 90.62 360 PHE A N 1
ATOM 2744 C CA . PHE A 1 360 ? -25.587 4.816 -25.565 1.00 90.62 360 PHE A CA 1
ATOM 2745 C C . PHE A 1 360 ? -25.122 4.370 -26.971 1.00 90.62 360 PHE A C 1
ATOM 2747 O O . PHE A 1 360 ? -25.063 3.170 -27.244 1.00 90.62 360 PHE A O 1
ATOM 2754 N N . PRO A 1 361 ? -24.764 5.310 -27.867 1.00 87.31 361 PRO A N 1
ATOM 2755 C CA . PRO A 1 361 ? -24.455 5.022 -29.272 1.00 87.31 361 PRO A CA 1
ATOM 2756 C C . PRO A 1 361 ? -23.231 4.120 -29.497 1.00 87.31 361 PRO A C 1
ATOM 2758 O O . PRO A 1 361 ? -23.147 3.480 -30.539 1.00 87.31 361 PRO A O 1
ATOM 2761 N N . ARG A 1 362 ? -22.309 4.017 -28.526 1.00 87.44 362 ARG A N 1
ATOM 2762 C CA . ARG A 1 362 ? -21.161 3.087 -28.556 1.00 87.44 362 ARG A CA 1
ATOM 2763 C C . ARG A 1 362 ? -21.559 1.600 -28.561 1.00 87.44 362 ARG A C 1
ATOM 2765 O O . ARG A 1 362 ? -20.753 0.762 -28.949 1.00 87.44 362 ARG A O 1
ATOM 2772 N N . PHE A 1 363 ? -22.769 1.257 -28.120 1.00 86.88 363 PHE A N 1
ATOM 2773 C CA . PHE A 1 363 ? -23.230 -0.129 -28.003 1.00 86.88 363 PHE A CA 1
ATOM 2774 C C . PHE A 1 363 ? -24.230 -0.495 -29.100 1.00 86.88 363 PHE A C 1
ATOM 2776 O O . PHE A 1 363 ? -25.010 0.346 -29.548 1.00 86.88 363 PHE A O 1
ATOM 2783 N N . ASN A 1 364 ? -24.256 -1.774 -29.485 1.00 85.00 364 ASN A N 1
ATOM 2784 C CA . ASN A 1 364 ? -25.276 -2.313 -30.380 1.00 85.00 364 ASN A CA 1
ATOM 2785 C C . ASN A 1 364 ? -26.436 -2.930 -29.578 1.00 85.00 364 ASN A C 1
ATOM 2787 O O . ASN A 1 364 ? -26.343 -4.062 -29.092 1.00 85.00 364 ASN A O 1
ATOM 2791 N N . PHE A 1 365 ? -27.535 -2.183 -29.461 1.00 84.00 365 PHE A N 1
ATOM 2792 C CA . PHE A 1 365 ? -28.788 -2.635 -28.850 1.00 84.00 365 PHE A CA 1
ATOM 2793 C C . PHE A 1 365 ? -29.860 -3.016 -29.884 1.00 84.00 365 PHE A C 1
ATOM 2795 O O . PHE A 1 365 ? -31.011 -3.224 -29.503 1.00 84.00 365 PHE A O 1
ATOM 2802 N N . GLN A 1 366 ? -29.521 -3.101 -31.175 1.00 77.69 366 GLN A N 1
ATOM 2803 C CA . GLN A 1 366 ? -30.447 -3.527 -32.233 1.00 77.69 366 GLN A CA 1
ATOM 2804 C C . GLN A 1 366 ? -30.731 -5.044 -32.167 1.00 77.69 366 GLN A C 1
ATOM 2806 O O . GLN A 1 366 ? -30.252 -5.747 -31.277 1.00 77.69 366 GLN A O 1
ATOM 2811 N N . GLU A 1 367 ? -31.559 -5.565 -33.077 1.00 67.56 367 GLU A N 1
ATOM 2812 C CA . GLU A 1 367 ? -31.948 -6.986 -33.086 1.00 67.56 367 GLU A CA 1
ATOM 2813 C C . GLU A 1 367 ? -30.741 -7.921 -33.237 1.00 67.56 367 GLU A C 1
ATOM 2815 O O . GLU A 1 367 ? -29.920 -7.748 -34.133 1.00 67.56 367 GLU A O 1
ATOM 2820 N N . GLY A 1 368 ? -30.626 -8.898 -32.327 1.00 64.94 368 GLY A N 1
ATOM 2821 C CA . GLY A 1 368 ? -29.450 -9.773 -32.214 1.00 64.94 368 GLY A CA 1
ATOM 2822 C C . GLY A 1 368 ? -28.260 -9.157 -31.461 1.00 64.94 368 GLY A C 1
ATOM 2823 O O . GLY A 1 368 ? -27.197 -9.766 -31.422 1.00 64.94 368 GLY A O 1
ATOM 2824 N N . GLY A 1 369 ? -28.426 -7.961 -30.883 1.00 75.00 369 GLY A N 1
ATOM 2825 C CA . GLY A 1 369 ? -27.406 -7.258 -30.104 1.00 75.00 369 GLY A CA 1
ATOM 2826 C C . GLY A 1 369 ? -27.258 -7.750 -28.658 1.00 75.00 369 GLY A C 1
ATOM 2827 O O . GLY A 1 369 ? -27.643 -8.861 -28.304 1.00 75.00 369 GLY A O 1
ATOM 2828 N N . LEU A 1 370 ? -26.711 -6.886 -27.797 1.00 82.19 370 LEU A N 1
ATOM 2829 C CA . LEU A 1 370 ? -26.265 -7.229 -26.435 1.00 82.19 370 LEU A CA 1
ATOM 2830 C C . LEU A 1 370 ? -27.376 -7.748 -25.494 1.00 82.19 370 LEU A C 1
ATOM 2832 O O . LEU A 1 370 ? -27.082 -8.403 -24.495 1.00 82.19 370 LEU A O 1
ATOM 2836 N N . ILE A 1 371 ? -28.643 -7.425 -25.775 1.00 87.06 371 ILE A N 1
ATOM 2837 C CA . ILE A 1 371 ? -29.796 -7.706 -24.907 1.00 87.06 371 ILE A CA 1
ATOM 2838 C C . ILE A 1 371 ? -30.938 -8.297 -25.739 1.00 87.06 371 ILE A C 1
ATOM 2840 O O . ILE A 1 371 ? -31.259 -7.790 -26.815 1.00 87.06 371 ILE A O 1
ATOM 2844 N N . SER A 1 372 ? -31.583 -9.347 -25.221 1.00 87.69 372 SER A N 1
ATOM 2845 C CA . SER A 1 372 ? -32.707 -10.011 -25.886 1.00 87.69 372 SER A CA 1
ATOM 2846 C C . SER A 1 372 ? -33.985 -9.157 -25.880 1.00 87.69 372 SER A C 1
ATOM 2848 O O . SER A 1 372 ? -34.237 -8.367 -24.970 1.00 87.69 372 SER A O 1
ATOM 2850 N N . ASN A 1 373 ? -34.855 -9.349 -26.878 1.00 86.75 373 ASN A N 1
ATOM 2851 C CA . ASN A 1 373 ? -36.132 -8.623 -26.955 1.00 86.75 373 ASN A CA 1
ATOM 2852 C C . ASN A 1 373 ? -37.063 -8.930 -25.765 1.00 86.75 373 ASN A C 1
ATOM 2854 O O . ASN A 1 373 ? -37.756 -8.039 -25.283 1.00 86.75 373 ASN A O 1
ATOM 2858 N N . GLN A 1 374 ? -37.025 -10.163 -25.243 1.00 87.69 374 GLN A N 1
ATOM 2859 C CA . GLN A 1 374 ? -37.796 -10.557 -24.057 1.00 87.69 374 GLN A CA 1
ATOM 2860 C C . GLN A 1 374 ? -37.380 -9.753 -22.816 1.00 87.69 374 GLN A C 1
ATOM 2862 O O . GLN A 1 374 ? -38.229 -9.328 -22.030 1.00 87.69 374 GLN A O 1
ATOM 2867 N N . GLU A 1 375 ? -36.078 -9.507 -22.658 1.00 88.50 375 GLU A N 1
ATOM 2868 C CA . GLU A 1 375 ? -35.546 -8.712 -21.554 1.00 88.50 375 GLU A CA 1
ATOM 2869 C C . GLU A 1 375 ? -35.925 -7.233 -21.691 1.00 88.50 375 GLU A C 1
ATOM 2871 O O . GLU A 1 375 ? -36.281 -6.606 -20.694 1.00 88.50 375 GLU A O 1
ATOM 2876 N N . TRP A 1 376 ? -35.949 -6.681 -22.910 1.00 90.88 376 TRP A N 1
ATOM 2877 C CA . TRP A 1 376 ? -36.438 -5.317 -23.146 1.00 90.88 376 TRP A CA 1
ATOM 2878 C C . TRP A 1 376 ? -37.911 -5.140 -22.777 1.00 90.88 376 TRP A C 1
ATOM 2880 O O . TRP A 1 376 ? -38.261 -4.131 -22.160 1.00 90.88 376 TRP A O 1
ATOM 2890 N N . ASP A 1 377 ? -38.767 -6.110 -23.101 1.00 90.12 377 ASP A N 1
ATOM 2891 C CA . ASP A 1 377 ? -40.187 -6.078 -22.735 1.00 90.12 377 ASP A CA 1
ATOM 2892 C C . ASP A 1 377 ? -40.394 -6.217 -21.222 1.00 90.12 377 ASP A C 1
ATOM 2894 O O . ASP A 1 377 ? -41.179 -5.465 -20.630 1.00 90.12 377 ASP A O 1
ATOM 2898 N N . ARG A 1 378 ? -39.662 -7.133 -20.571 1.00 89.56 378 ARG A N 1
ATOM 2899 C CA . ARG A 1 378 ? -39.661 -7.274 -19.105 1.00 89.56 378 ARG A CA 1
ATOM 2900 C C . ARG A 1 378 ? -39.199 -5.980 -18.446 1.00 89.56 378 ARG A C 1
ATOM 2902 O O . ARG A 1 378 ? -39.860 -5.477 -17.536 1.00 89.56 378 ARG A O 1
ATOM 2909 N N . PHE A 1 379 ? -38.075 -5.437 -18.909 1.00 89.31 379 PHE A N 1
ATOM 2910 C CA . PHE A 1 379 ? -37.512 -4.204 -18.390 1.00 89.31 379 PHE A CA 1
ATOM 2911 C C . PHE A 1 379 ? -38.501 -3.059 -18.589 1.00 89.31 379 PHE A C 1
ATOM 2913 O O . PHE A 1 379 ? -38.809 -2.383 -17.620 1.00 89.31 379 PHE A O 1
ATOM 2920 N N . ALA A 1 380 ? -39.094 -2.862 -19.767 1.00 89.69 380 ALA A N 1
ATOM 2921 C CA . ALA A 1 380 ? -40.066 -1.791 -19.990 1.00 89.69 380 ALA A CA 1
ATOM 2922 C C . ALA A 1 380 ? -41.260 -1.860 -19.018 1.00 89.69 380 ALA A C 1
ATOM 2924 O O . ALA A 1 380 ? -41.565 -0.851 -18.376 1.00 89.69 380 ALA A O 1
ATOM 2925 N N . LYS A 1 381 ? -41.838 -3.051 -18.807 1.00 89.38 381 LYS A N 1
ATOM 2926 C CA . LYS A 1 381 ? -42.973 -3.281 -17.892 1.00 89.38 381 LYS A CA 1
ATOM 2927 C C . LYS A 1 381 ? -42.624 -3.170 -16.405 1.00 89.38 381 LYS A C 1
ATOM 2929 O O . LYS A 1 381 ? -43.513 -2.933 -15.595 1.00 89.38 381 LYS A O 1
ATOM 2934 N N . ALA A 1 382 ? -41.357 -3.334 -16.024 1.00 86.12 382 ALA A N 1
ATOM 2935 C CA . ALA A 1 382 ? -40.960 -3.290 -14.622 1.00 86.12 382 ALA A CA 1
ATOM 2936 C C . ALA A 1 382 ? -41.167 -1.889 -14.012 1.00 86.12 382 ALA A C 1
ATOM 2938 O O . ALA A 1 382 ? -40.584 -0.896 -14.464 1.00 86.12 382 ALA A O 1
ATOM 2939 N N . GLU A 1 383 ? -41.945 -1.820 -12.930 1.00 82.31 383 GLU A N 1
ATOM 2940 C CA . GLU A 1 383 ? -42.182 -0.576 -12.189 1.00 82.31 383 GLU A CA 1
ATOM 2941 C C . GLU A 1 383 ? -40.943 -0.126 -11.399 1.00 82.31 383 GLU A C 1
ATOM 2943 O O . GLU A 1 383 ? -40.750 1.066 -11.168 1.00 82.31 383 GLU A O 1
ATOM 2948 N N . GLY A 1 384 ? -40.057 -1.048 -11.024 1.00 82.38 384 GLY A N 1
ATOM 2949 C CA . GLY A 1 384 ? -38.878 -0.742 -10.213 1.00 82.38 384 GLY A CA 1
ATOM 2950 C C . GLY A 1 384 ? -39.221 -0.342 -8.773 1.00 82.38 384 GLY A C 1
ATOM 2951 O O . GLY A 1 384 ? -40.357 -0.013 -8.432 1.00 82.38 384 GLY A O 1
ATOM 2952 N N . THR A 1 385 ? -38.223 -0.362 -7.898 1.00 83.75 385 THR A N 1
ATOM 2953 C CA . THR A 1 385 ? -38.411 -0.108 -6.461 1.00 83.75 385 THR A CA 1
ATOM 2954 C C . THR A 1 385 ? -38.009 1.316 -6.089 1.00 83.75 385 THR A C 1
ATOM 2956 O O . THR A 1 385 ? -37.124 1.903 -6.712 1.00 83.75 385 THR A O 1
ATOM 2959 N N . ARG A 1 386 ? -38.634 1.893 -5.060 1.00 87.88 386 ARG A N 1
ATOM 2960 C CA . ARG A 1 386 ? -38.268 3.214 -4.522 1.00 87.88 386 ARG A CA 1
ATOM 2961 C C . ARG A 1 386 ? -37.309 3.063 -3.350 1.00 87.88 386 ARG A C 1
ATOM 2963 O O . ARG A 1 386 ? -37.531 2.224 -2.484 1.00 87.88 386 ARG A O 1
ATOM 2970 N N . PHE A 1 387 ? -36.282 3.904 -3.304 1.00 88.31 387 PHE A N 1
ATOM 2971 C CA . PHE A 1 387 ? -35.452 4.038 -2.117 1.00 88.31 387 PHE A CA 1
ATOM 2972 C C . PHE A 1 387 ? -36.275 4.612 -0.970 1.00 88.31 387 PHE A C 1
ATOM 2974 O O . PHE A 1 387 ? -37.002 5.597 -1.174 1.00 88.31 387 PHE A O 1
ATOM 2981 N N . PRO A 1 388 ? -36.168 4.011 0.222 1.00 86.94 388 PRO A N 1
ATOM 2982 C CA . PRO A 1 388 ? -36.944 4.464 1.352 1.00 86.94 388 PRO A CA 1
ATOM 2983 C C . PRO A 1 388 ? -36.464 5.811 1.872 1.00 86.94 388 PRO A C 1
ATOM 2985 O O . PRO A 1 388 ? -35.294 6.167 1.689 1.00 86.94 388 PRO A O 1
ATOM 2988 N N . PRO A 1 389 ? -37.352 6.563 2.538 1.00 89.56 389 PRO A N 1
ATOM 2989 C CA . PRO A 1 389 ? -36.904 7.671 3.359 1.00 89.56 389 PRO A CA 1
ATOM 2990 C C . PRO A 1 389 ? -36.047 7.140 4.514 1.00 89.56 389 PRO A C 1
ATOM 2992 O O . PRO A 1 389 ? -36.230 6.008 4.962 1.00 89.56 389 PRO A O 1
ATOM 2995 N N . CYS A 1 390 ? -35.129 7.966 5.013 1.00 90.81 390 CYS A N 1
ATOM 2996 C CA . CYS A 1 390 ? -34.351 7.619 6.195 1.00 90.81 390 CYS A CA 1
ATOM 2997 C C . CYS A 1 390 ? -35.276 7.644 7.416 1.00 90.81 390 CYS A C 1
ATOM 2999 O O . CYS A 1 390 ? -35.739 8.715 7.807 1.00 90.81 390 CYS A O 1
ATOM 3001 N N . GLN A 1 391 ? -35.550 6.497 8.022 1.00 92.00 391 GLN A N 1
ATOM 3002 C CA . GLN A 1 391 ? -36.468 6.372 9.146 1.00 92.00 391 GLN A CA 1
ATOM 3003 C C . GLN A 1 391 ? -35.933 5.456 10.238 1.00 92.00 391 GLN A C 1
ATOM 3005 O O . GLN A 1 391 ? -35.189 4.522 9.947 1.00 92.00 391 GLN A O 1
ATOM 3010 N N . TYR A 1 392 ? -36.335 5.712 11.483 1.00 94.25 392 TYR A N 1
ATOM 3011 C CA . TYR A 1 392 ? -36.142 4.764 12.577 1.00 94.25 392 TYR A CA 1
ATOM 3012 C C . TYR A 1 392 ? -37.253 4.802 13.627 1.00 94.25 392 TYR A C 1
ATOM 3014 O O . TYR A 1 392 ? -37.893 5.834 13.823 1.00 94.25 392 TYR A O 1
ATOM 3022 N N . SER A 1 393 ? -37.436 3.695 14.343 1.00 93.62 393 SER A N 1
ATOM 3023 C CA . SER A 1 393 ? -38.300 3.573 15.516 1.00 93.62 393 SER A CA 1
ATOM 3024 C C . SER A 1 393 ? -37.514 3.859 16.805 1.00 93.62 393 SER A C 1
ATOM 3026 O O . SER A 1 393 ? -36.525 3.180 17.081 1.00 93.62 393 SER A O 1
ATOM 3028 N N . PRO A 1 394 ? -37.921 4.849 17.624 1.00 91.69 394 PRO A N 1
ATOM 3029 C CA . PRO A 1 394 ? -37.343 5.054 18.955 1.00 91.69 394 PRO A CA 1
ATOM 3030 C C . PRO A 1 394 ? -37.571 3.894 19.944 1.00 91.69 394 PRO A C 1
ATOM 3032 O O . PRO A 1 394 ? -36.813 3.769 20.908 1.00 91.69 394 PRO A O 1
ATOM 3035 N N . GLY A 1 395 ? -38.625 3.094 19.752 1.00 91.81 395 GLY A N 1
ATOM 3036 C CA . GLY A 1 395 ? -38.898 1.859 20.494 1.00 91.81 395 GLY A CA 1
ATOM 3037 C C . GLY A 1 395 ? -38.411 0.625 19.732 1.00 91.81 395 GLY A C 1
ATOM 3038 O O . GLY A 1 395 ? -38.724 0.466 18.553 1.00 91.81 395 GLY A O 1
ATOM 3039 N N . LEU A 1 396 ? -37.648 -0.228 20.411 1.00 93.31 396 LEU A N 1
ATOM 3040 C CA . LEU A 1 396 ? -37.022 -1.444 19.891 1.00 93.31 396 LEU A CA 1
ATOM 3041 C C . LEU A 1 396 ? -37.555 -2.691 20.588 1.00 93.31 396 LEU A C 1
ATOM 3043 O O . LEU A 1 396 ? -37.668 -3.719 19.935 1.00 93.31 396 LEU A O 1
ATOM 3047 N N . ALA A 1 397 ? -37.863 -2.615 21.886 1.00 93.69 397 ALA A N 1
ATOM 3048 C CA . ALA A 1 397 ? -38.318 -3.770 22.651 1.00 93.69 397 ALA A CA 1
ATOM 3049 C C . ALA A 1 397 ? -39.402 -3.431 23.687 1.00 93.69 397 ALA A C 1
ATOM 3051 O O . ALA A 1 397 ? -39.473 -2.305 24.189 1.00 93.69 397 ALA A O 1
ATOM 3052 N N . VAL A 1 398 ? -40.227 -4.432 24.000 1.00 92.50 398 VAL A N 1
ATOM 3053 C CA . VAL A 1 398 ? -41.220 -4.461 25.088 1.00 92.50 398 VAL A CA 1
ATOM 3054 C C . VAL A 1 398 ? -41.173 -5.813 25.799 1.00 92.50 398 VAL A C 1
ATOM 3056 O O . VAL A 1 398 ? -40.718 -6.801 25.226 1.00 92.50 398 VAL A O 1
ATOM 3059 N N . TRP A 1 399 ? -41.658 -5.864 27.032 1.00 91.38 399 TRP A N 1
ATOM 3060 C CA . TRP A 1 399 ? -41.704 -7.064 27.863 1.00 91.38 399 TRP A CA 1
ATOM 3061 C C . TRP A 1 399 ? -42.969 -7.082 28.730 1.00 91.38 399 TRP A C 1
ATOM 3063 O O . TRP A 1 399 ? -43.655 -6.069 28.905 1.00 91.38 399 TRP A O 1
ATOM 3073 N N . ASP A 1 400 ? -43.331 -8.258 29.222 1.00 87.06 400 ASP A N 1
ATOM 3074 C CA . ASP A 1 400 ? -44.453 -8.422 30.144 1.00 87.06 400 ASP A CA 1
ATOM 3075 C C . ASP A 1 400 ? -44.086 -8.044 31.593 1.00 87.06 400 ASP A C 1
ATOM 3077 O O . ASP A 1 400 ? -42.927 -7.797 31.919 1.00 87.06 400 ASP A O 1
ATOM 3081 N N . GLU A 1 401 ? -45.083 -7.984 32.479 1.00 79.56 401 GLU A N 1
ATOM 3082 C CA . GLU A 1 401 ? -44.882 -7.689 33.910 1.00 79.56 401 GLU A CA 1
ATOM 3083 C C . GLU A 1 401 ? -44.141 -8.798 34.668 1.00 79.56 401 GLU A C 1
ATOM 3085 O O . GLU A 1 401 ? -43.554 -8.542 35.714 1.00 79.56 401 GLU A O 1
ATOM 3090 N N . SER A 1 402 ? -44.150 -10.027 34.148 1.00 76.94 402 SER A N 1
ATOM 3091 C CA . SER A 1 402 ? -43.432 -11.154 34.750 1.00 76.94 402 SER A CA 1
ATOM 3092 C C . SER A 1 402 ? -41.933 -11.149 34.425 1.00 76.94 402 SER A C 1
ATOM 3094 O O . SER A 1 402 ? -41.173 -11.923 35.009 1.00 76.94 402 SER A O 1
ATOM 3096 N N . GLY A 1 403 ? -41.516 -10.315 33.467 1.00 77.75 403 GLY A N 1
ATOM 3097 C CA . GLY A 1 403 ? -40.165 -10.226 32.933 1.00 77.75 403 GLY A CA 1
ATOM 3098 C C . GLY A 1 403 ? -39.684 -11.489 32.213 1.00 77.75 403 GLY A C 1
ATOM 3099 O O . GLY A 1 403 ? -38.474 -11.631 32.011 1.00 77.75 403 GLY A O 1
ATOM 3100 N N . ARG A 1 404 ? -40.594 -12.411 31.850 1.00 83.19 404 ARG A N 1
ATOM 3101 C CA . ARG A 1 404 ? -40.277 -13.713 31.222 1.00 83.19 404 ARG A CA 1
ATOM 3102 C C . ARG A 1 404 ? -40.586 -13.775 29.731 1.00 83.19 404 ARG A C 1
ATOM 3104 O O . ARG A 1 404 ? -39.992 -14.615 29.056 1.00 83.19 404 ARG A O 1
ATOM 3111 N N . SER A 1 405 ? -41.460 -12.906 29.222 1.00 89.19 405 SER A N 1
ATOM 3112 C CA . SER A 1 405 ? -41.745 -12.820 27.791 1.00 89.19 405 SER A CA 1
ATOM 3113 C C . SER A 1 405 ? -41.666 -11.393 27.252 1.00 89.19 405 SER A C 1
ATOM 3115 O O . SER A 1 405 ? -41.882 -10.416 27.970 1.00 89.19 405 SER A O 1
ATOM 3117 N N . GLY A 1 406 ? -41.348 -11.254 25.965 1.00 91.94 406 GLY A N 1
ATOM 3118 C CA . GLY A 1 406 ? -41.187 -9.952 25.329 1.00 91.94 406 GLY A CA 1
ATOM 3119 C C . GLY A 1 406 ? -41.071 -9.990 23.811 1.00 91.94 406 GLY A C 1
ATOM 3120 O O . GLY A 1 406 ? -41.064 -11.044 23.174 1.00 91.94 406 GLY A O 1
ATOM 3121 N N . VAL A 1 407 ? -40.996 -8.799 23.226 1.00 94.31 407 VAL A N 1
ATOM 3122 C CA . VAL A 1 407 ? -40.863 -8.582 21.784 1.00 94.31 407 VAL A CA 1
ATOM 3123 C C . VAL A 1 407 ? -39.686 -7.652 21.541 1.00 94.31 407 VAL A C 1
ATOM 3125 O O . VAL A 1 407 ? -39.596 -6.607 22.183 1.00 94.31 407 VAL A O 1
ATOM 3128 N N . ALA A 1 408 ? -38.821 -7.994 20.591 1.00 95.69 408 ALA A N 1
ATOM 3129 C CA . ALA A 1 408 ? -37.750 -7.130 20.107 1.00 95.69 408 ALA A CA 1
ATOM 3130 C C . ALA A 1 408 ? -37.842 -6.956 18.587 1.00 95.69 408 ALA A C 1
ATOM 3132 O O . ALA A 1 408 ? -38.305 -7.831 17.862 1.00 95.69 408 ALA A O 1
ATOM 3133 N N . LEU A 1 409 ? -37.415 -5.808 18.087 1.00 96.12 409 LEU A N 1
ATOM 3134 C CA . LEU A 1 409 ? -37.332 -5.497 16.664 1.00 96.12 409 LEU A CA 1
ATOM 3135 C C . LEU A 1 409 ? -35.859 -5.547 16.231 1.00 96.12 409 LEU A C 1
ATOM 3137 O O . LEU A 1 409 ? -34.986 -5.249 17.040 1.00 96.12 409 LEU A O 1
ATOM 3141 N N . VAL A 1 410 ? -35.576 -5.913 14.977 1.00 95.44 410 VAL A N 1
ATOM 3142 C CA . VAL A 1 410 ? -34.222 -5.930 14.383 1.00 95.44 410 VAL A CA 1
ATOM 3143 C C . VAL A 1 410 ? -34.252 -5.569 12.893 1.00 95.44 410 VAL A C 1
ATOM 3145 O O . VAL A 1 410 ? -35.203 -5.885 12.172 1.00 95.44 410 VAL A O 1
ATOM 3148 N N . GLY A 1 411 ? -33.185 -4.945 12.392 1.00 93.12 411 GLY A N 1
ATOM 3149 C CA . GLY A 1 411 ? -33.017 -4.619 10.979 1.00 93.12 411 GLY A CA 1
ATOM 3150 C C . GLY A 1 411 ? -34.018 -3.589 10.473 1.00 93.12 411 GLY A C 1
ATOM 3151 O O . GLY A 1 411 ? -34.335 -2.605 11.148 1.00 93.12 411 GLY A O 1
ATOM 3152 N N . ASP A 1 412 ? -34.547 -3.846 9.275 1.00 91.31 412 ASP A N 1
ATOM 3153 C CA . ASP A 1 412 ? -35.436 -2.924 8.564 1.00 91.31 412 ASP A CA 1
ATOM 3154 C C . ASP A 1 412 ? -36.747 -2.616 9.322 1.00 91.31 412 ASP A C 1
ATOM 3156 O O . ASP A 1 412 ? -37.434 -1.637 9.015 1.00 91.31 412 ASP A O 1
ATOM 3160 N N . SER A 1 413 ? -37.105 -3.424 10.327 1.00 92.44 413 SER A N 1
ATOM 3161 C CA . SER A 1 413 ? -38.243 -3.152 11.211 1.00 92.44 413 SER A CA 1
ATOM 3162 C C . SER A 1 413 ? -37.959 -2.027 12.212 1.00 92.44 413 SER A C 1
ATOM 3164 O O . SER A 1 413 ? -38.906 -1.362 12.637 1.00 92.44 413 SER A O 1
ATOM 3166 N N . ILE A 1 414 ? -36.695 -1.742 12.548 1.00 93.44 414 ILE A N 1
ATOM 3167 C CA . ILE A 1 414 ? -36.334 -0.587 13.377 1.00 93.44 414 ILE A CA 1
ATOM 3168 C C . ILE A 1 414 ? -35.877 0.579 12.523 1.00 93.44 414 ILE A C 1
ATOM 3170 O O . ILE A 1 414 ? -36.301 1.694 12.804 1.00 93.44 414 ILE A O 1
ATOM 3174 N N . HIS A 1 415 ? -35.027 0.372 11.517 1.00 92.81 415 HIS A N 1
ATOM 3175 C CA . HIS A 1 415 ? -34.438 1.459 10.730 1.00 92.81 415 HIS A CA 1
ATOM 3176 C C . HIS A 1 415 ? -34.434 1.148 9.242 1.00 92.81 415 HIS A C 1
ATOM 3178 O O . HIS A 1 415 ? -34.234 0.022 8.840 1.00 92.81 415 HIS A O 1
ATOM 3184 N N . ALA A 1 416 ? -34.654 2.143 8.393 1.00 91.25 416 ALA A N 1
ATOM 3185 C CA . ALA A 1 416 ? -34.585 1.969 6.946 1.00 91.25 416 ALA A CA 1
ATOM 3186 C C . ALA A 1 416 ? -34.053 3.245 6.307 1.00 91.25 416 ALA A C 1
ATOM 3188 O O . ALA A 1 416 ? -34.434 4.342 6.701 1.00 91.25 416 ALA A O 1
ATOM 3189 N N . PHE A 1 417 ? -33.157 3.128 5.332 1.00 90.69 417 PHE A N 1
ATOM 3190 C CA . PHE A 1 417 ? -32.544 4.280 4.671 1.00 90.69 417 PHE A CA 1
ATOM 3191 C C . PHE A 1 417 ? -32.038 3.918 3.272 1.00 90.69 417 PHE A C 1
ATOM 3193 O O . PHE A 1 417 ? -31.914 2.746 2.914 1.00 90.69 417 PHE A O 1
ATOM 3200 N N . SER A 1 418 ? -31.775 4.936 2.452 1.00 85.38 418 SER A N 1
ATOM 3201 C CA . SER A 1 418 ? -31.187 4.767 1.122 1.00 85.38 418 SER A CA 1
ATOM 3202 C C . SER A 1 418 ? -29.778 4.152 1.203 1.00 85.38 418 SER A C 1
ATOM 3204 O O . SER A 1 418 ? -29.064 4.378 2.179 1.00 85.38 418 SER A O 1
ATOM 3206 N N . PRO A 1 419 ? -29.312 3.412 0.179 1.00 81.06 419 PRO A N 1
ATOM 3207 C CA . PRO A 1 419 ? -28.036 2.685 0.232 1.00 81.06 419 PRO A CA 1
ATOM 3208 C C . PRO A 1 419 ? -26.766 3.569 0.204 1.00 81.06 419 PRO A C 1
ATOM 3210 O O . PRO A 1 419 ? -25.668 3.073 -0.034 1.00 81.06 419 PRO A O 1
ATOM 3213 N N . ASP A 1 420 ? -26.890 4.865 0.487 1.00 77.62 420 ASP A N 1
ATOM 3214 C CA . ASP A 1 420 ? -25.881 5.915 0.295 1.00 77.62 420 ASP A CA 1
ATOM 3215 C C . ASP A 1 420 ? -24.593 5.687 1.094 1.00 77.62 420 ASP A C 1
ATOM 3217 O O . ASP A 1 420 ? -23.508 6.037 0.648 1.00 77.62 420 ASP A O 1
ATOM 3221 N N . ILE A 1 421 ? -24.692 5.101 2.288 1.00 81.19 421 ILE A N 1
ATOM 3222 C CA . ILE A 1 421 ? -23.528 4.832 3.151 1.00 81.19 421 ILE A CA 1
ATOM 3223 C C . ILE A 1 421 ? -23.084 3.363 3.124 1.00 81.19 421 ILE A C 1
ATOM 3225 O O . ILE A 1 421 ? -22.165 2.992 3.846 1.00 81.19 421 ILE A O 1
ATOM 3229 N N . GLY A 1 422 ? -23.734 2.508 2.324 1.00 81.94 422 GLY A N 1
ATOM 3230 C CA . GLY A 1 422 ? -23.386 1.085 2.220 1.00 81.94 422 GLY A CA 1
ATOM 3231 C C . GLY A 1 422 ? -23.587 0.265 3.505 1.00 81.94 422 GLY A C 1
ATOM 3232 O O . GLY A 1 422 ? -23.022 -0.817 3.626 1.00 81.94 422 GLY A O 1
ATOM 3233 N N . GLN A 1 423 ? -24.373 0.760 4.470 1.00 85.00 423 GLN A N 1
ATOM 3234 C CA . GLN A 1 423 ? -24.558 0.110 5.776 1.00 85.00 423 GLN A CA 1
ATOM 3235 C C . GLN A 1 423 ? -25.842 -0.713 5.921 1.00 85.00 423 GLN A C 1
ATOM 3237 O O . GLN A 1 423 ? -25.973 -1.363 6.938 1.00 85.00 423 GLN A O 1
ATOM 3242 N N . GLY A 1 424 ? -26.770 -0.733 4.957 1.00 86.62 424 GLY A N 1
ATOM 3243 C CA . GLY A 1 424 ? -28.108 -1.330 5.150 1.00 86.62 424 GLY A CA 1
ATOM 3244 C C . GLY A 1 424 ? -28.100 -2.741 5.765 1.00 86.62 424 GLY A C 1
ATOM 3245 O O . GLY A 1 424 ? -28.484 -2.918 6.917 1.00 86.62 424 GLY A O 1
ATOM 3246 N N . VAL A 1 425 ? -27.588 -3.739 5.032 1.00 87.62 425 VAL A N 1
ATOM 3247 C CA . VAL A 1 425 ? -27.499 -5.122 5.546 1.00 87.62 425 VAL A CA 1
ATOM 3248 C C . VAL A 1 425 ? -26.544 -5.242 6.738 1.00 87.62 425 VAL A C 1
ATOM 3250 O O . VAL A 1 425 ? -26.818 -5.992 7.663 1.00 87.62 425 VAL A O 1
ATOM 3253 N N . ASN A 1 426 ? -25.450 -4.475 6.750 1.00 90.94 426 ASN A N 1
ATOM 3254 C CA . ASN A 1 426 ? -24.431 -4.539 7.799 1.00 90.94 426 ASN A CA 1
ATOM 3255 C C . ASN A 1 426 ? -24.972 -4.061 9.154 1.00 90.94 426 ASN A C 1
ATOM 3257 O O . ASN A 1 426 ? -24.714 -4.696 10.170 1.00 90.94 426 ASN A O 1
ATOM 3261 N N . ALA A 1 427 ? -25.756 -2.982 9.158 1.00 90.88 427 ALA A N 1
ATOM 3262 C CA . ALA A 1 427 ? -26.467 -2.484 10.327 1.00 90.88 427 ALA A CA 1
ATOM 3263 C C . ALA A 1 427 ? -27.517 -3.497 10.788 1.00 90.88 427 ALA A C 1
ATOM 3265 O O . ALA A 1 427 ? -27.564 -3.815 11.966 1.00 90.88 427 ALA A O 1
ATOM 3266 N N . GLY A 1 428 ? -28.273 -4.083 9.854 1.00 92.19 428 GLY A N 1
ATOM 3267 C CA . GLY A 1 428 ? -29.249 -5.117 10.184 1.00 92.19 428 GLY A CA 1
ATOM 3268 C C . GLY A 1 428 ? -28.642 -6.360 10.845 1.00 92.19 428 GLY A C 1
ATOM 3269 O O . GLY A 1 428 ? -29.185 -6.843 11.830 1.00 92.19 428 GLY A O 1
ATOM 3270 N N . LEU A 1 429 ? -27.503 -6.866 10.357 1.00 92.88 429 LEU A N 1
ATOM 3271 C CA . LEU A 1 429 ? -26.804 -7.988 11.005 1.00 92.88 429 LEU A CA 1
ATOM 3272 C C . LEU A 1 429 ? -26.196 -7.573 12.353 1.00 92.88 429 LEU A C 1
ATOM 3274 O O . LEU A 1 429 ? -26.196 -8.372 13.286 1.00 92.88 429 LEU A O 1
ATOM 3278 N N . MET A 1 430 ? -25.723 -6.328 12.478 1.00 90.81 430 MET A N 1
ATOM 3279 C CA . MET A 1 430 ? -25.237 -5.796 13.753 1.00 90.81 430 MET A CA 1
ATOM 3280 C C . MET A 1 430 ? -26.354 -5.693 14.794 1.00 90.81 430 MET A C 1
ATOM 3282 O O . MET A 1 430 ? -26.105 -5.986 15.955 1.00 90.81 430 MET A O 1
ATOM 3286 N N . ASP A 1 431 ? -27.587 -5.360 14.397 1.00 93.56 431 ASP A N 1
ATOM 3287 C CA . ASP A 1 431 ? -28.730 -5.335 15.320 1.00 93.56 431 ASP A CA 1
ATOM 3288 C C . ASP A 1 431 ? -28.948 -6.694 15.995 1.00 93.56 431 ASP A C 1
ATOM 3290 O O . ASP A 1 431 ? -29.327 -6.739 17.165 1.00 93.56 431 ASP A O 1
ATOM 3294 N N . VAL A 1 432 ? -28.684 -7.789 15.270 1.00 94.56 432 VAL A N 1
ATOM 3295 C CA . VAL A 1 432 ? -28.764 -9.156 15.801 1.00 94.56 432 VAL A CA 1
ATOM 3296 C C . VAL A 1 432 ? -27.598 -9.453 16.744 1.00 94.56 432 VAL A C 1
ATOM 3298 O O . VAL A 1 432 ? -27.812 -10.041 17.798 1.00 94.56 432 VAL A O 1
ATOM 3301 N N . VAL A 1 433 ? -26.381 -9.012 16.413 1.00 93.06 433 VAL A N 1
ATOM 3302 C CA . VAL A 1 433 ? -25.209 -9.150 17.299 1.00 93.06 433 VAL A CA 1
ATOM 3303 C C . VAL A 1 433 ? -25.410 -8.367 18.603 1.00 93.06 433 VAL A C 1
ATOM 3305 O O . VAL A 1 433 ? -25.131 -8.880 19.681 1.00 93.06 433 VAL A O 1
ATOM 3308 N N . CYS A 1 434 ? -25.937 -7.144 18.536 1.00 91.31 434 CYS A N 1
ATOM 3309 C CA . CYS A 1 434 ? -26.280 -6.350 19.718 1.00 91.31 434 CYS A CA 1
ATOM 3310 C C . CYS A 1 434 ? -27.381 -7.024 20.550 1.00 91.31 434 CYS A C 1
ATOM 3312 O O . CYS A 1 434 ? -27.295 -7.062 21.776 1.00 91.31 434 CYS A O 1
ATOM 3314 N N . LEU A 1 435 ? -28.388 -7.620 19.899 1.00 93.44 435 LEU A N 1
ATOM 3315 C CA . LEU A 1 435 ? -29.423 -8.388 20.592 1.00 93.44 435 LEU A CA 1
ATOM 3316 C C . LEU A 1 435 ? -28.840 -9.625 21.301 1.00 93.44 435 LEU A C 1
ATOM 3318 O O . LEU A 1 435 ? -29.167 -9.860 22.460 1.00 93.44 435 LEU A O 1
ATOM 3322 N N . ASP A 1 436 ? -27.952 -10.378 20.648 1.00 93.44 436 ASP A N 1
ATOM 3323 C CA . ASP A 1 436 ? -27.244 -11.534 21.224 1.00 93.44 436 ASP A CA 1
ATOM 3324 C C . ASP A 1 436 ? -26.461 -11.165 22.490 1.00 93.44 436 ASP A C 1
ATOM 3326 O O . ASP A 1 436 ? -26.571 -11.825 23.529 1.00 93.44 436 ASP A O 1
ATOM 3330 N N . ARG A 1 437 ? -25.706 -10.064 22.419 1.00 91.19 437 ARG A N 1
ATOM 3331 C CA . ARG A 1 437 ? -24.937 -9.533 23.550 1.00 91.19 437 ARG A CA 1
ATOM 3332 C C . ARG A 1 437 ? -25.856 -9.111 24.689 1.00 91.19 437 ARG A C 1
ATOM 3334 O O . ARG A 1 437 ? -25.637 -9.533 25.823 1.00 91.19 437 ARG A O 1
ATOM 3341 N N . ALA A 1 438 ? -26.920 -8.371 24.384 1.00 90.62 438 ALA A N 1
ATOM 3342 C CA . ALA A 1 438 ? -27.880 -7.926 25.385 1.00 90.62 438 ALA A CA 1
ATOM 3343 C C . ALA A 1 438 ? -28.571 -9.105 26.093 1.00 90.62 438 ALA A C 1
ATOM 3345 O O . ALA A 1 438 ? -28.689 -9.081 27.319 1.00 90.62 438 ALA A O 1
ATOM 3346 N N . LEU A 1 439 ? -28.965 -10.149 25.348 1.00 90.00 439 LEU A N 1
ATOM 3347 C CA . LEU A 1 439 ? -29.514 -11.401 25.890 1.00 90.00 439 LEU A CA 1
ATOM 3348 C C . LEU A 1 439 ? -28.492 -12.182 26.731 1.00 90.00 439 LEU A C 1
ATOM 3350 O O . LEU A 1 439 ? -28.876 -12.846 27.690 1.00 90.00 439 LEU A O 1
ATOM 3354 N N . SER A 1 440 ? -27.200 -12.052 26.426 1.00 87.81 440 SER A N 1
ATOM 3355 C CA . SER A 1 440 ? -26.096 -12.642 27.197 1.00 87.81 440 SER A CA 1
ATOM 3356 C C . SER A 1 440 ? -25.698 -11.830 28.435 1.00 87.81 440 SER A C 1
ATOM 3358 O O . SER A 1 440 ? -24.761 -12.205 29.136 1.00 87.81 440 SER A O 1
ATOM 3360 N N . GLY A 1 441 ? -26.369 -10.709 28.714 1.00 84.00 441 GLY A N 1
ATOM 3361 C CA . GLY A 1 441 ? -26.025 -9.842 29.840 1.00 84.00 441 GLY A CA 1
ATOM 3362 C C . GLY A 1 441 ? -24.940 -8.796 29.542 1.00 84.00 441 GLY A C 1
ATOM 3363 O O . GLY A 1 441 ? -24.555 -8.062 30.450 1.00 84.00 441 GLY A O 1
ATOM 3364 N N . LEU A 1 442 ? -24.460 -8.715 28.299 1.00 82.62 442 LEU A N 1
ATOM 3365 C CA . LEU A 1 442 ? -23.332 -7.883 27.870 1.00 82.62 442 LEU A CA 1
ATOM 3366 C C . LEU A 1 442 ? -23.798 -6.573 27.220 1.00 82.62 442 LEU A C 1
ATOM 3368 O O . LEU A 1 442 ? -24.889 -6.496 26.653 1.00 82.62 442 LEU A O 1
ATOM 3372 N N . ASP A 1 443 ? -22.940 -5.554 27.273 1.00 77.56 443 ASP A N 1
ATOM 3373 C CA . ASP A 1 443 ? -23.167 -4.256 26.628 1.00 77.56 443 ASP A CA 1
ATOM 3374 C C . ASP A 1 443 ? -22.789 -4.277 25.133 1.00 77.56 443 ASP A C 1
ATOM 3376 O O . ASP A 1 443 ? -21.985 -5.105 24.698 1.00 77.56 443 ASP A O 1
ATOM 3380 N N . ASP A 1 444 ? -23.321 -3.342 24.336 1.00 67.19 444 ASP A N 1
ATOM 3381 C CA . ASP A 1 444 ? -23.121 -3.284 22.871 1.00 67.19 444 ASP A CA 1
ATOM 3382 C C . ASP A 1 444 ? -21.644 -3.140 22.429 1.00 67.19 444 ASP A C 1
ATOM 3384 O O . ASP A 1 444 ? -21.295 -3.515 21.308 1.00 67.19 444 ASP A O 1
ATOM 3388 N N . VAL A 1 445 ? -20.762 -2.618 23.294 1.00 63.22 445 VAL A N 1
ATOM 3389 C CA . VAL A 1 445 ? -19.335 -2.385 23.001 1.00 63.22 445 VAL A CA 1
ATOM 3390 C C . VAL A 1 445 ? -18.460 -3.429 23.697 1.00 63.22 445 VAL A C 1
ATOM 3392 O O . VAL A 1 445 ? -18.575 -3.635 24.903 1.00 63.22 445 VAL A O 1
ATOM 3395 N N . GLU A 1 446 ? -17.544 -4.050 22.948 1.00 58.28 446 GLU A N 1
ATOM 3396 C CA . GLU A 1 446 ? -16.424 -4.825 23.500 1.00 58.28 446 GLU A CA 1
ATOM 3397 C C . GLU A 1 446 ? -15.447 -3.849 24.163 1.00 58.28 446 GLU A C 1
ATOM 3399 O O . GLU A 1 446 ? -14.592 -3.245 23.511 1.00 58.28 446 GLU A O 1
ATOM 3404 N N . SER A 1 447 ? -15.599 -3.625 25.465 1.00 41.44 447 SER A N 1
ATOM 3405 C CA . SER A 1 447 ? -14.600 -2.867 26.207 1.00 41.44 447 SER A CA 1
ATOM 3406 C C . SER A 1 447 ? -13.337 -3.723 26.254 1.00 41.44 447 SER A C 1
ATOM 3408 O O . SER A 1 447 ? -13.382 -4.868 26.686 1.00 41.44 447 SER A O 1
ATOM 3410 N N . GLY A 1 448 ? -12.183 -3.187 25.843 1.00 38.22 448 GLY A N 1
ATOM 3411 C CA . GLY A 1 448 ? -10.892 -3.903 25.836 1.00 38.22 448 GLY A CA 1
ATOM 3412 C C . GLY A 1 448 ? -10.386 -4.407 27.204 1.00 38.22 448 GLY A C 1
ATOM 3413 O O . GLY A 1 448 ? -9.231 -4.810 27.313 1.00 38.22 448 GLY A O 1
ATOM 3414 N N . ASN A 1 449 ? -11.231 -4.372 28.237 1.00 30.14 449 ASN A N 1
ATOM 3415 C CA . ASN A 1 449 ? -11.067 -5.027 29.530 1.00 30.14 449 ASN A CA 1
ATOM 3416 C C . ASN A 1 449 ? -11.604 -6.476 29.552 1.00 30.14 449 ASN A C 1
ATOM 3418 O O . ASN A 1 449 ? -11.345 -7.176 30.523 1.00 30.14 449 ASN A O 1
ATOM 3422 N N . ASP A 1 450 ? -12.268 -6.960 28.497 1.00 35.41 450 ASP A N 1
ATOM 3423 C CA . ASP A 1 450 ? -12.886 -8.302 28.478 1.00 35.41 450 ASP A CA 1
ATOM 3424 C C . ASP A 1 450 ? -11.881 -9.456 28.239 1.00 35.41 450 ASP A C 1
ATOM 3426 O O . ASP A 1 450 ? -12.263 -10.612 28.097 1.00 35.41 450 ASP A O 1
ATOM 3430 N N . ASN A 1 451 ? -10.574 -9.160 28.246 1.00 31.34 451 ASN A N 1
ATOM 3431 C CA . ASN A 1 451 ? -9.487 -10.150 28.297 1.00 31.34 451 ASN A CA 1
ATOM 3432 C C . ASN A 1 451 ? -9.017 -10.430 29.735 1.00 31.34 451 ASN A C 1
ATOM 3434 O O . ASN A 1 451 ? -7.852 -10.786 29.959 1.00 31.34 451 ASN A O 1
ATOM 3438 N N . ASP A 1 452 ? -9.897 -10.264 30.723 1.00 27.56 452 ASP A N 1
ATOM 3439 C CA . ASP A 1 452 ? -9.663 -10.896 32.010 1.00 27.56 452 ASP A CA 1
ATOM 3440 C C . ASP A 1 452 ? -10.039 -12.373 31.931 1.00 27.56 452 ASP A C 1
ATOM 3442 O O . ASP A 1 452 ? -11.064 -12.765 31.378 1.00 27.56 452 ASP A O 1
ATOM 3446 N N . ASN A 1 453 ? -9.147 -13.202 32.465 1.00 31.28 453 ASN A N 1
ATOM 3447 C CA . ASN A 1 453 ? -9.318 -14.637 32.621 1.00 31.28 453 ASN A CA 1
ATOM 3448 C C . ASN A 1 453 ? -10.482 -14.935 33.585 1.00 31.28 453 ASN A C 1
ATOM 3450 O O . ASN A 1 453 ? -10.269 -15.403 34.698 1.00 31.28 453 ASN A O 1
ATOM 3454 N N . THR A 1 454 ? -11.717 -14.747 33.142 1.00 30.23 454 THR A N 1
ATOM 3455 C CA . THR A 1 454 ? -12.923 -15.325 33.750 1.00 30.23 454 THR A CA 1
ATOM 3456 C C . THR A 1 454 ? -13.424 -16.508 32.920 1.00 30.23 454 THR A C 1
ATOM 3458 O O . THR A 1 454 ? -14.595 -16.856 32.914 1.00 30.23 454 THR A O 1
ATOM 3461 N N . ALA A 1 455 ? -12.502 -17.244 32.290 1.00 29.98 455 ALA A N 1
ATOM 3462 C CA . ALA A 1 455 ? -12.749 -18.638 31.914 1.00 29.98 455 ALA A CA 1
ATOM 3463 C C . ALA A 1 455 ? -12.826 -19.575 33.144 1.00 29.98 455 ALA A C 1
ATOM 3465 O O . ALA A 1 455 ? -13.195 -20.738 32.993 1.00 29.98 455 ALA A O 1
ATOM 3466 N N . ASN A 1 456 ? -12.521 -19.064 34.347 1.00 28.59 456 ASN A N 1
ATOM 3467 C CA . ASN A 1 456 ? -12.601 -19.789 35.618 1.00 28.59 456 ASN A CA 1
ATOM 3468 C C . ASN A 1 456 ? -13.807 -19.430 36.501 1.00 28.59 456 ASN A C 1
ATOM 3470 O O . ASN A 1 456 ? -13.891 -19.967 37.597 1.00 28.59 456 ASN A O 1
ATOM 3474 N N . ASP A 1 457 ? -14.759 -18.614 36.032 1.00 30.84 457 ASP A N 1
ATOM 3475 C CA . ASP A 1 457 ? -15.998 -18.352 36.784 1.00 30.84 457 ASP A CA 1
ATOM 3476 C C . ASP A 1 457 ? -17.255 -18.803 36.024 1.00 30.84 457 ASP A C 1
ATOM 3478 O O . ASP A 1 457 ? -18.264 -18.111 35.907 1.00 30.84 457 ASP A O 1
ATOM 3482 N N . LYS A 1 458 ? -17.212 -20.042 35.515 1.00 33.09 458 LYS A N 1
ATOM 3483 C CA . LYS A 1 458 ? -18.404 -20.769 35.032 1.00 33.09 458 LYS A CA 1
ATOM 3484 C C . LYS A 1 458 ? -19.375 -21.155 36.164 1.00 33.09 458 LYS A C 1
ATOM 3486 O O . LYS A 1 458 ? -20.271 -21.967 35.941 1.00 33.09 458 LYS A O 1
ATOM 3491 N N . THR A 1 459 ? -19.219 -20.586 37.357 1.00 29.62 459 THR A N 1
ATOM 3492 C CA . THR A 1 459 ? -19.978 -20.928 38.564 1.00 29.62 459 THR A CA 1
ATOM 3493 C C . THR A 1 459 ? -20.904 -19.825 39.071 1.00 29.62 459 THR A C 1
ATOM 3495 O O . THR A 1 459 ? -21.717 -20.116 39.938 1.00 29.62 459 THR A O 1
ATOM 3498 N N . ASN A 1 460 ? -20.904 -18.622 38.483 1.00 32.06 460 ASN A N 1
ATOM 3499 C CA . ASN A 1 460 ? -21.863 -17.569 38.843 1.00 32.06 460 ASN A CA 1
ATOM 3500 C C . ASN A 1 460 ? -22.511 -16.911 37.609 1.00 32.06 460 ASN A C 1
ATOM 3502 O O . ASN A 1 460 ? -22.297 -15.742 37.294 1.00 32.06 460 ASN A O 1
ATOM 3506 N N . LYS A 1 461 ? -23.375 -17.656 36.902 1.00 38.19 461 LYS A N 1
ATOM 3507 C CA . LYS A 1 461 ? -24.400 -17.034 36.045 1.00 38.19 461 LYS A CA 1
ATOM 3508 C C . LYS A 1 461 ? -25.376 -16.294 36.967 1.00 38.19 461 LYS A C 1
ATOM 3510 O O . LYS A 1 461 ? -26.300 -16.909 37.490 1.00 38.19 461 LYS A O 1
ATOM 3515 N N . GLN A 1 462 ? -25.187 -14.990 37.168 1.00 37.78 462 GLN A N 1
ATOM 3516 C CA . GLN A 1 462 ? -26.275 -14.135 37.645 1.00 37.78 462 GLN A CA 1
ATOM 3517 C C . GLN A 1 462 ? -27.435 -14.288 36.657 1.00 37.78 462 GLN A C 1
ATOM 3519 O O . GLN A 1 462 ? -27.325 -13.917 35.490 1.00 37.78 462 GLN A O 1
ATOM 3524 N N . THR A 1 463 ? -28.521 -14.907 37.104 1.00 42.94 463 THR A N 1
ATOM 3525 C CA . THR A 1 463 ? -29.729 -15.160 36.319 1.00 42.94 463 THR A CA 1
ATOM 3526 C C . THR A 1 463 ? -30.409 -13.821 36.014 1.00 42.94 463 THR A C 1
ATOM 3528 O O . THR A 1 463 ? -31.274 -13.374 36.763 1.00 42.94 463 THR A O 1
ATOM 3531 N N . THR A 1 464 ? -29.989 -13.117 34.958 1.00 60.84 464 THR A N 1
ATOM 3532 C CA . THR A 1 464 ? -30.669 -11.890 34.525 1.00 60.84 464 THR A CA 1
ATOM 3533 C C . THR A 1 464 ? -32.003 -12.249 33.874 1.00 60.84 464 THR A C 1
ATOM 3535 O O . THR A 1 464 ? -32.097 -13.174 33.067 1.00 60.84 464 THR A O 1
ATOM 3538 N N . THR A 1 465 ? -33.067 -11.540 34.252 1.00 80.81 465 THR A N 1
ATOM 3539 C CA . THR A 1 465 ? -34.399 -11.717 33.659 1.00 80.81 465 THR A CA 1
ATOM 3540 C C . THR A 1 465 ? -34.411 -11.229 32.206 1.00 80.81 465 THR A C 1
ATOM 3542 O O . THR A 1 465 ? -33.633 -10.345 31.829 1.00 80.81 465 THR A O 1
ATOM 3545 N N . LEU A 1 466 ? -35.308 -11.774 31.371 1.00 86.50 466 LEU A N 1
ATOM 3546 C CA . LEU A 1 466 ? -35.451 -11.349 29.971 1.00 86.50 466 LEU A CA 1
ATOM 3547 C C . LEU A 1 466 ? -35.778 -9.847 29.880 1.00 86.50 466 LEU A C 1
ATOM 3549 O O . LEU A 1 466 ? -35.259 -9.159 29.003 1.00 86.50 466 LEU A O 1
ATOM 3553 N N . GLU A 1 467 ? -36.558 -9.325 30.832 1.00 87.38 467 GLU A N 1
ATOM 3554 C CA . GLU A 1 467 ? -36.800 -7.887 31.008 1.00 87.38 467 GLU A CA 1
ATOM 3555 C C . GLU A 1 467 ? -35.502 -7.073 31.083 1.00 87.38 467 GLU A C 1
ATOM 3557 O O . GLU A 1 467 ? -35.337 -6.129 30.310 1.00 87.38 467 GLU A O 1
ATOM 3562 N N . ALA A 1 468 ? -34.563 -7.435 31.963 1.00 87.25 468 ALA A N 1
ATOM 3563 C CA . ALA A 1 468 ? -33.324 -6.677 32.141 1.00 87.25 468 ALA A CA 1
ATOM 3564 C C . ALA A 1 468 ? -32.489 -6.646 30.849 1.00 87.25 468 ALA A C 1
ATOM 3566 O O . ALA A 1 468 ? -31.914 -5.615 30.485 1.00 87.25 468 ALA A O 1
ATOM 3567 N N . ASN A 1 469 ? -32.476 -7.760 30.117 1.00 91.00 469 ASN A N 1
ATOM 3568 C CA . ASN A 1 469 ? -31.758 -7.890 28.854 1.00 91.00 469 ASN A CA 1
ATOM 3569 C C . ASN A 1 469 ? -32.414 -7.065 27.728 1.00 91.00 469 ASN A C 1
ATOM 3571 O O . ASN A 1 469 ? -31.724 -6.336 27.010 1.00 91.00 469 ASN A O 1
ATOM 3575 N N . LEU A 1 470 ? -33.745 -7.090 27.606 1.00 91.25 470 LEU A N 1
ATOM 3576 C CA . LEU A 1 470 ? -34.480 -6.272 26.629 1.00 91.25 470 LEU A CA 1
ATOM 3577 C C . LEU A 1 470 ? -34.435 -4.776 26.967 1.00 91.25 470 LEU A C 1
ATOM 3579 O O . LEU A 1 470 ? -34.332 -3.935 26.069 1.00 91.25 470 LEU A O 1
ATOM 3583 N N . GLN A 1 471 ? -34.443 -4.424 28.252 1.00 90.81 471 GLN A N 1
ATOM 3584 C CA . GLN A 1 471 ? -34.247 -3.053 28.710 1.00 90.81 471 GLN A CA 1
ATOM 3585 C C . GLN A 1 471 ? -32.834 -2.554 28.371 1.00 90.81 471 GLN A C 1
ATOM 3587 O O . GLN A 1 471 ? -32.684 -1.412 27.916 1.00 90.81 471 GLN A O 1
ATOM 3592 N N . ARG A 1 472 ? -31.806 -3.403 28.532 1.00 89.62 472 ARG A N 1
ATOM 3593 C CA . ARG A 1 472 ? -30.429 -3.105 28.102 1.00 89.62 472 ARG A CA 1
ATOM 3594 C C . ARG A 1 472 ? -30.382 -2.845 26.596 1.00 89.62 472 ARG A C 1
ATOM 3596 O O . ARG A 1 472 ? -29.929 -1.768 26.201 1.00 89.62 472 ARG A O 1
ATOM 3603 N N . TYR A 1 473 ? -30.951 -3.744 25.789 1.00 92.00 473 TYR A N 1
ATOM 3604 C CA . TYR A 1 473 ? -31.041 -3.594 24.331 1.00 92.00 473 TYR A CA 1
ATOM 3605 C C . TYR A 1 473 ? -31.727 -2.278 23.929 1.00 92.00 473 TYR A C 1
ATOM 3607 O O . TYR A 1 473 ? -31.204 -1.492 23.141 1.00 92.00 473 TYR A O 1
ATOM 3615 N N . GLN A 1 474 ? -32.862 -1.953 24.550 1.00 92.31 474 GLN A N 1
ATOM 3616 C CA . GLN A 1 474 ? -33.577 -0.702 24.301 1.00 92.31 474 GLN A CA 1
ATOM 3617 C C . GLN A 1 474 ? -32.762 0.547 24.679 1.00 92.31 474 GLN A C 1
ATOM 3619 O O . GLN A 1 474 ? -32.841 1.568 23.992 1.00 92.31 474 GLN A O 1
ATOM 3624 N N . LYS A 1 475 ? -32.024 0.531 25.792 1.00 88.38 475 LYS A N 1
ATOM 3625 C CA . LYS A 1 475 ? -31.274 1.705 26.270 1.00 88.38 475 LYS A CA 1
ATOM 3626 C C . LYS A 1 475 ? -30.012 1.943 25.434 1.00 88.38 475 LYS A C 1
ATOM 3628 O O . LYS A 1 475 ? -29.706 3.090 25.085 1.00 88.38 475 LYS A O 1
ATOM 3633 N N . GLN A 1 476 ? -29.288 0.875 25.113 1.00 85.44 476 GLN A N 1
ATOM 3634 C CA . GLN A 1 476 ? -27.982 0.934 24.456 1.00 85.44 476 GLN A CA 1
ATOM 3635 C C . GLN A 1 476 ? -28.052 0.868 22.934 1.00 85.44 476 GLN A C 1
ATOM 3637 O O . GLN A 1 476 ? -27.266 1.543 22.282 1.00 85.44 476 GLN A O 1
ATOM 3642 N N . HIS A 1 477 ? -29.055 0.236 22.336 1.00 89.50 477 HIS A N 1
ATOM 3643 C CA . HIS A 1 477 ? -29.103 0.183 20.875 1.00 89.50 477 HIS A CA 1
ATOM 3644 C C . HIS A 1 477 ? -29.902 1.350 20.269 1.00 89.50 477 HIS A C 1
ATOM 3646 O O . HIS A 1 477 ? -29.563 1.892 19.217 1.00 89.50 477 HIS A O 1
ATOM 3652 N N . ALA A 1 478 ? -30.899 1.890 20.985 1.00 88.06 478 ALA A N 1
ATOM 3653 C CA . ALA A 1 478 ? -31.759 2.962 20.457 1.00 88.06 478 ALA A CA 1
ATOM 3654 C C . ALA A 1 478 ? -31.028 4.241 20.027 1.00 88.06 478 ALA A C 1
ATOM 3656 O O . ALA A 1 478 ? -31.358 4.834 18.997 1.00 88.06 478 ALA A O 1
ATOM 3657 N N . GLN A 1 479 ? -30.057 4.710 20.818 1.00 86.12 479 GLN A N 1
ATOM 3658 C CA . GLN A 1 479 ? -29.321 5.932 20.463 1.00 86.12 479 GLN A CA 1
ATOM 3659 C C . GLN A 1 479 ? -28.296 5.659 19.348 1.00 86.12 479 GLN A C 1
ATOM 3661 O O . GLN A 1 479 ? -27.948 6.585 18.620 1.00 86.12 479 GLN A O 1
ATOM 3666 N N . GLU A 1 480 ? -27.866 4.403 19.167 1.00 86.88 480 GLU A N 1
ATOM 3667 C CA . GLU A 1 480 ? -26.973 3.992 18.076 1.00 86.88 480 GLU A CA 1
ATOM 3668 C C . GLU A 1 480 ? -27.722 4.052 16.740 1.00 86.88 480 GLU A C 1
ATOM 3670 O O . GLU A 1 480 ? -27.259 4.676 15.785 1.00 86.88 480 GLU A O 1
ATOM 3675 N N . ILE A 1 481 ? -28.953 3.537 16.706 1.00 89.94 481 ILE A N 1
ATOM 3676 C CA . ILE A 1 481 ? -29.832 3.623 15.534 1.00 89.94 481 ILE A CA 1
ATOM 3677 C C . ILE A 1 481 ? -30.180 5.078 15.190 1.00 89.94 481 ILE A C 1
ATOM 3679 O O . ILE A 1 481 ? -30.176 5.475 14.020 1.00 89.94 481 ILE A O 1
ATOM 3683 N N . ALA A 1 482 ? -30.449 5.908 16.202 1.00 89.81 482 ALA A N 1
ATOM 3684 C CA . ALA A 1 482 ? -30.695 7.332 15.986 1.00 89.81 482 ALA A CA 1
ATOM 3685 C C . ALA A 1 482 ? -29.473 8.030 15.355 1.00 89.81 482 ALA A C 1
ATOM 3687 O O . ALA A 1 482 ? -29.628 8.857 14.448 1.00 89.81 482 ALA A O 1
ATOM 3688 N N . ALA A 1 483 ? -28.260 7.680 15.798 1.00 87.88 483 ALA A N 1
ATOM 3689 C CA . ALA A 1 483 ? -27.021 8.166 15.204 1.00 87.88 483 ALA A CA 1
ATOM 3690 C C . ALA A 1 483 ? -26.855 7.663 13.759 1.00 87.88 483 ALA A C 1
ATOM 3692 O O . ALA A 1 483 ? -26.618 8.477 12.865 1.00 87.88 483 ALA A O 1
ATOM 3693 N N . LEU A 1 484 ? -27.087 6.372 13.494 1.00 88.94 484 LEU A N 1
ATOM 3694 C CA . LEU A 1 484 ? -27.039 5.776 12.154 1.00 88.94 484 LEU A CA 1
ATOM 3695 C C . LEU A 1 484 ? -27.938 6.519 11.154 1.00 88.94 484 LEU A C 1
ATOM 3697 O O . LEU A 1 484 ? -27.469 6.928 10.089 1.00 88.94 484 LEU A O 1
ATOM 3701 N N . ILE A 1 485 ? -29.207 6.765 11.494 1.00 89.81 485 ILE A N 1
ATOM 3702 C CA . ILE A 1 485 ? -30.125 7.486 10.596 1.00 89.81 485 ILE A CA 1
ATOM 3703 C C . ILE A 1 485 ? -29.707 8.938 10.396 1.00 89.81 485 ILE A C 1
ATOM 3705 O O . ILE A 1 485 ? -29.789 9.463 9.279 1.00 89.81 485 ILE A O 1
ATOM 3709 N N . ARG A 1 486 ? -29.216 9.601 11.445 1.00 85.75 486 ARG A N 1
ATOM 3710 C CA . ARG A 1 486 ? -28.678 10.958 11.314 1.00 85.75 486 ARG A CA 1
ATOM 3711 C C . ARG A 1 486 ? -27.509 10.992 10.330 1.00 85.75 486 ARG A C 1
ATOM 3713 O O . ARG A 1 486 ? -27.435 11.916 9.523 1.00 85.75 486 ARG A O 1
ATOM 3720 N N . LEU A 1 487 ? -26.646 9.980 10.347 1.00 84.50 487 LEU A N 1
ATOM 3721 C CA . LEU A 1 487 ? -25.510 9.854 9.437 1.00 84.50 487 LEU A CA 1
ATOM 3722 C C . LEU A 1 487 ? -25.930 9.513 8.011 1.00 84.50 487 LEU A C 1
ATOM 3724 O O . LEU A 1 487 ? -25.444 10.149 7.074 1.00 84.50 487 LEU A O 1
ATOM 3728 N N . ALA A 1 488 ? -26.875 8.591 7.832 1.00 85.00 488 ALA A N 1
ATOM 3729 C CA . ALA A 1 488 ? -27.397 8.218 6.519 1.00 85.00 488 ALA A CA 1
ATOM 3730 C C . ALA A 1 488 ? -27.936 9.432 5.739 1.00 85.00 488 ALA A C 1
ATOM 3732 O O . ALA A 1 488 ? -27.792 9.504 4.522 1.00 85.00 488 ALA A O 1
ATOM 3733 N N . ARG A 1 489 ? -28.479 10.444 6.433 1.00 85.00 489 ARG A N 1
ATOM 3734 C CA . ARG A 1 489 ? -28.973 11.690 5.815 1.00 85.00 489 ARG A CA 1
ATOM 3735 C C . ARG A 1 489 ? -27.874 12.552 5.182 1.00 85.00 489 ARG A C 1
ATOM 3737 O O . ARG A 1 489 ? -28.147 13.236 4.196 1.00 85.00 489 ARG A O 1
ATOM 3744 N N . PHE A 1 490 ? -26.663 12.551 5.743 1.00 81.19 490 PHE A N 1
ATOM 3745 C CA . PHE A 1 490 ? -25.574 13.463 5.351 1.00 81.19 490 PHE A CA 1
ATOM 3746 C C . PHE A 1 490 ? -24.334 12.757 4.786 1.00 81.19 490 PHE A C 1
ATOM 3748 O O . PHE A 1 490 ? -23.438 13.427 4.268 1.00 81.19 490 PHE A O 1
ATOM 3755 N N . GLY A 1 491 ? -24.286 11.425 4.867 1.00 78.69 491 GLY A N 1
ATOM 3756 C CA . GLY A 1 491 ? -23.144 10.600 4.488 1.00 78.69 491 GLY A CA 1
ATOM 3757 C C . GLY A 1 491 ? -22.740 10.781 3.030 1.00 78.69 491 GLY A C 1
ATOM 3758 O O . GLY A 1 491 ? -21.696 11.374 2.777 1.00 78.69 491 GLY A O 1
ATOM 3759 N N . ALA A 1 492 ? -23.563 10.313 2.085 1.00 81.62 492 ALA A N 1
ATOM 3760 C CA . ALA A 1 492 ? -23.311 10.443 0.644 1.00 81.62 492 ALA A CA 1
ATOM 3761 C C . ALA A 1 492 ? -24.590 10.661 -0.201 1.00 81.62 492 ALA A C 1
ATOM 3763 O O . ALA A 1 492 ? -24.801 9.986 -1.210 1.00 81.62 492 ALA A O 1
ATOM 3764 N N . PRO A 1 493 ? -25.452 11.634 0.147 1.00 79.56 493 PRO A N 1
ATOM 3765 C CA . PRO A 1 493 ? -26.780 11.772 -0.465 1.00 79.56 493 PRO A CA 1
ATOM 3766 C C . PRO A 1 493 ? -26.773 12.066 -1.980 1.00 79.56 493 PRO A C 1
ATOM 3768 O O . PRO A 1 493 ? -27.783 11.881 -2.659 1.00 79.56 493 PRO A O 1
ATOM 3771 N N . TYR A 1 494 ? -25.644 12.527 -2.532 1.00 82.94 494 TYR A N 1
ATOM 3772 C CA . TYR A 1 494 ? -25.485 12.884 -3.950 1.00 82.94 494 TYR A CA 1
ATOM 3773 C C . TYR A 1 494 ? -24.657 11.867 -4.762 1.00 82.94 494 TYR A C 1
ATOM 3775 O O . TYR A 1 494 ? -24.108 12.204 -5.820 1.00 82.94 494 TYR A O 1
ATOM 3783 N N . GLN A 1 495 ? -24.523 10.626 -4.276 1.00 78.94 495 GLN A N 1
ATOM 3784 C CA . GLN A 1 495 ? -23.708 9.582 -4.913 1.00 78.94 495 GLN A CA 1
ATOM 3785 C C . GLN A 1 495 ? -24.189 9.211 -6.329 1.00 78.94 495 GLN A C 1
ATOM 3787 O O . GLN A 1 495 ? -23.365 8.934 -7.201 1.00 78.94 495 GLN A O 1
ATOM 3792 N N . TYR A 1 496 ? -25.495 9.289 -6.601 1.00 79.56 496 TYR A N 1
ATOM 3793 C CA . TYR A 1 496 ? -26.095 8.874 -7.881 1.00 79.56 496 TYR A CA 1
ATOM 3794 C C . TYR A 1 496 ? -26.081 9.951 -8.974 1.00 79.56 496 TYR A C 1
ATOM 3796 O O . TYR A 1 496 ? -26.718 9.785 -10.011 1.00 79.56 496 TYR A O 1
ATOM 3804 N N . LYS A 1 497 ? -25.353 11.058 -8.768 1.00 72.00 497 LYS A N 1
ATOM 3805 C CA . LYS A 1 497 ? -25.231 12.165 -9.734 1.00 72.00 497 LYS A CA 1
ATOM 3806 C C . LYS A 1 497 ? -26.582 12.706 -10.218 1.00 72.00 497 LYS A C 1
ATOM 3808 O O . LYS A 1 497 ? -26.784 12.898 -11.417 1.00 72.00 497 LYS A O 1
ATOM 3813 N N . GLN A 1 498 ? -27.487 12.985 -9.285 1.00 77.31 498 GLN A N 1
ATOM 3814 C CA . GLN A 1 498 ? -28.796 13.549 -9.592 1.00 77.31 498 GLN A CA 1
ATOM 3815 C C . GLN A 1 498 ? -28.634 14.799 -10.489 1.00 77.31 498 GLN A C 1
ATOM 3817 O O . GLN A 1 498 ? -27.881 15.717 -10.151 1.00 77.31 498 GLN A O 1
ATOM 3822 N N . PRO A 1 499 ? -29.279 14.841 -11.666 1.00 68.00 499 PRO A N 1
ATOM 3823 C CA . PRO A 1 499 ? -28.906 15.782 -12.723 1.00 68.00 499 PRO A CA 1
ATOM 3824 C C . PRO A 1 499 ? -29.548 17.180 -12.603 1.00 68.00 499 PRO A C 1
ATOM 3826 O O . PRO A 1 499 ? -29.271 18.033 -13.446 1.00 68.00 499 PRO A O 1
ATOM 3829 N N . HIS A 1 500 ? -30.368 17.445 -11.577 1.00 78.19 500 HIS A N 1
ATOM 3830 C CA . HIS A 1 500 ? -31.014 18.747 -11.358 1.00 78.19 500 HIS A CA 1
ATOM 3831 C C . HIS A 1 500 ? -29.992 19.847 -11.009 1.00 78.19 500 HIS A C 1
ATOM 3833 O O . HIS A 1 500 ? -28.998 19.587 -10.332 1.00 78.19 500 HIS A O 1
ATOM 3839 N N . ARG A 1 501 ? -30.229 21.098 -11.436 1.00 77.00 501 ARG A N 1
ATOM 3840 C CA . ARG A 1 501 ? -29.273 22.211 -11.227 1.00 77.00 501 ARG A CA 1
ATOM 3841 C C . ARG A 1 501 ? -28.981 22.468 -9.742 1.00 77.00 501 ARG A C 1
ATOM 3843 O O . ARG A 1 501 ? -27.819 22.607 -9.373 1.00 77.00 501 ARG A O 1
ATOM 3850 N N . ALA A 1 502 ? -30.020 22.457 -8.904 1.00 80.38 502 ALA A N 1
ATOM 3851 C CA . ALA A 1 502 ? -29.881 22.601 -7.452 1.00 80.38 502 ALA A CA 1
ATOM 3852 C C . ALA A 1 502 ? -29.047 21.463 -6.831 1.00 80.38 502 ALA A C 1
ATOM 3854 O O . ALA A 1 502 ? -28.133 21.724 -6.054 1.00 80.38 502 ALA A O 1
ATOM 3855 N N . ASP A 1 503 ? -29.289 20.215 -7.245 1.00 79.62 503 ASP A N 1
ATOM 3856 C CA . ASP A 1 503 ? -28.553 19.044 -6.751 1.00 79.62 503 ASP A CA 1
ATOM 3857 C C . ASP A 1 503 ? -27.076 19.083 -7.168 1.00 79.62 503 ASP A C 1
ATOM 3859 O O . ASP A 1 503 ? -26.207 18.708 -6.388 1.00 79.62 503 ASP A O 1
ATOM 3863 N N . ARG A 1 504 ? -26.757 19.581 -8.373 1.00 80.88 504 ARG A N 1
ATOM 3864 C CA . ARG A 1 504 ? -25.361 19.769 -8.812 1.00 80.88 504 ARG A CA 1
ATOM 3865 C C . ARG A 1 504 ? -24.625 20.793 -7.953 1.00 80.88 504 ARG A C 1
ATOM 3867 O O . ARG A 1 504 ? -23.489 20.531 -7.565 1.00 80.88 504 ARG A O 1
ATOM 3874 N N . ALA A 1 505 ? -25.266 21.920 -7.641 1.00 84.50 505 ALA A N 1
ATOM 3875 C CA . ALA A 1 505 ? -24.691 22.936 -6.763 1.00 84.50 505 ALA A CA 1
ATOM 3876 C C . ALA A 1 505 ? -24.475 22.382 -5.345 1.00 84.50 505 ALA A C 1
ATOM 3878 O O . ALA A 1 505 ? -23.374 22.469 -4.805 1.00 84.50 505 ALA A O 1
ATOM 3879 N N . LEU A 1 506 ? -25.485 21.719 -4.775 1.00 84.88 506 LEU A N 1
ATOM 3880 C CA . LEU A 1 506 ? -25.387 21.105 -3.448 1.00 84.88 506 LEU A CA 1
ATOM 3881 C C . LEU A 1 506 ? -24.365 19.965 -3.402 1.00 84.88 506 LEU A C 1
ATOM 3883 O O . LEU A 1 506 ? -23.666 19.803 -2.404 1.00 84.88 506 LEU A O 1
ATOM 3887 N N . ARG A 1 507 ? -24.217 19.208 -4.492 1.00 86.00 507 ARG A N 1
ATOM 3888 C CA . ARG A 1 507 ? -23.175 18.192 -4.631 1.00 86.00 507 ARG A CA 1
ATOM 3889 C C . ARG A 1 507 ? -21.785 18.809 -4.637 1.00 86.00 507 ARG A C 1
ATOM 3891 O O . ARG A 1 507 ? -20.919 18.264 -3.965 1.00 86.00 507 ARG A O 1
ATOM 3898 N N . LEU A 1 508 ? -21.574 19.923 -5.344 1.00 85.12 508 LEU A N 1
ATOM 3899 C CA . LEU A 1 508 ? -20.298 20.647 -5.330 1.00 85.12 508 LEU A CA 1
ATOM 3900 C C . LEU A 1 508 ? -19.954 21.126 -3.916 1.00 85.12 508 LEU A C 1
ATOM 3902 O O . LEU A 1 508 ? -18.846 20.873 -3.441 1.00 85.12 508 LEU A O 1
ATOM 3906 N N . VAL A 1 509 ? -20.923 21.718 -3.212 1.00 86.81 509 VAL A N 1
ATOM 3907 C CA . VAL A 1 509 ? -20.772 22.138 -1.807 1.00 86.81 509 VAL A CA 1
ATOM 3908 C C . VAL A 1 509 ? -20.442 20.946 -0.907 1.00 86.81 509 VAL A C 1
ATOM 3910 O O . VAL A 1 509 ? -19.510 21.010 -0.106 1.00 86.81 509 VAL A O 1
ATOM 3913 N N . TRP A 1 510 ? -21.152 19.827 -1.064 1.00 87.00 510 TRP A N 1
ATOM 3914 C CA . TRP A 1 510 ? -20.880 18.607 -0.308 1.00 87.00 510 TRP A CA 1
ATOM 3915 C C . TRP A 1 510 ? -19.477 18.054 -0.606 1.00 87.00 510 TRP A C 1
ATOM 3917 O O . TRP A 1 510 ? -18.736 17.762 0.331 1.00 87.00 510 TRP A O 1
ATOM 3927 N N . THR A 1 511 ? -19.055 17.987 -1.875 1.00 85.12 511 THR A N 1
ATOM 3928 C CA . THR A 1 511 ? -17.699 17.540 -2.243 1.00 85.12 511 THR A CA 1
ATOM 3929 C C . THR A 1 511 ? -16.613 18.472 -1.714 1.00 85.12 511 THR A C 1
ATOM 3931 O O . THR A 1 511 ? -15.580 17.991 -1.255 1.00 85.12 511 THR A O 1
ATOM 3934 N N . ALA A 1 512 ? -16.854 19.787 -1.715 1.00 85.94 512 ALA A N 1
ATOM 3935 C CA . ALA A 1 512 ? -15.934 20.768 -1.152 1.00 85.94 512 ALA A CA 1
ATOM 3936 C C . ALA A 1 512 ? -15.796 20.588 0.366 1.00 85.94 512 ALA A C 1
ATOM 3938 O O . ALA A 1 512 ? -14.680 20.547 0.873 1.00 85.94 512 ALA A O 1
ATOM 3939 N N . ASN A 1 513 ? -16.905 20.376 1.085 1.00 85.38 513 ASN A N 1
ATOM 3940 C CA . ASN A 1 513 ? -16.888 20.072 2.520 1.00 85.38 513 ASN A CA 1
ATOM 3941 C C . ASN A 1 513 ? -16.130 18.764 2.827 1.00 85.38 513 ASN A C 1
ATOM 3943 O O . ASN A 1 513 ? -15.355 18.710 3.779 1.00 85.38 513 ASN A O 1
ATOM 3947 N N . VAL A 1 514 ? -16.297 17.716 2.011 1.00 84.00 514 VAL A N 1
ATOM 3948 C CA . VAL A 1 514 ? -15.541 16.455 2.152 1.00 84.00 514 VAL A CA 1
ATOM 3949 C C . VAL A 1 514 ? -14.039 16.683 1.946 1.00 84.00 514 VAL A C 1
ATOM 3951 O O . VAL A 1 514 ? -13.243 16.257 2.783 1.00 84.00 514 VAL A O 1
ATOM 3954 N N . ALA A 1 515 ? -13.647 17.383 0.877 1.00 84.31 515 ALA A N 1
ATOM 3955 C CA . ALA A 1 515 ? -12.246 17.689 0.584 1.00 84.31 515 ALA A CA 1
ATOM 3956 C C . ALA A 1 515 ? -11.611 18.578 1.665 1.00 84.31 515 ALA A C 1
ATOM 3958 O O . ALA A 1 515 ? -10.502 18.302 2.121 1.00 84.31 515 ALA A O 1
ATOM 3959 N N . MET A 1 516 ? -12.341 19.592 2.134 1.00 85.19 516 MET A N 1
ATOM 3960 C CA . MET A 1 516 ? -11.920 20.470 3.222 1.00 85.19 516 MET A CA 1
ATOM 3961 C C . MET A 1 516 ? -11.696 19.682 4.514 1.00 85.19 516 MET A C 1
ATOM 3963 O O . MET A 1 516 ? -10.662 19.848 5.149 1.00 85.19 516 MET A O 1
ATOM 3967 N N . ARG A 1 517 ? -12.609 18.778 4.890 1.00 81.81 517 ARG A N 1
ATOM 3968 C CA . ARG A 1 517 ? -12.447 17.932 6.087 1.00 81.81 517 ARG A CA 1
ATOM 3969 C C . ARG A 1 517 ? -11.277 16.963 5.973 1.00 81.81 517 ARG A C 1
ATOM 3971 O O . ARG A 1 517 ? -10.588 16.752 6.962 1.00 81.81 517 ARG A O 1
ATOM 3978 N N . LEU A 1 518 ? -11.017 16.410 4.789 1.00 83.06 518 LEU A N 1
ATOM 3979 C CA . LEU A 1 518 ? -9.828 15.584 4.546 1.00 83.06 518 LEU A CA 1
ATOM 3980 C C . LEU A 1 518 ? -8.533 16.385 4.683 1.00 83.06 518 LEU A C 1
ATOM 3982 O O . LEU A 1 518 ? -7.585 15.916 5.309 1.00 83.06 518 LEU A O 1
ATOM 3986 N N . LEU A 1 519 ? -8.498 17.591 4.114 1.00 81.44 519 LEU A N 1
ATOM 3987 C CA . LEU A 1 519 ? -7.352 18.485 4.230 1.00 81.44 519 LEU A CA 1
ATOM 3988 C C . LEU A 1 519 ? -7.123 18.879 5.692 1.00 81.44 519 LEU A C 1
ATOM 3990 O O . LEU A 1 519 ? -6.015 18.740 6.193 1.00 81.44 519 LEU A O 1
ATOM 3994 N N . LEU A 1 520 ? -8.179 19.295 6.390 1.00 82.31 520 LEU A N 1
ATOM 3995 C CA . LEU A 1 520 ? -8.128 19.671 7.799 1.00 82.31 520 LEU A CA 1
ATOM 3996 C C . LEU A 1 520 ? -7.712 18.503 8.696 1.00 82.31 520 LEU A C 1
ATOM 3998 O O . LEU A 1 520 ? -6.873 18.694 9.568 1.00 82.31 520 LEU A O 1
ATOM 4002 N N . ASN A 1 521 ? -8.225 17.291 8.469 1.00 83.12 521 ASN A N 1
ATOM 4003 C CA . ASN A 1 521 ? -7.796 16.094 9.196 1.00 83.12 521 ASN A CA 1
ATOM 4004 C C . ASN A 1 521 ? -6.291 15.831 9.022 1.00 83.12 521 ASN A C 1
ATOM 4006 O O . ASN A 1 521 ? -5.601 15.571 10.007 1.00 83.12 521 ASN A O 1
ATOM 4010 N N . LYS A 1 522 ? -5.767 15.976 7.797 1.00 77.44 522 LYS A N 1
ATOM 4011 C CA . LYS A 1 522 ? -4.332 15.823 7.512 1.00 77.44 522 LYS A CA 1
ATOM 4012 C C . LYS A 1 522 ? -3.482 16.925 8.141 1.00 77.44 522 LYS A C 1
ATOM 4014 O O . LYS A 1 522 ? -2.462 16.623 8.748 1.00 77.44 522 LYS A O 1
ATOM 4019 N N . VAL A 1 523 ? -3.896 18.184 8.001 1.00 84.19 523 VAL A N 1
ATOM 4020 C CA . VAL A 1 523 ? -3.164 19.354 8.516 1.00 84.19 523 VAL A CA 1
ATOM 4021 C C . VAL A 1 523 ? -3.142 19.366 10.043 1.00 84.19 523 VAL A C 1
ATOM 4023 O O . VAL A 1 523 ? -2.132 19.713 10.642 1.00 84.19 523 VAL A O 1
ATOM 4026 N N . THR A 1 524 ? -4.235 18.949 10.681 1.00 79.81 524 THR A N 1
ATOM 4027 C CA . THR A 1 524 ? -4.355 18.921 12.146 1.00 79.81 524 THR A CA 1
ATOM 4028 C C . THR A 1 524 ? -3.909 17.599 12.773 1.00 79.81 524 THR A C 1
ATOM 4030 O O . THR A 1 524 ? -4.196 17.362 13.942 1.00 79.81 524 THR A O 1
ATOM 4033 N N . PHE A 1 525 ? -3.234 16.722 12.017 1.00 72.94 525 PHE A N 1
ATOM 4034 C CA . PHE A 1 525 ? -2.757 15.412 12.486 1.00 72.94 525 PHE A CA 1
ATOM 4035 C C . PHE A 1 525 ? -3.831 14.587 13.222 1.00 72.94 525 PHE A C 1
ATOM 4037 O O . PHE A 1 525 ? -3.554 13.931 14.223 1.00 72.94 525 PHE A O 1
ATOM 4044 N N . GLY A 1 526 ? -5.071 14.616 12.726 1.00 65.25 526 GLY A N 1
ATOM 4045 C CA . GLY A 1 526 ? -6.178 13.830 13.274 1.00 65.25 526 GLY A CA 1
ATOM 4046 C C . GLY A 1 526 ? -7.016 14.507 14.362 1.00 65.25 526 GLY A C 1
ATOM 4047 O O . GLY A 1 526 ? -7.985 13.896 14.807 1.00 65.25 526 GLY A O 1
ATOM 4048 N N . VAL A 1 527 ? -6.726 15.756 14.755 1.00 71.56 527 VAL A N 1
ATOM 4049 C CA . VAL A 1 527 ? -7.586 16.508 15.696 1.00 71.56 527 VAL A CA 1
ATOM 4050 C C . VAL A 1 527 ? -8.969 16.765 15.086 1.00 71.56 527 VAL A C 1
ATOM 4052 O O . VAL A 1 527 ? -9.991 16.571 15.744 1.00 71.56 527 VAL A O 1
ATOM 4055 N N . ILE A 1 528 ? -9.026 17.157 13.809 1.00 71.75 528 ILE A N 1
ATOM 4056 C CA . ILE A 1 528 ? -10.285 17.248 13.059 1.00 71.75 528 ILE A CA 1
ATOM 4057 C C . ILE A 1 528 ? -10.574 15.890 12.427 1.00 71.75 528 ILE A C 1
ATOM 4059 O O . ILE A 1 528 ? -9.765 15.377 11.664 1.00 71.75 528 ILE A O 1
ATOM 4063 N N . GLN A 1 529 ? -11.738 15.315 12.713 1.00 66.06 529 GLN A N 1
ATOM 4064 C CA . GLN A 1 529 ? -12.123 13.981 12.246 1.00 66.06 529 GLN A CA 1
ATOM 4065 C C . GLN A 1 529 ? -12.380 13.920 10.723 1.00 66.06 529 GLN A C 1
ATOM 4067 O O . GLN A 1 529 ? -12.817 14.917 10.130 1.00 66.06 529 GLN A O 1
ATOM 4072 N N . PRO A 1 530 ? -12.145 12.759 10.075 1.00 72.19 530 PRO A N 1
ATOM 4073 C CA . PRO A 1 530 ? -12.375 12.591 8.644 1.00 72.19 530 PRO A CA 1
ATOM 4074 C C . PRO A 1 530 ? -13.868 12.712 8.269 1.00 72.19 530 PRO A C 1
ATOM 4076 O O . PRO A 1 530 ? -14.754 12.702 9.127 1.00 72.19 530 PRO A O 1
ATOM 4079 N N . PRO A 1 531 ? -14.190 12.887 6.973 1.00 75.25 531 PRO A N 1
ATOM 4080 C CA . PRO A 1 531 ? -15.564 13.053 6.512 1.00 75.25 531 PRO A CA 1
ATOM 4081 C C . PRO A 1 531 ? -16.432 11.815 6.756 1.00 75.25 531 PRO A C 1
ATOM 4083 O O . PRO A 1 531 ? -15.956 10.684 6.853 1.00 75.25 531 PRO A O 1
ATOM 4086 N N . CYS A 1 532 ? -17.746 12.053 6.769 1.00 71.12 532 CYS A N 1
ATOM 4087 C CA . CYS A 1 532 ? -18.713 11.098 7.283 1.00 71.12 532 CYS A CA 1
ATOM 4088 C C . CYS A 1 532 ? -18.727 9.733 6.598 1.00 71.12 532 CYS A C 1
ATOM 4090 O O . CYS A 1 532 ? -18.846 8.695 7.244 1.00 71.12 532 CYS A O 1
ATOM 4092 N N . ILE A 1 533 ? -18.573 9.752 5.281 1.00 72.69 533 ILE A N 1
ATOM 4093 C CA . ILE A 1 533 ? -18.563 8.555 4.449 1.00 72.69 533 ILE A CA 1
ATOM 4094 C C . ILE A 1 533 ? -17.404 7.606 4.800 1.00 72.69 533 ILE A C 1
ATOM 4096 O O . ILE A 1 533 ? -17.585 6.395 4.766 1.00 72.69 533 ILE A O 1
ATOM 4100 N N . ILE A 1 534 ? -16.247 8.141 5.209 1.00 74.19 534 ILE A N 1
ATOM 4101 C CA . ILE A 1 534 ? -15.062 7.344 5.564 1.00 74.19 534 ILE A CA 1
ATOM 4102 C C . ILE A 1 534 ? -15.222 6.757 6.964 1.00 74.19 534 ILE A C 1
ATOM 4104 O O . ILE A 1 534 ? -14.982 5.573 7.166 1.00 74.19 534 ILE A O 1
ATOM 4108 N N . LEU A 1 535 ? -15.691 7.562 7.919 1.00 72.69 535 LEU A N 1
ATOM 4109 C CA . LEU A 1 535 ? -15.920 7.098 9.290 1.00 72.69 535 LEU A CA 1
ATOM 4110 C C . LEU A 1 535 ? -16.989 6.012 9.367 1.00 72.69 535 LEU A C 1
ATOM 4112 O O . LEU A 1 535 ? -16.826 5.060 10.120 1.00 72.69 535 LEU A O 1
ATOM 4116 N N . SER A 1 536 ? -18.034 6.100 8.538 1.00 70.06 536 SER A N 1
ATOM 4117 C CA . SER A 1 536 ? -19.073 5.066 8.481 1.00 70.06 536 SER A CA 1
ATOM 4118 C C . SER A 1 536 ? -18.549 3.688 8.064 1.00 70.06 536 SER A C 1
ATOM 4120 O O . SER A 1 536 ? -19.203 2.692 8.345 1.00 70.06 536 SER A O 1
ATOM 4122 N N . GLN A 1 537 ? -17.387 3.618 7.405 1.00 68.75 537 GLN A N 1
ATOM 4123 C CA . GLN A 1 537 ? -16.754 2.363 6.992 1.00 68.75 537 GLN A CA 1
ATOM 4124 C C . GLN A 1 537 ? -15.833 1.782 8.068 1.00 68.75 537 GLN A C 1
ATOM 4126 O O . GLN A 1 537 ? -15.446 0.627 7.946 1.00 68.75 537 GLN A O 1
ATOM 4131 N N . ASN A 1 538 ? -15.504 2.546 9.115 1.00 72.44 538 ASN A N 1
ATOM 4132 C CA . ASN A 1 538 ? -14.668 2.052 10.199 1.00 72.44 538 ASN A CA 1
ATOM 4133 C C . ASN A 1 538 ? -15.459 1.060 11.068 1.00 72.44 538 ASN A C 1
ATOM 4135 O O . ASN A 1 538 ? -16.594 1.337 11.470 1.00 72.44 538 ASN A O 1
ATOM 4139 N N . GLU A 1 539 ? -14.868 -0.103 11.319 1.00 68.38 539 GLU A N 1
ATOM 4140 C CA . GLU A 1 539 ? -15.496 -1.238 12.004 1.00 68.38 539 GLU A CA 1
ATOM 4141 C C . GLU A 1 539 ? -15.438 -1.096 13.529 1.00 68.38 539 GLU A C 1
ATOM 4143 O O . GLU A 1 539 ? -16.320 -1.604 14.217 1.00 68.38 539 GLU A O 1
ATOM 4148 N N . ASP A 1 540 ? -14.441 -0.368 14.037 1.00 67.88 540 ASP A N 1
ATOM 4149 C CA . ASP A 1 540 ? -14.136 -0.283 15.470 1.00 67.88 540 ASP A CA 1
ATOM 4150 C C . ASP A 1 540 ? -14.875 0.854 16.190 1.00 67.88 540 ASP A C 1
ATOM 4152 O O . ASP A 1 540 ? -14.936 0.872 17.413 1.00 67.88 540 ASP A O 1
ATOM 4156 N N . LEU A 1 541 ? -15.437 1.811 15.445 1.00 72.25 541 LEU A N 1
ATOM 4157 C CA . LEU A 1 541 ? -16.128 2.970 16.016 1.00 72.25 541 LEU A CA 1
ATOM 4158 C C . LEU A 1 541 ? -17.631 2.724 16.109 1.00 72.25 541 LEU A C 1
ATOM 4160 O O . LEU A 1 541 ? -18.261 2.368 15.112 1.00 72.25 541 LEU A O 1
ATOM 4164 N N . THR A 1 542 ? -18.250 3.029 17.243 1.00 78.31 542 THR A N 1
ATOM 4165 C CA . THR A 1 542 ? -19.716 3.149 17.285 1.00 78.31 542 THR A CA 1
ATOM 4166 C C . THR A 1 542 ? -20.176 4.393 16.515 1.00 78.31 542 THR A C 1
ATOM 4168 O O . THR A 1 542 ? -19.443 5.374 16.352 1.00 78.31 542 THR A O 1
ATOM 4171 N N . PHE A 1 543 ? -21.409 4.386 16.015 1.00 78.69 543 PHE A N 1
ATOM 4172 C CA . PHE A 1 543 ? -22.030 5.557 15.397 1.00 78.69 543 PHE A CA 1
ATOM 4173 C C . PHE A 1 543 ? -22.207 6.705 16.411 1.00 78.69 543 PHE A C 1
ATOM 4175 O O . PHE A 1 543 ? -22.267 7.868 16.001 1.00 78.69 543 PHE A O 1
ATOM 4182 N N . ARG A 1 544 ? -22.243 6.402 17.719 1.00 73.81 544 ARG A N 1
ATOM 4183 C CA . ARG A 1 544 ? -22.295 7.362 18.841 1.00 73.81 544 ARG A CA 1
ATOM 4184 C C . ARG A 1 544 ? -20.988 8.091 19.143 1.00 73.81 544 ARG A C 1
ATOM 4186 O O . ARG A 1 544 ? -21.035 9.284 19.435 1.00 73.81 544 ARG A O 1
ATOM 4193 N N . GLU A 1 545 ? -19.841 7.414 19.092 1.00 63.59 545 GLU A N 1
ATOM 4194 C CA . GLU A 1 545 ? -18.524 7.944 19.512 1.00 63.59 545 GLU A CA 1
ATOM 4195 C C . GLU A 1 545 ? -17.969 9.057 18.612 1.00 63.59 545 GLU A C 1
ATOM 4197 O O . GLU A 1 545 ? -16.853 9.538 18.798 1.00 63.59 545 GLU A O 1
ATOM 4202 N N . TRP A 1 546 ? -18.748 9.513 17.639 1.00 60.25 546 TRP A N 1
ATOM 4203 C CA . TRP A 1 546 ? -18.332 10.513 16.679 1.00 60.25 546 TRP A CA 1
ATOM 4204 C C . TRP A 1 546 ? -18.297 11.939 17.270 1.00 60.25 546 TRP A C 1
ATOM 4206 O O . TRP A 1 546 ? -19.347 12.565 17.485 1.00 60.25 546 TRP A O 1
ATOM 4216 N N . PRO A 1 547 ? -17.105 12.549 17.441 1.00 44.28 547 PRO A N 1
ATOM 4217 C CA . PRO A 1 547 ? -16.971 13.904 17.957 1.00 44.28 547 PRO A CA 1
ATOM 4218 C C . PRO A 1 547 ? -17.292 14.914 16.848 1.00 44.28 547 PRO A C 1
ATOM 4220 O O . PRO A 1 547 ? -16.624 14.995 15.817 1.00 44.28 547 PRO A O 1
ATOM 4223 N N . GLY A 1 548 ? -18.364 15.671 17.055 1.00 45.59 548 GLY A N 1
ATOM 4224 C CA . GLY A 1 548 ? -18.984 16.576 16.079 1.00 45.59 548 GLY A CA 1
ATOM 4225 C C . GLY A 1 548 ? -20.509 16.605 16.212 1.00 45.59 548 GLY A C 1
ATOM 4226 O O . GLY A 1 548 ? -21.156 17.543 15.748 1.00 45.59 548 GLY A O 1
ATOM 4227 N N . PHE A 1 549 ? -21.063 15.603 16.902 1.00 46.62 549 PHE A N 1
ATOM 4228 C CA . PHE A 1 549 ? -22.494 15.436 17.140 1.00 46.62 549 PHE A CA 1
ATOM 4229 C C . PHE A 1 549 ? -22.881 15.311 18.624 1.00 46.62 549 PHE A C 1
ATOM 4231 O O . PHE A 1 549 ? -24.046 15.043 18.915 1.00 46.62 549 PHE A O 1
ATOM 4238 N N . SER A 1 550 ? -21.963 15.584 19.561 1.00 32.81 550 SER A N 1
ATOM 4239 C CA . SER A 1 550 ? -22.322 15.705 20.979 1.00 32.81 550 SER A CA 1
ATOM 4240 C C . SER A 1 550 ? -23.181 16.960 21.200 1.00 32.81 550 SER A C 1
ATOM 4242 O O . SER A 1 550 ? -22.738 18.085 20.974 1.00 32.81 550 SER A O 1
ATOM 4244 N N . ASN A 1 551 ? -24.440 16.730 21.584 1.00 31.64 551 ASN A N 1
ATOM 4245 C CA . ASN A 1 551 ? -25.422 17.679 22.114 1.00 31.64 551 ASN A CA 1
ATOM 4246 C C . ASN A 1 551 ? -25.716 18.956 21.300 1.00 31.64 551 ASN A C 1
ATOM 4248 O O . ASN A 1 551 ? -25.445 20.075 21.723 1.00 31.64 551 ASN A O 1
ATOM 4252 N N . LYS A 1 552 ? -26.465 18.810 20.200 1.00 28.95 552 LYS A N 1
ATOM 4253 C CA . LYS A 1 552 ? -27.480 19.817 19.831 1.00 28.95 552 LYS A CA 1
ATOM 4254 C C . LYS A 1 552 ? -28.844 19.142 19.723 1.00 28.95 552 LYS A C 1
ATOM 4256 O O . LYS A 1 552 ? -29.037 18.298 18.846 1.00 28.95 552 LYS A O 1
ATOM 4261 N N . LYS A 1 553 ? -29.751 19.506 20.641 1.00 30.08 553 LYS A N 1
ATOM 4262 C CA . LYS A 1 553 ? -31.178 19.151 20.620 1.00 30.08 553 LYS A CA 1
ATOM 4263 C C . LYS A 1 553 ? -31.775 19.540 19.259 1.00 30.08 553 LYS A C 1
ATOM 4265 O O . LYS A 1 553 ? -31.487 20.617 18.742 1.00 30.08 553 LYS A O 1
ATOM 4270 N N . GLU A 1 554 ? -32.553 18.636 18.666 1.00 28.83 554 GLU A N 1
ATOM 4271 C CA . GLU A 1 554 ? -33.297 18.877 17.425 1.00 28.83 554 GLU A CA 1
ATOM 4272 C C . GLU A 1 554 ? -34.347 19.976 17.650 1.00 28.83 554 GLU A C 1
ATOM 4274 O O . GLU A 1 554 ? -35.214 19.831 18.507 1.00 28.83 554 GLU A O 1
ATOM 4279 N N . GLY A 1 555 ? -34.270 21.059 16.874 1.00 30.50 555 GLY A N 1
ATOM 4280 C CA . GLY A 1 555 ? -35.278 22.118 16.857 1.00 30.50 555 GLY A CA 1
ATOM 4281 C C . GLY A 1 555 ? -34.749 23.431 16.284 1.00 30.50 555 GLY A C 1
ATOM 4282 O O . GLY A 1 555 ? -34.400 24.315 17.050 1.00 30.50 555 GLY A O 1
ATOM 4283 N N . ALA A 1 556 ? -34.663 23.549 14.953 1.00 25.03 556 ALA A N 1
ATOM 4284 C CA . ALA A 1 556 ? -34.719 24.833 14.236 1.00 25.03 556 ALA A CA 1
ATOM 4285 C C . ALA A 1 556 ? -34.809 24.597 12.715 1.00 25.03 556 ALA A C 1
ATOM 4287 O O . ALA A 1 556 ? -33.955 23.931 12.126 1.00 25.03 556 ALA A O 1
ATOM 4288 N N . ALA A 1 557 ? -35.863 25.139 12.101 1.00 24.89 557 ALA A N 1
ATOM 4289 C CA . ALA A 1 557 ? -36.044 25.295 10.655 1.00 24.89 557 ALA A CA 1
ATOM 4290 C C . ALA A 1 557 ? -35.041 26.335 10.081 1.00 24.89 557 ALA A C 1
ATOM 4292 O O . ALA A 1 557 ? -34.422 27.060 10.864 1.00 24.89 557 ALA A O 1
ATOM 4293 N N . PRO A 1 558 ? -34.819 26.420 8.751 1.00 25.83 558 PRO A N 1
ATOM 4294 C CA . PRO A 1 558 ? -33.759 27.263 8.196 1.00 25.83 558 PRO A CA 1
ATOM 4295 C C . PRO A 1 558 ? -34.187 28.743 8.191 1.00 25.83 558 PRO A C 1
ATOM 4297 O O . PRO A 1 558 ? -35.338 29.011 7.846 1.00 25.83 558 PRO A O 1
ATOM 4300 N N . PRO A 1 559 ? -33.309 29.716 8.510 1.00 27.86 559 PRO A N 1
ATOM 4301 C CA . PRO A 1 559 ? -33.698 31.114 8.449 1.00 27.86 559 PRO A CA 1
ATOM 4302 C C . PRO A 1 559 ? -33.336 31.748 7.101 1.00 27.86 559 PRO A C 1
ATOM 4304 O O . PRO A 1 559 ? -32.218 31.640 6.593 1.00 27.86 559 PRO A O 1
ATOM 4307 N N . SER A 1 560 ? -34.324 32.445 6.556 1.00 24.02 560 SER A N 1
ATOM 4308 C CA . SER A 1 560 ? -34.190 33.590 5.664 1.00 24.02 560 SER A CA 1
ATOM 4309 C C . SER A 1 560 ? -33.685 34.826 6.426 1.00 24.02 560 SER A C 1
ATOM 4311 O O . SER A 1 560 ? -34.090 35.037 7.563 1.00 24.02 560 SER A O 1
ATOM 4313 N N . THR A 1 561 ? -32.898 35.659 5.732 1.00 25.17 561 THR A N 1
ATOM 4314 C CA . THR A 1 561 ? -32.673 37.114 5.934 1.00 25.17 561 THR A CA 1
ATOM 4315 C C . THR A 1 561 ? -32.131 37.649 7.274 1.00 25.17 561 THR A C 1
ATOM 4317 O O . THR A 1 561 ? -32.762 37.552 8.313 1.00 25.17 561 THR A O 1
ATOM 4320 N N . ILE A 1 562 ? -30.955 38.290 7.153 1.00 30.67 562 ILE A N 1
ATOM 4321 C CA . ILE A 1 562 ? -30.433 39.514 7.806 1.00 30.67 562 ILE A CA 1
ATOM 4322 C C . ILE A 1 562 ? -31.182 40.004 9.060 1.00 30.67 562 ILE A C 1
ATOM 4324 O O . ILE A 1 562 ? -32.307 40.458 8.917 1.00 30.67 562 ILE A O 1
ATOM 4328 N N . THR A 1 563 ? -30.482 40.066 10.206 1.00 22.41 563 THR A N 1
ATOM 4329 C CA . THR A 1 563 ? -30.275 41.286 11.033 1.00 22.41 563 THR A CA 1
ATOM 4330 C C . THR A 1 563 ? -29.316 41.026 12.213 1.00 22.41 563 THR A C 1
ATOM 4332 O O . THR A 1 563 ? -29.479 40.060 12.948 1.00 22.41 563 THR A O 1
ATOM 4335 N N . THR A 1 564 ? -28.304 41.898 12.304 1.00 24.48 564 THR A N 1
ATOM 4336 C CA . THR A 1 564 ? -27.610 42.513 13.465 1.00 24.48 564 THR A CA 1
ATOM 4337 C C . THR A 1 564 ? -27.388 41.787 14.807 1.00 24.48 564 THR A C 1
ATOM 4339 O O . THR A 1 564 ? -28.336 41.455 15.504 1.00 24.48 564 THR A O 1
ATOM 4342 N N . ALA A 1 565 ? -26.094 41.774 15.168 1.00 26.23 565 ALA A N 1
ATOM 4343 C CA . ALA A 1 565 ? -25.449 42.159 16.438 1.00 26.23 565 ALA A CA 1
ATOM 4344 C C . ALA A 1 565 ? -25.700 41.381 17.751 1.00 26.23 565 ALA A C 1
ATOM 4346 O O . ALA A 1 565 ? -26.827 41.188 18.184 1.00 26.23 565 ALA A O 1
ATOM 4347 N N . ASP A 1 566 ? -24.551 41.042 18.354 1.00 24.83 566 ASP A N 1
ATOM 4348 C CA . ASP A 1 566 ? -24.203 40.860 19.771 1.00 24.83 566 ASP A CA 1
ATOM 4349 C C . ASP A 1 566 ? -24.925 39.782 20.594 1.00 24.83 566 ASP A C 1
ATOM 4351 O O . ASP A 1 566 ? -26.102 39.865 20.913 1.00 24.83 566 ASP A O 1
ATOM 4355 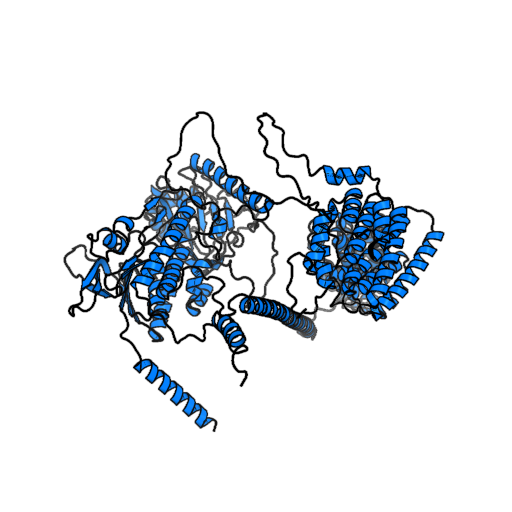N N . ASP A 1 567 ? -24.201 38.714 20.950 1.00 25.62 567 ASP A N 1
ATOM 4356 C CA . ASP A 1 567 ? -23.430 38.653 22.205 1.00 25.62 567 ASP A CA 1
ATOM 4357 C C . ASP A 1 567 ? -22.892 37.214 22.409 1.00 25.62 567 ASP A C 1
ATOM 4359 O O . ASP A 1 567 ? -23.587 36.222 22.158 1.00 25.62 567 ASP A O 1
ATOM 4363 N N . LYS A 1 568 ? -21.625 37.058 22.809 1.00 28.03 568 LYS A N 1
ATOM 4364 C CA . LYS A 1 568 ? -20.993 35.747 23.073 1.00 28.03 568 LYS A CA 1
ATOM 4365 C C . LYS A 1 568 ? -20.218 35.799 24.384 1.00 28.03 568 LYS A C 1
ATOM 4367 O O . LYS A 1 568 ? -19.067 36.219 24.398 1.00 28.03 568 LYS A O 1
ATOM 4372 N N . SER A 1 569 ? -20.784 35.208 25.429 1.00 25.20 569 SER A N 1
ATOM 4373 C CA . SER A 1 569 ? -20.021 34.682 26.560 1.00 25.20 569 SER A CA 1
ATOM 4374 C C . SER A 1 569 ? -19.619 33.225 26.280 1.00 25.20 569 SER A C 1
ATOM 4376 O O . SER A 1 569 ? -20.432 32.389 25.875 1.00 25.20 569 SER A O 1
ATOM 4378 N N . LYS A 1 570 ? -18.327 32.915 26.432 1.00 31.81 570 LYS A N 1
ATOM 4379 C CA . LYS A 1 570 ? -17.782 31.550 26.412 1.00 31.81 570 LYS A CA 1
ATOM 4380 C C . LYS A 1 570 ? -16.774 31.383 27.541 1.00 31.81 570 LYS A C 1
ATOM 4382 O O . LYS A 1 570 ? -15.818 32.144 27.635 1.00 31.81 570 LYS A O 1
ATOM 4387 N N . ASP A 1 571 ? -17.001 30.330 28.315 1.00 27.61 571 ASP A N 1
ATOM 4388 C CA . ASP A 1 571 ? -16.169 29.827 29.401 1.00 27.61 571 ASP A CA 1
ATOM 4389 C C . ASP A 1 571 ? -14.717 29.542 28.978 1.00 27.61 571 ASP A C 1
ATOM 4391 O O . ASP A 1 571 ? -14.454 28.900 27.954 1.00 27.61 571 ASP A O 1
ATOM 4395 N N . ILE A 1 572 ? -13.778 29.983 29.818 1.00 28.31 572 ILE A N 1
ATOM 4396 C CA . ILE A 1 572 ? -12.328 29.816 29.678 1.00 28.31 572 ILE A CA 1
ATOM 4397 C C . ILE A 1 572 ? -11.885 28.549 30.430 1.00 28.31 572 ILE A C 1
ATOM 4399 O O . ILE A 1 572 ? -12.112 28.412 31.631 1.00 28.31 572 ILE A O 1
ATOM 4403 N N . LYS A 1 573 ? -11.195 27.634 29.736 1.00 30.30 573 LYS A N 1
ATOM 4404 C CA . LYS A 1 573 ? -10.349 26.596 30.354 1.00 30.30 573 LYS A CA 1
ATOM 4405 C C . LYS A 1 573 ? -8.933 27.160 30.527 1.00 30.30 573 LYS A C 1
ATOM 4407 O O . LYS A 1 573 ? -8.359 27.634 29.554 1.00 30.30 573 LYS A O 1
ATOM 4412 N N . LYS A 1 574 ? -8.376 27.084 31.741 1.00 26.25 574 LYS A N 1
ATOM 4413 C CA . LYS A 1 574 ? -6.982 27.447 32.074 1.00 26.25 574 LYS A CA 1
ATOM 4414 C C . LYS A 1 574 ? -5.977 26.537 31.339 1.00 26.25 574 LYS A C 1
ATOM 4416 O O . LYS A 1 574 ? -6.009 25.324 31.536 1.00 26.25 574 LYS A O 1
ATOM 4421 N N . GLU A 1 575 ? -5.080 27.120 30.541 1.00 27.98 575 GLU A N 1
ATOM 4422 C CA . GLU A 1 575 ? -3.870 26.479 29.993 1.00 27.98 575 GLU A CA 1
ATOM 4423 C C . GLU A 1 575 ? -2.663 26.690 30.931 1.00 27.98 575 GLU A C 1
ATOM 4425 O O . GLU A 1 575 ? -2.564 27.711 31.608 1.00 27.98 575 GLU A O 1
ATOM 4430 N N . ALA A 1 576 ? -1.760 25.704 30.997 1.00 31.20 576 ALA A N 1
ATOM 4431 C CA . ALA A 1 576 ? -0.513 25.746 31.772 1.00 31.20 576 ALA A CA 1
ATOM 4432 C C . ALA A 1 576 ? 0.602 26.525 31.025 1.00 31.20 576 ALA A C 1
ATOM 4434 O O . ALA A 1 576 ? 0.566 26.575 29.793 1.00 31.20 576 ALA A O 1
ATOM 4435 N N . PRO A 1 577 ? 1.608 27.098 31.722 1.00 38.59 577 PRO A N 1
ATOM 4436 C CA . PRO A 1 577 ? 2.626 27.958 31.106 1.00 38.59 577 PRO A CA 1
ATOM 4437 C C . PRO A 1 577 ? 3.534 27.208 30.110 1.00 38.59 577 PRO A C 1
ATOM 4439 O O . PRO A 1 577 ? 3.972 26.084 30.365 1.00 38.59 577 PRO A O 1
ATOM 4442 N N . GLN A 1 578 ? 3.827 27.833 28.963 1.00 51.22 578 GLN A N 1
ATOM 4443 C CA . GLN A 1 578 ? 4.640 27.257 27.883 1.00 51.22 578 GLN A CA 1
ATOM 4444 C C . GLN A 1 578 ? 6.146 27.496 28.125 1.00 51.22 578 GLN A C 1
ATOM 4446 O O . GLN A 1 578 ? 6.611 28.629 28.072 1.00 51.22 578 GLN A O 1
ATOM 4451 N N . LEU A 1 579 ? 6.920 26.428 28.367 1.00 65.75 579 LEU A N 1
ATOM 4452 C CA . LEU A 1 579 ? 8.393 26.470 28.466 1.00 65.75 579 LEU A CA 1
ATOM 4453 C C . LEU A 1 579 ? 9.068 26.564 27.076 1.00 65.75 579 LEU A C 1
ATOM 4455 O O . LEU A 1 579 ? 8.537 26.001 26.110 1.00 65.75 579 LEU A O 1
ATOM 4459 N N . PRO A 1 580 ? 10.279 27.154 26.961 1.00 74.88 580 PRO A N 1
ATOM 4460 C CA . PRO A 1 580 ? 11.061 27.157 25.725 1.00 74.88 580 PRO A CA 1
ATOM 4461 C C . PRO A 1 580 ? 11.318 25.738 25.174 1.00 74.88 580 PRO A C 1
ATOM 4463 O O . PRO A 1 580 ? 11.588 24.804 25.933 1.00 74.88 580 PRO A O 1
ATOM 4466 N N . PRO A 1 581 ? 11.317 25.532 23.842 1.00 76.69 581 PRO A N 1
ATOM 4467 C CA . PRO A 1 581 ? 11.341 24.195 23.234 1.00 76.69 581 PRO A CA 1
ATOM 4468 C C . PRO A 1 581 ? 12.646 23.409 23.458 1.00 76.69 581 PRO A C 1
ATOM 4470 O O . PRO A 1 581 ? 12.628 22.176 23.446 1.00 76.69 581 PRO A O 1
ATOM 4473 N N . VAL A 1 582 ? 13.781 24.096 23.645 1.00 78.62 582 VAL A N 1
ATOM 4474 C CA . VAL A 1 582 ? 15.086 23.467 23.938 1.00 78.62 582 VAL A CA 1
ATOM 4475 C C . VAL A 1 582 ? 15.148 23.028 25.405 1.00 78.62 582 VAL A C 1
ATOM 4477 O O . VAL A 1 582 ? 15.519 21.887 25.682 1.00 78.62 582 VAL A O 1
ATOM 4480 N N . GLU A 1 583 ? 14.676 23.874 26.322 1.00 78.00 583 GLU A N 1
ATOM 4481 C CA . GLU A 1 583 ? 14.593 23.573 27.755 1.00 78.00 583 GLU A CA 1
ATOM 4482 C C . GLU A 1 583 ? 13.595 22.439 28.037 1.00 78.00 583 GLU A C 1
ATOM 4484 O O . GLU A 1 583 ? 13.905 21.471 28.737 1.00 78.00 583 GLU A O 1
ATOM 4489 N N . ALA A 1 584 ? 12.425 22.476 27.396 1.00 79.50 584 ALA A N 1
ATOM 4490 C CA . ALA A 1 584 ? 11.430 21.412 27.487 1.00 79.50 584 ALA A CA 1
ATOM 4491 C C . ALA A 1 584 ? 11.981 20.054 27.007 1.00 79.50 584 ALA A C 1
ATOM 4493 O O . ALA A 1 584 ? 11.604 19.005 27.542 1.00 79.50 584 ALA A O 1
ATOM 4494 N N . ALA A 1 585 ? 12.885 20.053 26.017 1.00 80.00 585 ALA A N 1
ATOM 4495 C CA . ALA A 1 585 ? 13.552 18.846 25.537 1.00 80.00 585 ALA A CA 1
ATOM 4496 C C . ALA A 1 585 ? 14.603 18.321 26.530 1.00 80.00 585 ALA A C 1
ATOM 4498 O O . ALA A 1 585 ? 14.669 17.103 26.718 1.00 80.00 585 ALA A O 1
ATOM 4499 N N . ALA A 1 586 ? 15.362 19.205 27.187 1.00 79.38 586 ALA A N 1
ATOM 4500 C CA . ALA A 1 586 ? 16.320 18.847 28.237 1.00 79.38 586 ALA A CA 1
ATOM 4501 C C . ALA A 1 586 ? 15.613 18.226 29.456 1.00 79.38 586 ALA A C 1
ATOM 4503 O O . ALA A 1 586 ? 15.873 17.069 29.788 1.00 79.38 586 ALA A O 1
ATOM 4504 N N . ARG A 1 587 ? 14.603 18.906 30.023 1.00 80.12 587 ARG A N 1
ATOM 4505 C CA . ARG A 1 587 ? 13.804 18.398 31.162 1.00 80.12 587 ARG A CA 1
ATOM 4506 C C . ARG A 1 587 ? 13.002 17.134 30.833 1.00 80.12 587 ARG A C 1
ATOM 4508 O O . ARG A 1 587 ? 12.562 16.392 31.707 1.00 80.12 587 ARG A O 1
ATOM 4515 N N . ARG A 1 588 ? 12.754 16.857 29.549 1.00 79.88 588 ARG A N 1
ATOM 4516 C CA . ARG A 1 588 ? 12.138 15.591 29.123 1.00 79.88 588 ARG A CA 1
ATOM 4517 C C . ARG A 1 588 ? 13.087 14.405 29.288 1.00 79.88 588 ARG A C 1
ATOM 4519 O O . ARG A 1 588 ? 12.594 13.306 29.524 1.00 79.88 588 ARG A O 1
ATOM 4526 N N . LEU A 1 589 ? 14.400 14.594 29.133 1.00 78.94 589 LEU A N 1
ATOM 4527 C CA . LEU A 1 589 ? 15.366 13.513 29.328 1.00 78.94 589 LEU A CA 1
ATOM 4528 C C . LEU A 1 589 ? 15.382 13.070 30.790 1.00 78.94 589 LEU A C 1
ATOM 4530 O O . LEU A 1 589 ? 15.262 11.879 31.049 1.00 78.94 589 LEU A O 1
ATOM 4534 N N . GLU A 1 590 ? 15.418 14.016 31.725 1.00 75.62 590 GLU A N 1
ATOM 4535 C CA . GLU A 1 590 ? 15.391 13.728 33.163 1.00 75.62 590 GLU A CA 1
ATOM 4536 C C . GLU A 1 590 ? 14.134 12.952 33.578 1.00 75.62 590 GLU A C 1
ATOM 4538 O O . GLU A 1 590 ? 14.231 11.895 34.205 1.00 75.62 590 GLU A O 1
ATOM 4543 N N . ARG A 1 591 ? 12.959 13.366 33.083 1.00 74.44 591 ARG A N 1
ATOM 4544 C CA . ARG A 1 591 ? 11.703 12.620 33.278 1.00 74.44 591 ARG A CA 1
ATOM 4545 C C . ARG A 1 591 ? 11.756 11.189 32.741 1.00 74.44 591 ARG A C 1
ATOM 4547 O O . ARG A 1 591 ? 11.140 10.298 33.315 1.00 74.44 591 ARG A O 1
ATOM 4554 N N . LEU A 1 592 ? 12.477 10.946 31.643 1.00 72.19 592 LEU A N 1
ATOM 4555 C CA . LEU A 1 592 ? 12.646 9.598 31.082 1.00 72.19 592 LEU A CA 1
ATOM 4556 C C . LEU A 1 592 ? 13.597 8.720 31.907 1.00 72.19 592 LEU A C 1
ATOM 4558 O O . LEU A 1 592 ? 13.485 7.498 31.828 1.00 72.19 592 LEU A O 1
ATOM 4562 N N . TYR A 1 593 ? 14.501 9.327 32.678 1.00 69.06 593 TYR A N 1
ATOM 4563 C CA . TYR A 1 593 ? 15.377 8.648 33.636 1.00 69.06 593 TYR A CA 1
ATOM 4564 C C . TYR A 1 593 ? 14.760 8.523 35.042 1.00 69.06 593 TYR A C 1
ATOM 4566 O O . TYR A 1 593 ? 15.365 7.894 35.904 1.00 69.06 593 TYR A O 1
ATOM 4574 N N . GLY A 1 594 ? 13.545 9.048 35.256 1.00 58.81 594 GLY A N 1
ATOM 4575 C CA . GLY A 1 594 ? 12.793 8.924 36.511 1.00 58.81 594 GLY A CA 1
ATOM 4576 C C . GLY A 1 594 ? 12.867 10.139 37.443 1.00 58.81 594 GLY A C 1
ATOM 4577 O O . GLY A 1 594 ? 12.337 10.070 38.546 1.00 58.81 594 GLY A O 1
ATOM 4578 N N . GLY A 1 595 ? 13.480 11.249 37.021 1.00 49.97 595 GLY A N 1
ATOM 4579 C CA . GLY A 1 595 ? 13.500 12.499 37.786 1.00 49.97 595 GLY A CA 1
ATOM 4580 C C . GLY A 1 595 ? 12.308 13.388 37.428 1.00 49.97 595 GLY A C 1
ATOM 4581 O O . GLY A 1 595 ? 12.241 13.938 36.329 1.00 49.97 595 GLY A O 1
ATOM 4582 N N . GLY A 1 596 ? 11.333 13.494 38.329 1.00 33.34 596 GLY A N 1
ATOM 4583 C CA . GLY A 1 596 ? 10.185 14.385 38.165 1.00 33.34 596 GLY A CA 1
ATOM 4584 C C . GLY A 1 596 ? 9.177 14.289 39.310 1.00 33.34 596 GLY A C 1
ATOM 4585 O O . GLY A 1 596 ? 8.141 13.657 39.145 1.00 33.34 596 GLY A O 1
ATOM 4586 N N . GLY A 1 597 ? 9.517 14.910 40.445 1.00 29.88 597 GLY A N 1
ATOM 4587 C CA . GLY A 1 597 ? 8.625 15.454 41.482 1.00 29.88 597 GLY A CA 1
ATOM 4588 C C . GLY A 1 597 ? 7.395 14.658 41.940 1.00 29.88 597 GLY A C 1
ATOM 4589 O O . GLY A 1 597 ? 6.287 14.923 41.484 1.00 29.88 597 GLY A O 1
ATOM 4590 N N . LEU A 1 598 ? 7.565 13.816 42.964 1.00 27.80 598 LEU A N 1
ATOM 4591 C CA . LEU A 1 598 ? 6.686 13.793 44.142 1.00 27.80 598 LEU A CA 1
ATOM 4592 C C . LEU A 1 598 ? 7.492 13.232 45.322 1.00 27.80 598 LEU A C 1
ATOM 4594 O O . LEU A 1 598 ? 8.226 12.256 45.169 1.00 27.80 598 LEU A O 1
ATOM 4598 N N . ALA A 1 599 ? 7.398 13.893 46.471 1.00 29.66 599 ALA A N 1
ATOM 4599 C CA . ALA A 1 599 ? 8.084 13.515 47.696 1.00 29.66 599 ALA A CA 1
ATOM 4600 C C . ALA A 1 599 ? 7.806 12.053 48.104 1.00 29.66 599 ALA A C 1
ATOM 4602 O O . ALA A 1 599 ? 6.714 11.533 47.889 1.00 29.66 599 ALA A O 1
ATOM 4603 N N . THR A 1 600 ? 8.835 11.442 48.706 1.00 34.00 600 THR A N 1
ATOM 4604 C CA . THR A 1 600 ? 8.784 10.293 49.627 1.00 34.00 600 THR A CA 1
ATOM 4605 C C . THR A 1 600 ? 7.946 9.076 49.205 1.00 34.00 600 THR A C 1
ATOM 4607 O O . THR A 1 600 ? 6.762 8.973 49.504 1.00 34.00 600 THR A O 1
ATOM 4610 N N . LYS A 1 601 ? 8.616 8.052 48.654 1.00 27.34 601 LYS A N 1
ATOM 4611 C CA . LYS A 1 601 ? 8.469 6.654 49.111 1.00 27.34 601 LYS A CA 1
ATOM 4612 C C . LYS A 1 601 ? 9.543 5.761 48.494 1.00 27.34 601 LYS A C 1
ATOM 4614 O O . LYS A 1 601 ? 9.521 5.407 47.320 1.00 27.34 601 LYS A O 1
ATOM 4619 N N . THR A 1 602 ? 10.499 5.408 49.337 1.00 34.06 602 THR A N 1
ATOM 4620 C CA . THR A 1 602 ? 11.478 4.344 49.162 1.00 34.06 602 THR A CA 1
ATOM 4621 C C . THR A 1 602 ? 10.741 3.015 49.000 1.00 34.06 602 THR A C 1
ATOM 4623 O O . THR A 1 602 ? 10.102 2.560 49.937 1.00 34.06 602 THR A O 1
ATOM 4626 N N . THR A 1 603 ? 10.830 2.372 47.837 1.00 27.00 603 THR A N 1
ATOM 4627 C CA . THR A 1 603 ? 10.803 0.903 47.721 1.00 27.00 603 THR A CA 1
ATOM 4628 C C . THR A 1 603 ? 11.584 0.497 46.475 1.00 27.00 603 THR A C 1
ATOM 4630 O O . THR A 1 603 ? 11.270 0.849 45.340 1.00 27.00 603 THR A O 1
ATOM 4633 N N . ALA A 1 604 ? 12.684 -0.204 46.722 1.00 36.62 604 ALA A N 1
ATOM 4634 C CA . ALA A 1 604 ? 13.613 -0.689 45.726 1.00 36.62 604 ALA A CA 1
ATOM 4635 C C . ALA A 1 604 ? 13.040 -1.912 44.998 1.00 36.62 604 ALA A C 1
ATOM 4637 O O . ALA A 1 604 ? 12.893 -2.965 45.600 1.00 36.62 604 ALA A O 1
ATOM 4638 N N . THR A 1 605 ? 12.799 -1.790 43.691 1.00 32.31 605 THR A N 1
ATOM 4639 C CA . THR A 1 605 ? 12.977 -2.868 42.695 1.00 32.31 605 THR A CA 1
ATOM 4640 C C . THR A 1 605 ? 13.237 -2.239 41.317 1.00 32.31 605 THR A C 1
ATOM 4642 O O . THR A 1 605 ? 12.430 -2.302 40.392 1.00 32.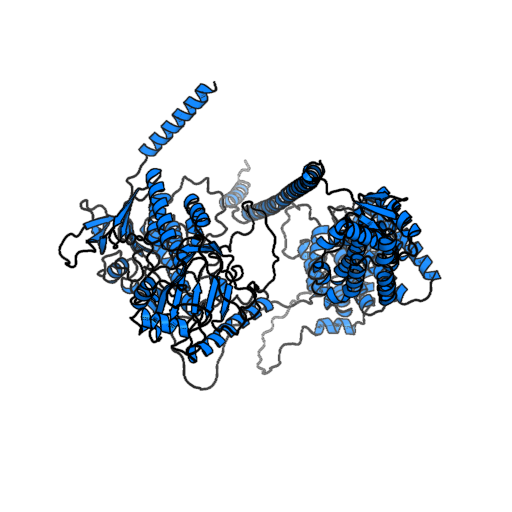31 605 THR A O 1
ATOM 4645 N N . ALA A 1 606 ? 14.383 -1.566 41.161 1.00 34.78 606 ALA A N 1
ATOM 4646 C CA . ALA A 1 606 ? 14.776 -0.989 39.877 1.00 34.78 606 ALA A CA 1
ATOM 4647 C C . ALA A 1 606 ? 15.221 -2.098 38.906 1.00 34.78 606 ALA A C 1
ATOM 4649 O O . ALA A 1 606 ? 16.325 -2.632 38.994 1.00 34.78 606 ALA A O 1
ATOM 4650 N N . LEU A 1 607 ? 14.347 -2.442 37.957 1.00 35.53 607 LEU A N 1
ATOM 4651 C CA . LEU A 1 607 ? 14.719 -3.165 36.738 1.00 35.53 607 LEU A CA 1
ATOM 4652 C C . LEU A 1 607 ? 15.897 -2.447 36.041 1.00 35.53 607 LEU A C 1
ATOM 4654 O O . LEU A 1 607 ? 15.946 -1.217 36.062 1.00 35.53 607 LEU A O 1
ATOM 4658 N N . PRO A 1 608 ? 16.812 -3.164 35.360 1.00 41.97 608 PRO A N 1
ATOM 4659 C CA . PRO A 1 608 ? 17.920 -2.536 34.646 1.00 41.97 608 PRO A CA 1
ATOM 4660 C C . PRO A 1 608 ? 17.384 -1.661 33.504 1.00 41.97 608 PRO A C 1
ATOM 4662 O O . PRO A 1 608 ? 16.942 -2.150 32.460 1.00 41.97 608 PRO A O 1
ATOM 4665 N N . ILE A 1 609 ? 17.403 -0.345 33.712 1.00 59.88 609 ILE A N 1
ATOM 4666 C CA . ILE A 1 609 ? 17.027 0.652 32.714 1.00 59.88 609 ILE A CA 1
ATOM 4667 C C . ILE A 1 609 ? 18.091 0.632 31.611 1.00 59.88 609 ILE A C 1
ATOM 4669 O O . ILE A 1 609 ? 19.254 0.948 31.844 1.00 59.88 609 ILE A O 1
ATOM 4673 N N . ASN A 1 610 ? 17.710 0.274 30.381 1.00 68.31 610 ASN A N 1
ATOM 4674 C CA . ASN A 1 610 ? 18.628 0.354 29.244 1.00 68.31 610 ASN A CA 1
ATOM 4675 C C . ASN A 1 610 ? 18.774 1.818 28.779 1.00 68.31 610 ASN A C 1
ATOM 4677 O O . ASN A 1 610 ? 18.040 2.293 27.903 1.00 68.31 610 ASN A O 1
ATOM 4681 N N . THR A 1 611 ? 19.741 2.514 29.373 1.00 70.06 611 THR A N 1
ATOM 4682 C CA . THR A 1 611 ? 20.065 3.935 29.161 1.00 70.06 611 THR A CA 1
ATOM 4683 C C . THR A 1 611 ? 20.358 4.270 27.691 1.00 70.06 611 THR A C 1
ATOM 4685 O O . THR A 1 611 ? 19.864 5.272 27.166 1.00 70.06 611 THR A O 1
ATOM 4688 N N . THR A 1 612 ? 21.035 3.375 26.956 1.00 70.69 612 THR A N 1
ATOM 4689 C CA . THR A 1 612 ? 21.336 3.554 25.518 1.00 70.69 612 THR A CA 1
ATOM 4690 C C . THR A 1 612 ? 20.061 3.667 24.670 1.00 70.69 612 THR A C 1
ATOM 4692 O O . THR A 1 612 ? 19.974 4.491 23.755 1.00 70.69 612 THR A O 1
ATOM 4695 N N . LYS A 1 613 ? 19.031 2.863 24.973 1.00 73.31 613 LYS A N 1
ATOM 4696 C CA . LYS A 1 613 ? 17.771 2.821 24.215 1.00 73.31 613 LYS A CA 1
ATOM 4697 C C . LYS A 1 613 ? 16.929 4.069 24.472 1.00 73.31 613 LYS A C 1
ATOM 4699 O O . LYS A 1 613 ? 16.345 4.613 23.530 1.00 73.31 613 LYS A O 1
ATOM 4704 N N . ILE A 1 614 ? 16.896 4.535 25.723 1.00 76.94 614 ILE A N 1
ATOM 4705 C CA . ILE A 1 614 ? 16.229 5.785 26.115 1.00 76.94 614 ILE A CA 1
ATOM 4706 C C . ILE A 1 614 ? 16.895 6.964 25.414 1.00 76.94 614 ILE A C 1
ATOM 4708 O O . ILE A 1 614 ? 16.204 7.739 24.749 1.00 76.94 614 ILE A O 1
ATOM 4712 N N . MET A 1 615 ? 18.227 7.035 25.462 1.00 79.62 615 MET A N 1
ATOM 4713 C CA . MET A 1 615 ? 19.000 8.077 24.795 1.00 79.62 615 MET A CA 1
ATOM 4714 C C . MET A 1 615 ? 18.738 8.100 23.283 1.00 79.62 615 MET A C 1
ATOM 4716 O O . MET A 1 615 ? 18.413 9.148 22.732 1.00 79.62 615 MET A O 1
ATOM 4720 N N . LYS A 1 616 ? 18.780 6.952 22.593 1.00 74.69 616 LYS A N 1
ATOM 4721 C CA . LYS A 1 616 ? 18.474 6.875 21.148 1.00 74.69 616 LYS A CA 1
ATOM 4722 C C . LYS A 1 616 ? 17.066 7.380 20.820 1.00 74.69 616 LYS A C 1
ATOM 4724 O O . LYS A 1 616 ? 16.891 8.115 19.845 1.00 74.69 616 LYS A O 1
ATOM 4729 N N . LYS A 1 617 ? 16.066 7.010 21.628 1.00 77.75 617 LYS A N 1
ATOM 4730 C CA . LYS A 1 617 ? 14.674 7.455 21.454 1.00 77.75 617 LYS A CA 1
ATOM 4731 C C . LYS A 1 617 ? 14.534 8.959 21.696 1.00 77.75 617 LYS A C 1
ATOM 4733 O O . LYS A 1 617 ? 13.888 9.642 20.901 1.00 77.75 617 LYS A O 1
ATOM 4738 N N . TRP A 1 618 ? 15.155 9.473 22.756 1.00 82.56 618 TRP A N 1
ATOM 4739 C CA . TRP A 1 618 ? 15.150 10.898 23.076 1.00 82.56 618 TRP A CA 1
ATOM 4740 C C . TRP A 1 618 ? 15.841 11.717 21.988 1.00 82.56 618 TRP A C 1
ATOM 4742 O O . TRP A 1 618 ? 15.245 12.660 21.481 1.00 82.56 618 TRP A O 1
ATOM 4752 N N . LEU A 1 619 ? 17.020 11.290 21.536 1.00 77.88 619 LEU A N 1
ATOM 4753 C CA . LEU A 1 619 ? 17.766 11.910 20.443 1.00 77.88 619 LEU A CA 1
ATOM 4754 C C . LEU A 1 619 ? 16.995 11.955 19.118 1.00 77.88 619 LEU A C 1
ATOM 4756 O O . LEU A 1 619 ? 17.198 12.873 18.323 1.00 77.88 619 LEU A O 1
ATOM 4760 N N . GLY A 1 620 ? 16.135 10.965 18.865 1.00 70.62 620 GLY A N 1
ATOM 4761 C CA . GLY A 1 620 ? 15.216 10.974 17.728 1.00 70.62 620 GLY A CA 1
ATOM 4762 C C . GLY A 1 620 ? 14.133 12.046 17.867 1.00 70.62 620 GLY A C 1
ATOM 4763 O O . GLY A 1 620 ? 13.862 12.768 16.911 1.00 70.62 620 GLY A O 1
ATOM 4764 N N . ALA A 1 621 ? 13.556 12.196 19.062 1.00 68.75 621 ALA A N 1
ATOM 4765 C CA . ALA A 1 621 ? 12.510 13.182 19.327 1.00 68.75 621 ALA A CA 1
ATOM 4766 C C . ALA A 1 621 ? 13.043 14.624 19.450 1.00 68.75 621 ALA A C 1
ATOM 4768 O O . ALA A 1 621 ? 12.397 15.555 18.975 1.00 68.75 621 ALA A O 1
ATOM 4769 N N . SER A 1 622 ? 14.230 14.820 20.032 1.00 63.16 622 SER A N 1
ATOM 4770 C CA . SER A 1 622 ? 14.884 16.130 20.180 1.00 63.16 622 SER A CA 1
ATOM 4771 C C . SER A 1 622 ? 15.513 16.643 18.878 1.00 63.16 622 SER A C 1
ATOM 4773 O O . SER A 1 622 ? 15.850 17.818 18.756 1.00 63.16 622 SER A O 1
ATOM 4775 N N . SER A 1 623 ? 15.621 15.803 17.843 1.00 62.78 623 SER A N 1
ATOM 4776 C CA . SER A 1 623 ? 16.088 16.244 16.524 1.00 62.78 623 SER A CA 1
ATOM 4777 C C . SER A 1 623 ? 15.130 17.235 15.842 1.00 62.78 623 SER A C 1
ATOM 4779 O O . SER A 1 623 ? 15.585 17.992 14.982 1.00 62.78 623 SER A O 1
ATOM 4781 N N . GLY A 1 624 ? 13.836 17.225 16.195 1.00 61.19 624 GLY A N 1
ATOM 4782 C CA . GLY A 1 624 ? 12.838 18.166 15.672 1.00 61.19 624 GLY A CA 1
ATOM 4783 C C . GLY A 1 624 ? 12.985 19.574 16.257 1.00 61.19 624 GLY A C 1
ATOM 4784 O O . GLY A 1 624 ? 12.936 20.552 15.518 1.00 61.19 624 GLY A O 1
ATOM 4785 N N . THR A 1 625 ? 13.268 19.680 17.559 1.00 60.09 625 THR A N 1
ATOM 4786 C CA . THR A 1 625 ? 13.503 20.966 18.244 1.00 60.09 625 THR A CA 1
ATOM 4787 C C . THR A 1 625 ? 14.851 21.584 17.864 1.00 60.09 625 THR A C 1
ATOM 4789 O O . THR A 1 625 ? 14.970 22.801 17.754 1.00 60.09 625 THR A O 1
ATOM 4792 N N . ALA A 1 626 ? 15.843 20.754 17.528 1.00 59.72 626 ALA A N 1
ATOM 4793 C CA . ALA A 1 626 ? 17.158 21.182 17.047 1.00 59.72 626 ALA A CA 1
ATOM 4794 C C . ALA A 1 626 ? 17.155 21.884 15.666 1.00 59.72 626 ALA A C 1
ATOM 4796 O O . ALA A 1 626 ? 18.209 22.324 15.207 1.00 59.72 626 ALA A O 1
ATOM 4797 N N . GLY A 1 627 ? 16.021 21.928 14.955 1.00 62.09 627 GLY A N 1
ATOM 4798 C CA . GLY A 1 627 ? 15.894 22.611 13.662 1.00 62.09 627 GLY A CA 1
ATOM 4799 C C . GLY A 1 627 ? 15.851 24.137 13.770 1.00 62.09 627 GLY A C 1
ATOM 4800 O O . GLY A 1 627 ? 16.432 24.800 12.913 1.00 62.09 627 GLY A O 1
ATOM 4801 N N . ASN A 1 628 ? 15.236 24.650 14.842 1.00 66.12 628 ASN A N 1
ATOM 4802 C CA . ASN A 1 628 ? 14.944 26.074 15.062 1.00 66.12 628 ASN A CA 1
ATOM 4803 C C . ASN A 1 628 ? 15.769 26.688 16.212 1.00 66.12 628 ASN A C 1
ATOM 4805 O O . ASN A 1 628 ? 15.517 27.819 16.613 1.00 66.12 628 ASN A O 1
ATOM 4809 N N . ALA A 1 629 ? 16.723 25.939 16.774 1.00 72.88 629 ALA A N 1
ATOM 4810 C CA . ALA A 1 629 ? 17.539 26.397 17.893 1.00 72.88 629 ALA A CA 1
ATOM 4811 C C . ALA A 1 629 ? 18.580 27.438 17.444 1.00 72.88 629 ALA A C 1
ATOM 4813 O O . ALA A 1 629 ? 19.321 27.215 16.483 1.00 72.88 629 ALA A O 1
ATOM 4814 N N . THR A 1 630 ? 18.652 28.556 18.165 1.00 81.75 630 THR A N 1
ATOM 4815 C CA . THR A 1 630 ? 19.671 29.609 18.017 1.00 81.75 630 THR A CA 1
ATOM 4816 C C . THR A 1 630 ? 20.771 29.437 19.064 1.00 81.75 630 THR A C 1
ATOM 4818 O O . THR A 1 630 ? 20.532 28.822 20.103 1.00 81.75 630 THR A O 1
ATOM 4821 N N . MET A 1 631 ? 21.965 30.002 18.844 1.00 79.75 631 MET A N 1
ATOM 4822 C CA . MET A 1 631 ? 23.047 29.948 19.847 1.00 79.75 631 MET A CA 1
ATOM 4823 C C . MET A 1 631 ? 22.608 30.530 21.201 1.00 79.75 631 MET A C 1
ATOM 4825 O O . MET A 1 631 ? 22.876 29.926 22.235 1.00 79.75 631 MET A O 1
ATOM 4829 N N . ALA A 1 632 ? 21.829 31.618 21.183 1.00 79.25 632 ALA A N 1
ATOM 4830 C CA . ALA A 1 632 ? 21.240 32.218 22.379 1.00 79.25 632 ALA A CA 1
ATOM 4831 C C . ALA A 1 632 ? 20.308 31.252 23.135 1.00 79.25 632 ALA A C 1
ATOM 4833 O O . ALA A 1 632 ? 20.383 31.155 24.355 1.00 79.25 632 ALA A O 1
ATOM 4834 N N . SER A 1 633 ? 19.495 30.458 22.422 1.00 80.56 633 SER A N 1
ATOM 4835 C CA . SER A 1 633 ? 18.632 29.443 23.052 1.00 80.56 633 SER A CA 1
ATOM 4836 C C . SER A 1 633 ? 19.410 28.288 23.697 1.00 80.56 633 SER A C 1
ATOM 4838 O O . SER A 1 633 ? 18.937 27.696 24.664 1.00 80.56 633 SER A O 1
ATOM 4840 N N . VAL A 1 634 ? 20.606 27.967 23.182 1.00 82.50 634 VAL A N 1
ATOM 4841 C CA . VAL A 1 634 ? 21.492 26.943 23.761 1.00 82.50 634 VAL A CA 1
ATOM 4842 C C . VAL A 1 634 ? 22.145 27.464 25.037 1.00 82.50 634 VAL A C 1
ATOM 4844 O O . VAL A 1 634 ? 22.159 26.749 26.035 1.00 82.50 634 VAL A O 1
ATOM 4847 N N . ALA A 1 635 ? 22.630 28.709 25.020 1.00 81.69 635 ALA A N 1
ATOM 4848 C CA . ALA A 1 635 ? 23.233 29.347 26.187 1.00 81.69 635 ALA A CA 1
ATOM 4849 C C . ALA A 1 635 ? 22.209 29.563 27.319 1.00 81.69 635 ALA A C 1
ATOM 4851 O O . ALA A 1 635 ? 22.458 29.139 28.442 1.00 81.69 635 ALA A O 1
ATOM 4852 N N . ALA A 1 636 ? 21.013 30.082 27.013 1.00 80.50 636 ALA A N 1
ATOM 4853 C CA . ALA A 1 636 ? 19.937 30.253 27.999 1.00 80.50 636 ALA A CA 1
ATOM 4854 C C . ALA A 1 636 ? 19.467 28.914 28.609 1.00 80.50 636 ALA A C 1
ATOM 4856 O O . ALA A 1 636 ? 19.162 28.822 29.798 1.00 80.50 636 ALA A O 1
ATOM 4857 N N . CYS A 1 637 ? 19.448 27.835 27.816 1.00 80.81 637 CYS A N 1
ATOM 4858 C CA . CYS A 1 637 ? 19.164 26.494 28.331 1.00 80.81 637 CYS A CA 1
ATOM 4859 C C . CYS A 1 637 ? 20.294 25.979 29.239 1.00 80.81 637 CYS A C 1
ATOM 4861 O O . CYS A 1 637 ? 20.018 25.316 30.235 1.00 80.81 637 CYS A O 1
ATOM 4863 N N . ALA A 1 638 ? 21.561 26.251 28.913 1.00 81.25 638 ALA A N 1
ATOM 4864 C CA . ALA A 1 638 ? 22.697 25.839 29.738 1.00 81.25 638 ALA A CA 1
ATOM 4865 C C . ALA A 1 638 ? 22.686 26.539 31.107 1.00 81.25 638 ALA A C 1
ATOM 4867 O O . ALA A 1 638 ? 22.935 25.895 32.120 1.00 81.25 638 ALA A O 1
ATOM 4868 N N . GLU A 1 639 ? 22.338 27.826 31.140 1.00 80.31 639 GLU A N 1
ATOM 4869 C CA . GLU A 1 639 ? 22.232 28.620 32.368 1.00 80.31 639 GLU A CA 1
ATOM 4870 C C . GLU A 1 639 ? 21.148 28.108 33.325 1.00 80.31 639 GLU A C 1
ATOM 4872 O O . GLU A 1 639 ? 21.364 28.043 34.534 1.00 80.31 639 GLU A O 1
ATOM 4877 N N . THR A 1 640 ? 20.001 27.710 32.770 1.00 77.94 640 THR A N 1
ATOM 4878 C CA . THR A 1 640 ? 18.825 27.263 33.531 1.00 77.94 640 THR A CA 1
ATOM 4879 C C . THR A 1 640 ? 18.894 25.801 33.966 1.00 77.94 640 THR A C 1
ATOM 4881 O O . THR A 1 640 ? 18.287 25.442 34.968 1.00 77.94 640 THR A O 1
ATOM 4884 N N . THR A 1 641 ? 19.607 24.940 33.228 1.00 77.62 641 THR A N 1
ATOM 4885 C CA . THR A 1 641 ? 19.570 23.480 33.454 1.00 77.62 641 THR A CA 1
ATOM 4886 C C . THR A 1 641 ? 20.839 22.886 34.064 1.00 77.62 641 THR A C 1
ATOM 4888 O O . THR A 1 641 ? 20.752 21.830 34.694 1.00 77.62 641 THR A O 1
ATOM 4891 N N . LEU A 1 642 ? 22.003 23.526 33.899 1.00 79.94 642 LEU A N 1
ATOM 4892 C CA . LEU A 1 642 ? 23.284 23.029 34.416 1.00 79.94 642 LEU A CA 1
ATOM 4893 C C . LEU A 1 642 ? 23.670 23.777 35.695 1.00 79.94 642 LEU A C 1
ATOM 4895 O O . LEU A 1 642 ? 23.646 25.000 35.715 1.00 79.94 642 LEU A O 1
ATOM 4899 N N . ASP A 1 643 ? 24.075 23.063 36.743 1.00 76.94 643 ASP A N 1
ATOM 4900 C CA . ASP A 1 643 ? 24.501 23.637 38.030 1.00 76.94 643 ASP A CA 1
ATOM 4901 C C . ASP A 1 643 ? 25.826 24.435 37.895 1.00 76.94 643 ASP A C 1
ATOM 4903 O O . ASP A 1 643 ? 26.760 23.940 37.254 1.00 76.94 643 ASP A O 1
ATOM 4907 N N . PRO A 1 644 ? 25.943 25.653 38.474 1.00 70.69 644 PRO A N 1
ATOM 4908 C CA . PRO A 1 644 ? 27.170 26.463 38.419 1.00 70.69 644 PRO A CA 1
ATOM 4909 C C . PRO A 1 644 ? 28.333 25.918 39.271 1.00 70.69 644 PRO A C 1
ATOM 4911 O O . PRO A 1 644 ? 29.454 26.394 39.127 1.00 70.69 644 PRO A O 1
ATOM 4914 N N . SER A 1 645 ? 28.083 24.946 40.151 1.00 70.06 645 SER A N 1
ATOM 4915 C CA . SER A 1 645 ? 29.048 24.328 41.078 1.00 70.06 645 SER A CA 1
ATOM 4916 C C . SER A 1 645 ? 29.200 22.810 40.896 1.00 70.06 645 SER A C 1
ATOM 4918 O O . SER A 1 645 ? 29.972 22.168 41.608 1.00 70.06 645 SER A O 1
ATOM 4920 N N . GLY A 1 646 ? 28.466 22.224 39.944 1.00 72.31 646 GLY A N 1
ATOM 4921 C CA . GLY A 1 646 ? 28.393 20.778 39.734 1.00 72.31 646 GLY A CA 1
ATOM 4922 C C . GLY A 1 646 ? 29.449 20.204 38.780 1.00 72.31 646 GLY A C 1
ATOM 4923 O O . GLY A 1 646 ? 30.364 20.868 38.313 1.00 72.31 646 GLY A O 1
ATOM 4924 N N . VAL A 1 647 ? 29.289 18.932 38.406 1.00 70.00 647 VAL A N 1
ATOM 4925 C CA . VAL A 1 647 ? 30.241 18.191 37.543 1.00 70.00 647 VAL A CA 1
ATOM 4926 C C . VAL A 1 647 ? 30.364 18.774 36.116 1.00 70.00 647 VAL A C 1
ATOM 4928 O O . VAL A 1 647 ? 31.302 18.449 35.397 1.00 70.00 647 VAL A O 1
ATOM 4931 N N . CYS A 1 648 ? 29.428 19.635 35.699 1.00 73.25 648 CYS A N 1
ATOM 4932 C CA . CYS A 1 648 ? 29.306 20.181 34.337 1.00 73.25 648 CYS A CA 1
ATOM 4933 C C . CYS A 1 648 ? 29.712 21.672 34.227 1.00 73.25 648 CYS A C 1
ATOM 4935 O O . CYS A 1 648 ? 29.315 22.347 33.275 1.00 73.25 648 CYS A O 1
ATOM 4937 N N . VAL A 1 649 ? 30.468 22.218 35.197 1.00 78.31 649 VAL A N 1
ATOM 4938 C CA . VAL A 1 649 ? 30.864 23.647 35.216 1.00 78.31 649 VAL A CA 1
ATOM 4939 C C . VAL A 1 649 ? 31.612 24.038 33.941 1.00 78.31 649 VAL A C 1
ATOM 4941 O O . VAL A 1 649 ? 31.280 25.035 33.304 1.00 78.31 649 VAL A O 1
ATOM 4944 N N . THR A 1 650 ? 32.582 23.226 33.518 1.00 79.75 650 THR A N 1
ATOM 4945 C CA . THR A 1 650 ? 33.438 23.548 32.370 1.00 79.75 650 THR A CA 1
ATOM 4946 C C . THR A 1 650 ? 32.651 23.648 31.061 1.00 79.75 650 THR A C 1
ATOM 4948 O O . THR A 1 650 ? 32.872 24.582 30.290 1.00 79.75 650 THR A O 1
ATOM 4951 N N . GLY A 1 651 ? 31.704 22.745 30.781 1.00 77.62 651 GLY A N 1
ATOM 4952 C CA . GLY A 1 651 ? 30.864 22.878 29.588 1.00 77.62 651 GLY A CA 1
ATOM 4953 C C . GLY A 1 651 ? 29.822 23.984 29.707 1.00 77.62 651 GLY A C 1
ATOM 4954 O O . GLY A 1 651 ? 29.541 24.631 28.696 1.00 77.62 651 GLY A O 1
ATOM 4955 N N . ARG A 1 652 ? 29.305 24.273 30.912 1.00 81.44 652 ARG A N 1
ATOM 4956 C CA . ARG A 1 652 ? 28.440 25.442 31.152 1.00 81.44 652 ARG A CA 1
ATOM 4957 C C . ARG A 1 652 ? 29.176 26.740 30.816 1.00 81.44 652 ARG A C 1
ATOM 4959 O O . ARG A 1 652 ? 28.649 27.530 30.039 1.00 81.44 652 ARG A O 1
ATOM 4966 N N . GLU A 1 653 ? 30.390 26.941 31.323 1.00 81.56 653 GLU A N 1
ATOM 4967 C CA . GLU A 1 653 ? 31.214 28.124 31.025 1.00 81.56 653 GLU A CA 1
ATOM 4968 C C . GLU A 1 653 ? 31.545 28.234 29.536 1.00 81.56 653 GLU A C 1
ATOM 4970 O O . GLU A 1 653 ? 31.424 29.310 28.954 1.00 81.56 653 GLU A O 1
ATOM 4975 N N . ILE A 1 654 ? 31.899 27.120 28.884 1.00 83.00 654 ILE A N 1
ATOM 4976 C CA . ILE A 1 654 ? 32.175 27.110 27.443 1.00 83.00 654 ILE A CA 1
ATOM 4977 C C . ILE A 1 654 ? 30.935 27.527 26.653 1.00 83.00 654 ILE A C 1
ATOM 4979 O O . ILE A 1 654 ? 31.065 28.363 25.766 1.00 83.00 654 ILE A O 1
ATOM 4983 N N . LEU A 1 655 ? 29.747 26.993 26.960 1.00 82.31 655 LEU A N 1
ATOM 4984 C CA . LEU A 1 655 ? 28.495 27.337 26.270 1.00 82.31 655 LEU A CA 1
ATOM 4985 C C . LEU A 1 655 ? 28.056 28.784 26.557 1.00 82.31 655 LEU A C 1
ATOM 4987 O O . LEU A 1 655 ? 27.599 29.477 25.645 1.00 82.31 655 LEU A O 1
ATOM 4991 N N . MET A 1 656 ? 28.271 29.257 27.786 1.00 80.44 656 MET A N 1
ATOM 4992 C CA . MET A 1 656 ? 28.066 30.646 28.214 1.00 80.44 656 MET A CA 1
ATOM 4993 C C . MET A 1 656 ? 29.184 31.598 27.742 1.00 80.44 656 MET A C 1
ATOM 4995 O O . MET A 1 656 ? 29.081 32.813 27.885 1.00 80.44 656 MET A O 1
ATOM 4999 N N . GLY A 1 657 ? 30.249 31.104 27.123 1.00 77.38 657 GLY A N 1
ATOM 5000 C CA . GLY A 1 657 ? 31.249 31.940 26.458 1.00 77.38 657 GLY A CA 1
ATOM 5001 C C . GLY A 1 657 ? 30.878 32.297 25.015 1.00 77.38 657 GLY A C 1
ATOM 5002 O O . GLY A 1 657 ? 31.530 33.141 24.406 1.00 77.38 657 GLY A O 1
ATOM 5003 N N . LEU A 1 658 ? 29.853 31.654 24.434 1.00 76.75 658 LEU A N 1
ATOM 5004 C CA . LEU A 1 658 ? 29.569 31.721 22.989 1.00 76.75 658 LEU A CA 1
ATOM 5005 C C . LEU A 1 658 ? 28.624 32.864 22.569 1.00 76.75 658 LEU A C 1
ATOM 5007 O O . LEU A 1 658 ? 28.477 33.102 21.368 1.00 76.75 658 LEU A O 1
ATOM 5011 N N . CYS A 1 659 ? 27.957 33.545 23.508 1.00 70.88 659 CYS A N 1
ATOM 5012 C CA . CYS A 1 659 ? 26.998 34.641 23.251 1.00 70.88 659 CYS A CA 1
ATOM 5013 C C . CYS A 1 659 ? 27.143 35.765 24.291 1.00 70.88 659 CYS A C 1
ATOM 5015 O O . CYS A 1 659 ? 27.627 35.500 25.387 1.00 70.88 659 CYS A O 1
ATOM 5017 N N . SER A 1 660 ? 26.708 36.986 23.970 1.00 70.50 660 SER A N 1
ATOM 5018 C CA . SER A 1 660 ? 26.632 38.098 24.930 1.00 70.50 660 SER A CA 1
ATOM 5019 C C . SER A 1 660 ? 25.462 37.921 25.910 1.00 70.50 660 SER A C 1
ATOM 5021 O O . SER A 1 660 ? 24.508 37.195 25.628 1.00 70.50 660 SER A O 1
ATOM 5023 N N . GLU A 1 661 ? 25.532 38.595 27.060 1.00 61.41 661 GLU A N 1
ATOM 5024 C CA . GLU A 1 661 ? 24.486 38.579 28.099 1.00 61.41 661 GLU A CA 1
ATOM 5025 C C . GLU A 1 661 ? 23.138 39.139 27.595 1.00 61.41 661 GLU A C 1
ATOM 5027 O O . GLU A 1 661 ? 22.076 38.595 27.895 1.00 61.41 661 GLU A O 1
ATOM 5032 N N . GLU A 1 662 ? 23.165 40.169 26.744 1.00 59.19 662 GLU A N 1
ATOM 5033 C CA . GLU A 1 662 ? 21.963 40.806 26.177 1.00 59.19 662 GLU A CA 1
ATOM 5034 C C . GLU A 1 662 ? 21.150 39.851 25.281 1.00 59.19 662 GLU A C 1
ATOM 5036 O O . GLU A 1 662 ? 19.918 39.803 25.356 1.00 59.19 662 GLU A O 1
ATOM 5041 N N . ASP A 1 663 ? 21.835 39.022 24.486 1.00 62.44 663 ASP A N 1
ATOM 5042 C CA . ASP A 1 663 ? 21.201 38.051 23.587 1.00 62.44 663 ASP A CA 1
ATOM 5043 C C . ASP A 1 663 ? 20.529 36.895 24.351 1.00 62.44 663 ASP A C 1
ATOM 5045 O O . ASP A 1 663 ? 19.606 36.262 23.830 1.00 62.44 663 ASP A O 1
ATOM 5049 N N . ARG A 1 664 ? 20.963 36.614 25.589 1.00 62.44 664 ARG A N 1
ATOM 5050 C CA . ARG A 1 664 ? 20.373 35.581 26.464 1.00 62.44 664 ARG A CA 1
ATOM 5051 C C . ARG A 1 664 ? 19.063 36.050 27.072 1.00 62.44 664 ARG A C 1
ATOM 5053 O O . ARG A 1 664 ? 18.062 35.337 26.998 1.00 62.44 664 ARG A O 1
ATOM 5060 N N . LEU A 1 665 ? 19.061 37.273 27.598 1.00 60.56 665 LEU A N 1
ATOM 5061 C CA . LEU A 1 665 ? 17.890 37.908 28.203 1.00 60.56 665 LEU A CA 1
ATOM 5062 C C . LEU A 1 665 ? 16.776 38.153 27.172 1.00 60.56 665 LEU A C 1
ATOM 5064 O O . LEU A 1 665 ? 15.598 37.967 27.463 1.00 60.56 665 LEU A O 1
ATOM 5068 N N . ALA A 1 666 ? 17.120 38.462 25.919 1.00 59.91 666 ALA A N 1
ATOM 5069 C CA . ALA A 1 666 ? 16.132 38.630 24.849 1.00 59.91 666 ALA A CA 1
ATOM 5070 C C . ALA A 1 666 ? 15.310 37.354 24.542 1.00 59.91 666 ALA A C 1
ATOM 5072 O O . ALA A 1 666 ? 14.210 37.445 23.986 1.00 59.91 666 ALA A O 1
ATOM 5073 N N . VAL A 1 667 ? 15.823 36.164 24.882 1.00 58.69 667 VAL A N 1
ATOM 5074 C CA . VAL A 1 667 ? 15.124 34.879 24.698 1.00 58.69 667 VAL A CA 1
ATOM 5075 C C . VAL A 1 667 ? 14.196 34.563 25.876 1.00 58.69 667 VAL A C 1
ATOM 5077 O O . VAL A 1 667 ? 13.165 33.932 25.652 1.00 58.69 667 VAL A O 1
ATOM 5080 N N . SER A 1 668 ? 14.504 35.029 27.092 1.00 52.59 668 SER A N 1
ATOM 5081 C CA . SER A 1 668 ? 13.628 34.867 28.263 1.00 52.59 668 SER A CA 1
ATOM 5082 C C . SER A 1 668 ? 12.474 35.882 28.300 1.00 52.59 668 SER A C 1
ATOM 5084 O O . SER A 1 668 ? 11.401 35.564 28.806 1.00 52.59 668 SER A O 1
ATOM 5086 N N . VAL A 1 669 ? 12.653 37.076 27.716 1.00 45.94 669 VAL A N 1
ATOM 5087 C CA . VAL A 1 669 ? 11.656 38.170 27.729 1.00 45.94 669 VAL A CA 1
ATOM 5088 C C . VAL A 1 669 ? 10.562 38.015 26.659 1.00 45.94 669 VAL A C 1
ATOM 5090 O O . VAL A 1 669 ? 9.407 38.353 26.906 1.00 45.94 669 VAL A O 1
ATOM 5093 N N . LYS A 1 670 ? 10.866 37.444 25.482 1.00 45.31 670 LYS A N 1
ATOM 5094 C CA . LYS A 1 670 ? 9.904 37.303 24.360 1.00 45.31 670 LYS A CA 1
ATOM 5095 C C . LYS A 1 670 ? 8.683 36.414 24.640 1.00 45.31 670 LYS A C 1
ATOM 5097 O O . LYS A 1 670 ? 7.771 36.380 23.823 1.00 45.31 670 LYS A O 1
ATOM 5102 N N . THR A 1 671 ? 8.658 35.688 25.752 1.00 41.47 671 THR A N 1
ATOM 5103 C CA . THR A 1 671 ? 7.534 34.833 26.164 1.00 41.47 671 THR A CA 1
ATOM 5104 C C . THR A 1 671 ? 6.563 35.507 27.138 1.00 41.47 671 THR A C 1
ATOM 5106 O O . THR A 1 671 ? 5.553 34.898 27.474 1.00 41.47 671 THR A O 1
ATOM 5109 N N . ALA A 1 672 ? 6.847 36.734 27.592 1.00 38.09 672 ALA A N 1
ATOM 5110 C CA . ALA A 1 672 ? 6.035 37.434 28.592 1.00 38.09 672 ALA A CA 1
ATOM 5111 C C . ALA A 1 672 ? 5.038 38.463 28.015 1.00 38.09 672 ALA A C 1
ATOM 5113 O O . ALA A 1 672 ? 4.148 38.883 28.745 1.00 38.09 672 ALA A O 1
ATOM 5114 N N . ASP A 1 673 ? 5.154 38.852 26.739 1.00 32.59 673 ASP A N 1
ATOM 5115 C CA . ASP A 1 673 ? 4.521 40.077 26.212 1.00 32.59 673 ASP A CA 1
ATOM 5116 C C . ASP A 1 673 ? 3.598 39.847 24.997 1.00 32.59 673 ASP A C 1
ATOM 5118 O O . ASP A 1 673 ? 3.681 40.551 23.996 1.00 32.59 673 ASP A O 1
ATOM 5122 N N . ASP A 1 674 ? 2.719 38.841 25.058 1.00 33.03 674 ASP A N 1
ATOM 5123 C CA . ASP A 1 674 ? 1.632 38.686 24.073 1.00 33.03 674 ASP A CA 1
ATOM 5124 C C . ASP A 1 674 ? 0.286 38.503 24.799 1.00 33.03 674 ASP A C 1
ATOM 5126 O O . ASP A 1 674 ? -0.322 37.432 24.847 1.00 33.03 674 ASP A O 1
ATOM 5130 N N . GLY A 1 675 ? -0.142 39.588 25.446 1.00 32.75 675 GLY A N 1
ATOM 5131 C CA . GLY A 1 675 ? -1.424 39.737 26.129 1.00 32.75 675 GLY A CA 1
ATOM 5132 C C . GLY A 1 675 ? -1.812 41.213 26.166 1.00 32.75 675 GLY A C 1
ATOM 5133 O O . GLY A 1 675 ? -1.334 41.969 27.001 1.00 32.75 675 GLY A O 1
ATOM 5134 N N . THR A 1 676 ? -2.649 41.611 25.211 1.00 30.02 676 THR A N 1
ATOM 5135 C CA . THR A 1 676 ? -3.175 42.963 24.969 1.00 30.02 676 THR A CA 1
ATOM 5136 C C . THR A 1 676 ? -3.593 43.737 26.221 1.00 30.02 676 THR A C 1
ATOM 5138 O O . THR A 1 676 ? -4.307 43.224 27.080 1.00 30.02 676 THR A O 1
ATOM 5141 N N . ALA A 1 677 ? -3.186 45.007 26.235 1.00 34.31 677 ALA A N 1
ATOM 5142 C CA . ALA A 1 677 ? -3.553 46.048 27.181 1.00 34.31 677 ALA A CA 1
ATOM 5143 C C . ALA A 1 677 ? -5.071 46.283 27.281 1.00 34.31 677 ALA A C 1
ATOM 5145 O O . ALA A 1 677 ? -5.731 46.433 26.258 1.00 34.31 677 ALA A O 1
ATOM 5146 N N . ASP A 1 678 ? -5.565 46.404 28.516 1.00 29.38 678 ASP A N 1
ATOM 5147 C CA . ASP A 1 678 ? -6.555 47.412 28.915 1.00 29.38 678 ASP A CA 1
ATOM 5148 C C . ASP A 1 678 ? -6.496 47.616 30.447 1.00 29.38 678 ASP A C 1
ATOM 5150 O O . ASP A 1 678 ? -6.663 46.688 31.237 1.00 29.38 678 ASP A O 1
ATOM 5154 N N . LYS A 1 679 ? -6.208 48.855 30.857 1.00 28.38 679 LYS A N 1
ATOM 5155 C CA . LYS A 1 679 ? -6.557 49.474 32.156 1.00 28.38 679 LYS A CA 1
ATOM 5156 C C . LYS A 1 679 ? -7.774 50.375 31.873 1.00 28.38 679 LYS A C 1
ATOM 5158 O O . LYS A 1 679 ? -7.835 50.850 30.736 1.00 28.38 679 LYS A O 1
ATOM 5163 N N . PRO A 1 680 ? -8.679 50.716 32.818 1.00 38.16 680 PRO A N 1
ATOM 5164 C CA . PRO A 1 680 ? -8.410 51.129 34.213 1.00 38.16 680 PRO A CA 1
ATOM 5165 C C . PRO A 1 680 ? -9.475 50.536 35.198 1.00 38.16 680 PRO A C 1
ATOM 5167 O O . PRO A 1 680 ? -10.221 49.659 34.789 1.00 38.16 680 PRO A O 1
ATOM 5170 N N . GLU A 1 681 ? -9.590 50.778 36.509 1.00 25.84 681 GLU A N 1
ATOM 5171 C CA . GLU A 1 681 ? -9.541 51.988 37.343 1.00 25.84 681 GLU A CA 1
ATOM 5172 C C . GLU A 1 681 ? -9.273 51.641 38.824 1.00 25.84 681 GLU A C 1
ATOM 5174 O O . GLU A 1 681 ? -9.398 50.500 39.268 1.00 25.84 681 GLU A O 1
ATOM 5179 N N . GLU A 1 682 ? -8.887 52.683 39.556 1.00 28.30 682 GLU A N 1
ATOM 5180 C CA . GLU A 1 682 ? -8.600 52.768 40.985 1.00 28.30 682 GLU A CA 1
ATOM 5181 C C . GLU A 1 682 ? -9.828 52.542 41.885 1.00 28.30 682 GLU A C 1
ATOM 5183 O O . GLU A 1 682 ? -10.947 52.933 41.561 1.00 28.30 682 GLU A O 1
ATOM 5188 N N . GLY A 1 683 ? -9.584 52.003 43.082 1.00 27.28 683 GLY A N 1
ATOM 5189 C CA . GLY A 1 683 ? -10.540 51.982 44.188 1.00 27.28 683 GLY A CA 1
ATOM 5190 C C . GLY A 1 683 ? -9.973 51.212 45.377 1.00 27.28 683 GLY A C 1
ATOM 5191 O O . GLY A 1 683 ? -9.967 49.986 45.368 1.00 27.28 683 GLY A O 1
ATOM 5192 N N . GLY A 1 684 ? -9.429 51.938 46.357 1.00 25.39 684 GLY A N 1
ATOM 5193 C CA . GLY A 1 684 ? -8.822 51.383 47.566 1.00 25.39 684 GLY A CA 1
ATOM 5194 C C . GLY A 1 684 ? -9.826 50.741 48.527 1.00 25.39 684 GLY A C 1
ATOM 5195 O O . GLY A 1 684 ? -10.989 51.120 48.569 1.00 25.39 684 GLY A O 1
ATOM 5196 N N . ASP A 1 685 ? -9.372 49.760 49.301 1.00 26.30 685 ASP A N 1
ATOM 5197 C CA . ASP A 1 685 ? -9.044 49.995 50.709 1.00 26.30 685 ASP A CA 1
ATOM 5198 C C . ASP A 1 685 ? -8.279 48.802 51.290 1.00 26.30 685 ASP A C 1
ATOM 5200 O O . ASP A 1 685 ? -8.501 47.639 50.955 1.00 26.30 685 ASP A O 1
ATOM 5204 N N . ALA A 1 686 ? -7.310 49.146 52.127 1.00 26.00 686 ALA A N 1
ATOM 5205 C CA . ALA A 1 686 ? -6.332 48.263 52.727 1.00 26.00 686 ALA A CA 1
ATOM 5206 C C . ALA A 1 686 ? -6.916 47.409 53.861 1.00 26.00 686 ALA A C 1
ATOM 5208 O O . ALA A 1 686 ? -7.649 47.915 54.704 1.00 26.00 686 ALA A O 1
ATOM 5209 N N . MET A 1 687 ? -6.454 46.162 53.958 1.00 27.42 687 MET A N 1
ATOM 5210 C CA . MET A 1 687 ? -6.051 45.547 55.227 1.00 27.42 687 MET A CA 1
ATOM 5211 C C . MET A 1 687 ? -4.863 44.627 54.933 1.00 27.42 687 MET A C 1
ATOM 5213 O O . MET A 1 687 ? -4.971 43.671 54.167 1.00 27.42 687 MET A O 1
ATOM 5217 N N . MET A 1 688 ? -3.718 45.007 55.495 1.00 26.52 688 MET A N 1
ATOM 5218 C CA . MET A 1 688 ? -2.457 44.280 55.466 1.00 26.52 688 MET A CA 1
ATOM 5219 C C . MET A 1 688 ? -2.533 43.016 56.327 1.00 26.52 688 MET A C 1
ATOM 5221 O O . MET A 1 688 ? -2.974 43.084 57.470 1.00 26.52 688 MET A O 1
ATOM 5225 N N . GLU A 1 689 ? -1.976 41.924 55.808 1.00 27.30 689 GLU A N 1
ATOM 5226 C CA . GLU A 1 689 ? -1.128 41.002 56.572 1.00 27.30 689 GLU A CA 1
ATOM 5227 C C . GLU A 1 689 ? 0.019 40.550 55.636 1.00 27.30 689 GLU A C 1
ATOM 5229 O O . GLU A 1 689 ? -0.111 39.622 54.840 1.00 27.30 689 GLU A O 1
ATOM 5234 N N . GLU A 1 690 ? 1.111 41.325 55.665 1.00 27.62 690 GLU A N 1
ATOM 5235 C CA . GLU A 1 690 ? 2.509 40.910 55.416 1.00 27.62 690 GLU A CA 1
ATOM 5236 C C . GLU A 1 690 ? 2.903 39.921 56.546 1.00 27.62 690 GLU A C 1
ATOM 5238 O O . GLU A 1 690 ? 2.434 40.081 57.667 1.00 27.62 690 GLU A O 1
ATOM 5243 N N . ASP A 1 691 ? 3.685 38.846 56.417 1.00 28.00 691 ASP A N 1
ATOM 5244 C CA . ASP A 1 691 ? 4.853 38.543 55.592 1.00 28.00 691 ASP A CA 1
ATOM 5245 C C . ASP A 1 691 ? 5.114 37.019 55.587 1.00 28.00 691 ASP A C 1
ATOM 5247 O O . ASP A 1 691 ? 5.032 36.377 56.634 1.00 28.00 691 ASP A O 1
ATOM 5251 N N . ALA A 1 692 ? 5.531 36.462 54.441 1.00 28.48 692 ALA A N 1
ATOM 5252 C CA . ALA A 1 692 ? 6.667 35.527 54.318 1.00 28.48 692 ALA A CA 1
ATOM 5253 C C . ALA A 1 692 ? 6.835 35.084 52.849 1.00 28.48 692 ALA A C 1
ATOM 5255 O O . ALA A 1 692 ? 6.053 34.304 52.307 1.00 28.48 692 ALA A O 1
ATOM 5256 N N . ALA A 1 693 ? 7.886 35.589 52.204 1.00 30.78 693 ALA A N 1
ATOM 5257 C CA . ALA A 1 693 ? 8.300 35.245 50.845 1.00 30.78 693 ALA A CA 1
ATOM 5258 C C . ALA A 1 693 ? 8.603 33.740 50.656 1.00 30.78 693 ALA A C 1
ATOM 5260 O O . ALA A 1 693 ? 9.205 33.131 51.542 1.00 30.78 693 ALA A O 1
ATOM 5261 N N . PRO A 1 694 ? 8.339 33.142 49.477 1.00 35.53 694 PRO A N 1
ATOM 5262 C CA . PRO A 1 694 ? 9.001 31.911 49.078 1.00 35.53 694 PRO A CA 1
ATOM 5263 C C . PRO A 1 694 ? 10.291 32.237 48.312 1.00 35.53 694 PRO A C 1
ATOM 5265 O O . PRO A 1 694 ? 10.282 32.833 47.235 1.00 35.53 694 PRO A O 1
ATOM 5268 N N . SER A 1 695 ? 11.415 31.810 48.877 1.00 32.62 695 SER A N 1
ATOM 5269 C CA . SER A 1 695 ? 12.710 31.710 48.215 1.00 32.62 695 SER A CA 1
ATOM 5270 C C . SER A 1 695 ? 12.631 30.752 47.018 1.00 32.62 695 SER A C 1
ATOM 5272 O O . SER A 1 695 ? 12.489 29.541 47.167 1.00 32.62 695 SER A O 1
ATOM 5274 N N . THR A 1 696 ? 12.744 31.274 45.799 1.00 39.66 696 THR A N 1
ATOM 5275 C CA . THR A 1 696 ? 12.909 30.462 44.585 1.00 39.66 696 THR A CA 1
ATOM 5276 C C . THR A 1 696 ? 14.369 30.043 44.437 1.00 39.66 696 THR A C 1
ATOM 5278 O O . THR A 1 696 ? 15.181 30.788 43.886 1.00 39.66 696 THR A O 1
ATOM 5281 N N . THR A 1 697 ? 14.725 28.854 44.918 1.00 35.47 697 THR A N 1
ATOM 5282 C CA . THR A 1 697 ? 15.966 28.190 44.502 1.00 35.47 697 THR A CA 1
ATOM 5283 C C . THR A 1 697 ? 15.771 27.590 43.098 1.00 35.47 697 THR A C 1
ATOM 5285 O O . THR A 1 697 ? 14.764 26.921 42.859 1.00 35.47 697 THR A O 1
ATOM 5288 N N . PRO A 1 698 ? 16.677 27.835 42.130 1.00 50.06 698 PRO A N 1
ATOM 5289 C CA . PRO A 1 698 ? 16.582 27.230 40.801 1.00 50.06 698 PRO A CA 1
ATOM 5290 C C . PRO A 1 698 ? 16.762 25.705 40.877 1.00 50.06 698 PRO A C 1
ATOM 5292 O O . PRO A 1 698 ? 17.713 25.208 41.478 1.00 50.06 698 PRO A O 1
ATOM 5295 N N . GLU A 1 699 ? 15.835 24.962 40.270 1.00 57.72 699 GLU A N 1
ATOM 5296 C CA . GLU A 1 699 ? 15.839 23.494 40.215 1.00 57.72 699 GLU A CA 1
ATOM 5297 C C . GLU A 1 699 ? 16.726 23.012 39.047 1.00 57.72 699 GLU A C 1
ATOM 5299 O O . GLU A 1 699 ? 16.357 23.166 37.880 1.00 57.72 699 GLU A O 1
ATOM 5304 N N . TYR A 1 700 ? 17.908 22.459 39.350 1.00 70.62 700 TYR A N 1
ATOM 5305 C CA . TYR A 1 700 ? 18.877 21.955 38.359 1.00 70.62 700 TYR A CA 1
ATOM 5306 C C . TYR A 1 700 ? 18.742 20.445 38.100 1.00 70.62 700 TYR A C 1
ATOM 5308 O O . TYR A 1 700 ? 18.287 19.691 38.960 1.00 70.62 700 TYR A O 1
ATOM 5316 N N . LEU A 1 701 ? 19.203 19.991 36.925 1.00 69.56 701 LEU A N 1
ATOM 5317 C CA . LEU A 1 701 ? 19.172 18.573 36.544 1.00 69.56 701 LEU A CA 1
ATOM 5318 C C . LEU A 1 701 ? 20.182 17.754 37.362 1.00 69.56 701 LEU A C 1
ATOM 5320 O O . LEU A 1 701 ? 21.382 18.033 37.327 1.00 69.56 701 LEU A O 1
ATOM 5324 N N . SER A 1 702 ? 19.728 16.685 38.017 1.00 65.62 702 SER A N 1
ATOM 5325 C CA . SER A 1 702 ? 20.581 15.874 38.912 1.00 65.62 702 SER A CA 1
ATOM 5326 C C . SER A 1 702 ? 21.089 14.576 38.272 1.00 65.62 702 SER A C 1
ATOM 5328 O O . SER A 1 702 ? 22.248 14.202 38.440 1.00 65.62 702 SER A O 1
ATOM 5330 N N . LEU A 1 703 ? 20.237 13.894 37.499 1.00 65.75 703 LEU A N 1
ATOM 5331 C CA . LEU A 1 703 ? 20.513 12.551 36.966 1.00 65.75 703 LEU A CA 1
ATOM 5332 C C . LEU A 1 703 ? 21.064 12.545 35.532 1.00 65.75 703 LEU A C 1
ATOM 5334 O O . LEU A 1 703 ? 21.700 11.573 35.137 1.00 65.75 703 LEU A O 1
ATOM 5338 N N . THR A 1 704 ? 20.810 13.595 34.744 1.00 73.25 704 THR A N 1
ATOM 5339 C CA . THR A 1 704 ? 21.080 13.620 33.287 1.00 73.25 704 THR A CA 1
ATOM 5340 C C . THR A 1 704 ? 21.983 14.771 32.843 1.00 73.25 704 THR A C 1
ATOM 5342 O O . THR A 1 704 ? 21.978 15.154 31.671 1.00 73.25 704 THR A O 1
ATOM 5345 N N . CYS A 1 705 ? 22.709 15.389 33.774 1.00 77.81 705 CYS A N 1
ATOM 5346 C CA . CYS A 1 705 ? 23.489 16.601 33.521 1.00 77.81 705 CYS A CA 1
ATOM 5347 C C . CYS A 1 705 ? 24.566 16.396 32.435 1.00 77.81 705 CYS A C 1
ATOM 5349 O O . CYS A 1 705 ? 24.608 17.163 31.472 1.00 77.81 705 CYS A O 1
ATOM 5351 N N . ARG A 1 706 ? 25.331 15.296 32.502 1.00 83.06 706 ARG A N 1
ATOM 5352 C CA . ARG A 1 706 ? 26.402 14.949 31.541 1.00 83.06 706 ARG A CA 1
ATOM 5353 C C . ARG A 1 706 ? 25.868 14.706 30.126 1.00 83.06 706 ARG A C 1
ATOM 5355 O O . ARG A 1 706 ? 26.458 15.129 29.128 1.00 83.06 706 ARG A O 1
ATOM 5362 N N . GLU A 1 707 ? 24.732 14.020 30.023 1.00 83.94 707 GLU A N 1
ATOM 5363 C CA . GLU A 1 707 ? 24.043 13.755 28.762 1.00 83.94 707 GLU A CA 1
ATOM 5364 C C . GLU A 1 707 ? 23.531 15.033 28.091 1.00 83.94 707 GLU A C 1
ATOM 5366 O O . GLU A 1 707 ? 23.656 15.187 26.870 1.00 83.94 707 GLU A O 1
ATOM 5371 N N . VAL A 1 708 ? 22.936 15.934 28.878 1.00 83.69 708 VAL A N 1
ATOM 5372 C CA . VAL A 1 708 ? 22.386 17.204 28.390 1.00 83.69 708 VAL A CA 1
ATOM 5373 C C . VAL A 1 708 ? 23.509 18.156 27.985 1.00 83.69 708 VAL A C 1
ATOM 5375 O O . VAL A 1 708 ? 23.430 18.717 26.894 1.00 83.69 708 VAL A O 1
ATOM 5378 N N . GLU A 1 709 ? 24.583 18.265 28.769 1.00 86.38 709 GLU A N 1
ATOM 5379 C CA . GLU A 1 709 ? 25.786 19.042 28.428 1.00 86.38 709 GLU A CA 1
ATOM 5380 C C . GLU A 1 709 ? 26.369 18.601 27.077 1.00 86.38 709 GLU A C 1
ATOM 5382 O O . GLU A 1 709 ? 26.527 19.400 26.149 1.00 86.38 709 GLU A O 1
ATOM 5387 N N . SER A 1 710 ? 26.586 17.295 26.920 1.00 85.69 710 SER A N 1
ATOM 5388 C CA . SER A 1 710 ? 27.107 16.702 25.685 1.00 85.69 710 SER A CA 1
ATOM 5389 C C . SER A 1 710 ? 26.170 16.929 24.492 1.00 85.69 710 SER A C 1
ATOM 5391 O O . SER A 1 710 ? 26.613 17.175 23.364 1.00 85.69 710 SER A O 1
ATOM 5393 N N . TRP A 1 711 ? 24.853 16.883 24.713 1.00 87.44 711 TRP A N 1
ATOM 5394 C CA . TRP A 1 711 ? 23.864 17.191 23.683 1.00 87.44 711 TRP A CA 1
ATOM 5395 C C . TRP A 1 711 ? 23.880 18.671 23.277 1.00 87.44 711 TRP A C 1
ATOM 5397 O O . TRP A 1 711 ? 23.929 18.949 22.073 1.00 87.44 711 TRP A O 1
ATOM 5407 N N . LEU A 1 712 ? 23.903 19.606 24.232 1.00 86.94 712 LEU A N 1
ATOM 5408 C CA . LEU A 1 712 ? 23.988 21.049 23.969 1.00 86.94 712 LEU A CA 1
ATOM 5409 C C . LEU A 1 712 ? 25.281 21.397 23.218 1.00 86.94 712 LEU A C 1
ATOM 5411 O O . LEU A 1 712 ? 25.234 22.128 22.227 1.00 86.94 712 LEU A O 1
ATOM 5415 N N . MET A 1 713 ? 26.405 20.775 23.583 1.00 87.31 713 MET A N 1
ATOM 5416 C CA . MET A 1 713 ? 27.674 20.916 22.863 1.00 87.31 713 MET A CA 1
ATOM 5417 C C . MET A 1 713 ? 27.553 20.449 21.404 1.00 87.31 713 MET A C 1
ATOM 5419 O O . MET A 1 713 ? 27.963 21.151 20.477 1.00 87.31 713 MET A O 1
ATOM 5423 N N . THR A 1 714 ? 26.912 19.298 21.154 1.00 87.56 714 THR A N 1
ATOM 5424 C CA . THR A 1 714 ? 26.675 18.829 19.773 1.00 87.56 714 THR A CA 1
ATOM 5425 C C . THR A 1 714 ? 25.765 19.765 18.973 1.00 87.56 714 THR A C 1
ATOM 5427 O O . THR A 1 714 ? 25.904 19.863 17.750 1.00 87.56 714 THR A O 1
ATOM 5430 N N . LEU A 1 715 ? 24.827 20.443 19.640 1.00 87.12 715 LEU A N 1
ATOM 5431 C CA . LEU A 1 715 ? 23.910 21.398 19.025 1.00 87.12 715 LEU A CA 1
ATOM 5432 C C . LEU A 1 715 ? 24.643 22.693 18.646 1.00 87.12 715 LEU A C 1
ATOM 5434 O O . LEU A 1 715 ? 24.507 23.141 17.507 1.00 87.12 715 LEU A O 1
ATOM 5438 N N . ALA A 1 716 ? 25.478 23.225 19.542 1.00 86.50 716 ALA A N 1
ATOM 5439 C CA . ALA A 1 716 ? 26.327 24.389 19.288 1.00 86.50 716 ALA A CA 1
ATOM 5440 C C . ALA A 1 716 ? 27.272 24.155 18.096 1.00 86.50 716 ALA A C 1
ATOM 5442 O O . ALA A 1 716 ? 27.312 24.953 17.157 1.00 86.50 716 ALA A O 1
ATOM 5443 N N . VAL A 1 717 ? 27.947 22.999 18.059 1.00 88.75 717 VAL A N 1
ATOM 5444 C CA . VAL A 1 717 ? 28.811 22.603 16.932 1.00 88.75 717 VAL A CA 1
ATOM 5445 C C . VAL A 1 717 ? 28.028 22.554 15.614 1.00 88.75 717 VAL A C 1
ATOM 5447 O O . VAL A 1 717 ? 28.501 23.036 14.582 1.00 88.75 717 VAL A O 1
ATOM 5450 N N . ARG A 1 718 ? 26.803 22.015 15.627 1.00 87.88 718 ARG A N 1
ATOM 5451 C CA . ARG A 1 718 ? 25.940 21.964 14.437 1.00 87.88 718 ARG A CA 1
ATOM 5452 C C . ARG A 1 718 ? 25.549 23.360 13.945 1.00 87.88 718 ARG A C 1
ATOM 5454 O O . ARG A 1 718 ? 25.465 23.554 12.731 1.00 87.88 718 ARG A O 1
ATOM 5461 N N . ILE A 1 719 ? 25.281 24.302 14.850 1.00 86.62 719 ILE A N 1
ATOM 5462 C CA . ILE A 1 719 ? 24.923 25.681 14.492 1.00 86.62 719 ILE A CA 1
ATOM 5463 C C . ILE A 1 719 ? 26.125 26.388 13.854 1.00 86.62 719 ILE A C 1
ATOM 5465 O O . ILE A 1 719 ? 25.972 26.947 12.768 1.00 86.62 719 ILE A O 1
ATOM 5469 N N . TYR A 1 720 ? 27.326 26.283 14.435 1.00 88.44 720 TYR A N 1
ATOM 5470 C CA . TYR A 1 720 ? 28.538 26.849 13.827 1.00 88.44 720 TYR A CA 1
ATOM 5471 C C . TYR A 1 720 ? 28.861 26.243 12.460 1.00 88.44 720 TYR A C 1
ATOM 5473 O O . TYR A 1 720 ? 29.195 26.978 11.530 1.00 88.44 720 TYR A O 1
ATOM 5481 N N . TRP A 1 721 ? 28.702 24.925 12.310 1.00 87.31 721 TRP A N 1
ATOM 5482 C CA . TRP A 1 721 ? 28.893 24.251 11.025 1.00 87.31 721 TRP A CA 1
ATOM 5483 C C . TRP A 1 721 ? 27.906 24.755 9.959 1.00 87.31 721 TRP A C 1
ATOM 5485 O O . TRP A 1 721 ? 28.312 25.035 8.835 1.00 87.31 721 TRP A O 1
ATOM 5495 N N . ARG A 1 722 ? 26.626 24.956 10.311 1.00 86.56 722 ARG A N 1
ATOM 5496 C CA . ARG A 1 722 ? 25.619 25.547 9.405 1.00 86.56 722 ARG A CA 1
ATOM 5497 C C . ARG A 1 722 ? 25.890 27.013 9.068 1.00 86.56 722 ARG A C 1
ATOM 5499 O O . ARG A 1 722 ? 25.536 27.443 7.977 1.00 86.56 722 ARG A O 1
ATOM 5506 N N . ALA A 1 723 ? 26.500 27.758 9.985 1.00 85.69 723 ALA A N 1
ATOM 5507 C CA . ALA A 1 723 ? 26.899 29.147 9.778 1.00 85.69 723 ALA A CA 1
ATOM 5508 C C . ALA A 1 723 ? 28.206 29.297 8.969 1.00 85.69 723 ALA A C 1
ATOM 5510 O O . ALA A 1 723 ? 28.667 30.418 8.779 1.00 85.69 723 ALA A O 1
ATOM 5511 N N . GLY A 1 724 ? 28.830 28.194 8.531 1.00 83.69 724 GLY A N 1
ATOM 5512 C CA . GLY A 1 724 ? 30.082 28.208 7.764 1.00 83.69 724 GLY A CA 1
ATOM 5513 C C . GLY A 1 724 ? 31.337 28.547 8.581 1.00 83.69 724 GLY A C 1
ATOM 5514 O O . GLY A 1 724 ? 32.414 28.703 8.013 1.00 83.69 724 GLY A O 1
ATOM 5515 N N . LYS A 1 725 ? 31.239 28.649 9.915 1.00 86.81 725 LYS A N 1
ATOM 5516 C CA . LYS A 1 725 ? 32.367 28.965 10.812 1.00 86.81 725 LYS A CA 1
ATOM 5517 C C . LYS A 1 725 ? 33.116 27.687 11.210 1.00 86.81 725 LYS A C 1
ATOM 5519 O O . LYS A 1 725 ? 33.043 27.237 12.354 1.00 86.81 725 LYS A O 1
ATOM 5524 N N . TYR A 1 726 ? 33.811 27.073 10.253 1.00 85.44 726 TYR A N 1
ATOM 5525 C CA . TYR A 1 726 ? 34.365 25.723 10.414 1.00 85.44 726 TYR A CA 1
ATOM 5526 C C . TYR A 1 726 ? 35.495 25.612 11.450 1.00 85.44 726 TYR A C 1
ATOM 5528 O O . TYR A 1 726 ? 35.497 24.652 12.216 1.00 85.44 726 TYR A O 1
ATOM 5536 N N . GLN A 1 727 ? 36.402 26.593 11.537 1.00 84.56 727 GLN A N 1
ATOM 5537 C CA . GLN A 1 727 ? 37.511 26.567 12.505 1.00 84.56 727 GLN A CA 1
ATOM 5538 C C . GLN A 1 727 ? 37.006 26.614 13.955 1.00 84.56 727 GLN A C 1
ATOM 5540 O O . GLN A 1 727 ? 37.372 25.785 14.779 1.00 84.56 727 GLN A O 1
ATOM 5545 N N . GLN A 1 728 ? 36.070 27.523 14.244 1.00 85.06 728 GLN A N 1
ATOM 5546 C CA . GLN A 1 728 ? 35.449 27.639 15.568 1.00 85.06 728 GLN A CA 1
ATOM 5547 C C . GLN A 1 728 ? 34.657 26.375 15.936 1.00 85.06 728 GLN A C 1
ATOM 5549 O O . GLN A 1 728 ? 34.680 25.933 17.084 1.00 85.06 728 GLN A O 1
ATOM 5554 N N . ALA A 1 729 ? 33.990 25.751 14.957 1.00 87.12 729 ALA A N 1
ATOM 5555 C CA . ALA A 1 729 ? 33.320 24.469 15.155 1.00 87.12 729 ALA A CA 1
ATOM 5556 C C . ALA A 1 729 ? 34.314 23.330 15.456 1.00 87.12 729 ALA A C 1
ATOM 5558 O O . ALA A 1 729 ? 33.995 22.439 16.246 1.00 87.12 729 ALA A O 1
ATOM 5559 N N . TYR A 1 730 ? 35.500 23.356 14.838 1.00 87.38 730 TYR A N 1
ATOM 5560 C CA . TYR A 1 730 ? 36.562 22.370 15.040 1.00 87.38 730 TYR A CA 1
ATOM 5561 C C . TYR A 1 730 ? 37.192 22.472 16.439 1.00 87.38 730 TYR A C 1
ATOM 5563 O O . TYR A 1 730 ? 37.325 21.468 17.141 1.00 87.38 730 TYR A O 1
ATOM 5571 N N . ASP A 1 731 ? 37.482 23.685 16.901 1.00 87.75 731 ASP A N 1
ATOM 5572 C CA . ASP A 1 731 ? 38.022 23.900 18.247 1.00 87.75 731 ASP A CA 1
ATOM 5573 C C . ASP A 1 731 ? 37.001 23.495 19.324 1.00 87.75 731 ASP A C 1
ATOM 5575 O O . ASP A 1 731 ? 37.348 22.864 20.328 1.00 87.75 731 ASP A O 1
ATOM 5579 N N . LEU A 1 732 ? 35.716 23.790 19.090 1.00 88.19 732 LEU A N 1
ATOM 5580 C CA . LEU A 1 732 ? 34.630 23.420 19.996 1.00 88.19 732 LEU A CA 1
ATOM 5581 C C . LEU A 1 732 ? 34.408 21.900 20.055 1.00 88.19 732 LEU A C 1
ATOM 5583 O O . LEU A 1 732 ? 34.191 21.361 21.140 1.00 88.19 732 LEU A O 1
ATOM 5587 N N . ILE A 1 733 ? 34.487 21.184 18.924 1.00 89.44 733 ILE A N 1
ATOM 5588 C CA . ILE A 1 733 ? 34.306 19.723 18.922 1.00 89.44 733 ILE A CA 1
ATOM 5589 C C . ILE A 1 733 ? 35.484 18.996 19.585 1.00 89.44 733 ILE A C 1
ATOM 5591 O O . ILE A 1 733 ? 35.252 17.978 20.234 1.00 89.44 733 ILE A O 1
ATOM 5595 N N . ILE A 1 734 ? 36.719 19.508 19.485 1.00 88.25 734 ILE A N 1
ATOM 5596 C CA . ILE A 1 734 ? 37.874 18.945 20.208 1.00 88.25 734 ILE A CA 1
ATOM 5597 C C . ILE A 1 734 ? 37.679 19.090 21.716 1.00 88.25 734 ILE A C 1
ATOM 5599 O O . ILE A 1 734 ? 37.773 18.093 22.433 1.00 88.25 734 ILE A O 1
ATOM 5603 N N . LYS A 1 735 ? 37.348 20.300 22.189 1.00 87.62 735 LYS A N 1
ATOM 5604 C CA . LYS A 1 735 ? 37.067 20.554 23.612 1.00 87.62 735 LYS A CA 1
ATOM 5605 C C . LYS A 1 735 ? 35.913 19.685 24.112 1.00 87.62 735 LYS A C 1
ATOM 5607 O O . LYS A 1 735 ? 36.016 19.057 25.159 1.00 87.62 735 LYS A O 1
ATOM 5612 N N . GLY A 1 736 ? 34.845 19.571 23.323 1.00 86.25 736 GLY A N 1
ATOM 5613 C CA . GLY A 1 736 ? 33.713 18.710 23.645 1.00 86.25 736 GLY A CA 1
ATOM 5614 C C . GLY A 1 736 ? 34.068 17.218 23.713 1.00 86.25 736 GLY A C 1
ATOM 5615 O O . GLY A 1 736 ? 33.541 16.508 24.563 1.00 86.25 736 GLY A O 1
ATOM 5616 N N . LEU A 1 737 ? 34.963 16.725 22.849 1.00 87.50 737 LEU A N 1
ATOM 5617 C CA . LEU A 1 737 ? 35.440 15.338 22.910 1.00 87.50 737 LEU A CA 1
ATOM 5618 C C . LEU A 1 737 ? 36.315 15.088 24.144 1.00 87.50 737 LEU A C 1
ATOM 5620 O O . LEU A 1 737 ? 36.185 14.031 24.749 1.00 87.50 737 LEU A O 1
ATOM 5624 N N . GLN A 1 738 ? 37.157 16.049 24.538 1.00 86.94 738 GLN A N 1
ATOM 5625 C CA . GLN A 1 738 ? 37.955 15.963 25.768 1.00 86.94 738 GLN A CA 1
ATOM 5626 C C . GLN A 1 738 ? 37.066 15.906 27.018 1.00 86.94 738 GLN A C 1
ATOM 5628 O O . GLN A 1 738 ? 37.295 15.064 27.883 1.00 86.94 738 GLN A O 1
ATOM 5633 N N . LEU A 1 739 ? 36.021 16.741 27.080 1.00 84.62 739 LEU A N 1
ATOM 5634 C CA . LEU A 1 739 ? 35.027 16.707 28.160 1.00 84.62 739 LEU A CA 1
ATOM 5635 C C . LEU A 1 739 ? 34.294 15.364 28.212 1.00 84.62 739 LEU A C 1
ATOM 5637 O O . LEU A 1 739 ? 34.171 14.756 29.271 1.00 84.62 739 LEU A O 1
ATOM 5641 N N . LEU A 1 740 ? 33.851 14.856 27.060 1.00 84.31 740 LEU A N 1
ATOM 5642 C CA . LEU A 1 740 ? 33.141 13.582 27.005 1.00 84.31 740 LEU A CA 1
ATOM 5643 C C . LEU A 1 740 ? 34.038 12.395 27.384 1.00 84.31 740 LEU A C 1
ATOM 5645 O O . LEU A 1 740 ? 33.575 11.477 28.059 1.00 84.31 740 LEU A O 1
ATOM 5649 N N . ASP A 1 741 ? 35.312 12.415 26.987 1.00 84.19 741 ASP A N 1
ATOM 5650 C CA . ASP A 1 741 ? 36.297 11.415 27.405 1.00 84.19 741 ASP A CA 1
ATOM 5651 C C . ASP A 1 741 ? 36.542 11.483 28.925 1.00 84.19 741 ASP A C 1
ATOM 5653 O O . ASP A 1 741 ? 36.578 10.433 29.567 1.00 84.19 741 ASP A O 1
ATOM 5657 N N . ALA A 1 742 ? 36.609 12.681 29.521 1.00 83.94 742 ALA A N 1
ATOM 5658 C CA . ALA A 1 742 ? 36.692 12.853 30.975 1.00 83.94 742 ALA A CA 1
ATOM 5659 C C . ALA A 1 742 ? 35.453 12.277 31.685 1.00 83.94 742 ALA A C 1
ATOM 5661 O O . ALA A 1 742 ? 35.582 11.446 32.582 1.00 83.94 742 ALA A O 1
ATOM 5662 N N . HIS A 1 743 ? 34.246 12.589 31.203 1.00 81.44 743 HIS A N 1
ATOM 5663 C CA . HIS A 1 743 ? 33.011 12.021 31.751 1.00 81.44 743 HIS A CA 1
ATOM 5664 C C . HIS A 1 743 ? 32.924 10.501 31.604 1.00 81.44 743 HIS A C 1
ATOM 5666 O O . HIS A 1 743 ? 32.341 9.840 32.465 1.00 81.44 743 HIS A O 1
ATOM 5672 N N . LEU A 1 744 ? 33.477 9.926 30.533 1.00 79.38 744 LEU A N 1
ATOM 5673 C CA . LEU A 1 744 ? 33.539 8.476 30.342 1.00 79.38 744 LEU A CA 1
ATOM 5674 C C . LEU A 1 744 ? 34.521 7.806 31.307 1.00 79.38 744 LEU A C 1
ATOM 5676 O O . LEU A 1 744 ? 34.251 6.686 31.742 1.00 79.38 744 LEU A O 1
ATOM 5680 N N . VAL A 1 745 ? 35.628 8.470 31.649 1.00 80.06 745 VAL A N 1
ATOM 5681 C CA . VAL A 1 745 ? 36.571 8.003 32.677 1.00 80.06 745 VAL A CA 1
ATOM 5682 C C . VAL A 1 745 ? 35.921 8.074 34.060 1.00 80.06 745 VAL A C 1
ATOM 5684 O O . VAL A 1 745 ? 35.894 7.064 34.761 1.00 80.06 745 VAL A O 1
ATOM 5687 N N . ASP A 1 746 ? 35.293 9.199 34.405 1.00 73.62 746 ASP A N 1
ATOM 5688 C CA . ASP A 1 746 ? 34.618 9.392 35.696 1.00 73.62 746 ASP A CA 1
ATOM 5689 C C . ASP A 1 746 ? 33.437 8.431 35.883 1.00 73.62 746 ASP A C 1
ATOM 5691 O O . ASP A 1 746 ? 33.242 7.843 36.949 1.00 73.62 746 ASP A O 1
ATOM 5695 N N . SER A 1 747 ? 32.656 8.224 34.821 1.00 67.00 747 SER A N 1
ATOM 5696 C CA . SER A 1 747 ? 31.520 7.297 34.834 1.00 67.00 747 SER A CA 1
ATOM 5697 C C . SER A 1 747 ? 31.970 5.835 34.807 1.00 67.00 747 SER A C 1
ATOM 5699 O O . SER A 1 747 ? 31.217 4.972 35.240 1.00 67.00 747 SER A O 1
ATOM 5701 N N . GLY A 1 748 ? 33.192 5.529 34.357 1.00 60.47 748 GLY A N 1
ATOM 5702 C CA . GLY A 1 748 ? 33.767 4.180 34.409 1.00 60.47 748 GLY A CA 1
ATOM 5703 C C . GLY A 1 748 ? 33.903 3.625 35.832 1.00 60.47 748 GLY A C 1
ATOM 5704 O O . GLY A 1 748 ? 33.861 2.410 36.014 1.00 60.47 748 GLY A O 1
ATOM 5705 N N . ASN A 1 749 ? 33.972 4.504 36.837 1.00 55.56 749 ASN A N 1
ATOM 5706 C CA . ASN A 1 749 ? 34.004 4.138 38.255 1.00 55.56 749 ASN A CA 1
ATOM 5707 C C . ASN A 1 749 ? 32.604 3.881 38.850 1.00 55.56 749 ASN A C 1
ATOM 5709 O O . ASN A 1 749 ? 32.496 3.331 39.943 1.00 55.56 749 ASN A O 1
ATOM 5713 N N . THR A 1 750 ? 31.527 4.250 38.142 1.00 52.88 750 THR A N 1
ATOM 5714 C CA . THR A 1 750 ? 30.127 4.082 38.572 1.00 52.88 750 THR A CA 1
ATOM 5715 C C . THR A 1 750 ? 29.412 3.136 37.601 1.00 52.88 750 THR A C 1
ATOM 5717 O O . THR A 1 750 ? 29.079 3.495 36.476 1.00 52.88 750 THR A O 1
ATOM 5720 N N . THR A 1 751 ? 29.172 1.894 38.012 1.00 45.72 751 THR A N 1
ATOM 5721 C CA . THR A 1 751 ? 28.812 0.753 37.143 1.00 45.72 751 THR A CA 1
ATOM 5722 C C . THR A 1 751 ? 27.476 0.839 36.379 1.00 45.72 751 THR A C 1
ATOM 5724 O O . THR A 1 751 ? 27.169 -0.071 35.611 1.00 45.72 751 THR A O 1
ATOM 5727 N N . THR A 1 752 ? 26.675 1.899 36.525 1.00 48.72 752 THR A N 1
ATOM 5728 C CA . THR A 1 752 ? 25.262 1.916 36.093 1.00 48.72 752 THR A CA 1
ATOM 5729 C C . THR A 1 752 ? 24.879 2.934 35.006 1.00 48.72 752 THR A C 1
ATOM 5731 O O . THR A 1 752 ? 23.809 2.780 34.417 1.00 48.72 752 THR A O 1
ATOM 5734 N N . THR A 1 753 ? 25.710 3.926 34.655 1.00 53.62 753 THR A N 1
ATOM 5735 C CA . THR A 1 753 ? 25.283 5.064 33.792 1.00 53.62 753 THR A CA 1
ATOM 5736 C C . THR A 1 753 ? 26.049 5.254 32.476 1.00 53.62 753 THR A C 1
ATOM 5738 O O . THR A 1 753 ? 25.593 5.993 31.606 1.00 53.62 753 THR A O 1
ATOM 5741 N N . THR A 1 754 ? 27.149 4.536 32.238 1.00 59.88 754 THR A N 1
ATOM 5742 C CA . THR A 1 754 ? 28.036 4.752 31.069 1.00 59.88 754 THR A CA 1
ATOM 5743 C C . THR A 1 754 ? 27.365 4.559 29.702 1.00 59.88 754 THR A C 1
ATOM 5745 O O . THR A 1 754 ? 27.756 5.193 28.721 1.00 59.88 754 THR A O 1
ATOM 5748 N N . GLY A 1 755 ? 26.316 3.733 29.623 1.00 65.50 755 GLY A N 1
ATOM 5749 C CA . GLY A 1 755 ? 25.620 3.421 28.371 1.00 65.50 755 GLY A CA 1
ATOM 5750 C C . GLY A 1 755 ? 24.996 4.631 27.654 1.00 65.50 755 GLY A C 1
ATOM 5751 O O . GLY A 1 755 ? 24.916 4.645 26.426 1.00 65.50 755 GLY A O 1
ATOM 5752 N N . GLY A 1 756 ? 24.569 5.667 28.383 1.00 72.31 756 GLY A N 1
ATOM 5753 C CA . GLY A 1 756 ? 23.896 6.838 27.802 1.00 72.31 756 GLY A CA 1
ATOM 5754 C C . GLY A 1 756 ? 24.811 7.737 26.960 1.00 72.31 756 GLY A C 1
ATOM 5755 O O . GLY A 1 756 ? 24.344 8.378 26.017 1.00 72.31 756 GLY A O 1
ATOM 5756 N N . LEU A 1 757 ? 26.115 7.748 27.248 1.00 82.75 757 LEU A N 1
ATOM 5757 C CA . LEU A 1 757 ? 27.086 8.670 26.646 1.00 82.75 757 LEU A CA 1
ATOM 5758 C C . LEU A 1 757 ? 27.615 8.187 25.284 1.00 82.75 757 LEU A C 1
ATOM 5760 O O . LEU A 1 757 ? 27.952 9.001 24.422 1.00 82.75 757 LEU A O 1
ATOM 5764 N N . TYR A 1 758 ? 27.631 6.877 25.029 1.00 84.94 758 TYR A N 1
ATOM 5765 C CA . TYR A 1 758 ? 28.182 6.304 23.793 1.00 84.94 758 TYR A CA 1
ATOM 5766 C C . TYR A 1 758 ? 27.481 6.763 22.496 1.00 84.94 758 TYR A C 1
ATOM 5768 O O . TYR A 1 758 ? 28.172 7.141 21.543 1.00 84.94 758 TYR A O 1
ATOM 5776 N N . PRO A 1 759 ? 26.134 6.844 22.414 1.00 84.88 759 PRO A N 1
ATOM 5777 C CA . PRO A 1 759 ? 25.465 7.393 21.230 1.00 84.88 759 PRO A CA 1
ATOM 5778 C C . PRO A 1 759 ? 25.799 8.871 20.962 1.00 84.88 759 PRO A C 1
ATOM 5780 O O . PRO A 1 759 ? 25.787 9.308 19.805 1.00 84.88 759 PRO A O 1
ATOM 5783 N N . LEU A 1 760 ? 26.089 9.645 22.014 1.00 86.00 760 LEU A N 1
ATOM 5784 C CA . LEU A 1 760 ? 26.515 11.043 21.910 1.00 86.00 760 LEU A CA 1
ATOM 5785 C C . LEU A 1 760 ? 27.970 11.132 21.436 1.00 86.00 760 LEU A C 1
ATOM 5787 O O . LEU A 1 760 ? 28.244 11.894 20.507 1.00 86.00 760 LEU A O 1
ATOM 5791 N N . LEU A 1 761 ? 28.860 10.275 21.950 1.00 88.12 761 LEU A N 1
ATOM 5792 C CA . LEU A 1 761 ? 30.242 10.155 21.468 1.00 88.12 761 LEU A CA 1
ATOM 5793 C C . LEU A 1 761 ? 30.280 9.827 19.972 1.00 88.12 761 LEU A C 1
ATOM 5795 O O . LEU A 1 761 ? 30.928 10.524 19.190 1.00 88.12 761 LEU A O 1
ATOM 5799 N N . ALA A 1 762 ? 29.513 8.823 19.541 1.00 87.75 762 ALA A N 1
ATOM 5800 C CA . ALA A 1 762 ? 29.397 8.450 18.133 1.00 87.75 762 ALA A CA 1
ATOM 5801 C C . ALA A 1 762 ? 28.945 9.635 17.255 1.00 87.75 762 ALA A C 1
ATOM 5803 O O . ALA A 1 762 ? 29.436 9.834 16.139 1.00 87.75 762 ALA A O 1
ATOM 5804 N N . ARG A 1 763 ? 28.023 10.465 17.758 1.00 88.31 763 ARG A N 1
ATOM 5805 C CA . ARG A 1 763 ? 27.563 11.673 17.064 1.00 88.31 763 ARG A CA 1
ATOM 5806 C C . ARG A 1 763 ? 28.648 12.749 16.983 1.00 88.31 763 ARG A C 1
ATOM 5808 O O . ARG A 1 763 ? 28.792 13.351 15.919 1.00 88.31 763 ARG A O 1
ATOM 5815 N N . MET A 1 764 ? 29.394 12.985 18.059 1.00 88.44 764 MET A N 1
ATOM 5816 C CA . MET A 1 764 ? 30.485 13.966 18.085 1.00 88.44 764 MET A CA 1
ATOM 5817 C C . MET A 1 764 ? 31.607 13.588 17.120 1.00 88.44 764 MET A C 1
ATOM 5819 O O . MET A 1 764 ? 32.014 14.417 16.309 1.00 88.44 764 MET A O 1
ATOM 5823 N N . LEU A 1 765 ? 32.019 12.318 17.114 1.00 89.62 765 LEU A N 1
ATOM 5824 C CA . LEU A 1 765 ? 33.010 11.792 16.169 1.00 89.62 765 LEU A CA 1
ATOM 5825 C C . LEU A 1 765 ? 32.571 11.986 14.713 1.00 89.62 765 LEU A C 1
ATOM 5827 O O . LEU A 1 765 ? 33.362 12.382 13.856 1.00 89.62 765 LEU A O 1
ATOM 5831 N N . ARG A 1 766 ? 31.279 11.787 14.428 1.00 89.88 766 ARG A N 1
ATOM 5832 C CA . ARG A 1 766 ? 30.725 12.069 13.103 1.00 89.88 766 ARG A CA 1
ATOM 5833 C C . ARG A 1 766 ? 30.795 13.558 12.754 1.00 89.88 766 ARG A C 1
ATOM 5835 O O . ARG A 1 766 ? 31.193 13.875 11.636 1.00 89.88 766 ARG A O 1
ATOM 5842 N N . TYR A 1 767 ? 30.404 14.466 13.648 1.00 89.62 767 TYR A N 1
ATOM 5843 C CA . TYR A 1 767 ? 30.498 15.903 13.359 1.00 89.62 767 TYR A CA 1
ATOM 5844 C C . TYR A 1 767 ? 31.942 16.357 13.170 1.00 89.62 767 TYR A C 1
ATOM 5846 O O . TYR A 1 767 ? 32.199 17.098 12.227 1.00 89.62 767 TYR A O 1
ATOM 5854 N N . ARG A 1 768 ? 32.882 15.836 13.965 1.00 88.38 768 ARG A N 1
ATOM 5855 C CA . ARG A 1 768 ? 34.316 16.076 13.773 1.00 88.38 768 ARG A CA 1
ATOM 5856 C C . ARG A 1 768 ? 34.751 15.726 12.349 1.00 88.38 768 ARG A C 1
ATOM 5858 O O . ARG A 1 768 ? 35.306 16.580 11.667 1.00 88.38 768 ARG A O 1
ATOM 5865 N N . SER A 1 769 ? 34.429 14.518 11.877 1.00 86.62 769 SER A N 1
ATOM 5866 C CA . SER A 1 769 ? 34.786 14.096 10.512 1.00 86.62 769 SER A CA 1
ATOM 5867 C C . SER A 1 769 ? 34.167 14.982 9.420 1.00 86.62 769 SER A C 1
ATOM 5869 O O . SER A 1 769 ? 34.815 15.269 8.422 1.00 86.62 769 SER A O 1
ATOM 5871 N N . LEU A 1 770 ? 32.934 15.468 9.614 1.00 87.38 770 LEU A N 1
ATOM 5872 C CA . LEU A 1 770 ? 32.254 16.342 8.651 1.00 87.38 770 LEU A CA 1
ATOM 5873 C C . LEU A 1 770 ? 32.840 17.756 8.627 1.00 87.38 770 LEU A C 1
ATOM 5875 O O . LEU A 1 770 ? 32.943 18.354 7.559 1.00 87.38 770 LEU A O 1
ATOM 5879 N N . ILE A 1 771 ? 33.201 18.295 9.792 1.00 86.94 771 ILE A N 1
ATOM 5880 C CA . ILE A 1 771 ? 33.828 19.615 9.910 1.00 86.94 771 ILE A CA 1
ATOM 5881 C C . ILE A 1 771 ? 35.208 19.583 9.269 1.00 86.94 771 ILE A C 1
ATOM 5883 O O . ILE A 1 771 ? 35.513 20.464 8.479 1.00 86.94 771 ILE A O 1
ATOM 5887 N N . MET A 1 772 ? 35.985 18.530 9.522 1.00 82.00 772 MET A N 1
ATOM 5888 C CA . MET A 1 772 ? 37.257 18.287 8.844 1.00 82.00 772 MET A CA 1
ATOM 5889 C C . MET A 1 772 ? 37.076 18.172 7.317 1.00 82.00 772 MET A C 1
ATOM 5891 O O . MET A 1 772 ? 37.802 18.809 6.563 1.00 82.00 772 MET A O 1
ATOM 5895 N N . GLU A 1 773 ? 36.031 17.457 6.882 1.00 80.56 773 GLU A N 1
ATOM 5896 C CA . GLU A 1 773 ? 35.468 17.428 5.517 1.00 80.56 773 GLU A CA 1
ATOM 5897 C C . GLU A 1 773 ? 35.311 18.812 4.871 1.00 80.56 773 GLU A C 1
ATOM 5899 O O . GLU A 1 773 ? 35.715 19.102 3.742 1.00 80.56 773 GLU A O 1
ATOM 5904 N N . SER A 1 774 ? 34.647 19.677 5.626 1.00 83.31 774 SER A N 1
ATOM 5905 C CA . SER A 1 774 ? 34.239 21.002 5.171 1.00 83.31 774 SER A CA 1
ATOM 5906 C C . SER A 1 774 ? 35.420 21.972 5.178 1.00 83.31 774 SER A C 1
ATOM 5908 O O . SER A 1 774 ? 35.535 22.784 4.265 1.00 83.31 774 SER A O 1
ATOM 5910 N N . LEU A 1 775 ? 36.321 21.835 6.159 1.00 80.06 775 LEU A N 1
ATOM 5911 C CA . LEU A 1 775 ? 37.591 22.555 6.223 1.00 80.06 775 LEU A CA 1
ATOM 5912 C C . LEU A 1 775 ? 38.439 22.250 4.988 1.00 80.06 775 LEU A C 1
ATOM 5914 O O . LEU A 1 775 ? 38.855 23.188 4.317 1.00 80.06 775 LEU A O 1
ATOM 5918 N N . LEU A 1 776 ? 38.573 20.971 4.621 1.00 72.00 776 LEU A N 1
ATOM 5919 C CA . LEU A 1 776 ? 39.299 20.534 3.425 1.00 72.00 776 LEU A CA 1
ATOM 5920 C C . LEU A 1 776 ? 38.783 21.192 2.140 1.00 72.00 776 LEU A C 1
ATOM 5922 O O . LEU A 1 776 ? 39.566 21.600 1.297 1.00 72.00 776 LEU A O 1
ATOM 5926 N N . THR A 1 777 ? 37.465 21.327 1.991 1.00 71.06 777 THR A N 1
ATOM 5927 C CA . THR A 1 777 ? 36.887 21.971 0.796 1.00 71.06 777 THR A CA 1
ATOM 5928 C C . THR A 1 777 ? 37.175 23.484 0.759 1.00 71.06 777 THR A C 1
ATOM 5930 O O . THR A 1 777 ? 37.051 24.106 -0.291 1.00 71.06 777 THR A O 1
ATOM 5933 N N . SER A 1 778 ? 37.541 24.087 1.898 1.00 67.56 778 SER A N 1
ATOM 5934 C CA . SER A 1 778 ? 37.767 25.531 2.053 1.00 67.56 778 SER A CA 1
ATOM 5935 C C . SER A 1 778 ? 39.240 25.962 2.134 1.00 67.56 778 SER A C 1
ATOM 5937 O O . SER A 1 778 ? 39.531 27.117 1.831 1.00 67.56 778 SER A O 1
ATOM 5939 N N . SER A 1 779 ? 40.162 25.076 2.531 1.00 61.62 779 SER A N 1
ATOM 5940 C CA . SER A 1 779 ? 41.600 25.356 2.667 1.00 61.62 779 SER A CA 1
ATOM 5941 C C . SER A 1 779 ? 42.405 24.637 1.578 1.00 61.62 779 SER A C 1
ATOM 5943 O O . SER A 1 779 ? 42.408 23.412 1.546 1.00 61.62 779 SER A O 1
ATOM 5945 N N . ASN A 1 780 ? 43.128 25.379 0.733 1.00 57.38 780 ASN A N 1
ATOM 5946 C CA . ASN A 1 780 ? 43.960 24.843 -0.361 1.00 57.38 780 ASN A CA 1
ATOM 5947 C C . ASN A 1 780 ? 45.340 24.294 0.093 1.00 57.38 780 ASN A C 1
ATOM 5949 O O . ASN A 1 780 ? 46.201 24.053 -0.749 1.00 57.38 780 ASN A O 1
ATOM 5953 N N . ASP A 1 781 ? 45.582 24.133 1.400 1.00 59.47 781 ASP A N 1
ATOM 5954 C CA . ASP A 1 781 ? 46.890 23.733 1.943 1.00 59.47 781 ASP A CA 1
ATOM 5955 C C . ASP A 1 781 ? 46.994 22.202 2.120 1.00 59.47 781 ASP A C 1
ATOM 5957 O O . ASP A 1 781 ? 46.615 21.647 3.157 1.00 59.47 781 ASP A O 1
ATOM 5961 N N . ASP A 1 782 ? 47.549 21.516 1.117 1.00 61.31 782 ASP A N 1
ATOM 5962 C CA . ASP A 1 782 ? 47.602 20.043 1.035 1.00 61.31 782 ASP A CA 1
ATOM 5963 C C . ASP A 1 782 ? 48.489 19.360 2.111 1.00 61.31 782 ASP A C 1
ATOM 5965 O O . ASP A 1 782 ? 48.183 18.251 2.565 1.00 61.31 782 ASP A O 1
ATOM 5969 N N . ASP A 1 783 ? 49.560 20.010 2.585 1.00 66.69 783 ASP A N 1
ATOM 5970 C CA . ASP A 1 783 ? 50.568 19.373 3.460 1.00 66.69 783 ASP A CA 1
ATOM 5971 C C . ASP A 1 783 ? 50.146 19.279 4.938 1.00 66.69 783 ASP A C 1
ATOM 5973 O O . ASP A 1 783 ? 50.339 18.254 5.602 1.00 66.69 783 ASP A O 1
ATOM 5977 N N . THR A 1 784 ? 49.524 20.333 5.474 1.00 67.06 784 THR A N 1
ATOM 5978 C CA . THR A 1 784 ? 49.006 20.333 6.859 1.00 67.06 784 THR A CA 1
ATOM 5979 C C . THR A 1 784 ? 47.786 19.412 6.971 1.00 67.06 784 THR A C 1
ATOM 5981 O O . THR A 1 784 ? 47.566 18.761 7.997 1.00 67.06 784 THR A O 1
ATOM 5984 N N . TYR A 1 785 ? 47.042 19.280 5.873 1.00 64.31 785 TYR A N 1
ATOM 5985 C CA . TYR A 1 785 ? 45.915 18.374 5.714 1.00 64.31 785 TYR A CA 1
ATOM 5986 C C . TYR A 1 785 ? 46.322 16.893 5.751 1.00 64.31 785 TYR A C 1
ATOM 5988 O O . TYR A 1 785 ? 45.733 16.114 6.508 1.00 64.31 785 TYR A O 1
ATOM 5996 N N . ALA A 1 786 ? 47.357 16.500 5.001 1.00 67.31 786 ALA A N 1
ATOM 5997 C CA . ALA A 1 786 ? 47.836 15.117 4.987 1.00 67.31 786 ALA A CA 1
ATOM 5998 C C . ALA A 1 786 ? 48.239 14.636 6.394 1.00 67.31 786 ALA A C 1
ATOM 6000 O O . ALA A 1 786 ? 47.954 13.490 6.767 1.00 67.31 786 ALA A O 1
ATOM 6001 N N . LYS A 1 787 ? 48.831 15.540 7.188 1.00 74.88 787 LYS A N 1
ATOM 6002 C CA . LYS A 1 787 ? 49.190 15.309 8.591 1.00 74.88 787 LYS A CA 1
ATOM 6003 C C . LYS A 1 787 ? 47.961 15.200 9.500 1.00 74.88 787 LYS A C 1
ATOM 6005 O O . LYS A 1 787 ? 47.848 14.256 10.278 1.00 74.88 787 LYS A O 1
ATOM 6010 N N . LEU A 1 788 ? 46.985 16.096 9.354 1.00 73.75 788 LEU A N 1
ATOM 6011 C CA . LEU A 1 788 ? 45.753 16.042 10.146 1.00 73.75 788 LEU A CA 1
ATOM 6012 C C . LEU A 1 788 ? 44.945 14.757 9.876 1.00 73.75 788 LEU A C 1
ATOM 6014 O O . LEU A 1 788 ? 44.400 14.154 10.804 1.00 73.75 788 LEU A O 1
ATOM 6018 N N . CYS A 1 789 ? 44.899 14.298 8.622 1.00 73.88 789 CYS A N 1
ATOM 6019 C CA . CYS A 1 789 ? 44.302 13.016 8.232 1.00 73.88 789 CYS A CA 1
ATOM 6020 C C . CYS A 1 789 ? 45.085 11.808 8.761 1.00 73.88 789 CYS A C 1
ATOM 6022 O O . CYS A 1 789 ? 44.493 10.818 9.189 1.00 73.88 789 CYS A O 1
ATOM 6024 N N . SER A 1 790 ? 46.422 11.824 8.750 1.00 78.25 790 SER A N 1
ATOM 6025 C CA . SER A 1 790 ? 47.183 10.729 9.373 1.00 78.25 790 SER A CA 1
ATOM 6026 C C . SER A 1 790 ? 46.927 10.637 10.873 1.00 78.25 790 SER A C 1
ATOM 6028 O O . SER A 1 790 ? 46.658 9.541 11.366 1.00 78.25 790 SER A O 1
ATOM 6030 N N . ASP A 1 791 ? 46.926 11.773 11.567 1.00 81.56 791 ASP A N 1
ATOM 6031 C CA . ASP A 1 791 ? 46.724 11.829 13.015 1.00 81.56 791 ASP A CA 1
ATOM 6032 C C . ASP A 1 791 ? 45.307 11.362 13.378 1.00 81.56 791 ASP A C 1
ATOM 6034 O O . ASP A 1 791 ? 45.115 10.535 14.272 1.00 81.56 791 ASP A O 1
ATOM 6038 N N . THR A 1 792 ? 44.312 11.790 12.595 1.00 81.06 792 THR A N 1
ATOM 6039 C CA . THR A 1 792 ? 42.917 11.366 12.764 1.00 81.06 792 THR A CA 1
ATOM 6040 C C . THR A 1 792 ? 42.741 9.864 12.536 1.00 81.06 792 THR A C 1
ATOM 6042 O O . THR A 1 792 ? 42.028 9.222 13.306 1.00 81.06 792 THR A O 1
ATOM 6045 N N . ARG A 1 793 ? 43.420 9.256 11.552 1.00 83.94 793 ARG A N 1
ATOM 6046 C CA . ARG A 1 793 ? 43.367 7.796 11.335 1.00 83.94 793 ARG A CA 1
ATOM 6047 C C . ARG A 1 793 ? 43.933 7.007 12.501 1.00 83.94 793 ARG A C 1
ATOM 6049 O O . ARG A 1 793 ? 43.331 6.006 12.889 1.00 83.94 793 ARG A O 1
ATOM 6056 N N . ILE A 1 794 ? 45.068 7.442 13.044 1.00 86.62 794 ILE A N 1
ATOM 6057 C CA . ILE A 1 794 ? 45.706 6.793 14.197 1.00 86.62 794 ILE A CA 1
ATOM 6058 C C . ILE A 1 794 ? 44.767 6.860 15.404 1.00 86.62 794 ILE A C 1
ATOM 6060 O O . ILE A 1 794 ? 44.511 5.851 16.065 1.00 86.62 794 ILE A O 1
ATOM 6064 N N . GLU A 1 795 ? 44.184 8.031 15.644 1.00 85.62 795 GLU A N 1
ATOM 6065 C CA . GLU A 1 795 ? 43.232 8.243 16.728 1.00 85.62 795 GLU A CA 1
ATOM 6066 C C . GLU A 1 795 ? 41.947 7.414 16.550 1.00 85.62 795 GLU A C 1
ATOM 6068 O O . GLU A 1 795 ? 41.494 6.774 17.500 1.00 85.62 795 GLU A O 1
ATOM 6073 N N . LEU A 1 796 ? 41.371 7.368 15.340 1.00 87.56 796 LEU A N 1
ATOM 6074 C CA . LEU A 1 796 ? 40.192 6.551 15.031 1.00 87.56 796 LEU A CA 1
ATOM 6075 C C . LEU A 1 796 ? 40.481 5.056 15.215 1.00 87.56 796 LEU A C 1
ATOM 6077 O O . LEU A 1 796 ? 39.645 4.350 15.775 1.00 87.56 796 LEU A O 1
ATOM 6081 N N . ALA A 1 797 ? 41.655 4.569 14.807 1.00 87.44 797 ALA A N 1
ATOM 6082 C CA . ALA A 1 797 ? 42.054 3.175 15.005 1.00 87.44 797 ALA A CA 1
ATOM 6083 C C . ALA A 1 797 ? 42.203 2.823 16.498 1.00 87.44 797 ALA A C 1
ATOM 6085 O O . ALA A 1 797 ? 41.701 1.787 16.951 1.00 87.44 797 ALA A O 1
ATOM 6086 N N . SER A 1 798 ? 42.821 3.714 17.280 1.00 89.75 798 SER A N 1
ATOM 6087 C CA . SER A 1 798 ? 42.918 3.573 18.737 1.00 89.75 798 SER A CA 1
ATOM 6088 C C . SER A 1 798 ? 41.527 3.536 19.382 1.00 89.75 798 SER A C 1
ATOM 6090 O O . SER A 1 798 ? 41.169 2.574 20.070 1.00 89.75 798 SER A O 1
ATOM 6092 N N . ARG A 1 799 ? 40.671 4.518 19.069 1.00 86.56 799 ARG A N 1
ATOM 6093 C CA . ARG A 1 799 ? 39.296 4.594 19.588 1.00 86.56 799 ARG A CA 1
ATOM 6094 C C . ARG A 1 799 ? 38.427 3.410 19.154 1.00 86.56 799 ARG A C 1
ATOM 6096 O O . ARG A 1 799 ? 37.611 2.953 19.950 1.00 86.56 799 ARG A O 1
ATOM 6103 N N . HIS A 1 800 ? 38.610 2.873 17.945 1.00 88.06 800 HIS A N 1
ATOM 6104 C CA . HIS A 1 800 ? 37.923 1.656 17.500 1.00 88.06 800 HIS A CA 1
ATOM 6105 C C . HIS A 1 800 ? 38.288 0.462 18.384 1.00 88.06 800 HIS A C 1
ATOM 6107 O O . HIS A 1 800 ? 37.399 -0.234 18.869 1.00 88.06 800 HIS A O 1
ATOM 6113 N N . THR A 1 801 ? 39.582 0.271 18.650 1.00 88.81 801 THR A N 1
ATOM 6114 C CA . THR A 1 801 ? 40.079 -0.815 19.506 1.00 88.81 801 THR A CA 1
ATOM 6115 C C . THR A 1 801 ? 39.496 -0.704 20.915 1.00 88.81 801 THR A C 1
ATOM 6117 O O . THR A 1 801 ? 38.945 -1.672 21.439 1.00 88.81 801 THR A O 1
ATOM 6120 N N . HIS A 1 802 ? 39.504 0.499 21.498 1.00 85.69 802 HIS A N 1
ATOM 6121 C CA . HIS A 1 802 ? 38.874 0.749 22.796 1.00 85.69 802 HIS A CA 1
ATOM 6122 C C . HIS A 1 802 ? 37.357 0.492 22.790 1.00 85.69 802 HIS A C 1
ATOM 6124 O O . HIS A 1 802 ? 36.836 -0.078 23.747 1.00 85.69 802 HIS A O 1
ATOM 6130 N N . ALA A 1 803 ? 36.640 0.865 21.726 1.00 85.81 803 ALA A N 1
ATOM 6131 C CA . ALA A 1 803 ? 35.198 0.630 21.611 1.00 85.81 803 ALA A CA 1
ATOM 6132 C C . ALA A 1 803 ? 34.852 -0.865 21.492 1.00 85.81 803 ALA A C 1
ATOM 6134 O O . ALA A 1 803 ? 33.901 -1.327 22.124 1.00 85.81 803 ALA A O 1
ATOM 6135 N N . VAL A 1 804 ? 35.647 -1.634 20.739 1.00 86.75 804 VAL A N 1
ATOM 6136 C CA . VAL A 1 804 ? 35.485 -3.092 20.611 1.00 86.75 804 VAL A CA 1
ATOM 6137 C C . VAL A 1 804 ? 35.732 -3.783 21.954 1.00 86.75 804 VAL A C 1
ATOM 6139 O O . VAL A 1 804 ? 34.931 -4.625 22.357 1.00 86.75 804 VAL A O 1
ATOM 6142 N N . LEU A 1 805 ? 36.768 -3.374 22.696 1.00 86.69 805 LEU A N 1
ATOM 6143 C CA . LEU A 1 805 ? 37.049 -3.893 24.042 1.00 86.69 805 LEU A CA 1
ATOM 6144 C C . LEU A 1 805 ? 35.913 -3.593 25.031 1.00 86.69 805 LEU A C 1
ATOM 6146 O O . LEU A 1 805 ? 35.542 -4.453 25.827 1.00 86.69 805 LEU A O 1
ATOM 6150 N N . ARG A 1 806 ? 35.312 -2.401 24.941 1.00 81.69 806 ARG A N 1
ATOM 6151 C CA . ARG A 1 806 ? 34.150 -1.990 25.750 1.00 81.69 806 ARG A CA 1
ATOM 6152 C C . ARG A 1 806 ? 32.826 -2.626 25.300 1.00 81.69 806 ARG A C 1
ATOM 6154 O O . ARG A 1 806 ? 31.816 -2.425 25.966 1.00 81.69 806 ARG A O 1
ATOM 6161 N N . ARG A 1 807 ? 32.814 -3.383 24.193 1.00 81.38 807 ARG A N 1
ATOM 6162 C CA . ARG A 1 807 ? 31.611 -3.947 23.545 1.00 81.38 807 ARG A CA 1
ATOM 6163 C C . ARG A 1 807 ? 30.563 -2.888 23.170 1.00 81.38 807 ARG A C 1
ATOM 6165 O O . ARG A 1 807 ? 29.364 -3.165 23.153 1.00 81.38 807 ARG A O 1
ATOM 6172 N N . ASP A 1 808 ? 31.012 -1.682 22.834 1.00 83.25 808 ASP A N 1
ATOM 6173 C CA . ASP A 1 808 ? 30.143 -0.593 22.390 1.00 83.25 808 ASP A CA 1
ATOM 6174 C C . ASP A 1 808 ? 29.900 -0.673 20.877 1.00 83.25 808 ASP A C 1
ATOM 6176 O O . ASP A 1 808 ? 30.777 -0.384 20.056 1.00 83.25 808 ASP A O 1
ATOM 6180 N N . ALA A 1 809 ? 28.681 -1.057 20.501 1.00 83.75 809 ALA A N 1
ATOM 6181 C CA . ALA A 1 809 ? 28.283 -1.230 19.109 1.00 83.75 809 ALA A CA 1
ATOM 6182 C C . ALA A 1 809 ? 28.086 0.092 18.343 1.00 83.75 809 ALA A C 1
ATOM 6184 O O . ALA A 1 809 ? 28.281 0.120 17.128 1.00 83.75 809 ALA A O 1
ATOM 6185 N N . ASP A 1 810 ? 27.697 1.188 19.002 1.00 83.19 810 ASP A N 1
ATOM 6186 C CA . ASP A 1 810 ? 27.354 2.435 18.302 1.00 83.19 810 ASP A CA 1
ATOM 6187 C C . ASP A 1 810 ? 28.602 3.215 17.891 1.00 83.19 810 ASP A C 1
ATOM 6189 O O . ASP A 1 810 ? 28.693 3.711 16.756 1.00 83.19 810 ASP A O 1
ATOM 6193 N N . VAL A 1 811 ? 29.577 3.309 18.799 1.00 87.88 811 VAL A N 1
ATOM 6194 C CA . VAL A 1 811 ? 30.854 3.979 18.532 1.00 87.88 811 VAL A CA 1
ATOM 6195 C C . VAL A 1 811 ? 31.706 3.133 17.596 1.00 87.88 811 VAL A C 1
ATOM 6197 O O . VAL A 1 811 ? 32.198 3.669 16.603 1.00 87.88 811 VAL A O 1
ATOM 6200 N N . SER A 1 812 ? 31.810 1.816 17.817 1.00 89.62 812 SER A N 1
ATOM 6201 C CA . SER A 1 812 ? 32.577 0.932 16.923 1.00 89.62 812 SER A CA 1
ATOM 6202 C C . SER A 1 812 ? 32.046 0.957 15.484 1.00 89.62 812 SER A C 1
ATOM 6204 O O . SER A 1 812 ? 32.841 1.139 14.559 1.00 89.62 812 SER A O 1
ATOM 6206 N N . ALA A 1 813 ? 30.722 0.883 15.282 1.00 90.50 813 ALA A N 1
ATOM 6207 C CA . ALA A 1 813 ? 30.102 0.966 13.957 1.00 90.50 813 ALA A CA 1
ATOM 6208 C C . ALA A 1 813 ? 30.314 2.331 13.288 1.00 90.50 813 ALA A C 1
ATOM 6210 O O . ALA A 1 813 ? 30.575 2.409 12.085 1.00 90.50 813 ALA A O 1
ATOM 6211 N N . THR A 1 814 ? 30.203 3.421 14.054 1.00 90.69 814 THR A N 1
ATOM 6212 C CA . THR A 1 814 ? 30.394 4.771 13.510 1.00 90.69 814 THR A CA 1
ATOM 6213 C C . THR A 1 814 ? 31.849 4.996 13.117 1.00 90.69 814 THR A C 1
ATOM 6215 O O . THR A 1 814 ? 32.099 5.442 12.001 1.00 90.69 814 THR A O 1
ATOM 6218 N N . ILE A 1 815 ? 32.803 4.635 13.978 1.00 91.12 815 ILE A N 1
ATOM 6219 C CA . ILE A 1 815 ? 34.234 4.765 13.688 1.00 91.12 815 ILE A CA 1
ATOM 6220 C C . ILE A 1 815 ? 34.617 3.932 12.469 1.00 91.12 815 ILE A C 1
ATOM 6222 O O . ILE A 1 815 ? 35.308 4.445 11.594 1.00 91.12 815 ILE A O 1
ATOM 6226 N N . LEU A 1 816 ? 34.133 2.690 12.360 1.00 91.38 816 LEU A N 1
ATOM 6227 C CA . LEU A 1 816 ? 34.459 1.841 11.215 1.00 91.38 816 LEU A CA 1
ATOM 6228 C C . LEU A 1 816 ? 33.991 2.470 9.895 1.00 91.38 816 LEU A C 1
ATOM 6230 O O . LEU A 1 816 ? 34.740 2.508 8.923 1.00 91.38 816 LEU A O 1
ATOM 6234 N N . ASN A 1 817 ? 32.783 3.039 9.875 1.00 93.00 817 ASN A N 1
ATOM 6235 C CA . ASN A 1 817 ? 32.266 3.762 8.713 1.00 93.00 817 ASN A CA 1
ATOM 6236 C C . ASN A 1 817 ? 33.084 5.010 8.371 1.00 93.00 817 ASN A C 1
ATOM 6238 O O . ASN A 1 817 ? 33.325 5.277 7.194 1.00 93.00 817 ASN A O 1
ATOM 6242 N N . LEU A 1 818 ? 33.486 5.785 9.382 1.00 91.06 818 LEU A N 1
ATOM 6243 C CA . LEU A 1 818 ? 34.319 6.972 9.188 1.00 91.06 818 LEU A CA 1
ATOM 6244 C C . LEU A 1 818 ? 35.697 6.589 8.640 1.00 91.06 818 LEU A C 1
ATOM 6246 O O . LEU A 1 818 ? 36.154 7.193 7.675 1.00 91.06 818 LEU A O 1
ATOM 6250 N N . HIS A 1 819 ? 36.303 5.535 9.186 1.00 90.00 819 HIS A N 1
ATOM 6251 C CA . HIS A 1 819 ? 37.609 5.053 8.759 1.00 90.00 819 HIS A CA 1
ATOM 6252 C C . HIS A 1 819 ? 37.576 4.519 7.318 1.00 90.00 819 HIS A C 1
ATOM 6254 O O . HIS A 1 819 ? 38.428 4.872 6.507 1.00 90.00 819 HIS A O 1
ATOM 6260 N N . LEU A 1 820 ? 36.543 3.749 6.952 1.00 91.62 820 LEU A N 1
ATOM 6261 C CA . LEU A 1 820 ? 36.338 3.301 5.570 1.00 91.62 820 LEU A CA 1
ATOM 6262 C C . LEU A 1 820 ? 36.146 4.466 4.602 1.00 91.62 820 LEU A C 1
ATOM 6264 O O . LEU A 1 820 ? 36.669 4.434 3.489 1.00 91.62 820 LEU A O 1
ATOM 6268 N N . ARG A 1 821 ? 35.400 5.494 5.013 1.00 90.69 821 ARG A N 1
ATOM 6269 C CA . ARG A 1 821 ? 35.187 6.678 4.185 1.00 90.69 821 ARG A CA 1
ATOM 6270 C C . ARG A 1 821 ? 36.492 7.424 3.936 1.00 90.69 821 ARG A C 1
ATOM 6272 O O . ARG A 1 821 ? 36.758 7.778 2.795 1.00 90.69 821 ARG A O 1
ATOM 6279 N N . GLU A 1 822 ? 37.285 7.646 4.976 1.00 87.44 822 GLU A N 1
ATOM 6280 C CA . GLU A 1 822 ? 38.566 8.338 4.863 1.00 87.44 822 GLU A CA 1
ATOM 6281 C C . GLU A 1 822 ? 39.540 7.570 3.962 1.00 87.44 822 GLU A C 1
ATOM 6283 O O . GLU A 1 822 ? 40.123 8.148 3.049 1.00 87.44 822 GLU A O 1
ATOM 6288 N N . LEU A 1 823 ? 39.638 6.247 4.130 1.00 88.69 823 LEU A N 1
ATOM 6289 C CA . LEU A 1 823 ? 40.466 5.405 3.262 1.00 88.69 823 LEU A CA 1
ATOM 6290 C C . LEU A 1 823 ? 40.027 5.462 1.792 1.00 88.69 823 LEU A C 1
ATOM 6292 O O . LEU A 1 823 ? 40.881 5.438 0.908 1.00 88.69 823 LEU A O 1
ATOM 6296 N N . LEU A 1 824 ? 38.720 5.558 1.529 1.00 88.62 824 LEU A N 1
ATOM 6297 C CA . LEU A 1 824 ? 38.175 5.725 0.180 1.00 88.62 824 LEU A CA 1
ATOM 6298 C C . LEU A 1 824 ? 38.394 7.130 -0.393 1.00 88.62 824 LEU A C 1
ATOM 6300 O O . LEU A 1 824 ? 38.487 7.251 -1.607 1.00 88.62 824 LEU A O 1
ATOM 6304 N N . LEU A 1 825 ? 38.445 8.174 0.439 1.00 84.50 825 LEU A N 1
ATOM 6305 C CA . LEU A 1 825 ? 38.776 9.534 -0.003 1.00 84.50 825 LEU A CA 1
ATOM 6306 C C . LEU A 1 825 ? 40.266 9.673 -0.335 1.00 84.50 825 LEU A C 1
ATOM 6308 O O . LEU A 1 825 ? 40.613 10.394 -1.258 1.00 84.50 825 LEU A O 1
ATOM 6312 N N . SER A 1 826 ? 41.138 8.956 0.379 1.00 83.44 826 SER A N 1
ATOM 6313 C CA . SER A 1 826 ? 42.577 8.889 0.085 1.00 83.44 826 SER A CA 1
ATOM 6314 C C . SER A 1 826 ? 42.953 7.830 -0.968 1.00 83.44 826 SER A C 1
ATOM 6316 O O . SER A 1 826 ? 44.130 7.485 -1.071 1.00 83.44 826 SER A O 1
ATOM 6318 N N . ASP A 1 827 ? 41.979 7.242 -1.673 1.00 85.50 827 ASP A N 1
ATOM 6319 C CA . ASP A 1 827 ? 42.152 6.174 -2.678 1.00 85.50 827 ASP A CA 1
ATOM 6320 C C . ASP A 1 827 ? 42.913 4.908 -2.203 1.00 85.50 827 ASP A C 1
ATOM 6322 O O . ASP A 1 827 ? 43.395 4.098 -2.999 1.00 85.50 827 ASP A O 1
ATOM 6326 N N . ARG A 1 828 ? 42.972 4.642 -0.890 1.00 90.31 828 ARG A N 1
ATOM 6327 C CA . ARG A 1 828 ? 43.664 3.477 -0.296 1.00 90.31 828 ARG A CA 1
ATOM 6328 C C . ARG A 1 828 ? 42.757 2.247 -0.191 1.00 90.31 828 ARG A C 1
ATOM 6330 O O . ARG A 1 828 ? 42.512 1.714 0.895 1.00 90.31 828 ARG A O 1
ATOM 6337 N N . VAL A 1 829 ? 42.280 1.761 -1.335 1.00 90.94 829 VAL A N 1
ATOM 6338 C CA . VAL A 1 829 ? 41.290 0.666 -1.429 1.00 90.94 829 VAL A CA 1
ATOM 6339 C C . VAL A 1 829 ? 41.786 -0.646 -0.801 1.00 90.94 829 VAL A C 1
ATOM 6341 O O . VAL A 1 829 ? 41.018 -1.354 -0.151 1.00 90.94 829 VAL A O 1
ATOM 6344 N N . GLU A 1 830 ? 43.073 -0.977 -0.936 1.00 92.00 830 GLU A N 1
ATOM 6345 C CA . GLU A 1 830 ? 43.626 -2.217 -0.370 1.00 92.00 830 GLU A CA 1
ATOM 6346 C C . GLU A 1 830 ? 43.636 -2.223 1.161 1.00 92.00 830 GLU A C 1
ATOM 6348 O O . GLU A 1 830 ? 43.332 -3.245 1.779 1.00 92.00 830 GLU A O 1
ATOM 6353 N N . GLN A 1 831 ? 43.954 -1.079 1.777 1.00 90.62 831 GLN A N 1
ATOM 6354 C CA . GLN A 1 831 ? 43.919 -0.924 3.233 1.00 90.62 831 GLN A CA 1
ATOM 6355 C C . GLN A 1 831 ? 42.478 -1.022 3.743 1.00 90.62 831 GLN A C 1
ATOM 6357 O O . GLN A 1 831 ? 42.232 -1.701 4.738 1.00 90.62 831 GLN A O 1
ATOM 6362 N N . ALA A 1 832 ? 41.521 -0.436 3.015 1.00 92.25 832 ALA A N 1
ATOM 6363 C CA . ALA A 1 832 ? 40.100 -0.554 3.332 1.00 92.25 832 ALA A CA 1
ATOM 6364 C C . ALA A 1 832 ? 39.613 -2.010 3.273 1.00 92.25 832 ALA A C 1
ATOM 6366 O O . ALA A 1 832 ? 38.893 -2.447 4.166 1.00 92.25 832 ALA A O 1
ATOM 6367 N N . GLN A 1 833 ? 40.047 -2.796 2.282 1.00 93.00 833 GLN A N 1
ATOM 6368 C CA . GLN A 1 833 ? 39.668 -4.210 2.212 1.00 93.00 833 GLN A CA 1
ATOM 6369 C C . GLN A 1 833 ? 40.270 -5.032 3.358 1.00 93.00 833 GLN A C 1
ATOM 6371 O O . GLN A 1 833 ? 39.567 -5.854 3.940 1.00 93.00 833 GLN A O 1
ATOM 6376 N N . LYS A 1 834 ? 41.543 -4.802 3.714 1.00 92.44 834 LYS A N 1
ATOM 6377 C CA . LYS A 1 834 ? 42.178 -5.472 4.867 1.00 92.44 834 LYS A CA 1
ATOM 6378 C C . LYS A 1 834 ? 41.470 -5.131 6.179 1.00 92.44 834 LYS A C 1
ATOM 6380 O O . LYS A 1 834 ? 41.327 -5.980 7.052 1.00 92.44 834 LYS A O 1
ATOM 6385 N N . LEU A 1 835 ? 40.996 -3.893 6.311 1.00 91.00 835 LEU A N 1
ATOM 6386 C CA . LEU A 1 835 ? 40.175 -3.487 7.445 1.00 91.00 835 LEU A CA 1
ATOM 6387 C C . LEU A 1 835 ? 38.845 -4.253 7.465 1.00 91.00 835 LEU A C 1
ATOM 6389 O O . LEU A 1 835 ? 38.473 -4.774 8.511 1.00 91.00 835 LEU A O 1
ATOM 6393 N N . ILE A 1 836 ? 38.148 -4.366 6.328 1.00 91.19 836 ILE A N 1
ATOM 6394 C CA . ILE A 1 836 ? 36.881 -5.114 6.223 1.00 91.19 836 ILE A CA 1
ATOM 6395 C C . ILE A 1 836 ? 37.078 -6.597 6.554 1.00 91.19 836 ILE A C 1
ATOM 6397 O O . ILE A 1 836 ? 36.237 -7.165 7.238 1.00 91.19 836 ILE A O 1
ATOM 6401 N N . SER A 1 837 ? 38.174 -7.223 6.113 1.00 90.50 837 SER A N 1
ATOM 6402 C CA . SER A 1 837 ? 38.431 -8.641 6.399 1.00 90.50 837 SER A CA 1
ATOM 6403 C C . SER A 1 837 ? 38.765 -8.913 7.866 1.00 90.50 837 SER A C 1
ATOM 6405 O O . SER A 1 837 ? 38.456 -9.989 8.366 1.00 90.50 837 SER A O 1
ATOM 6407 N N . ASN A 1 838 ? 39.400 -7.955 8.549 1.00 89.06 838 ASN A N 1
ATOM 6408 C CA . ASN A 1 838 ? 39.871 -8.127 9.926 1.00 89.06 838 ASN A CA 1
ATOM 6409 C C . ASN A 1 838 ? 38.875 -7.627 10.982 1.00 89.06 838 ASN A C 1
ATOM 6411 O O . ASN A 1 838 ? 39.005 -7.980 12.151 1.00 89.06 838 ASN A O 1
ATOM 6415 N N . SER A 1 839 ? 37.915 -6.784 10.599 1.00 86.12 839 SER A N 1
ATOM 6416 C CA . SER A 1 839 ? 36.933 -6.200 11.516 1.00 86.12 839 SER A CA 1
ATOM 6417 C C . SER A 1 839 ? 35.558 -6.842 11.353 1.00 86.12 839 SER A C 1
ATOM 6419 O O . SER A 1 839 ? 35.108 -7.139 10.250 1.00 86.12 839 SER A O 1
ATOM 6421 N N . THR A 1 840 ? 34.852 -7.029 12.467 1.00 84.19 840 THR A N 1
ATOM 6422 C CA . THR A 1 840 ? 33.475 -7.536 12.479 1.00 84.19 840 THR A CA 1
ATOM 6423 C C . THR A 1 840 ? 32.500 -6.387 12.709 1.00 84.19 840 THR A C 1
ATOM 6425 O O . THR A 1 840 ? 32.564 -5.720 13.744 1.00 84.19 840 THR A O 1
ATOM 6428 N N . PHE A 1 841 ? 31.576 -6.153 11.773 1.00 86.38 841 PHE A N 1
ATOM 6429 C CA . PHE A 1 841 ? 30.541 -5.134 11.955 1.00 86.38 841 PHE A CA 1
ATOM 6430 C C . PHE A 1 841 ? 29.443 -5.631 12.919 1.00 86.38 841 PHE A C 1
ATOM 6432 O O . PHE A 1 841 ? 28.902 -6.716 12.698 1.00 86.38 841 PHE A O 1
ATOM 6439 N N . PRO A 1 842 ? 29.053 -4.856 13.950 1.00 83.44 842 PRO A N 1
ATOM 6440 C CA . PRO A 1 842 ? 28.010 -5.261 14.893 1.00 83.44 842 PRO A CA 1
ATOM 6441 C C . PRO A 1 842 ? 26.609 -5.097 14.276 1.00 83.44 842 PRO A C 1
ATOM 6443 O O . PRO A 1 842 ? 25.984 -4.045 14.394 1.00 83.44 842 PRO A O 1
ATOM 6446 N N . THR A 1 843 ? 26.095 -6.131 13.607 1.00 75.62 843 THR A N 1
ATOM 6447 C CA . THR A 1 843 ? 24.808 -6.084 12.882 1.00 75.62 843 THR A CA 1
ATOM 6448 C C . THR A 1 843 ? 23.579 -5.972 13.781 1.00 75.62 843 THR A C 1
ATOM 6450 O O . THR A 1 843 ? 22.615 -5.321 13.385 1.00 75.62 843 THR A O 1
ATOM 6453 N N . ASP A 1 844 ? 23.617 -6.560 14.978 1.00 70.44 844 ASP A N 1
ATOM 6454 C CA . ASP A 1 844 ? 22.413 -6.764 15.801 1.00 70.44 844 ASP A CA 1
ATOM 6455 C C . ASP A 1 844 ? 22.110 -5.580 16.733 1.00 70.44 844 ASP A C 1
ATOM 6457 O O . ASP A 1 844 ? 20.957 -5.309 17.064 1.00 70.44 844 ASP A O 1
ATOM 6461 N N . ALA A 1 845 ? 23.150 -4.853 17.152 1.00 71.69 845 ALA A N 1
ATOM 6462 C CA . ALA A 1 845 ? 23.052 -3.755 18.115 1.00 71.69 845 ALA A CA 1
ATOM 6463 C C . ALA A 1 845 ? 23.175 -2.358 17.475 1.00 71.69 845 ALA A C 1
ATOM 6465 O O . ALA A 1 845 ? 22.735 -1.362 18.065 1.00 71.69 845 ALA A O 1
ATOM 6466 N N . ALA A 1 846 ? 23.766 -2.264 16.278 1.00 75.69 846 ALA A N 1
ATOM 6467 C CA . ALA A 1 846 ? 23.985 -0.990 15.607 1.00 75.69 846 ALA A CA 1
ATOM 6468 C C . ALA A 1 846 ? 22.707 -0.433 14.969 1.00 75.69 846 ALA A C 1
ATOM 6470 O O . ALA A 1 846 ? 21.797 -1.144 14.547 1.00 75.69 846 ALA A O 1
ATOM 6471 N N . SER A 1 847 ? 22.658 0.892 14.837 1.00 82.19 847 SER A N 1
ATOM 6472 C CA . SER A 1 847 ? 21.586 1.554 14.095 1.00 82.19 847 SER A CA 1
ATOM 6473 C C . SER A 1 847 ? 21.577 1.131 12.621 1.00 82.19 847 SER A C 1
ATOM 6475 O O . SER A 1 847 ? 22.615 1.163 11.955 1.00 82.19 847 SER A O 1
ATOM 6477 N N . ASN A 1 848 ? 20.381 0.888 12.069 1.00 86.31 848 ASN A N 1
ATOM 6478 C CA . ASN A 1 848 ? 20.177 0.644 10.634 1.00 86.31 848 ASN A CA 1
ATOM 6479 C C . ASN A 1 848 ? 20.859 1.706 9.753 1.00 86.31 848 ASN A C 1
ATOM 6481 O O . ASN A 1 848 ? 21.411 1.383 8.706 1.00 86.31 848 ASN A O 1
ATOM 6485 N N . ASN A 1 849 ? 20.901 2.966 10.202 1.00 87.06 849 ASN A N 1
ATOM 6486 C CA . ASN A 1 849 ? 21.558 4.055 9.475 1.00 87.06 849 ASN A CA 1
ATOM 6487 C C . ASN A 1 849 ? 23.081 3.888 9.357 1.00 87.06 849 ASN A C 1
ATOM 6489 O O . ASN A 1 849 ? 23.663 4.342 8.372 1.00 87.06 849 ASN A O 1
ATOM 6493 N N . GLN A 1 850 ? 23.730 3.263 10.341 1.00 89.12 850 GLN A N 1
ATOM 6494 C CA . GLN A 1 850 ? 25.163 2.963 10.280 1.00 89.12 850 GLN A CA 1
ATOM 6495 C C . GLN A 1 850 ? 25.427 1.716 9.442 1.00 89.12 850 GLN A C 1
ATOM 6497 O O . GLN A 1 850 ? 26.362 1.713 8.645 1.00 89.12 850 GLN A O 1
ATOM 6502 N N . LEU A 1 851 ? 24.563 0.703 9.537 1.00 90.94 851 LEU A N 1
ATOM 6503 C CA . LEU A 1 851 ? 24.651 -0.482 8.684 1.00 90.94 851 LEU A CA 1
ATOM 6504 C C . LEU A 1 851 ? 24.547 -0.117 7.194 1.00 90.94 851 LEU A C 1
ATOM 6506 O O . LEU A 1 851 ? 25.318 -0.610 6.379 1.00 90.94 851 LEU A O 1
ATOM 6510 N N . LEU A 1 852 ? 23.644 0.799 6.834 1.00 91.50 852 LEU A N 1
ATOM 6511 C CA . LEU A 1 852 ? 23.500 1.305 5.464 1.00 91.50 852 LEU A CA 1
ATOM 6512 C C . LEU A 1 852 ? 24.798 1.891 4.898 1.00 91.50 852 LEU A C 1
ATOM 6514 O O . LEU A 1 852 ? 25.160 1.618 3.754 1.00 91.50 852 LEU A O 1
ATOM 6518 N N . ARG A 1 853 ? 25.497 2.696 5.702 1.00 91.44 853 ARG A N 1
ATOM 6519 C CA . ARG A 1 853 ? 26.768 3.321 5.312 1.00 91.44 853 ARG A CA 1
ATOM 6520 C C . ARG A 1 853 ? 27.865 2.285 5.156 1.00 91.44 853 ARG A C 1
ATOM 6522 O O . ARG A 1 853 ? 28.593 2.337 4.172 1.00 91.44 853 ARG A O 1
ATOM 6529 N N . TYR A 1 854 ? 27.923 1.329 6.078 1.00 93.38 854 TYR A N 1
ATOM 6530 C CA . TYR A 1 854 ? 28.867 0.224 6.012 1.00 93.38 854 TYR A CA 1
ATOM 6531 C C . TYR A 1 854 ? 28.685 -0.581 4.724 1.00 93.38 854 TYR A C 1
ATOM 6533 O O . TYR A 1 854 ? 29.640 -0.756 3.974 1.00 93.38 854 TYR A O 1
ATOM 6541 N N . LEU A 1 855 ? 27.447 -0.984 4.414 1.00 94.00 855 LEU A N 1
ATOM 6542 C CA . LEU A 1 855 ? 27.123 -1.720 3.188 1.00 94.00 855 LEU A CA 1
ATOM 6543 C C . LEU A 1 855 ? 27.480 -0.929 1.923 1.00 94.00 855 LEU A C 1
ATOM 6545 O O . LEU A 1 855 ? 27.970 -1.509 0.958 1.00 94.00 855 LEU A O 1
ATOM 6549 N N . TYR A 1 856 ? 27.277 0.392 1.929 1.00 94.94 856 TYR A N 1
ATOM 6550 C CA . TYR A 1 856 ? 27.667 1.252 0.812 1.00 94.94 856 TYR A CA 1
ATOM 6551 C C . TYR A 1 856 ? 29.190 1.317 0.629 1.00 94.94 856 TYR A C 1
ATOM 6553 O O . TYR A 1 856 ? 29.679 1.121 -0.484 1.00 94.94 856 TYR A O 1
ATOM 6561 N N . TYR A 1 857 ? 29.954 1.557 1.700 1.00 94.44 857 TYR A N 1
ATOM 6562 C CA . TYR A 1 857 ? 31.417 1.622 1.615 1.00 94.44 857 TYR A CA 1
ATOM 6563 C C . TYR A 1 857 ? 32.033 0.263 1.288 1.00 94.44 857 TYR A C 1
ATOM 6565 O O . TYR A 1 857 ? 32.886 0.189 0.408 1.00 94.44 857 TYR A O 1
ATOM 6573 N N . SER A 1 858 ? 31.554 -0.808 1.920 1.00 94.00 858 SER A N 1
ATOM 6574 C CA . SER A 1 858 ? 31.956 -2.183 1.615 1.00 94.00 858 SER A CA 1
ATOM 6575 C C . SER A 1 858 ? 31.675 -2.526 0.150 1.00 94.00 858 SER A C 1
ATOM 6577 O O . SER A 1 858 ? 32.586 -2.924 -0.576 1.00 94.00 858 SER A O 1
ATOM 6579 N N . GLY A 1 859 ? 30.459 -2.246 -0.336 1.00 94.31 859 GLY A N 1
ATOM 6580 C CA . GLY A 1 859 ? 30.096 -2.449 -1.738 1.00 94.31 859 GLY A CA 1
ATOM 6581 C C . GLY A 1 859 ? 30.966 -1.643 -2.707 1.00 94.31 859 GLY A C 1
ATOM 6582 O O . GLY A 1 859 ? 31.356 -2.161 -3.754 1.00 94.31 859 GLY A O 1
ATOM 6583 N N . ARG A 1 860 ? 31.339 -0.405 -2.358 1.00 93.94 860 ARG A N 1
ATOM 6584 C CA . ARG A 1 860 ? 32.236 0.428 -3.175 1.00 93.94 860 ARG A CA 1
ATOM 6585 C C . ARG A 1 860 ? 33.671 -0.110 -3.212 1.00 93.94 860 ARG A C 1
ATOM 6587 O O . ARG A 1 860 ? 34.252 -0.160 -4.293 1.00 93.94 860 ARG A O 1
ATOM 6594 N N . VAL A 1 861 ? 34.229 -0.543 -2.078 1.00 93.75 861 VAL A N 1
ATOM 6595 C CA . VAL A 1 861 ? 35.563 -1.177 -2.015 1.00 93.75 861 VAL A CA 1
ATOM 6596 C C . VAL A 1 861 ? 35.594 -2.442 -2.880 1.00 93.75 861 VAL A C 1
ATOM 6598 O O . VAL A 1 861 ? 36.489 -2.602 -3.711 1.00 93.75 861 VAL A O 1
ATOM 6601 N N . GLN A 1 862 ? 34.575 -3.295 -2.751 1.00 93.88 862 GLN A N 1
ATOM 6602 C CA . GLN A 1 862 ? 34.437 -4.525 -3.536 1.00 93.88 862 GLN A CA 1
ATOM 6603 C C . GLN A 1 862 ? 34.301 -4.243 -5.041 1.00 93.88 862 GLN A C 1
ATOM 6605 O O . GLN A 1 862 ? 34.965 -4.890 -5.850 1.00 93.88 862 GLN A O 1
ATOM 6610 N N . ALA A 1 863 ? 33.519 -3.229 -5.433 1.00 93.31 863 ALA A N 1
ATOM 6611 C CA . ALA A 1 863 ? 33.383 -2.828 -6.836 1.00 93.31 863 ALA A CA 1
ATOM 6612 C C . ALA A 1 863 ? 34.724 -2.388 -7.450 1.00 93.31 863 ALA A C 1
ATOM 6614 O O . ALA A 1 863 ? 35.043 -2.756 -8.583 1.00 93.31 863 ALA A O 1
ATOM 6615 N N . LEU A 1 864 ? 35.535 -1.630 -6.703 1.00 91.88 864 LEU A N 1
ATOM 6616 C CA . LEU A 1 864 ? 36.855 -1.185 -7.160 1.00 91.88 864 LEU A CA 1
ATOM 6617 C C . LEU A 1 864 ? 37.836 -2.357 -7.319 1.00 91.88 864 LEU A C 1
ATOM 6619 O O . LEU A 1 864 ? 38.599 -2.367 -8.291 1.00 91.88 864 LEU A O 1
ATOM 6623 N N . ARG A 1 865 ? 37.750 -3.363 -6.434 1.00 91.75 865 ARG A N 1
ATOM 6624 C CA . ARG A 1 865 ? 38.525 -4.619 -6.463 1.00 91.75 865 ARG A CA 1
ATOM 6625 C C . ARG A 1 865 ? 38.041 -5.670 -7.470 1.00 91.75 865 ARG A C 1
ATOM 6627 O O . ARG A 1 865 ? 38.642 -6.737 -7.525 1.00 91.75 865 ARG A O 1
ATOM 6634 N N . LEU A 1 866 ? 37.026 -5.367 -8.286 1.00 90.94 866 LEU A N 1
ATOM 6635 C CA . LEU A 1 866 ? 36.436 -6.277 -9.285 1.00 90.94 866 LEU A CA 1
ATOM 6636 C C . LEU A 1 866 ? 35.575 -7.416 -8.691 1.00 90.94 866 LEU A C 1
ATOM 6638 O O . LEU A 1 866 ? 35.221 -8.359 -9.395 1.00 90.94 866 LEU A O 1
ATOM 6642 N N . GLU A 1 867 ? 35.175 -7.325 -7.420 1.00 93.56 867 GLU A N 1
ATOM 6643 C CA . GLU A 1 867 ? 34.283 -8.287 -6.753 1.00 93.56 867 GLU A CA 1
ATOM 6644 C C . GLU A 1 867 ? 32.806 -7.873 -6.918 1.00 93.56 867 GLU A C 1
ATOM 6646 O O . GLU A 1 867 ? 32.133 -7.440 -5.976 1.00 93.56 867 GLU A O 1
ATOM 6651 N N . TYR A 1 868 ? 32.282 -7.975 -8.143 1.00 93.38 868 TYR A N 1
ATOM 6652 C CA . TYR A 1 868 ? 30.970 -7.408 -8.488 1.00 93.38 868 TYR A CA 1
ATOM 6653 C C . TYR A 1 868 ? 29.778 -8.112 -7.829 1.00 93.38 868 TYR A C 1
ATOM 6655 O O . TYR A 1 868 ? 28.852 -7.437 -7.387 1.00 93.38 868 TYR A O 1
ATOM 6663 N N . THR A 1 869 ? 29.804 -9.440 -7.691 1.00 93.19 869 THR A N 1
ATOM 6664 C CA . THR A 1 869 ? 28.683 -10.206 -7.115 1.00 93.19 869 THR A CA 1
ATOM 6665 C C . THR A 1 869 ? 28.434 -9.852 -5.647 1.00 93.19 869 THR A C 1
ATOM 6667 O O . THR A 1 869 ? 27.291 -9.638 -5.236 1.00 93.19 869 THR A O 1
ATOM 6670 N N . GLN A 1 870 ? 29.503 -9.741 -4.849 1.00 92.19 870 GLN A N 1
ATOM 6671 C CA . GLN A 1 870 ? 29.392 -9.316 -3.450 1.00 92.19 870 GLN A CA 1
ATOM 6672 C C . GLN A 1 870 ? 28.967 -7.850 -3.345 1.00 92.19 870 GLN A C 1
ATOM 6674 O O . GLN A 1 870 ? 28.060 -7.527 -2.573 1.00 92.19 870 GLN A O 1
ATOM 6679 N N . SER A 1 871 ? 29.545 -6.988 -4.188 1.00 95.25 871 SER A N 1
ATOM 6680 C CA . SER A 1 871 ? 29.175 -5.575 -4.260 1.00 95.25 871 SER A CA 1
ATOM 6681 C C . SER A 1 871 ? 27.684 -5.391 -4.562 1.00 95.25 871 SER A C 1
ATOM 6683 O O . SER A 1 871 ? 27.001 -4.644 -3.860 1.00 95.25 871 SER A O 1
ATOM 6685 N N . TYR A 1 872 ? 27.141 -6.131 -5.534 1.00 95.12 872 TYR A N 1
ATOM 6686 C CA . TYR A 1 872 ? 25.724 -6.086 -5.890 1.00 95.12 872 TYR A CA 1
ATOM 6687 C C . TYR A 1 872 ? 24.821 -6.499 -4.722 1.00 95.12 872 TYR A C 1
ATOM 6689 O O . TYR A 1 872 ? 23.849 -5.803 -4.423 1.00 95.12 872 TYR A O 1
ATOM 6697 N N . SER A 1 873 ? 25.160 -7.581 -4.010 1.00 93.81 873 SER A N 1
ATOM 6698 C CA . SER A 1 873 ? 24.412 -8.014 -2.820 1.00 93.81 873 SER A CA 1
ATOM 6699 C C . SER A 1 873 ? 24.398 -6.928 -1.738 1.00 93.81 873 SER A C 1
ATOM 6701 O O . SER A 1 873 ? 23.327 -6.543 -1.257 1.00 93.81 873 SER A O 1
ATOM 6703 N N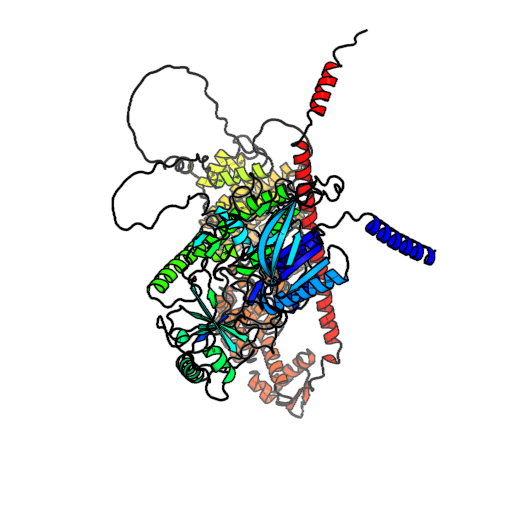 . ASN A 1 874 ? 25.565 -6.362 -1.418 1.00 94.19 874 ASN A N 1
ATOM 6704 C CA . ASN A 1 874 ? 25.713 -5.322 -0.400 1.00 94.19 874 ASN A CA 1
ATOM 6705 C C . ASN A 1 874 ? 24.966 -4.030 -0.771 1.00 94.19 874 ASN A C 1
ATOM 6707 O O . ASN A 1 874 ? 24.228 -3.478 0.050 1.00 94.19 874 ASN A O 1
ATOM 6711 N N . LEU A 1 875 ? 25.079 -3.575 -2.021 1.00 95.38 875 LEU A N 1
ATOM 6712 C CA . LEU A 1 875 ? 24.396 -2.376 -2.517 1.00 95.38 875 LEU A CA 1
ATOM 6713 C C . LEU A 1 875 ? 22.878 -2.577 -2.642 1.00 95.38 875 LEU A C 1
ATOM 6715 O O . LEU A 1 875 ? 22.113 -1.676 -2.298 1.00 95.38 875 LEU A O 1
ATOM 6719 N N . SER A 1 876 ? 22.420 -3.764 -3.048 1.00 93.69 876 SER A N 1
ATOM 6720 C CA . SER A 1 876 ? 20.994 -4.119 -3.094 1.00 93.69 876 SER A CA 1
ATOM 6721 C C . SER A 1 876 ? 20.372 -4.168 -1.693 1.00 93.69 876 SER A C 1
ATOM 6723 O O . SER A 1 876 ? 19.258 -3.681 -1.469 1.00 93.69 876 SER A O 1
ATOM 6725 N N . GLN A 1 877 ? 21.090 -4.709 -0.704 1.00 92.06 877 GLN A N 1
ATOM 6726 C CA . GLN A 1 877 ? 20.669 -4.645 0.700 1.00 92.06 877 GLN A CA 1
ATOM 6727 C C . GLN A 1 877 ? 20.655 -3.203 1.226 1.00 92.06 877 GLN A C 1
ATOM 6729 O O . GLN A 1 877 ? 19.712 -2.816 1.921 1.00 92.06 877 GLN A O 1
ATOM 6734 N N . CYS A 1 878 ? 21.657 -2.398 0.862 1.00 93.44 878 CYS A N 1
ATOM 6735 C CA . CYS A 1 878 ? 21.735 -0.985 1.222 1.00 93.44 878 CYS A CA 1
ATOM 6736 C C . CYS A 1 878 ? 20.525 -0.201 0.690 1.00 93.44 878 CYS A C 1
ATOM 6738 O O . CYS A 1 878 ? 19.842 0.489 1.446 1.00 93.44 878 CYS A O 1
ATOM 6740 N N . LEU A 1 879 ? 20.192 -0.360 -0.593 1.00 91.31 879 LEU A N 1
ATOM 6741 C CA . LEU A 1 879 ? 19.069 0.342 -1.210 1.00 91.31 879 LEU A CA 1
ATOM 6742 C C . LEU A 1 879 ? 17.727 -0.014 -0.547 1.00 91.31 879 LEU A C 1
ATOM 6744 O O . LEU A 1 879 ? 16.917 0.879 -0.297 1.00 91.31 879 LEU A O 1
ATOM 6748 N N . ARG A 1 880 ? 17.510 -1.296 -0.215 1.00 90.06 880 ARG A N 1
ATOM 6749 C CA . ARG A 1 880 ? 16.276 -1.783 0.432 1.00 90.06 880 ARG A CA 1
ATOM 6750 C C . ARG A 1 880 ? 16.093 -1.268 1.857 1.00 90.06 880 ARG A C 1
ATOM 6752 O O . ARG A 1 880 ? 14.972 -0.969 2.253 1.00 90.06 880 ARG A O 1
ATOM 6759 N N . LYS A 1 881 ? 17.180 -1.152 2.624 1.00 89.00 881 LYS A N 1
ATOM 6760 C CA . LYS A 1 881 ? 17.138 -0.680 4.019 1.00 89.00 881 LYS A CA 1
ATOM 6761 C C . LYS A 1 881 ? 17.071 0.853 4.137 1.00 89.00 881 LYS A C 1
ATOM 6763 O O . LYS A 1 881 ? 16.940 1.368 5.245 1.00 89.00 881 LYS A O 1
ATOM 6768 N N . CYS A 1 882 ? 17.211 1.594 3.033 1.00 88.12 882 CYS A N 1
ATOM 6769 C CA . CYS A 1 882 ? 17.319 3.050 3.051 1.00 88.12 882 CYS A CA 1
ATOM 6770 C C . CYS A 1 882 ? 15.966 3.735 3.350 1.00 88.12 882 CYS A C 1
ATOM 6772 O O . CYS A 1 882 ? 14.958 3.362 2.745 1.00 88.12 882 CYS A O 1
ATOM 6774 N N . PRO A 1 883 ? 15.905 4.756 4.234 1.00 84.44 883 PRO A N 1
ATOM 6775 C CA . PRO A 1 883 ? 14.655 5.450 4.545 1.00 84.44 883 PRO A CA 1
ATOM 6776 C C . PRO A 1 883 ? 14.072 6.175 3.322 1.00 84.44 883 PRO A C 1
ATOM 6778 O O . PRO A 1 883 ? 14.770 6.900 2.611 1.00 84.44 883 PRO A O 1
ATOM 6781 N N . THR A 1 884 ? 12.764 6.024 3.106 1.00 76.88 884 THR A N 1
ATOM 6782 C CA . THR A 1 884 ? 12.052 6.583 1.943 1.00 76.88 884 THR A CA 1
ATOM 6783 C C . THR A 1 884 ? 11.798 8.087 2.046 1.00 76.88 884 THR A C 1
ATOM 6785 O O . THR A 1 884 ? 11.874 8.767 1.029 1.00 76.88 884 THR A O 1
ATOM 6788 N N . ASN A 1 885 ? 11.542 8.611 3.251 1.00 73.69 885 ASN A N 1
ATOM 6789 C CA . ASN A 1 885 ? 11.101 9.997 3.466 1.00 73.69 885 ASN A CA 1
ATOM 6790 C C . ASN A 1 885 ? 12.260 11.021 3.489 1.00 73.69 885 ASN A C 1
ATOM 6792 O O . ASN A 1 885 ? 12.153 12.111 2.945 1.00 73.69 885 ASN A O 1
ATOM 6796 N N . THR A 1 886 ? 13.404 10.674 4.090 1.00 72.06 886 THR A N 1
ATOM 6797 C CA . THR A 1 886 ? 14.487 11.638 4.390 1.00 72.06 886 THR A CA 1
ATOM 6798 C C . THR A 1 886 ? 15.796 11.386 3.630 1.00 72.06 886 THR A C 1
ATOM 6800 O O . THR A 1 886 ? 16.760 12.128 3.804 1.00 72.06 886 THR A O 1
ATOM 6803 N N . GLY A 1 887 ? 15.861 10.339 2.797 1.00 75.81 887 GLY A N 1
ATOM 6804 C CA . GLY A 1 887 ? 17.115 9.778 2.273 1.00 75.81 887 GLY A CA 1
ATOM 6805 C C . GLY A 1 887 ? 17.375 9.923 0.770 1.00 75.81 887 GLY A C 1
ATOM 6806 O O . GLY A 1 887 ? 18.223 9.194 0.260 1.00 75.81 887 GLY A O 1
ATOM 6807 N N . LEU A 1 888 ? 16.679 10.808 0.043 1.00 86.62 888 LEU A N 1
ATOM 6808 C CA . LEU A 1 888 ? 16.715 10.838 -1.433 1.00 86.62 888 LEU A CA 1
ATOM 6809 C C . LEU A 1 888 ? 18.140 10.931 -2.014 1.00 86.62 888 LEU A C 1
ATOM 6811 O O . LEU A 1 888 ? 18.496 10.122 -2.866 1.00 86.62 888 LEU A O 1
ATOM 6815 N N . GLY A 1 889 ? 18.982 11.845 -1.516 1.00 88.44 889 GLY A N 1
ATOM 6816 C CA . GLY A 1 889 ? 20.352 12.014 -2.022 1.00 88.44 889 GLY A CA 1
ATOM 6817 C C . GLY A 1 889 ? 21.236 10.774 -1.831 1.00 88.44 889 GLY A C 1
ATOM 6818 O O . GLY A 1 889 ? 21.953 10.369 -2.743 1.00 88.44 889 GLY A O 1
ATOM 6819 N N . PHE A 1 890 ? 21.133 10.111 -0.675 1.00 90.94 890 PHE A N 1
ATOM 6820 C CA . PHE A 1 890 ? 21.870 8.869 -0.425 1.00 90.94 890 PHE A CA 1
ATOM 6821 C C . PHE A 1 890 ? 21.353 7.723 -1.305 1.00 90.94 890 PHE A C 1
ATOM 6823 O O . PHE A 1 890 ? 22.150 6.966 -1.854 1.00 90.94 890 PHE A O 1
ATOM 6830 N N . ARG A 1 891 ? 20.032 7.627 -1.510 1.00 90.56 891 ARG A N 1
ATOM 6831 C CA . ARG A 1 891 ? 19.435 6.641 -2.426 1.00 90.56 891 ARG A CA 1
ATOM 6832 C C . ARG A 1 891 ? 19.923 6.826 -3.856 1.00 90.56 891 ARG A C 1
ATOM 6834 O O . ARG A 1 891 ? 20.264 5.835 -4.489 1.00 90.56 891 ARG A O 1
ATOM 6841 N N . ILE A 1 892 ? 20.009 8.068 -4.335 1.00 90.50 892 ILE A N 1
ATOM 6842 C CA . ILE A 1 892 ? 20.541 8.381 -5.667 1.00 90.50 892 ILE A CA 1
ATOM 6843 C C . ILE A 1 892 ? 21.990 7.892 -5.792 1.00 90.50 892 ILE A C 1
ATOM 6845 O O . ILE A 1 892 ? 22.312 7.207 -6.759 1.00 90.50 892 ILE A O 1
ATOM 6849 N N . ALA A 1 893 ? 22.845 8.166 -4.802 1.00 91.06 893 ALA A N 1
ATOM 6850 C CA . ALA A 1 893 ? 24.240 7.717 -4.818 1.00 91.06 893 ALA A CA 1
ATOM 6851 C C . ALA A 1 893 ? 24.369 6.181 -4.861 1.00 91.06 893 ALA A C 1
ATOM 6853 O O . ALA A 1 893 ? 25.113 5.643 -5.683 1.00 91.06 893 ALA A O 1
ATOM 6854 N N . VAL A 1 894 ? 23.599 5.467 -4.030 1.00 92.81 894 VAL A N 1
ATOM 6855 C CA . VAL A 1 894 ? 23.560 3.993 -4.034 1.00 92.81 894 VAL A CA 1
ATOM 6856 C C . VAL A 1 894 ? 23.045 3.469 -5.376 1.00 92.81 894 VAL A C 1
ATOM 6858 O O . VAL A 1 894 ? 23.625 2.541 -5.932 1.00 92.81 894 VAL A O 1
ATOM 6861 N N . GLN A 1 895 ? 21.988 4.078 -5.922 1.00 91.75 895 GLN A N 1
ATOM 6862 C CA . GLN A 1 895 ? 21.361 3.652 -7.172 1.00 91.75 895 GLN A CA 1
ATOM 6863 C C . GLN A 1 895 ? 22.295 3.803 -8.376 1.00 91.75 895 GLN A C 1
ATOM 6865 O O . GLN A 1 895 ? 22.356 2.899 -9.209 1.00 91.75 895 GLN A O 1
ATOM 6870 N N . ARG A 1 896 ? 23.044 4.912 -8.458 1.00 92.12 896 ARG A N 1
ATOM 6871 C CA . ARG A 1 896 ? 24.051 5.135 -9.508 1.00 92.12 896 ARG A CA 1
ATOM 6872 C C . ARG A 1 896 ? 25.115 4.040 -9.487 1.00 92.12 896 ARG A C 1
ATOM 6874 O O . ARG A 1 896 ? 25.376 3.421 -10.515 1.00 92.12 896 ARG A O 1
ATOM 6881 N N . LEU A 1 897 ? 25.683 3.759 -8.312 1.00 93.56 897 LEU A N 1
ATOM 6882 C CA . LEU A 1 897 ? 26.710 2.727 -8.170 1.00 93.56 897 LEU A CA 1
ATOM 6883 C C . LEU A 1 897 ? 26.154 1.324 -8.455 1.00 93.56 897 LEU A C 1
ATOM 6885 O O . LEU A 1 897 ? 26.803 0.542 -9.144 1.00 93.56 897 LEU A O 1
ATOM 6889 N N . LEU A 1 898 ? 24.939 1.021 -7.988 1.00 94.38 898 LEU A N 1
ATOM 6890 C CA . LEU A 1 898 ? 24.277 -0.262 -8.229 1.00 94.38 898 LEU A CA 1
ATOM 6891 C C . LEU A 1 898 ? 24.053 -0.520 -9.726 1.00 94.38 898 LEU A C 1
ATOM 6893 O O . LEU A 1 898 ? 24.333 -1.619 -10.194 1.00 94.38 898 LEU A O 1
ATOM 6897 N N . VAL A 1 899 ? 23.612 0.494 -10.483 1.00 93.69 899 VAL A N 1
ATOM 6898 C CA . VAL A 1 899 ? 23.453 0.402 -11.946 1.00 93.69 899 VAL A CA 1
ATOM 6899 C C . VAL A 1 899 ? 24.788 0.095 -12.624 1.00 93.69 899 VAL A C 1
ATOM 6901 O O . VAL A 1 899 ? 24.852 -0.791 -13.472 1.00 93.69 899 VAL A O 1
ATOM 6904 N N . VAL A 1 900 ? 25.867 0.776 -12.230 1.00 93.81 900 VAL A N 1
ATOM 6905 C CA . VAL A 1 900 ? 27.203 0.535 -12.801 1.00 93.81 900 VAL A CA 1
ATOM 6906 C C . VAL A 1 900 ? 27.687 -0.887 -12.504 1.00 93.81 900 VAL A C 1
ATOM 6908 O O . VAL A 1 900 ? 28.175 -1.564 -13.407 1.00 93.81 900 VAL A O 1
ATOM 6911 N N . VAL A 1 901 ? 27.518 -1.370 -11.270 1.00 94.56 901 VAL A N 1
ATOM 6912 C CA . VAL A 1 901 ? 27.906 -2.739 -10.886 1.00 94.56 901 VAL A CA 1
ATOM 6913 C C . VAL A 1 901 ? 27.079 -3.786 -11.636 1.00 94.56 901 VAL A C 1
ATOM 6915 O O . VAL A 1 901 ? 27.641 -4.770 -12.111 1.00 94.56 901 VAL A O 1
ATOM 6918 N N . GLN A 1 902 ? 25.775 -3.561 -11.815 1.00 93.25 902 GLN A N 1
ATOM 6919 C CA . GLN A 1 902 ? 24.910 -4.468 -12.575 1.00 93.25 902 GLN A CA 1
ATOM 6920 C C . GLN A 1 902 ? 25.345 -4.569 -14.047 1.00 93.25 902 GLN A C 1
ATOM 6922 O O . GLN A 1 902 ? 25.491 -5.672 -14.578 1.00 93.25 902 GLN A O 1
ATOM 6927 N N . LEU A 1 903 ? 25.671 -3.434 -14.676 1.00 92.38 903 LEU A N 1
ATOM 6928 C CA . LEU A 1 903 ? 26.220 -3.405 -16.035 1.00 92.38 903 LEU A CA 1
ATOM 6929 C C . LEU A 1 903 ? 27.592 -4.104 -16.124 1.00 92.38 903 LEU A C 1
ATOM 6931 O O . LEU A 1 903 ? 27.878 -4.777 -17.116 1.00 92.38 903 LEU A O 1
ATOM 6935 N N . LEU A 1 904 ? 28.435 -4.001 -15.088 1.00 91.31 904 LEU A N 1
ATOM 6936 C CA . LEU A 1 904 ? 29.729 -4.699 -15.019 1.00 91.31 904 LEU A CA 1
ATOM 6937 C C . LEU A 1 904 ? 29.573 -6.220 -14.877 1.00 91.31 904 LEU A C 1
ATOM 6939 O O . LEU A 1 904 ? 30.359 -6.958 -15.468 1.00 91.31 904 LEU A O 1
ATOM 6943 N N . MET A 1 905 ? 28.533 -6.693 -14.184 1.00 88.00 905 MET A N 1
ATOM 6944 C CA . MET A 1 905 ? 28.150 -8.114 -14.166 1.00 88.00 905 MET A CA 1
ATOM 6945 C C . MET A 1 905 ? 27.628 -8.613 -15.526 1.00 88.00 905 MET A C 1
ATOM 6947 O O . MET A 1 905 ? 27.543 -9.820 -15.754 1.00 88.00 905 MET A O 1
ATOM 6951 N N . GLY A 1 906 ? 27.312 -7.702 -16.452 1.00 84.88 906 GLY A N 1
ATOM 6952 C CA . GLY A 1 906 ? 26.768 -8.025 -17.770 1.00 84.88 906 GLY A CA 1
ATOM 6953 C C . GLY A 1 906 ? 25.253 -8.233 -17.772 1.00 84.88 906 GLY A C 1
ATOM 6954 O O . GLY A 1 906 ? 24.728 -8.824 -18.717 1.00 84.88 906 GLY A O 1
ATOM 6955 N N . GLU A 1 907 ? 24.561 -7.764 -16.733 1.00 86.25 907 GLU A N 1
ATOM 6956 C CA . GLU A 1 907 ? 23.102 -7.703 -16.662 1.00 86.25 907 GLU A CA 1
ATOM 6957 C C . GLU A 1 907 ? 22.626 -6.278 -16.952 1.00 86.25 907 GLU A C 1
ATOM 6959 O O . GLU A 1 907 ? 23.252 -5.293 -16.558 1.00 86.25 907 GLU A O 1
ATOM 6964 N N . ILE A 1 908 ? 21.502 -6.150 -17.655 1.00 88.75 908 ILE A N 1
ATOM 6965 C CA . ILE A 1 908 ? 20.933 -4.842 -17.983 1.00 88.75 908 ILE A CA 1
ATOM 6966 C C . ILE A 1 908 ? 19.889 -4.495 -16.911 1.00 88.75 908 ILE A C 1
ATOM 6968 O O . ILE A 1 908 ? 18.976 -5.291 -16.700 1.00 88.75 908 ILE A O 1
ATOM 6972 N N . PRO A 1 909 ? 19.988 -3.328 -16.247 1.00 91.19 909 PRO A N 1
ATOM 6973 C CA . PRO A 1 909 ? 19.011 -2.895 -15.252 1.00 91.19 909 PRO A CA 1
ATOM 6974 C C . PRO A 1 909 ? 17.629 -2.651 -15.868 1.00 91.19 909 PRO A C 1
ATOM 6976 O O . PRO A 1 909 ? 17.507 -2.146 -16.990 1.00 91.19 909 PRO A O 1
ATOM 6979 N N . ASP A 1 910 ? 16.584 -2.933 -15.090 1.00 88.31 910 ASP A N 1
ATOM 6980 C CA . ASP A 1 910 ? 15.204 -2.683 -15.496 1.00 88.31 910 ASP A CA 1
ATOM 6981 C C . ASP A 1 910 ? 14.940 -1.199 -15.745 1.00 88.31 910 ASP A C 1
ATOM 6983 O O . ASP A 1 910 ? 15.413 -0.309 -15.032 1.00 88.31 910 ASP A O 1
ATOM 6987 N N . ARG A 1 911 ? 14.095 -0.917 -16.740 1.00 87.69 911 ARG A N 1
ATOM 6988 C CA . ARG A 1 911 ? 13.772 0.460 -17.128 1.00 87.69 911 ARG A CA 1
ATOM 6989 C C . ARG A 1 911 ? 13.137 1.255 -15.981 1.00 87.69 911 ARG A C 1
ATOM 6991 O O . ARG A 1 911 ? 13.399 2.449 -15.876 1.00 87.69 911 ARG A O 1
ATOM 6998 N N . SER A 1 912 ? 12.346 0.613 -15.119 1.00 88.62 912 SER A N 1
ATOM 6999 C CA . SER A 1 912 ? 11.659 1.234 -13.973 1.00 88.62 912 SER A CA 1
ATOM 7000 C C . SER A 1 912 ? 12.618 1.903 -12.981 1.00 88.62 912 SER A C 1
ATOM 7002 O O . SER A 1 912 ? 12.274 2.927 -12.388 1.00 88.62 912 SER A O 1
ATOM 7004 N N . VAL A 1 913 ? 13.844 1.386 -12.863 1.00 88.94 913 VAL A N 1
ATOM 7005 C CA . VAL A 1 913 ? 14.878 1.867 -11.938 1.00 88.94 913 VAL A CA 1
ATOM 7006 C C . VAL A 1 913 ? 15.256 3.332 -12.202 1.00 88.94 913 VAL A C 1
ATOM 7008 O O . VAL A 1 913 ? 15.532 4.083 -11.268 1.00 88.94 913 VAL A O 1
ATOM 7011 N N . PHE A 1 914 ? 15.208 3.768 -13.463 1.00 88.69 914 PHE A N 1
ATOM 7012 C CA . PHE A 1 914 ? 15.612 5.115 -13.882 1.00 88.69 914 PHE A CA 1
ATOM 7013 C C . PHE A 1 914 ? 14.511 6.180 -13.727 1.00 88.69 914 PHE A C 1
ATOM 7015 O O . PHE A 1 914 ? 14.799 7.373 -13.829 1.00 88.69 914 PHE A O 1
ATOM 7022 N N . PHE A 1 915 ? 13.255 5.782 -13.479 1.00 85.94 915 PHE A N 1
ATOM 7023 C CA . PHE A 1 915 ? 12.093 6.689 -13.439 1.00 85.94 915 PHE A CA 1
ATOM 7024 C C . PHE A 1 915 ? 11.509 6.901 -12.036 1.00 85.94 915 PHE A C 1
ATOM 7026 O O . PHE A 1 915 ? 10.416 7.449 -11.912 1.00 85.94 915 PHE A O 1
ATOM 7033 N N . GLY A 1 916 ? 12.225 6.512 -10.978 1.00 79.50 916 GLY A N 1
ATOM 7034 C CA . GLY A 1 916 ? 11.782 6.758 -9.605 1.00 79.50 916 GLY A CA 1
ATOM 7035 C C . GLY A 1 916 ? 11.601 8.250 -9.285 1.00 79.50 916 GLY A C 1
ATOM 7036 O O . GLY A 1 916 ? 12.330 9.108 -9.796 1.00 79.50 916 GLY A O 1
ATOM 7037 N N . GLU A 1 917 ? 10.633 8.554 -8.416 1.00 74.88 917 GLU A N 1
ATOM 7038 C CA . GLU A 1 917 ? 10.313 9.915 -7.967 1.00 74.88 917 GLU A CA 1
ATOM 7039 C C . GLU A 1 917 ? 11.565 10.633 -7.435 1.00 74.88 917 GLU A C 1
ATOM 7041 O O . GLU A 1 917 ? 12.281 10.119 -6.576 1.00 74.88 917 GLU A O 1
ATOM 7046 N N . GLY A 1 918 ? 11.872 11.809 -7.991 1.00 78.56 918 GLY A N 1
ATOM 7047 C CA . GLY A 1 918 ? 13.043 12.608 -7.611 1.00 78.56 918 GLY A CA 1
ATOM 7048 C C . GLY A 1 918 ? 14.410 12.094 -8.095 1.00 78.56 918 GLY A C 1
ATOM 7049 O O . GLY A 1 918 ? 15.398 12.793 -7.899 1.00 78.56 918 GLY A O 1
ATOM 7050 N N . MET A 1 919 ? 14.503 10.926 -8.752 1.00 84.75 919 MET A N 1
ATOM 7051 C CA . MET A 1 919 ? 15.781 10.345 -9.223 1.00 84.75 919 MET A CA 1
ATOM 7052 C C . MET A 1 919 ? 16.022 10.497 -10.736 1.00 84.75 919 MET A C 1
ATOM 7054 O O . MET A 1 919 ? 17.153 10.362 -11.202 1.00 84.75 919 MET A O 1
ATOM 7058 N N . ARG A 1 920 ? 14.976 10.806 -11.513 1.00 85.56 920 ARG A N 1
ATOM 7059 C CA . ARG A 1 920 ? 15.014 10.833 -12.987 1.00 85.56 920 ARG A CA 1
ATOM 7060 C C . ARG A 1 920 ? 16.052 11.793 -13.573 1.00 85.56 920 ARG A C 1
ATOM 7062 O O . ARG A 1 920 ? 16.717 11.443 -14.543 1.00 85.56 920 ARG A O 1
ATOM 7069 N N . GLY A 1 921 ? 16.174 12.998 -13.011 1.00 85.69 921 GLY A N 1
ATOM 7070 C CA . GLY A 1 921 ? 17.140 13.990 -13.497 1.00 85.69 921 GLY A CA 1
ATOM 7071 C C . GLY A 1 921 ? 18.580 13.506 -13.332 1.00 85.69 921 GLY A C 1
ATOM 7072 O O . GLY A 1 921 ? 19.391 13.632 -14.242 1.00 85.69 921 GLY A O 1
ATOM 7073 N N . GLU A 1 922 ? 18.854 12.862 -12.200 1.00 86.44 922 GLU A N 1
ATOM 7074 C CA . GLU A 1 922 ? 20.193 12.441 -11.798 1.00 86.44 922 GLU A CA 1
ATOM 7075 C C . GLU A 1 922 ? 20.669 11.132 -12.433 1.00 86.44 922 GLU A C 1
ATOM 7077 O O . GLU A 1 922 ? 21.870 10.882 -12.526 1.00 86.44 922 GLU A O 1
ATOM 7082 N N . LEU A 1 923 ? 19.735 10.290 -12.873 1.00 90.69 923 LEU A N 1
ATOM 7083 C CA . LEU A 1 923 ? 20.024 8.996 -13.493 1.00 90.69 923 LEU A CA 1
ATOM 7084 C C . LEU A 1 923 ? 20.037 9.042 -15.027 1.00 90.69 923 LEU A C 1
ATOM 7086 O O . LEU A 1 923 ? 20.347 8.031 -15.656 1.00 90.69 923 LEU A O 1
ATOM 7090 N N . ARG A 1 924 ? 19.734 10.189 -15.647 1.00 90.50 924 ARG A N 1
ATOM 7091 C CA . ARG A 1 924 ? 19.684 10.323 -17.111 1.00 90.50 924 ARG A CA 1
ATOM 7092 C C . ARG A 1 924 ? 20.999 9.929 -17.813 1.00 90.50 924 ARG A C 1
ATOM 7094 O O . ARG A 1 924 ? 20.906 9.126 -18.740 1.00 90.50 924 ARG A O 1
ATOM 7101 N N . PRO A 1 925 ? 22.196 10.373 -17.372 1.00 91.81 925 PRO A N 1
ATOM 7102 C CA . PRO A 1 925 ? 23.452 9.940 -17.996 1.00 91.81 925 PRO A CA 1
ATOM 7103 C C . PRO A 1 925 ? 23.657 8.419 -17.920 1.00 91.81 925 PRO A C 1
ATOM 7105 O O . PRO A 1 925 ? 24.060 7.781 -18.886 1.00 91.81 925 PRO A O 1
ATOM 7108 N N . TYR A 1 926 ? 23.294 7.810 -16.787 1.00 92.94 926 TYR A N 1
ATOM 7109 C CA . TYR A 1 926 ? 23.399 6.363 -16.577 1.00 92.94 926 TYR A CA 1
ATOM 7110 C C . TYR A 1 926 ? 22.405 5.568 -17.441 1.00 92.94 926 TYR A C 1
ATOM 7112 O O . TYR A 1 926 ? 22.711 4.449 -17.849 1.00 92.94 926 TYR A O 1
ATOM 7120 N N . LEU A 1 927 ? 21.235 6.139 -17.753 1.00 92.88 927 LEU A N 1
ATOM 7121 C CA . LEU A 1 927 ? 20.266 5.546 -18.677 1.00 92.88 927 LEU A CA 1
ATOM 7122 C C . LEU A 1 927 ? 20.801 5.519 -20.115 1.00 92.88 927 LEU A C 1
ATOM 7124 O O . LEU A 1 927 ? 20.671 4.497 -20.785 1.00 92.88 927 LEU A O 1
ATOM 7128 N N . GLU A 1 928 ? 21.400 6.615 -20.585 1.00 91.44 928 GLU A N 1
ATOM 7129 C CA . GLU A 1 928 ? 21.985 6.704 -21.933 1.00 91.44 928 GLU A CA 1
ATOM 7130 C C . GLU A 1 928 ? 23.164 5.723 -22.085 1.00 91.44 928 GLU A C 1
ATOM 7132 O O . GLU A 1 928 ? 23.250 5.001 -23.080 1.00 91.44 928 GLU A O 1
ATOM 7137 N N . ILE A 1 929 ? 23.988 5.571 -21.041 1.00 92.12 929 ILE A N 1
ATOM 7138 C CA . ILE A 1 929 ? 25.051 4.553 -20.994 1.00 92.12 929 ILE A CA 1
ATOM 7139 C C . ILE A 1 929 ? 24.463 3.135 -21.027 1.00 92.12 929 ILE A C 1
ATOM 7141 O O . ILE A 1 929 ? 24.919 2.297 -21.802 1.00 92.12 929 ILE A O 1
ATOM 7145 N N . ALA A 1 930 ? 23.422 2.846 -20.239 1.00 92.81 930 ALA A N 1
ATOM 7146 C CA . ALA A 1 930 ? 22.765 1.536 -20.264 1.00 92.81 930 ALA A CA 1
ATOM 7147 C C . ALA A 1 930 ? 22.149 1.219 -21.644 1.00 92.81 930 ALA A C 1
ATOM 7149 O O . ALA A 1 930 ? 22.176 0.069 -22.088 1.00 92.81 930 ALA A O 1
ATOM 7150 N N . GLN A 1 931 ? 21.631 2.230 -22.352 1.00 90.62 931 GLN A N 1
ATOM 7151 C CA . GLN A 1 931 ? 21.143 2.092 -23.728 1.00 90.62 931 GLN A CA 1
ATOM 7152 C C . GLN A 1 931 ? 22.278 1.776 -24.710 1.00 90.62 931 GLN A C 1
ATOM 7154 O O . GLN A 1 931 ? 22.114 0.879 -25.541 1.00 90.62 931 GLN A O 1
ATOM 7159 N N . ALA A 1 932 ? 23.427 2.445 -24.590 1.00 90.75 932 ALA A N 1
ATOM 7160 C CA . ALA A 1 932 ? 24.611 2.150 -25.397 1.00 90.75 932 ALA A CA 1
ATOM 7161 C C . ALA A 1 932 ? 25.123 0.717 -25.151 1.00 90.75 932 ALA A C 1
ATOM 7163 O O . ALA A 1 932 ? 25.354 -0.030 -26.105 1.00 90.75 932 ALA A O 1
ATOM 7164 N N . VAL A 1 933 ? 25.183 0.281 -23.886 1.00 91.44 933 VAL A N 1
ATOM 7165 C CA . VAL A 1 933 ? 25.564 -1.095 -23.512 1.00 91.44 933 VAL A CA 1
ATOM 7166 C C . VAL A 1 933 ? 24.586 -2.122 -24.087 1.00 91.44 933 VAL A C 1
ATOM 7168 O O . VAL A 1 933 ? 25.016 -3.129 -24.646 1.00 91.44 933 VAL A O 1
ATOM 7171 N N . ARG A 1 934 ? 23.273 -1.863 -24.022 1.00 88.00 934 ARG A N 1
ATOM 7172 C CA . ARG A 1 934 ? 22.252 -2.740 -24.619 1.00 88.00 934 ARG A CA 1
ATOM 7173 C C . ARG A 1 934 ? 22.362 -2.817 -26.143 1.00 88.00 934 ARG A C 1
ATOM 7175 O O . ARG A 1 934 ? 22.076 -3.867 -26.720 1.00 88.00 934 ARG A O 1
ATOM 7182 N N . ARG A 1 935 ? 22.730 -1.714 -26.804 1.00 87.06 935 ARG A N 1
ATOM 7183 C CA . ARG A 1 935 ? 22.945 -1.687 -28.257 1.00 87.06 935 ARG A CA 1
ATOM 7184 C C . ARG A 1 935 ? 24.133 -2.571 -28.647 1.00 87.06 935 ARG A C 1
ATOM 7186 O O . ARG A 1 935 ? 24.021 -3.264 -29.657 1.00 87.06 935 ARG A O 1
ATOM 7193 N N . GLY A 1 936 ? 25.182 -2.608 -27.821 1.00 85.50 936 GLY A N 1
ATOM 7194 C CA . GLY A 1 936 ? 26.355 -3.468 -28.011 1.00 85.50 936 GLY A CA 1
ATOM 7195 C C . GLY A 1 936 ? 27.378 -2.912 -29.005 1.00 85.50 936 GLY A C 1
ATOM 7196 O O . GLY A 1 936 ? 28.111 -3.689 -29.603 1.00 85.50 936 GLY A O 1
ATOM 7197 N N . ASP A 1 937 ? 27.395 -1.591 -29.200 1.00 85.44 937 ASP A N 1
ATOM 7198 C CA . ASP A 1 937 ? 28.270 -0.884 -30.143 1.00 85.44 937 ASP A CA 1
ATOM 7199 C C . ASP A 1 937 ? 29.294 -0.038 -29.368 1.00 85.44 937 ASP A C 1
ATOM 7201 O O . ASP A 1 937 ? 28.919 0.818 -28.557 1.00 85.44 937 ASP A O 1
ATOM 7205 N N . LEU A 1 938 ? 30.585 -0.296 -29.599 1.00 86.69 938 LEU A N 1
ATOM 7206 C CA . LEU A 1 938 ? 31.682 0.384 -28.910 1.00 86.69 938 LEU A CA 1
ATOM 7207 C C . LEU A 1 938 ? 31.796 1.866 -29.285 1.00 86.69 938 LEU A C 1
ATOM 7209 O O . LEU A 1 938 ? 32.121 2.678 -28.417 1.00 86.69 938 LEU A O 1
ATOM 7213 N N . ALA A 1 939 ? 31.502 2.242 -30.532 1.00 87.94 939 ALA A N 1
ATOM 7214 C CA . ALA A 1 939 ? 31.648 3.626 -30.984 1.00 87.94 939 ALA A CA 1
ATOM 7215 C C . ALA A 1 939 ? 30.647 4.543 -30.265 1.00 87.94 939 ALA A C 1
ATOM 7217 O O . ALA A 1 939 ? 31.030 5.544 -29.656 1.00 87.94 939 ALA A O 1
ATOM 7218 N N . VAL A 1 940 ? 29.377 4.126 -30.235 1.00 89.00 940 VAL A N 1
ATOM 7219 C CA . VAL A 1 940 ? 28.297 4.833 -29.524 1.00 89.00 940 VAL A CA 1
ATOM 7220 C C . VAL A 1 940 ? 28.572 4.889 -28.019 1.00 89.00 940 VAL A C 1
ATOM 7222 O O . VAL A 1 940 ? 28.282 5.886 -27.357 1.00 89.00 940 VAL A O 1
ATOM 7225 N N . PHE A 1 941 ? 29.151 3.830 -27.452 1.00 91.69 941 PHE A N 1
ATOM 7226 C CA . PHE A 1 941 ? 29.536 3.816 -26.044 1.00 91.69 941 PHE A CA 1
ATOM 7227 C C . PHE A 1 941 ? 30.633 4.848 -25.732 1.00 91.69 941 PHE A C 1
ATOM 7229 O O . PHE A 1 941 ? 30.495 5.612 -24.779 1.00 91.69 941 PHE A O 1
ATOM 7236 N N . HIS A 1 942 ? 31.693 4.927 -26.538 1.00 91.50 942 HIS A N 1
ATOM 7237 C CA . HIS A 1 942 ? 32.758 5.909 -26.321 1.00 91.50 942 HIS A CA 1
ATOM 7238 C C . HIS A 1 942 ? 32.274 7.355 -26.499 1.00 91.50 942 HIS A C 1
ATOM 7240 O O . HIS A 1 942 ? 32.645 8.213 -25.697 1.00 91.50 942 HIS A O 1
ATOM 7246 N N . GLU A 1 943 ? 31.400 7.617 -27.474 1.00 92.25 943 GLU A N 1
ATOM 7247 C CA . GLU A 1 943 ? 30.784 8.936 -27.678 1.00 92.25 943 GLU A CA 1
ATOM 7248 C C . GLU A 1 943 ? 29.915 9.354 -26.478 1.00 92.25 943 GLU A C 1
ATOM 7250 O O . GLU A 1 943 ? 30.079 10.447 -25.932 1.00 92.25 943 GLU A O 1
ATOM 7255 N N . THR A 1 944 ? 29.040 8.460 -26.004 1.00 91.81 944 THR A N 1
ATOM 7256 C CA . THR A 1 944 ? 28.149 8.736 -24.860 1.00 91.81 944 THR A CA 1
ATOM 7257 C C . THR A 1 944 ? 28.906 8.912 -23.542 1.00 91.81 944 THR A C 1
ATOM 7259 O O . THR A 1 944 ? 28.570 9.801 -22.758 1.00 91.81 944 THR A O 1
ATOM 7262 N N . VAL A 1 945 ? 29.955 8.119 -23.294 1.00 92.94 945 VAL A N 1
ATOM 7263 C CA . VAL A 1 945 ? 30.829 8.291 -22.119 1.00 92.94 945 VAL A CA 1
ATOM 7264 C C . VAL A 1 945 ? 31.630 9.591 -22.214 1.00 92.94 945 VAL A C 1
ATOM 7266 O O . VAL A 1 945 ? 31.781 10.273 -21.200 1.00 92.94 945 VAL A O 1
ATOM 7269 N N . GLY A 1 946 ? 32.092 9.968 -23.411 1.00 92.06 946 GLY A N 1
ATOM 7270 C CA . GLY A 1 946 ? 32.766 11.243 -23.658 1.00 92.06 946 GLY A CA 1
ATOM 7271 C C . GLY A 1 946 ? 31.867 12.449 -23.374 1.00 92.06 946 GLY A C 1
ATOM 7272 O O . GLY A 1 946 ? 32.288 13.370 -22.676 1.00 92.06 946 GLY A O 1
ATOM 7273 N N . GLY A 1 947 ? 30.608 12.409 -23.823 1.00 92.69 947 GLY A N 1
ATOM 7274 C CA . GLY A 1 947 ? 29.631 13.482 -23.601 1.00 92.69 947 GLY A CA 1
ATOM 7275 C C . GLY A 1 947 ? 29.275 13.724 -22.128 1.00 92.69 947 GLY A C 1
ATOM 7276 O O . GLY A 1 947 ? 29.008 14.860 -21.742 1.00 92.69 947 GLY A O 1
ATOM 7277 N N . HIS A 1 948 ? 29.320 12.684 -21.285 1.00 92.19 948 HIS A N 1
ATOM 7278 C CA . HIS A 1 948 ? 28.958 12.762 -19.858 1.00 92.19 948 HIS A CA 1
ATOM 7279 C C . HIS A 1 948 ? 30.149 12.674 -18.888 1.00 92.19 948 HIS A C 1
ATOM 7281 O O . HIS A 1 948 ? 29.944 12.569 -17.676 1.00 92.19 948 HIS A O 1
ATOM 7287 N N . ALA A 1 949 ? 31.392 12.730 -19.379 1.00 91.50 949 ALA A N 1
ATOM 7288 C CA . ALA A 1 949 ? 32.596 12.451 -18.589 1.00 91.50 949 ALA A CA 1
ATOM 7289 C C . ALA A 1 949 ? 32.723 13.309 -17.315 1.00 91.50 949 ALA A C 1
ATOM 7291 O O . ALA A 1 949 ? 33.022 12.778 -16.245 1.00 91.50 949 ALA A O 1
ATOM 7292 N N . GLU A 1 950 ? 32.433 14.611 -17.396 1.00 90.56 950 GLU A N 1
ATOM 7293 C CA . GLU A 1 950 ? 32.521 15.528 -16.250 1.00 90.56 950 GLU A CA 1
ATOM 7294 C C . GLU A 1 950 ? 31.544 15.157 -15.127 1.00 90.56 950 GLU A C 1
ATOM 7296 O O . GLU A 1 950 ? 31.915 15.132 -13.951 1.00 90.56 950 GLU A O 1
ATOM 7301 N N . ARG A 1 951 ? 30.314 14.752 -15.471 1.00 89.88 951 ARG A N 1
ATOM 7302 C CA . ARG A 1 951 ? 29.335 14.308 -14.469 1.00 89.88 951 ARG A CA 1
ATOM 7303 C C . ARG A 1 951 ? 29.777 13.015 -13.784 1.00 89.88 951 ARG A C 1
ATOM 7305 O O . ARG A 1 951 ? 29.644 12.886 -12.570 1.00 89.88 951 ARG A O 1
ATOM 7312 N N . LEU A 1 952 ? 30.334 12.078 -14.549 1.00 90.44 952 LEU A N 1
ATOM 7313 C CA . LEU A 1 952 ? 30.830 10.798 -14.030 1.00 90.44 952 LEU A CA 1
ATOM 7314 C C . LEU A 1 952 ? 32.080 10.954 -13.152 1.00 90.44 952 LEU A C 1
ATOM 7316 O O . LEU A 1 952 ? 32.289 10.156 -12.233 1.00 90.44 952 LEU A O 1
ATOM 7320 N N . ARG A 1 953 ? 32.912 11.970 -13.422 1.00 91.00 953 ARG A N 1
ATOM 7321 C CA . ARG A 1 953 ? 34.059 12.341 -12.580 1.00 91.00 953 ARG A CA 1
ATOM 7322 C C . ARG A 1 953 ? 33.602 12.913 -11.245 1.00 91.00 953 ARG A C 1
ATOM 7324 O O . ARG A 1 953 ? 34.076 12.440 -10.217 1.00 91.00 953 ARG A O 1
ATOM 7331 N N . MET A 1 954 ? 32.631 13.830 -11.253 1.00 87.38 954 MET A N 1
ATOM 7332 C CA . MET A 1 954 ? 32.020 14.344 -10.017 1.00 87.38 954 MET A CA 1
ATOM 7333 C C . MET A 1 954 ? 31.402 13.226 -9.166 1.00 87.38 954 MET A C 1
ATOM 7335 O O . MET A 1 954 ? 31.496 13.249 -7.942 1.00 87.38 954 MET A O 1
ATOM 7339 N N . ASP A 1 955 ? 30.806 12.223 -9.811 1.00 86.38 955 ASP A N 1
ATOM 7340 C CA . ASP A 1 955 ? 30.209 11.070 -9.133 1.00 86.38 955 ASP A CA 1
ATOM 7341 C C . ASP A 1 955 ? 31.239 10.009 -8.683 1.00 86.38 955 ASP A C 1
ATOM 7343 O O . ASP A 1 955 ? 30.887 9.083 -7.948 1.00 86.38 955 ASP A O 1
ATOM 7347 N N . GLY A 1 956 ? 32.501 10.101 -9.119 1.00 86.81 956 GLY A N 1
ATOM 7348 C CA . GLY A 1 956 ? 33.547 9.118 -8.818 1.00 86.81 956 GLY A CA 1
ATOM 7349 C C . GLY A 1 956 ? 33.317 7.730 -9.437 1.00 86.81 956 GLY A C 1
ATOM 7350 O O . GLY A 1 956 ? 33.873 6.743 -8.953 1.00 86.81 956 GLY A O 1
ATOM 7351 N N . THR A 1 957 ? 32.488 7.626 -10.482 1.00 89.94 957 THR A N 1
ATOM 7352 C CA . THR A 1 957 ? 32.121 6.362 -11.159 1.00 89.94 957 THR A CA 1
ATOM 7353 C C . THR A 1 957 ? 32.808 6.178 -12.513 1.00 89.94 957 THR A C 1
ATOM 7355 O O . THR A 1 957 ? 32.764 5.083 -13.077 1.00 89.94 957 THR A O 1
ATOM 7358 N N . TYR A 1 958 ? 33.491 7.210 -13.021 1.00 91.81 958 TYR A N 1
ATOM 7359 C CA . TYR A 1 958 ? 34.159 7.199 -14.327 1.00 91.81 958 TYR A CA 1
ATOM 7360 C C . TYR A 1 958 ? 35.114 6.007 -14.514 1.00 91.81 958 TYR A C 1
ATOM 7362 O O . TYR A 1 958 ? 35.067 5.331 -15.536 1.00 91.81 958 TYR A O 1
ATOM 7370 N N . THR A 1 959 ? 35.929 5.677 -13.506 1.00 90.12 959 THR A N 1
ATOM 7371 C CA . THR A 1 959 ? 36.894 4.562 -13.582 1.00 90.12 959 THR A CA 1
ATOM 7372 C C . THR A 1 959 ? 36.226 3.194 -13.723 1.00 90.12 959 THR A C 1
ATOM 7374 O O . THR A 1 959 ? 36.778 2.310 -14.377 1.00 90.12 959 THR A O 1
ATOM 7377 N N . LEU A 1 960 ? 35.038 3.013 -13.139 1.00 91.75 960 LEU A N 1
ATOM 7378 C CA . LEU A 1 960 ? 34.240 1.795 -13.268 1.00 91.75 960 LEU A CA 1
ATOM 7379 C C . LEU A 1 960 ? 33.537 1.740 -14.628 1.00 91.75 960 LEU A C 1
ATOM 7381 O O . LEU A 1 960 ? 33.520 0.689 -15.263 1.00 91.75 960 LEU A O 1
ATOM 7385 N N . ILE A 1 961 ? 33.009 2.869 -15.100 1.00 92.38 961 ILE A N 1
ATOM 7386 C CA . ILE A 1 961 ? 32.311 2.960 -16.389 1.00 92.38 961 ILE A CA 1
ATOM 7387 C C . ILE A 1 961 ? 33.271 2.733 -17.553 1.00 92.38 961 ILE A C 1
ATOM 7389 O O . ILE A 1 961 ? 32.933 1.990 -18.465 1.00 92.38 961 ILE A O 1
ATOM 7393 N N . SER A 1 962 ? 34.498 3.251 -17.497 1.00 89.88 962 SER A N 1
ATOM 7394 C CA . SER A 1 962 ? 35.509 2.990 -18.531 1.00 89.88 962 SER A CA 1
ATOM 7395 C C . SER A 1 962 ? 35.830 1.497 -18.702 1.00 89.88 962 SER A C 1
ATOM 7397 O O . SER A 1 962 ? 36.261 1.080 -19.774 1.00 89.88 962 SER A O 1
ATOM 7399 N N . ARG A 1 963 ? 35.574 0.660 -17.684 1.00 90.56 963 ARG A N 1
ATOM 7400 C CA . ARG A 1 963 ? 35.742 -0.804 -17.763 1.00 90.56 963 ARG A CA 1
ATOM 7401 C C . ARG A 1 963 ? 34.580 -1.506 -18.478 1.00 90.56 963 ARG A C 1
ATOM 7403 O O . ARG A 1 963 ? 34.735 -2.654 -18.893 1.00 90.56 963 ARG A O 1
ATOM 7410 N N . LEU A 1 964 ? 33.437 -0.837 -18.667 1.00 91.50 964 LEU A N 1
ATOM 7411 C CA . LEU A 1 964 ? 32.247 -1.421 -19.296 1.00 91.50 964 LEU A CA 1
ATOM 7412 C C . LEU A 1 964 ? 32.444 -1.772 -20.770 1.00 91.50 964 LEU A C 1
ATOM 7414 O O . LEU A 1 964 ? 31.655 -2.562 -21.274 1.00 91.50 964 LEU A O 1
ATOM 7418 N N . ALA A 1 965 ? 33.482 -1.274 -21.453 1.00 88.94 965 ALA A N 1
ATOM 7419 C CA . ALA A 1 965 ? 33.748 -1.615 -22.855 1.00 88.94 965 ALA A CA 1
ATOM 7420 C C . ALA A 1 965 ? 33.759 -3.141 -23.093 1.00 88.94 965 ALA A C 1
ATOM 7422 O O . ALA A 1 965 ? 33.169 -3.638 -24.049 1.00 88.94 965 ALA A O 1
ATOM 7423 N N . HIS A 1 966 ? 34.326 -3.911 -22.158 1.00 84.19 966 HIS A N 1
ATOM 7424 C CA . HIS A 1 966 ? 34.318 -5.375 -22.225 1.00 84.19 966 HIS A CA 1
ATOM 7425 C C . HIS A 1 966 ? 32.904 -5.957 -22.039 1.00 84.19 966 HIS A C 1
ATOM 7427 O O . HIS A 1 966 ? 32.546 -6.940 -22.690 1.00 84.19 966 HIS A O 1
ATOM 7433 N N . SER A 1 967 ? 32.083 -5.350 -21.178 1.00 87.44 967 SER A N 1
ATOM 7434 C CA . SER A 1 967 ? 30.681 -5.731 -20.970 1.00 87.44 967 SER A CA 1
ATOM 7435 C C . SER A 1 967 ? 29.794 -5.379 -22.169 1.00 87.44 967 SER A C 1
ATOM 7437 O O . SER A 1 967 ? 28.913 -6.168 -22.502 1.00 87.44 967 SER A O 1
ATOM 7439 N N . VAL A 1 968 ? 30.051 -4.260 -22.859 1.00 90.25 968 VAL A N 1
ATOM 7440 C CA . VAL A 1 968 ? 29.362 -3.856 -24.103 1.00 90.25 968 VAL A CA 1
ATOM 7441 C C . VAL A 1 968 ? 29.559 -4.924 -25.176 1.00 90.25 968 VAL A C 1
ATOM 7443 O O . VAL A 1 968 ? 28.587 -5.393 -25.766 1.00 90.25 968 VAL A O 1
ATOM 7446 N N . VAL A 1 969 ? 30.801 -5.378 -25.366 1.00 88.69 969 VAL A N 1
ATOM 7447 C CA . VAL A 1 969 ? 31.132 -6.442 -26.325 1.00 88.69 969 VAL A CA 1
ATOM 7448 C C . VAL A 1 969 ? 30.441 -7.754 -25.952 1.00 88.69 969 VAL A C 1
ATOM 7450 O O . VAL A 1 969 ? 29.823 -8.388 -26.806 1.00 88.69 969 VAL A O 1
ATOM 7453 N N . LYS A 1 970 ? 30.466 -8.150 -24.671 1.00 87.25 970 LYS A N 1
ATOM 7454 C CA . LYS A 1 970 ? 29.763 -9.357 -24.196 1.00 87.25 970 LYS A CA 1
ATOM 7455 C C . LYS A 1 970 ? 28.247 -9.271 -24.419 1.00 87.25 970 LYS A C 1
ATOM 7457 O O . LYS A 1 970 ? 27.642 -10.253 -24.848 1.00 87.25 970 LYS A O 1
ATOM 7462 N N . ALA A 1 971 ? 27.632 -8.117 -24.161 1.00 88.31 971 ALA A N 1
ATOM 7463 C CA . ALA A 1 971 ? 26.207 -7.890 -24.396 1.00 88.31 971 ALA A CA 1
ATOM 7464 C C . ALA A 1 971 ? 25.858 -7.944 -25.895 1.00 88.31 971 ALA A C 1
ATOM 7466 O O . ALA A 1 971 ? 24.883 -8.597 -26.277 1.00 88.31 971 ALA A O 1
ATOM 7467 N N . GLY A 1 972 ? 26.688 -7.331 -26.744 1.00 89.06 972 GLY A N 1
ATOM 7468 C CA . GLY A 1 972 ? 26.569 -7.402 -28.199 1.00 89.06 972 GLY A CA 1
ATOM 7469 C C . GLY A 1 972 ? 26.662 -8.838 -28.722 1.00 89.06 972 GLY A C 1
ATOM 7470 O O . GLY A 1 972 ? 25.794 -9.271 -29.478 1.00 89.06 972 GLY A O 1
ATOM 7471 N N . LEU A 1 973 ? 27.638 -9.620 -28.250 1.00 89.50 973 LEU A N 1
ATOM 7472 C CA . LEU A 1 973 ? 27.790 -11.031 -28.621 1.00 89.50 973 LEU A CA 1
ATOM 7473 C C . LEU A 1 973 ? 26.602 -11.896 -28.192 1.00 89.50 973 LEU A C 1
ATOM 7475 O O . LEU A 1 973 ? 26.118 -12.694 -28.992 1.00 89.50 973 LEU A O 1
ATOM 7479 N N . ARG A 1 974 ? 26.083 -11.719 -26.969 1.00 88.12 974 ARG A N 1
ATOM 7480 C CA . ARG A 1 974 ? 24.867 -12.423 -26.518 1.00 88.12 974 ARG A CA 1
ATOM 7481 C C . ARG A 1 974 ? 23.678 -12.120 -27.428 1.00 88.12 974 ARG A C 1
ATOM 7483 O O . ARG A 1 974 ? 22.956 -13.033 -27.813 1.00 88.12 974 ARG A O 1
ATOM 7490 N N . ARG A 1 975 ? 23.508 -10.856 -27.827 1.00 88.25 975 ARG A N 1
ATOM 7491 C CA . ARG A 1 975 ? 22.456 -10.439 -28.764 1.00 88.25 975 ARG A CA 1
ATOM 7492 C C . ARG A 1 975 ? 22.622 -11.091 -30.141 1.00 88.25 975 ARG A C 1
ATOM 7494 O O . ARG A 1 975 ? 21.625 -11.533 -30.713 1.00 88.25 975 ARG A O 1
ATOM 7501 N N . LEU A 1 976 ? 23.845 -11.151 -30.671 1.00 89.75 976 LEU A N 1
ATOM 7502 C CA . LEU A 1 976 ? 24.121 -11.810 -31.951 1.00 89.75 976 LEU A CA 1
ATOM 7503 C C . LEU A 1 976 ? 23.841 -13.317 -31.869 1.00 89.75 976 LEU A C 1
ATOM 7505 O O . LEU A 1 976 ? 23.142 -13.827 -32.738 1.00 89.75 976 LEU A O 1
ATOM 7509 N N . LYS A 1 977 ? 24.268 -13.987 -30.790 1.00 87.88 977 LYS A N 1
ATOM 7510 C CA . LYS A 1 977 ? 24.003 -15.416 -30.541 1.00 87.88 977 LYS A CA 1
ATOM 7511 C C . LYS A 1 977 ? 22.509 -15.742 -30.503 1.00 87.88 977 LYS A C 1
ATOM 7513 O O . LYS A 1 977 ? 22.092 -16.748 -31.055 1.00 87.88 977 LYS A O 1
ATOM 7518 N N . THR A 1 978 ? 21.687 -14.899 -29.874 1.00 87.31 978 THR A N 1
ATOM 7519 C CA . THR A 1 978 ? 20.226 -15.106 -29.853 1.00 87.31 978 THR A CA 1
ATOM 7520 C C . THR A 1 978 ? 19.579 -14.881 -31.222 1.00 87.31 978 THR A C 1
ATOM 7522 O O . THR A 1 978 ? 18.525 -15.442 -31.499 1.00 87.31 978 THR A O 1
ATOM 7525 N N . SER A 1 979 ? 20.174 -14.040 -32.071 1.00 89.56 979 SER A N 1
ATOM 7526 C CA . SER A 1 979 ? 19.567 -13.634 -33.346 1.00 89.56 979 SER A CA 1
ATOM 7527 C C . SER A 1 979 ? 19.967 -14.529 -34.520 1.00 89.56 979 SER A C 1
ATOM 7529 O O . SER A 1 979 ? 19.227 -14.606 -35.498 1.00 89.56 979 SER A O 1
ATOM 7531 N N . TYR A 1 980 ? 21.136 -15.170 -34.452 1.00 90.75 980 TYR A N 1
ATOM 7532 C CA . TYR A 1 980 ? 21.739 -15.890 -35.569 1.00 90.75 980 TYR A CA 1
ATOM 7533 C C . TYR A 1 980 ? 22.246 -17.261 -35.130 1.00 90.75 980 TYR A C 1
ATOM 7535 O O . TYR A 1 980 ? 23.030 -17.356 -34.192 1.00 90.75 980 TYR A O 1
ATOM 7543 N N . SER A 1 981 ? 21.858 -18.306 -35.869 1.00 90.00 981 SER A N 1
ATOM 7544 C CA . SER A 1 981 ? 22.435 -19.651 -35.715 1.00 90.00 981 SER A CA 1
ATOM 7545 C C . SER A 1 981 ? 23.859 -19.726 -36.284 1.00 90.00 981 SER A C 1
ATOM 7547 O O . SER A 1 981 ? 24.744 -20.367 -35.719 1.00 90.00 981 SER A O 1
ATOM 7549 N N . ARG A 1 982 ? 24.102 -19.016 -37.393 1.00 91.31 982 ARG A N 1
ATOM 7550 C CA . ARG A 1 982 ? 25.418 -18.846 -38.019 1.00 91.31 982 ARG A CA 1
ATOM 7551 C C . ARG A 1 982 ? 25.624 -17.387 -38.401 1.00 91.31 982 ARG A C 1
ATOM 7553 O O . ARG A 1 982 ? 24.710 -16.769 -38.947 1.00 91.31 982 ARG A O 1
ATOM 7560 N N . ILE A 1 983 ? 26.806 -16.845 -38.125 1.00 94.06 983 ILE A N 1
ATOM 7561 C CA . ILE A 1 983 ? 27.175 -15.466 -38.471 1.00 94.06 983 ILE A CA 1
ATOM 7562 C C . ILE A 1 983 ? 28.641 -15.393 -38.906 1.00 94.06 983 ILE A C 1
ATOM 7564 O O . ILE A 1 983 ? 29.498 -16.011 -38.278 1.00 94.06 983 ILE A O 1
ATOM 7568 N N . SER A 1 984 ? 28.933 -14.652 -39.978 1.00 94.50 984 SER A N 1
ATOM 7569 C CA . SER A 1 984 ? 30.308 -14.459 -40.456 1.00 94.50 984 SER A CA 1
ATOM 7570 C C . SER A 1 984 ? 31.123 -13.597 -39.480 1.00 94.50 984 SER A C 1
ATOM 7572 O O . SER A 1 984 ? 30.583 -12.714 -38.807 1.00 94.50 984 SER A O 1
ATOM 7574 N N . LEU A 1 985 ? 32.436 -13.822 -39.394 1.00 92.50 985 LEU A N 1
ATOM 7575 C CA . LEU A 1 985 ? 33.326 -13.023 -38.540 1.00 92.50 985 LEU A CA 1
ATOM 7576 C C . LEU A 1 985 ? 33.440 -11.561 -39.015 1.00 92.50 985 LEU A C 1
ATOM 7578 O O . LEU A 1 985 ? 33.621 -10.661 -38.192 1.00 92.50 985 LEU A O 1
ATOM 7582 N N . GLU A 1 986 ? 33.275 -11.312 -40.316 1.00 92.00 986 GLU A N 1
ATOM 7583 C CA . GLU A 1 986 ? 33.221 -9.964 -40.901 1.00 92.00 986 GLU A CA 1
ATOM 7584 C C . GLU A 1 986 ? 31.974 -9.192 -40.440 1.00 92.00 986 GLU A C 1
ATOM 7586 O O . GLU A 1 986 ? 32.067 -8.029 -40.033 1.00 92.00 986 GLU A O 1
ATOM 7591 N N . ASP A 1 987 ? 30.814 -9.852 -40.402 1.00 91.75 987 ASP A N 1
ATOM 7592 C CA . ASP A 1 987 ? 29.572 -9.258 -39.898 1.00 91.75 987 ASP A CA 1
ATOM 7593 C C . ASP A 1 987 ? 29.621 -9.010 -38.387 1.00 91.75 987 ASP A C 1
ATOM 7595 O O . ASP A 1 987 ? 29.074 -8.020 -37.892 1.00 91.75 987 ASP A O 1
ATOM 7599 N N . VAL A 1 988 ? 30.287 -9.888 -37.631 1.00 91.25 988 VAL A N 1
ATOM 7600 C CA . VAL A 1 988 ? 30.528 -9.670 -36.197 1.00 91.25 988 VAL A CA 1
ATOM 7601 C C . VAL A 1 988 ? 31.402 -8.431 -35.989 1.00 91.25 988 VAL A C 1
ATOM 7603 O O . VAL A 1 988 ? 31.089 -7.607 -35.126 1.00 91.25 988 VAL A O 1
ATOM 7606 N N . ALA A 1 989 ? 32.462 -8.265 -36.788 1.00 91.44 989 ALA A N 1
ATOM 7607 C CA . ALA A 1 989 ? 33.354 -7.114 -36.683 1.00 91.44 989 ALA A CA 1
ATOM 7608 C C . ALA A 1 989 ? 32.630 -5.796 -36.995 1.00 91.44 989 ALA A C 1
ATOM 7610 O O . ALA A 1 989 ? 32.709 -4.853 -36.204 1.00 91.44 989 ALA A O 1
ATOM 7611 N N . SER A 1 990 ? 31.862 -5.753 -38.088 1.00 89.50 990 SER A N 1
ATOM 7612 C CA . SER A 1 990 ? 31.136 -4.546 -38.502 1.00 89.50 990 SER A CA 1
ATOM 7613 C C . SER A 1 990 ? 30.050 -4.131 -37.503 1.00 89.50 990 SER A C 1
ATOM 7615 O O . SER A 1 990 ? 29.895 -2.944 -37.219 1.00 89.50 990 SER A O 1
ATOM 7617 N N . ARG A 1 991 ? 29.326 -5.087 -36.908 1.00 87.00 991 ARG A N 1
ATOM 7618 C CA . ARG A 1 991 ? 28.216 -4.800 -35.979 1.00 87.00 991 ARG A CA 1
ATOM 7619 C C . ARG A 1 991 ? 28.649 -4.420 -34.569 1.00 87.00 991 ARG A C 1
ATOM 7621 O O . ARG A 1 991 ? 27.901 -3.716 -33.894 1.00 87.00 991 ARG A O 1
ATOM 7628 N N . LEU A 1 992 ? 29.799 -4.913 -34.111 1.00 87.44 992 LEU A N 1
ATOM 7629 C CA . LEU A 1 992 ? 30.350 -4.582 -32.791 1.00 87.44 992 LEU A CA 1
ATOM 7630 C C . LEU A 1 992 ? 31.315 -3.385 -32.833 1.00 87.44 992 LEU A C 1
ATOM 7632 O O . LEU A 1 992 ? 31.726 -2.905 -31.775 1.00 87.44 992 LEU A O 1
ATOM 7636 N N . GLY A 1 993 ? 31.681 -2.913 -34.030 1.00 84.75 993 GLY A N 1
ATOM 7637 C CA . GLY A 1 993 ? 32.670 -1.849 -34.211 1.00 84.75 993 GLY A CA 1
ATOM 7638 C C . GLY A 1 993 ? 34.097 -2.310 -33.899 1.00 84.75 993 GLY A C 1
ATOM 7639 O O . GLY A 1 993 ? 34.877 -1.555 -33.321 1.00 84.75 993 GLY A O 1
ATOM 7640 N N . LEU A 1 994 ? 34.434 -3.563 -34.223 1.00 87.94 994 LEU A N 1
ATOM 7641 C CA . LEU A 1 994 ? 35.782 -4.113 -34.053 1.00 87.94 994 LEU A CA 1
ATOM 7642 C C . LEU A 1 994 ? 36.649 -3.817 -35.291 1.00 87.94 994 LEU A C 1
ATOM 7644 O O . LEU A 1 994 ? 36.128 -3.751 -36.402 1.00 87.94 994 LEU A O 1
ATOM 7648 N N . PRO A 1 995 ? 37.977 -3.673 -35.134 1.00 87.62 995 PRO A N 1
ATOM 7649 C CA . PRO A 1 995 ? 38.851 -3.186 -36.205 1.00 87.62 995 PRO A CA 1
ATOM 7650 C C . PRO A 1 995 ? 39.081 -4.183 -37.353 1.00 87.62 995 PRO A C 1
ATOM 7652 O O . PRO A 1 995 ? 39.420 -3.762 -38.454 1.00 87.62 995 PRO A O 1
ATOM 7655 N N . SER A 1 996 ? 38.948 -5.493 -37.118 1.00 92.12 996 SER A N 1
ATOM 7656 C CA . SER A 1 996 ? 39.174 -6.528 -38.139 1.00 92.12 996 SER A CA 1
ATOM 7657 C C . SER A 1 996 ? 38.444 -7.835 -37.815 1.00 92.12 996 SER A C 1
ATOM 7659 O O . SER A 1 996 ? 38.132 -8.106 -36.652 1.00 92.12 996 SER A O 1
ATOM 7661 N N . ALA A 1 997 ? 38.225 -8.679 -38.832 1.00 89.69 997 ALA A N 1
ATOM 7662 C CA . ALA A 1 997 ? 37.635 -10.013 -38.669 1.00 89.69 997 ALA A CA 1
ATOM 7663 C C . ALA A 1 997 ? 38.482 -10.922 -37.757 1.00 89.69 997 ALA A C 1
ATOM 7665 O O . ALA A 1 997 ? 37.941 -11.630 -36.912 1.00 89.69 997 ALA A O 1
ATOM 7666 N N . THR A 1 998 ? 39.812 -10.825 -37.834 1.00 90.75 998 THR A N 1
ATOM 7667 C CA . THR A 1 998 ? 40.732 -11.549 -36.940 1.00 90.75 998 THR A CA 1
ATOM 7668 C C . THR A 1 998 ? 40.576 -11.108 -35.480 1.00 90.75 998 THR A C 1
ATOM 7670 O O . THR A 1 998 ? 40.630 -11.923 -34.564 1.00 90.75 998 THR A O 1
ATOM 7673 N N . SER A 1 999 ? 40.335 -9.814 -35.236 1.00 90.62 999 SER A N 1
ATOM 7674 C CA . SER A 1 999 ? 40.049 -9.308 -33.886 1.00 90.62 999 SER A CA 1
ATOM 7675 C C . SER A 1 999 ? 38.712 -9.841 -33.361 1.00 90.62 999 SER A C 1
ATOM 7677 O O . SER A 1 999 ? 38.626 -10.276 -32.211 1.00 90.62 999 SER A O 1
ATOM 7679 N N . ALA A 1 1000 ? 37.684 -9.881 -34.218 1.00 91.56 1000 ALA A N 1
ATOM 7680 C CA . ALA A 1 1000 ? 36.401 -10.493 -33.884 1.00 91.56 1000 ALA A CA 1
ATOM 7681 C C . ALA A 1 1000 ? 36.552 -11.975 -33.518 1.00 91.56 1000 ALA A C 1
ATOM 7683 O O . ALA A 1 1000 ? 35.982 -12.407 -32.517 1.00 91.56 1000 ALA A O 1
ATOM 7684 N N . GLU A 1 1001 ? 37.382 -12.723 -34.244 1.00 92.19 1001 GLU A N 1
ATOM 7685 C CA . GLU A 1 1001 ? 37.678 -14.123 -33.937 1.00 92.19 1001 GLU A CA 1
ATOM 7686 C C . GLU A 1 1001 ? 38.260 -14.302 -32.526 1.00 92.19 1001 GLU A C 1
ATOM 7688 O O . GLU A 1 1001 ? 37.730 -15.086 -31.738 1.00 92.19 1001 GLU A O 1
ATOM 7693 N N . PHE A 1 1002 ? 39.282 -13.524 -32.148 1.00 92.25 1002 PHE A N 1
ATOM 7694 C CA . PHE A 1 1002 ? 39.876 -13.606 -30.806 1.00 92.25 1002 PHE A CA 1
ATOM 7695 C C . PHE A 1 1002 ? 38.892 -13.235 -29.690 1.00 92.25 1002 PHE A C 1
ATOM 7697 O O . PHE A 1 1002 ? 38.896 -13.845 -28.615 1.00 92.25 1002 PHE A O 1
ATOM 7704 N N . VAL A 1 1003 ? 38.041 -12.236 -29.930 1.00 91.06 1003 VAL A N 1
ATOM 7705 C CA . VAL A 1 1003 ? 37.023 -11.791 -28.973 1.00 91.06 1003 VAL A CA 1
ATOM 7706 C C . VAL A 1 1003 ? 35.947 -12.864 -28.782 1.00 91.06 1003 VAL A C 1
ATOM 7708 O O . VAL A 1 1003 ? 35.589 -13.166 -27.639 1.00 91.06 1003 VAL A O 1
ATOM 7711 N N . VAL A 1 1004 ? 35.468 -13.477 -29.869 1.00 92.31 1004 VAL A N 1
ATOM 7712 C CA . VAL A 1 1004 ? 34.505 -14.589 -29.821 1.00 92.31 1004 VAL A CA 1
ATOM 7713 C C . VAL A 1 1004 ? 35.140 -15.808 -29.152 1.00 92.31 1004 VAL A C 1
ATOM 7715 O O . VAL A 1 1004 ? 34.528 -16.377 -28.252 1.00 92.31 1004 VAL A O 1
ATOM 7718 N N . ALA A 1 1005 ? 36.382 -16.163 -29.492 1.00 91.81 1005 ALA A N 1
ATOM 7719 C CA . ALA A 1 1005 ? 37.088 -17.300 -28.896 1.00 91.81 1005 ALA A CA 1
ATOM 7720 C C . ALA A 1 1005 ? 37.234 -17.139 -27.378 1.00 91.81 1005 ALA A C 1
ATOM 7722 O O . ALA A 1 1005 ? 36.986 -18.070 -26.608 1.00 91.81 1005 ALA A O 1
ATOM 7723 N N . LYS A 1 1006 ? 37.561 -15.924 -26.924 1.00 91.44 1006 LYS A N 1
ATOM 7724 C CA . LYS A 1 1006 ? 37.581 -15.592 -25.499 1.00 91.44 1006 LYS A CA 1
ATOM 7725 C C . LYS A 1 1006 ? 36.194 -15.703 -24.866 1.00 91.44 1006 LYS A C 1
ATOM 7727 O O . LYS A 1 1006 ? 36.087 -16.226 -23.763 1.00 91.44 1006 LYS A O 1
ATOM 7732 N N . ALA A 1 1007 ? 35.145 -15.231 -25.535 1.00 90.56 1007 ALA A N 1
ATOM 7733 C CA . ALA A 1 1007 ? 33.781 -15.290 -25.014 1.00 90.56 1007 ALA A CA 1
ATOM 7734 C C . ALA A 1 1007 ? 33.244 -16.729 -24.899 1.00 90.56 1007 ALA A C 1
ATOM 7736 O O . ALA A 1 1007 ? 32.534 -17.019 -23.936 1.00 90.56 1007 ALA A O 1
ATOM 7737 N N . VAL A 1 1008 ? 33.616 -17.618 -25.826 1.00 91.25 1008 VAL A N 1
ATOM 7738 C CA . VAL A 1 1008 ? 33.316 -19.059 -25.764 1.00 91.25 1008 VAL A CA 1
ATOM 7739 C C . VAL A 1 1008 ? 34.061 -19.708 -24.597 1.00 91.25 1008 VAL A C 1
ATOM 7741 O O . VAL A 1 1008 ? 33.450 -20.381 -23.774 1.00 91.25 1008 VAL A O 1
ATOM 7744 N N . ARG A 1 1009 ? 35.364 -19.436 -24.449 1.00 90.50 1009 ARG A N 1
ATOM 7745 C CA . ARG A 1 1009 ? 36.168 -19.959 -23.331 1.00 90.50 1009 ARG A CA 1
ATOM 7746 C C . ARG A 1 1009 ? 35.669 -19.484 -21.962 1.00 90.50 1009 ARG A C 1
ATOM 7748 O O . ARG A 1 1009 ? 35.671 -20.257 -21.012 1.00 90.50 1009 ARG A O 1
ATOM 7755 N N . ASP A 1 1010 ? 35.253 -18.222 -21.861 1.00 86.19 1010 ASP A N 1
ATOM 7756 C CA . ASP A 1 1010 ? 34.690 -17.637 -20.638 1.00 86.19 1010 ASP A CA 1
ATOM 7757 C C . ASP A 1 1010 ? 33.242 -18.124 -20.366 1.00 86.19 1010 ASP A C 1
ATOM 7759 O O . ASP A 1 1010 ? 32.639 -17.706 -19.376 1.00 86.19 1010 ASP A O 1
ATOM 7763 N N . GLY A 1 1011 ? 32.651 -18.951 -21.243 1.00 85.44 1011 GLY A N 1
ATOM 7764 C CA . GLY A 1 1011 ? 31.282 -19.467 -21.108 1.00 85.44 1011 GLY A CA 1
ATOM 7765 C C . GLY A 1 1011 ? 30.186 -18.407 -21.283 1.00 85.44 1011 GLY A C 1
ATOM 7766 O O . GLY A 1 1011 ? 29.060 -18.588 -20.828 1.00 85.44 1011 GLY A O 1
ATOM 7767 N N . VAL A 1 1012 ? 30.497 -17.266 -21.907 1.00 86.12 1012 VAL A N 1
ATOM 7768 C CA . VAL A 1 1012 ? 29.536 -16.165 -22.119 1.00 86.12 1012 VAL A CA 1
ATOM 7769 C C . VAL A 1 1012 ? 28.559 -16.491 -23.247 1.00 86.12 1012 VAL A C 1
ATOM 7771 O O . VAL A 1 1012 ? 27.394 -16.086 -23.189 1.00 86.12 1012 VAL A O 1
ATOM 7774 N N . ILE A 1 1013 ? 29.050 -17.184 -24.274 1.00 88.88 1013 ILE A N 1
ATOM 7775 C CA . ILE A 1 1013 ? 28.281 -17.699 -25.405 1.00 88.88 1013 ILE A CA 1
ATOM 7776 C C . ILE A 1 1013 ? 28.634 -19.168 -25.614 1.00 88.88 1013 ILE A C 1
ATOM 7778 O O . ILE A 1 1013 ? 29.789 -19.558 -25.484 1.00 88.88 1013 ILE A O 1
ATOM 7782 N N . ASP A 1 1014 ? 27.626 -19.958 -25.962 1.00 87.94 1014 ASP A N 1
ATOM 7783 C CA . ASP A 1 1014 ? 27.794 -21.356 -26.339 1.00 87.94 1014 ASP A CA 1
ATOM 7784 C C . ASP A 1 1014 ? 27.767 -21.462 -27.870 1.00 87.94 1014 ASP A C 1
ATOM 7786 O O . ASP A 1 1014 ? 26.708 -21.321 -28.494 1.00 87.94 1014 ASP A O 1
ATOM 7790 N N . ALA A 1 1015 ? 28.955 -21.563 -28.468 1.00 90.00 1015 ALA A N 1
ATOM 7791 C CA . ALA A 1 1015 ? 29.166 -21.557 -29.912 1.00 90.00 1015 ALA A CA 1
ATOM 7792 C C . ALA A 1 1015 ? 30.526 -22.171 -30.288 1.00 90.00 1015 ALA A C 1
ATOM 7794 O O . ALA A 1 1015 ? 31.487 -22.093 -29.522 1.00 90.00 1015 ALA A O 1
ATOM 7795 N N . THR A 1 1016 ? 30.624 -22.711 -31.500 1.00 91.69 1016 THR A N 1
ATOM 7796 C CA . THR A 1 1016 ? 31.866 -23.164 -32.144 1.00 91.69 1016 THR A CA 1
ATOM 7797 C C . THR A 1 1016 ? 32.302 -22.182 -33.225 1.00 91.69 1016 THR A C 1
ATOM 7799 O O . THR A 1 1016 ? 31.470 -21.657 -33.966 1.00 91.69 1016 THR A O 1
ATOM 7802 N N . ILE A 1 1017 ? 33.609 -21.955 -33.345 1.00 93.25 1017 ILE A N 1
ATOM 7803 C CA . ILE A 1 1017 ? 34.194 -21.129 -34.407 1.00 93.25 1017 ILE A CA 1
ATOM 7804 C C . ILE A 1 1017 ? 34.736 -22.054 -35.498 1.00 93.25 1017 ILE A C 1
ATOM 7806 O O . ILE A 1 1017 ? 35.533 -22.942 -35.196 1.00 93.25 1017 ILE A O 1
ATOM 7810 N N . ASP A 1 1018 ? 34.332 -21.829 -36.748 1.00 92.06 1018 ASP A N 1
ATOM 7811 C CA . ASP A 1 1018 ? 34.938 -22.457 -37.923 1.00 92.06 1018 ASP A CA 1
ATOM 7812 C C . ASP A 1 1018 ? 35.888 -21.454 -38.592 1.00 92.06 1018 ASP A C 1
ATOM 7814 O O . ASP A 1 1018 ? 35.456 -20.498 -39.242 1.00 92.06 1018 ASP A O 1
ATOM 7818 N N . HIS A 1 1019 ? 37.193 -21.669 -38.412 1.00 90.06 1019 HIS A N 1
ATOM 7819 C CA . HIS A 1 1019 ? 38.232 -20.791 -38.952 1.00 90.06 1019 HIS A CA 1
ATOM 7820 C C . HIS A 1 1019 ? 38.319 -20.856 -40.484 1.00 90.06 1019 HIS A C 1
ATOM 7822 O O . HIS A 1 1019 ? 38.571 -19.843 -41.129 1.00 90.06 1019 HIS A O 1
ATOM 7828 N N . VAL A 1 1020 ? 38.083 -22.030 -41.084 1.00 90.31 1020 VAL A N 1
ATOM 7829 C CA . VAL A 1 1020 ? 38.176 -22.216 -42.544 1.00 90.31 1020 VAL A CA 1
ATOM 7830 C C . VAL A 1 1020 ? 36.947 -21.624 -43.230 1.00 90.31 1020 VAL A C 1
ATOM 7832 O O . VAL A 1 1020 ? 37.064 -20.993 -44.278 1.00 90.31 1020 VAL A O 1
ATOM 7835 N N . GLY A 1 1021 ? 35.773 -21.801 -42.621 1.00 85.19 1021 GLY A N 1
ATOM 7836 C CA . GLY A 1 1021 ? 34.516 -21.226 -43.091 1.00 85.19 1021 GLY A CA 1
ATOM 7837 C C . GLY A 1 1021 ? 34.338 -19.736 -42.778 1.00 85.19 1021 GLY A C 1
ATOM 7838 O O . GLY A 1 1021 ? 33.482 -19.090 -43.380 1.00 85.19 1021 GLY A O 1
ATOM 7839 N N . GLY A 1 1022 ? 35.119 -19.174 -41.851 1.00 89.69 1022 GLY A N 1
ATOM 7840 C CA . GLY A 1 1022 ? 35.054 -17.759 -41.475 1.00 89.69 1022 GLY A CA 1
ATOM 7841 C C . GLY A 1 1022 ? 33.768 -17.357 -40.740 1.00 89.69 1022 GLY A C 1
ATOM 7842 O O . GLY A 1 1022 ? 33.377 -16.186 -40.775 1.00 89.69 1022 GLY A O 1
ATOM 7843 N N . TYR A 1 1023 ? 33.085 -18.301 -40.084 1.00 92.44 1023 TYR A N 1
ATOM 7844 C CA . TYR A 1 1023 ? 31.830 -18.056 -39.369 1.00 92.44 1023 TYR A CA 1
ATOM 7845 C C . TYR A 1 1023 ? 31.812 -18.671 -37.965 1.00 92.44 1023 TYR A C 1
ATOM 7847 O O . TYR A 1 1023 ? 32.531 -19.612 -37.632 1.00 92.44 1023 TYR A O 1
ATOM 7855 N N . VAL A 1 1024 ? 30.939 -18.121 -37.128 1.00 93.31 1024 VAL A N 1
ATOM 7856 C CA . VAL A 1 1024 ? 30.613 -18.610 -35.788 1.00 93.31 1024 VAL A CA 1
ATOM 7857 C C . VAL A 1 1024 ? 29.279 -19.338 -35.870 1.00 93.31 1024 VAL A C 1
ATOM 7859 O O . VAL A 1 1024 ? 28.306 -18.781 -36.382 1.00 93.31 1024 VAL A O 1
ATOM 7862 N N . GLN A 1 1025 ? 29.223 -20.566 -35.363 1.00 91.56 1025 GLN A N 1
ATOM 7863 C CA . GLN A 1 1025 ? 28.010 -21.376 -35.291 1.00 91.56 1025 GLN A CA 1
ATOM 7864 C C . GLN A 1 1025 ? 27.591 -21.552 -33.829 1.00 91.56 1025 GLN A C 1
ATOM 7866 O O . GLN A 1 1025 ? 28.359 -22.067 -33.021 1.00 91.56 1025 GLN A O 1
ATOM 7871 N N . SER A 1 1026 ? 26.378 -21.131 -33.475 1.00 89.50 1026 SER A N 1
ATOM 7872 C CA . SER A 1 1026 ? 25.812 -21.380 -32.147 1.00 89.50 1026 SER A CA 1
ATOM 7873 C C . SER A 1 1026 ? 25.289 -22.810 -32.037 1.00 89.50 1026 SER A C 1
ATOM 7875 O O . SER A 1 1026 ? 24.723 -23.329 -33.001 1.00 89.50 1026 SER A O 1
ATOM 7877 N N . HIS A 1 1027 ? 25.395 -23.410 -30.854 1.00 84.75 1027 HIS A N 1
ATOM 7878 C CA . HIS A 1 1027 ? 24.680 -24.651 -30.556 1.00 84.75 1027 HIS A CA 1
ATOM 7879 C C . HIS A 1 1027 ? 23.179 -24.389 -30.360 1.00 84.75 1027 HIS A C 1
ATOM 7881 O O . HIS A 1 1027 ? 22.778 -23.295 -29.946 1.00 84.75 1027 HIS A O 1
ATOM 7887 N N . ASP A 1 1028 ? 22.358 -25.397 -30.663 1.00 75.50 1028 ASP A N 1
ATOM 7888 C CA . ASP A 1 1028 ? 20.914 -25.343 -30.442 1.00 75.50 1028 ASP A CA 1
ATOM 7889 C C . ASP A 1 1028 ? 20.586 -25.218 -28.947 1.00 75.50 1028 ASP A C 1
ATOM 7891 O O . ASP A 1 1028 ? 21.340 -25.654 -28.075 1.00 75.50 1028 ASP A O 1
ATOM 7895 N N . LEU A 1 1029 ? 19.448 -24.590 -28.644 1.00 70.75 1029 LEU A N 1
ATOM 7896 C CA . LEU A 1 1029 ? 18.979 -24.392 -27.274 1.00 70.75 1029 LEU A CA 1
ATOM 7897 C C . LEU A 1 1029 ? 18.670 -25.753 -26.629 1.00 70.75 1029 LEU A C 1
ATOM 7899 O O . LEU A 1 1029 ? 17.633 -26.352 -26.902 1.00 70.75 1029 LEU A O 1
ATOM 7903 N N . VAL A 1 1030 ? 19.566 -26.228 -25.762 1.00 73.50 1030 VAL A N 1
ATOM 7904 C CA . VAL A 1 1030 ? 19.311 -27.388 -24.898 1.00 73.50 1030 VAL A CA 1
ATOM 7905 C C . VAL A 1 1030 ? 18.208 -27.028 -23.903 1.00 73.50 1030 VAL A C 1
ATOM 7907 O O . VAL A 1 1030 ? 18.208 -25.932 -23.337 1.00 73.50 1030 VAL A O 1
ATOM 7910 N N . ASP A 1 1031 ? 17.267 -27.948 -23.687 1.00 79.19 1031 ASP A N 1
ATOM 7911 C CA . ASP A 1 1031 ? 16.220 -27.774 -22.684 1.00 79.19 1031 ASP A CA 1
ATOM 7912 C C . ASP A 1 1031 ? 16.836 -27.664 -21.280 1.00 79.19 1031 ASP A C 1
ATOM 7914 O O . ASP A 1 1031 ? 17.344 -28.636 -20.716 1.00 79.19 1031 ASP A O 1
ATOM 7918 N N . VAL A 1 1032 ? 16.777 -26.461 -20.705 1.00 83.44 1032 VAL A N 1
ATOM 7919 C CA . VAL A 1 1032 ? 17.303 -26.154 -19.369 1.00 83.44 1032 VAL A CA 1
ATOM 7920 C C . VAL A 1 1032 ? 16.608 -27.002 -18.297 1.00 83.44 1032 VAL A C 1
ATOM 7922 O O . VAL A 1 1032 ? 17.234 -27.341 -17.292 1.00 83.44 1032 VAL A O 1
ATOM 7925 N N . TYR A 1 1033 ? 15.352 -27.415 -18.507 1.00 85.75 1033 TYR A N 1
ATOM 7926 C CA . TYR A 1 1033 ? 14.616 -28.243 -17.547 1.00 85.75 1033 TYR A CA 1
ATOM 7927 C C . TYR A 1 1033 ? 15.139 -29.678 -17.441 1.00 85.75 1033 TYR A C 1
ATOM 7929 O O . TYR A 1 1033 ? 14.917 -30.321 -16.416 1.00 85.75 1033 TYR A O 1
ATOM 7937 N N . ALA A 1 1034 ? 15.869 -30.165 -18.449 1.00 88.62 1034 ALA A N 1
ATOM 7938 C CA . ALA A 1 1034 ? 16.543 -31.461 -18.389 1.00 88.62 1034 ALA A CA 1
ATOM 7939 C C . ALA A 1 1034 ? 17.812 -31.433 -17.512 1.00 88.62 1034 ALA A C 1
ATOM 7941 O O . ALA A 1 1034 ? 18.388 -32.481 -17.218 1.00 88.62 1034 ALA A O 1
ATOM 7942 N N . THR A 1 1035 ? 18.263 -30.245 -17.097 1.00 89.62 1035 THR A N 1
ATOM 7943 C CA . THR A 1 1035 ? 19.474 -30.052 -16.290 1.00 89.62 1035 THR A CA 1
ATOM 7944 C C . THR A 1 1035 ? 19.169 -29.912 -14.791 1.00 89.62 1035 THR A C 1
ATOM 7946 O O . THR A 1 1035 ? 18.019 -29.872 -14.359 1.00 89.62 1035 THR A O 1
ATOM 7949 N N . VAL A 1 1036 ? 20.222 -29.812 -13.971 1.00 93.62 1036 VAL A N 1
ATOM 7950 C CA . VAL A 1 1036 ? 20.129 -29.598 -12.511 1.00 93.62 1036 VAL A CA 1
ATOM 7951 C C . VAL A 1 1036 ? 19.884 -28.119 -12.154 1.00 93.62 1036 VAL A C 1
ATOM 7953 O O . VAL A 1 1036 ? 19.520 -27.801 -11.021 1.00 93.62 1036 VAL A O 1
ATOM 7956 N N . GLU A 1 1037 ? 20.017 -27.201 -13.116 1.00 90.19 1037 GLU A N 1
ATOM 7957 C CA . GLU A 1 1037 ? 19.934 -25.752 -12.894 1.00 90.19 1037 GLU A CA 1
ATOM 7958 C C . GLU A 1 1037 ? 18.609 -25.291 -12.244 1.00 90.19 1037 GLU A C 1
ATOM 7960 O O . GLU A 1 1037 ? 18.664 -24.514 -11.282 1.00 90.19 1037 GLU A O 1
ATOM 7965 N N . PRO A 1 1038 ? 17.419 -25.803 -12.636 1.00 95.12 1038 PRO A N 1
ATOM 7966 C CA . PRO A 1 1038 ? 16.173 -25.466 -11.946 1.00 95.12 1038 PRO A CA 1
ATOM 7967 C C . PRO A 1 1038 ? 16.172 -25.903 -10.476 1.00 95.12 1038 PRO A C 1
ATOM 7969 O O . PRO A 1 1038 ? 15.706 -25.158 -9.611 1.00 95.12 1038 PRO A O 1
ATOM 7972 N N . SER A 1 1039 ? 16.719 -27.086 -10.175 1.00 93.62 1039 SER A N 1
ATOM 7973 C CA . SER A 1 1039 ? 16.815 -27.610 -8.806 1.00 93.62 1039 SER A CA 1
ATOM 7974 C C . SER A 1 1039 ? 17.696 -26.713 -7.933 1.00 93.62 1039 SER A C 1
ATOM 7976 O O . SER A 1 1039 ? 17.289 -26.324 -6.837 1.00 93.62 1039 SER A O 1
ATOM 7978 N N . GLU A 1 1040 ? 18.861 -26.290 -8.434 1.00 94.56 1040 GLU A N 1
ATOM 7979 C CA . GLU A 1 1040 ? 19.735 -25.355 -7.715 1.00 94.56 1040 GLU A CA 1
ATOM 7980 C C . GLU A 1 1040 ? 19.077 -23.988 -7.497 1.00 94.56 1040 GLU A C 1
ATOM 7982 O O . GLU A 1 1040 ? 19.183 -23.406 -6.409 1.00 94.56 1040 GLU A O 1
ATOM 7987 N N . ALA A 1 1041 ? 18.366 -23.474 -8.505 1.00 91.69 1041 ALA A N 1
ATOM 7988 C CA . ALA A 1 1041 ? 17.635 -22.218 -8.398 1.00 91.69 1041 ALA A CA 1
ATOM 7989 C C . ALA A 1 1041 ? 16.542 -22.293 -7.318 1.00 91.69 1041 ALA A C 1
ATOM 7991 O O . ALA A 1 1041 ? 16.415 -21.371 -6.501 1.00 91.69 1041 ALA A O 1
ATOM 7992 N N . PHE A 1 1042 ? 15.789 -23.397 -7.259 1.00 94.88 1042 PHE A N 1
ATOM 7993 C CA . PHE A 1 1042 ? 14.814 -23.637 -6.195 1.00 94.88 1042 PHE A CA 1
ATOM 7994 C C . PHE A 1 1042 ? 15.480 -23.808 -4.836 1.00 94.88 1042 PHE A C 1
ATOM 7996 O O . PHE A 1 1042 ? 15.021 -23.196 -3.874 1.00 94.88 1042 PHE A O 1
ATOM 8003 N N . HIS A 1 1043 ? 16.581 -24.552 -4.742 1.00 96.00 1043 HIS A N 1
ATOM 8004 C CA . HIS A 1 1043 ? 17.303 -24.745 -3.487 1.00 96.00 1043 HIS A CA 1
ATOM 8005 C C . HIS A 1 1043 ? 17.730 -23.406 -2.867 1.00 96.00 1043 HIS A C 1
ATOM 8007 O O . HIS A 1 1043 ? 17.440 -23.146 -1.696 1.00 96.00 1043 HIS A O 1
ATOM 8013 N N . ARG A 1 1044 ? 18.317 -22.501 -3.667 1.00 91.31 1044 ARG A N 1
ATOM 8014 C CA . ARG A 1 1044 ? 18.693 -21.146 -3.214 1.00 91.31 1044 ARG A CA 1
ATOM 8015 C C . ARG A 1 1044 ? 17.481 -20.349 -2.717 1.00 91.31 1044 ARG A C 1
ATOM 8017 O O . ARG A 1 1044 ? 17.561 -19.689 -1.681 1.00 91.31 1044 ARG A O 1
ATOM 8024 N N . ARG A 1 1045 ? 16.347 -20.419 -3.424 1.00 94.56 1045 ARG A N 1
ATOM 8025 C CA . ARG A 1 1045 ? 15.106 -19.716 -3.044 1.00 94.56 1045 ARG A CA 1
ATOM 8026 C C . ARG A 1 1045 ? 14.472 -20.287 -1.775 1.00 94.56 1045 ARG A C 1
ATOM 8028 O O . ARG A 1 1045 ? 14.062 -19.514 -0.912 1.00 94.56 1045 ARG A O 1
ATOM 8035 N N . ILE A 1 1046 ? 14.416 -21.611 -1.644 1.00 95.94 1046 ILE A N 1
ATOM 8036 C CA . ILE A 1 1046 ? 13.858 -22.304 -0.476 1.00 95.94 1046 ILE A CA 1
ATOM 8037 C C . ILE A 1 1046 ? 14.694 -21.986 0.764 1.00 95.94 1046 ILE A C 1
ATOM 8039 O O . ILE A 1 1046 ? 14.134 -21.580 1.779 1.00 95.94 1046 ILE A O 1
ATOM 8043 N N . ALA A 1 1047 ? 16.025 -22.074 0.676 1.00 95.62 1047 ALA A N 1
ATOM 8044 C CA . ALA A 1 1047 ? 16.917 -21.730 1.783 1.00 95.62 1047 ALA A CA 1
ATOM 8045 C C . ALA A 1 1047 ? 16.719 -20.277 2.255 1.00 95.62 1047 ALA A C 1
ATOM 8047 O O . ALA A 1 1047 ? 16.621 -20.016 3.458 1.00 95.62 1047 ALA A O 1
ATOM 8048 N N . TYR A 1 1048 ? 16.587 -19.332 1.317 1.00 91.94 1048 TYR A N 1
ATOM 8049 C CA . TYR A 1 1048 ? 16.312 -17.930 1.639 1.00 91.94 1048 TYR A CA 1
ATOM 8050 C C . TYR A 1 1048 ? 14.932 -17.734 2.287 1.00 91.94 1048 TYR A C 1
ATOM 8052 O O . TYR A 1 1048 ? 14.809 -17.020 3.286 1.00 91.94 1048 TYR A O 1
ATOM 8060 N N . CYS A 1 1049 ? 13.897 -18.394 1.760 1.00 95.12 1049 CYS A N 1
ATOM 8061 C CA . CYS A 1 1049 ? 12.537 -18.340 2.298 1.00 95.12 1049 CYS A CA 1
ATOM 8062 C C . CYS A 1 1049 ? 12.473 -18.889 3.731 1.00 95.12 1049 CYS A C 1
ATOM 8064 O O . CYS A 1 1049 ? 11.949 -18.219 4.619 1.00 95.12 1049 CYS A O 1
ATOM 8066 N N . LEU A 1 1050 ? 13.080 -20.052 3.981 1.00 95.69 1050 LEU A N 1
ATOM 8067 C CA . LEU A 1 1050 ? 13.139 -20.666 5.309 1.00 95.69 1050 LEU A CA 1
ATOM 8068 C C . LEU A 1 1050 ? 13.917 -19.803 6.308 1.00 95.69 1050 LEU A C 1
ATOM 8070 O O . LEU A 1 1050 ? 13.490 -19.651 7.450 1.00 95.69 1050 LEU A O 1
ATOM 8074 N N . THR A 1 1051 ? 15.024 -19.190 5.881 1.00 95.44 1051 THR A N 1
ATOM 8075 C CA . THR A 1 1051 ? 15.782 -18.251 6.727 1.00 95.44 1051 THR A CA 1
ATOM 8076 C C . THR A 1 1051 ? 14.923 -17.042 7.101 1.00 95.44 1051 THR A C 1
ATOM 8078 O O . THR A 1 1051 ? 14.821 -16.700 8.276 1.00 95.44 1051 THR A O 1
ATOM 8081 N N . THR A 1 1052 ? 14.218 -16.461 6.126 1.00 92.12 1052 THR A N 1
ATOM 8082 C CA . THR A 1 1052 ? 13.311 -15.322 6.345 1.00 92.12 1052 THR A CA 1
ATOM 8083 C C . THR A 1 1052 ? 12.155 -15.692 7.278 1.00 92.12 1052 THR A C 1
ATOM 8085 O O . THR A 1 1052 ? 11.812 -14.919 8.170 1.00 92.12 1052 THR A O 1
ATOM 8088 N N . HIS A 1 1053 ? 11.580 -16.889 7.120 1.00 93.00 1053 HIS A N 1
ATOM 8089 C CA . HIS A 1 1053 ? 10.552 -17.413 8.018 1.00 93.00 1053 HIS A CA 1
ATOM 8090 C C . HIS A 1 1053 ? 11.077 -17.547 9.454 1.00 93.00 1053 HIS A C 1
ATOM 8092 O O . HIS A 1 1053 ? 10.444 -17.058 10.387 1.00 93.00 1053 HIS A O 1
ATOM 8098 N N . ASN A 1 1054 ? 12.259 -18.141 9.639 1.00 92.38 1054 ASN A N 1
ATOM 8099 C CA . ASN A 1 1054 ? 12.877 -18.290 10.957 1.00 92.38 1054 ASN A CA 1
ATOM 8100 C C . ASN A 1 1054 ? 13.161 -16.934 11.621 1.00 92.38 1054 ASN A C 1
ATOM 8102 O O . ASN A 1 1054 ? 12.897 -16.771 12.814 1.00 92.38 1054 ASN A O 1
ATOM 8106 N N . ASP A 1 1055 ? 13.652 -15.953 10.865 1.00 87.81 1055 ASP A N 1
ATOM 8107 C CA . ASP A 1 1055 ? 13.899 -14.602 11.373 1.00 87.81 1055 ASP A CA 1
ATOM 8108 C C . ASP A 1 1055 ? 12.594 -13.874 11.731 1.00 87.81 1055 ASP A C 1
ATOM 8110 O O . ASP A 1 1055 ? 12.521 -13.229 12.779 1.00 87.81 1055 ASP A O 1
ATOM 8114 N N . ALA A 1 1056 ? 11.532 -14.037 10.935 1.00 88.19 1056 ALA A N 1
ATOM 8115 C CA . ALA A 1 1056 ? 10.203 -13.512 11.252 1.00 88.19 1056 ALA A CA 1
ATOM 8116 C C . ALA A 1 1056 ? 9.627 -14.151 12.527 1.00 88.19 1056 ALA A C 1
ATOM 8118 O O . ALA A 1 1056 ? 9.119 -13.442 13.395 1.00 88.19 1056 ALA A O 1
ATOM 8119 N N . VAL A 1 1057 ? 9.769 -15.471 12.698 1.00 87.75 1057 VAL A N 1
ATOM 8120 C CA . VAL A 1 1057 ? 9.359 -16.178 13.923 1.00 87.75 1057 VAL A CA 1
ATOM 8121 C C . VAL A 1 1057 ? 10.141 -15.676 15.138 1.00 87.75 1057 VAL A C 1
ATOM 8123 O O . VAL A 1 1057 ? 9.542 -15.441 16.188 1.00 87.75 1057 VAL A O 1
ATOM 8126 N N . ARG A 1 1058 ? 11.459 -15.460 15.017 1.00 84.00 1058 ARG A N 1
ATOM 8127 C CA . ARG A 1 1058 ? 12.267 -14.855 16.091 1.00 84.00 1058 ARG A CA 1
ATOM 8128 C C . ARG A 1 1058 ? 11.774 -13.447 16.423 1.00 84.00 1058 ARG A C 1
ATOM 8130 O O . ARG A 1 1058 ? 11.575 -13.153 17.596 1.00 84.00 1058 ARG A O 1
ATOM 8137 N N . ALA A 1 1059 ? 11.518 -12.606 15.420 1.00 79.75 1059 ALA A N 1
ATOM 8138 C CA . ALA A 1 1059 ? 11.026 -11.242 15.616 1.00 79.75 1059 ALA A CA 1
ATOM 8139 C C . ALA A 1 1059 ? 9.635 -11.196 16.280 1.00 79.75 1059 ALA A C 1
ATOM 8141 O O . ALA A 1 1059 ? 9.422 -10.383 17.181 1.00 79.75 1059 ALA A O 1
ATOM 8142 N N . MET A 1 1060 ? 8.721 -12.102 15.906 1.00 73.56 1060 MET A N 1
ATOM 8143 C CA . MET A 1 1060 ? 7.384 -12.221 16.508 1.00 73.56 1060 MET A CA 1
ATOM 8144 C C . MET A 1 1060 ? 7.412 -12.620 17.986 1.00 73.56 1060 MET A C 1
ATOM 8146 O O . MET A 1 1060 ? 6.457 -12.331 18.695 1.00 73.56 1060 MET A O 1
ATOM 8150 N N . ARG A 1 1061 ? 8.479 -13.263 18.480 1.00 78.12 1061 ARG A N 1
ATOM 8151 C CA . ARG A 1 1061 ? 8.601 -13.632 19.903 1.00 78.12 1061 ARG A CA 1
ATOM 8152 C C . ARG A 1 1061 ? 8.943 -12.442 20.806 1.00 78.12 1061 ARG A C 1
ATOM 8154 O O . ARG A 1 1061 ? 8.538 -12.430 21.962 1.00 78.12 1061 ARG A O 1
ATOM 8161 N N . TYR A 1 1062 ? 9.637 -11.420 20.297 1.00 62.31 1062 TYR A N 1
ATOM 8162 C CA . TYR A 1 1062 ? 10.071 -10.273 21.111 1.00 62.31 1062 TYR A CA 1
ATOM 8163 C C . TYR A 1 1062 ? 8.955 -9.254 21.417 1.00 62.31 1062 TYR A C 1
ATOM 8165 O O . TYR A 1 1062 ? 9.087 -8.480 22.366 1.00 62.31 1062 TYR A O 1
ATOM 8173 N N . THR A 1 1063 ? 7.860 -9.229 20.649 1.00 54.06 1063 THR A N 1
ATOM 8174 C CA . THR A 1 1063 ? 6.706 -8.345 20.897 1.00 54.06 1063 THR A CA 1
ATOM 8175 C C . THR A 1 1063 ? 5.791 -8.803 22.052 1.00 54.06 1063 THR A C 1
ATOM 8177 O O . THR A 1 1063 ? 5.441 -7.940 22.863 1.00 54.06 1063 THR A O 1
ATOM 8180 N N . PRO A 1 1064 ? 5.438 -10.098 22.221 1.00 45.44 1064 PRO A N 1
ATOM 8181 C CA . PRO A 1 1064 ? 4.605 -10.552 23.331 1.00 45.44 1064 PRO A CA 1
ATOM 8182 C C . PRO A 1 1064 ? 5.308 -10.510 24.688 1.00 45.44 1064 PRO A C 1
ATOM 8184 O O . PRO A 1 1064 ? 4.648 -10.138 25.644 1.00 45.44 1064 PRO A O 1
ATOM 8187 N N . ASP A 1 1065 ? 6.610 -10.791 24.813 1.00 50.91 1065 ASP A N 1
ATOM 8188 C CA . ASP A 1 1065 ? 7.275 -10.768 26.133 1.00 50.91 1065 ASP A CA 1
ATOM 8189 C C . ASP A 1 1065 ? 7.443 -9.352 26.691 1.00 50.91 1065 ASP A C 1
ATOM 8191 O O . ASP A 1 1065 ? 7.301 -9.136 27.892 1.00 50.91 1065 ASP A O 1
ATOM 8195 N N . ALA A 1 1066 ? 7.692 -8.355 25.836 1.00 56.12 1066 ALA A N 1
ATOM 8196 C CA . ALA A 1 1066 ? 7.735 -6.962 26.269 1.00 56.12 1066 ALA A CA 1
ATOM 8197 C C . ALA A 1 1066 ? 6.343 -6.466 26.683 1.00 56.12 1066 ALA A C 1
ATOM 8199 O O . ALA A 1 1066 ? 6.223 -5.832 27.727 1.00 56.12 1066 ALA A O 1
ATOM 8200 N N . TYR A 1 1067 ? 5.301 -6.790 25.907 1.00 55.66 1067 TYR A N 1
ATOM 8201 C CA . TYR A 1 1067 ? 3.920 -6.439 26.241 1.00 55.66 1067 TYR A CA 1
ATOM 8202 C C . TYR A 1 1067 ? 3.446 -7.176 27.492 1.00 55.66 1067 TYR A C 1
ATOM 8204 O O . TYR A 1 1067 ? 2.943 -6.530 28.395 1.00 55.66 1067 TYR A O 1
ATOM 8212 N N . LYS A 1 1068 ? 3.695 -8.485 27.604 1.00 58.50 1068 LYS A N 1
ATOM 8213 C CA . LYS A 1 1068 ? 3.377 -9.318 28.770 1.00 58.50 1068 LYS A CA 1
ATOM 8214 C C . LYS A 1 1068 ? 4.090 -8.824 30.021 1.00 58.50 1068 LYS A C 1
ATOM 8216 O O . LYS A 1 1068 ? 3.438 -8.655 31.037 1.00 58.50 1068 LYS A O 1
ATOM 8221 N N . LYS A 1 1069 ? 5.375 -8.471 29.936 1.00 61.97 1069 LYS A N 1
ATOM 8222 C CA . LYS A 1 1069 ? 6.129 -7.888 31.056 1.00 61.97 1069 LYS A CA 1
ATOM 8223 C C . LYS A 1 1069 ? 5.639 -6.484 31.426 1.00 61.97 1069 LYS A C 1
ATOM 8225 O O . LYS A 1 1069 ? 5.636 -6.124 32.597 1.00 61.97 1069 LYS A O 1
ATOM 8230 N N . GLN A 1 1070 ? 5.187 -5.693 30.452 1.00 57.97 1070 GLN A N 1
ATOM 8231 C CA . GLN A 1 1070 ? 4.555 -4.390 30.688 1.00 57.97 1070 GLN A CA 1
ATOM 8232 C C . GLN A 1 1070 ? 3.141 -4.545 31.279 1.00 57.97 1070 GLN A C 1
ATOM 8234 O O . GLN A 1 1070 ? 2.724 -3.737 32.108 1.00 57.97 1070 GLN A O 1
ATOM 8239 N N . LEU A 1 1071 ? 2.425 -5.608 30.904 1.00 57.12 1071 LEU A N 1
ATOM 8240 C CA . LEU A 1 1071 ? 1.118 -5.995 31.431 1.00 57.12 1071 LEU A CA 1
ATOM 8241 C C . LEU A 1 1071 ? 1.239 -6.553 32.852 1.00 57.12 1071 LEU A C 1
ATOM 8243 O O . LEU A 1 1071 ? 0.425 -6.234 33.700 1.00 57.12 1071 LEU A O 1
ATOM 8247 N N . GLU A 1 1072 ? 2.282 -7.328 33.142 1.00 61.16 1072 GLU A N 1
ATOM 8248 C CA . GLU A 1 1072 ? 2.629 -7.828 34.476 1.00 61.16 1072 GLU A CA 1
ATOM 8249 C C . GLU A 1 1072 ? 3.098 -6.692 35.389 1.00 61.16 1072 GLU A C 1
ATOM 8251 O O . GLU A 1 1072 ? 2.662 -6.620 36.531 1.00 61.16 1072 GLU A O 1
ATOM 8256 N N . ALA A 1 1073 ? 3.901 -5.747 34.885 1.00 60.19 1073 ALA A N 1
ATOM 8257 C CA . ALA A 1 1073 ? 4.292 -4.553 35.636 1.00 60.19 1073 ALA A CA 1
ATOM 8258 C C . ALA A 1 1073 ? 3.097 -3.625 35.920 1.00 60.19 1073 ALA A C 1
ATOM 8260 O O . ALA A 1 1073 ? 2.993 -3.075 37.012 1.00 60.19 1073 ALA A O 1
ATOM 8261 N N . SER A 1 1074 ? 2.169 -3.469 34.969 1.00 56.47 1074 SER A N 1
ATOM 8262 C CA . SER A 1 1074 ? 0.941 -2.684 35.174 1.00 56.47 1074 SER A CA 1
ATOM 8263 C C . SER A 1 1074 ? -0.102 -3.413 36.024 1.00 56.47 1074 SER A C 1
ATOM 8265 O O . SER A 1 1074 ? -0.779 -2.760 36.813 1.00 56.47 1074 SER A O 1
ATOM 8267 N N . ARG A 1 1075 ? -0.190 -4.748 35.948 1.00 56.44 1075 ARG A N 1
ATOM 8268 C CA . ARG A 1 1075 ? -0.966 -5.587 36.879 1.00 56.44 1075 ARG A CA 1
ATOM 8269 C C . ARG A 1 1075 ? -0.374 -5.568 38.289 1.00 56.44 1075 ARG A C 1
ATOM 8271 O O . ARG A 1 1075 ? -1.137 -5.517 39.242 1.00 56.44 1075 ARG A O 1
ATOM 8278 N N . GLY A 1 1076 ? 0.952 -5.544 38.430 1.00 49.78 1076 GLY A N 1
ATOM 8279 C CA . GLY A 1 1076 ? 1.648 -5.375 39.710 1.00 49.78 1076 GLY A CA 1
ATOM 8280 C C . GLY A 1 1076 ? 1.427 -3.989 40.319 1.00 49.78 1076 GLY A C 1
ATOM 8281 O O . GLY A 1 1076 ? 1.120 -3.886 41.501 1.00 49.78 1076 GLY A O 1
ATOM 8282 N N . LEU A 1 1077 ? 1.471 -2.927 39.504 1.00 49.34 1077 LEU A N 1
ATOM 8283 C CA . LEU A 1 1077 ? 1.113 -1.571 39.943 1.00 49.34 1077 LEU A CA 1
ATOM 8284 C C . LEU A 1 1077 ? -0.377 -1.433 40.291 1.00 49.34 1077 LEU A C 1
ATOM 8286 O O . LEU A 1 1077 ? -0.703 -0.672 41.194 1.00 49.34 1077 LEU A O 1
ATOM 8290 N N . ARG A 1 1078 ? -1.273 -2.142 39.585 1.00 47.72 1078 ARG A N 1
ATOM 8291 C CA . ARG A 1 1078 ? -2.708 -2.199 39.913 1.00 47.72 1078 ARG A CA 1
ATOM 8292 C C . ARG A 1 1078 ? -2.957 -2.948 41.217 1.00 47.72 1078 ARG A C 1
ATOM 8294 O O . ARG A 1 1078 ? -3.588 -2.372 42.083 1.00 47.72 1078 ARG A O 1
ATOM 8301 N N . ARG A 1 1079 ? -2.367 -4.133 41.421 1.00 47.72 1079 ARG A N 1
ATOM 8302 C CA . ARG A 1 1079 ? -2.430 -4.865 42.704 1.00 47.72 1079 ARG A CA 1
ATOM 8303 C C . ARG A 1 1079 ? -1.856 -4.086 43.886 1.00 47.72 1079 ARG A C 1
ATOM 8305 O O . ARG A 1 1079 ? -2.290 -4.283 45.002 1.00 47.72 1079 ARG A O 1
ATOM 8312 N N . SER A 1 1080 ? -0.884 -3.207 43.650 1.00 45.47 1080 SER A N 1
ATOM 8313 C CA . SER A 1 1080 ? -0.336 -2.344 44.703 1.00 45.47 1080 SER A CA 1
ATOM 8314 C C . SER A 1 1080 ? -1.160 -1.068 44.946 1.00 45.47 1080 SER A C 1
ATOM 8316 O O . SER A 1 1080 ? -0.864 -0.340 45.892 1.00 45.47 1080 SER A O 1
ATOM 8318 N N . ARG A 1 1081 ? -2.130 -0.746 44.076 1.00 43.88 1081 ARG A N 1
ATOM 8319 C CA . ARG A 1 1081 ? -2.907 0.510 44.087 1.00 43.88 1081 ARG A CA 1
ATOM 8320 C C . ARG A 1 1081 ? -4.404 0.295 44.338 1.00 43.88 1081 ARG A C 1
ATOM 8322 O O . ARG A 1 1081 ? -5.055 1.201 44.847 1.00 43.88 1081 ARG A O 1
ATOM 8329 N N . GLU A 1 1082 ? -4.931 -0.867 43.982 1.00 42.91 1082 GLU A N 1
ATOM 8330 C CA . GLU A 1 1082 ? -6.272 -1.347 44.297 1.00 42.91 1082 GLU A CA 1
ATOM 8331 C C . GLU A 1 1082 ? -6.106 -2.397 45.409 1.00 42.91 1082 GLU A C 1
ATOM 8333 O O . GLU A 1 1082 ? -5.582 -3.475 45.155 1.00 42.91 1082 GLU A O 1
ATOM 8338 N N . GLU A 1 1083 ? -6.497 -2.011 46.632 1.00 44.19 1083 GLU A N 1
ATOM 8339 C CA . GLU A 1 1083 ? -6.670 -2.857 47.828 1.00 44.19 1083 GLU A CA 1
ATOM 8340 C C . GLU A 1 1083 ? -5.397 -3.329 48.571 1.00 44.19 1083 GLU A C 1
ATOM 8342 O O . GLU A 1 1083 ? -5.037 -4.498 48.559 1.00 44.19 1083 GLU A O 1
ATOM 8347 N N . LYS A 1 1084 ? -4.805 -2.427 49.378 1.00 46.16 1084 LYS A N 1
ATOM 8348 C CA . LYS A 1 1084 ? -4.640 -2.767 50.808 1.00 46.16 1084 LYS A CA 1
ATOM 8349 C C . LYS A 1 1084 ? -6.075 -2.805 51.342 1.00 46.16 1084 LYS A C 1
ATOM 8351 O O . LYS A 1 1084 ? -6.667 -1.735 51.518 1.00 46.16 1084 LYS A O 1
ATOM 8356 N N . THR A 1 1085 ? -6.678 -3.990 51.398 1.00 45.66 1085 THR A N 1
ATOM 8357 C CA . THR A 1 1085 ? -8.039 -4.208 51.906 1.00 45.66 1085 THR A CA 1
ATOM 8358 C C . THR A 1 1085 ? -8.143 -3.631 53.315 1.00 45.66 1085 THR A C 1
ATOM 8360 O O . THR A 1 1085 ? -7.171 -3.639 54.069 1.00 45.66 1085 THR A O 1
ATOM 8363 N N . ASP A 1 1086 ? -9.314 -3.113 53.686 1.00 49.69 1086 ASP A N 1
ATOM 8364 C CA . ASP A 1 1086 ? -9.539 -2.571 55.032 1.00 49.69 1086 ASP A CA 1
ATOM 8365 C C . ASP A 1 1086 ? -9.292 -3.624 56.134 1.00 49.69 1086 ASP A C 1
ATOM 8367 O O . ASP A 1 1086 ? -9.005 -3.249 57.263 1.00 49.69 1086 ASP A O 1
ATOM 8371 N N . GLU A 1 1087 ? -9.288 -4.919 55.786 1.00 47.72 1087 GLU A N 1
ATOM 8372 C CA . GLU A 1 1087 ? -8.830 -6.030 56.634 1.00 47.72 1087 GLU A CA 1
ATOM 8373 C C . GLU A 1 1087 ? -7.331 -5.964 56.971 1.00 47.72 1087 GLU A C 1
ATOM 8375 O O . GLU A 1 1087 ? -6.998 -6.083 58.137 1.00 47.72 1087 GLU A O 1
ATOM 8380 N N . GLU A 1 1088 ? -6.422 -5.691 56.022 1.00 53.38 1088 GLU A N 1
ATOM 8381 C CA . GLU A 1 1088 ? -4.978 -5.568 56.326 1.00 53.38 1088 GLU A CA 1
ATOM 8382 C C . GLU A 1 1088 ? -4.665 -4.301 57.138 1.00 53.38 1088 GLU A C 1
ATOM 8384 O O . GLU A 1 1088 ? -3.735 -4.290 57.938 1.00 53.38 1088 GLU A O 1
ATOM 8389 N N . LYS A 1 1089 ? -5.448 -3.227 56.956 1.00 55.62 1089 LYS A N 1
ATOM 8390 C CA . LYS A 1 1089 ? -5.348 -2.031 57.809 1.00 55.62 1089 LYS A CA 1
ATOM 8391 C C . LYS A 1 1089 ? -5.942 -2.258 59.193 1.00 55.62 1089 LYS A C 1
ATOM 8393 O O . LYS A 1 1089 ? -5.430 -1.692 60.147 1.00 55.62 1089 LYS A O 1
ATOM 8398 N N . ALA A 1 1090 ? -7.021 -3.033 59.299 1.00 56.72 1090 ALA A N 1
ATOM 8399 C CA . ALA A 1 1090 ? -7.575 -3.430 60.585 1.00 56.72 1090 ALA A CA 1
ATOM 8400 C C . ALA A 1 1090 ? -6.590 -4.333 61.332 1.00 56.72 1090 ALA A C 1
ATOM 8402 O O . ALA A 1 1090 ? -6.393 -4.113 62.514 1.00 56.72 1090 ALA A O 1
ATOM 8403 N N . GLN A 1 1091 ? -5.903 -5.241 60.635 1.00 59.31 1091 GLN A N 1
ATOM 8404 C CA . GLN A 1 1091 ? -4.904 -6.140 61.213 1.00 59.31 1091 GLN A CA 1
ATOM 8405 C C . GLN A 1 1091 ? -3.628 -5.406 61.658 1.00 59.31 1091 GLN A C 1
ATOM 8407 O O . GLN A 1 1091 ? -3.156 -5.655 62.754 1.00 59.31 1091 GLN A O 1
ATOM 8412 N N . GLU A 1 1092 ? -3.126 -4.427 60.887 1.00 58.16 1092 GLU A N 1
ATOM 8413 C CA . GLU A 1 1092 ? -2.023 -3.549 61.338 1.00 58.16 1092 GLU A CA 1
ATOM 8414 C C . GLU A 1 1092 ? -2.413 -2.705 62.576 1.00 58.16 1092 GLU A C 1
ATOM 8416 O O . GLU A 1 1092 ? -1.549 -2.387 63.383 1.00 58.16 1092 GLU A O 1
ATOM 8421 N N . ILE A 1 1093 ? -3.697 -2.353 62.744 1.00 63.47 1093 ILE A N 1
ATOM 8422 C CA . ILE A 1 1093 ? -4.203 -1.620 63.923 1.00 63.47 1093 ILE A CA 1
ATOM 8423 C C . ILE A 1 1093 ? -4.457 -2.564 65.112 1.00 63.47 1093 ILE A C 1
ATOM 8425 O O . ILE A 1 1093 ? -4.261 -2.160 66.252 1.00 63.47 1093 ILE A O 1
ATOM 8429 N N . GLU A 1 1094 ? -4.898 -3.800 64.868 1.00 56.38 1094 GLU A N 1
ATOM 8430 C CA . GLU A 1 1094 ? -5.104 -4.836 65.892 1.00 56.38 1094 GLU A CA 1
ATOM 8431 C C . GLU A 1 1094 ? -3.752 -5.305 66.459 1.00 56.38 1094 GLU A C 1
ATOM 8433 O O . GLU A 1 1094 ? -3.596 -5.361 67.674 1.00 56.38 1094 GLU A O 1
ATOM 8438 N N . ASP A 1 1095 ? -2.744 -5.490 65.598 1.00 57.78 1095 ASP A N 1
ATOM 8439 C CA . ASP A 1 1095 ? -1.368 -5.820 65.992 1.00 57.78 1095 ASP A CA 1
ATOM 8440 C C . ASP A 1 1095 ? -0.680 -4.659 66.755 1.00 57.78 1095 ASP A C 1
ATOM 8442 O O . ASP A 1 1095 ? 0.119 -4.911 67.650 1.00 57.78 1095 ASP A O 1
ATOM 8446 N N . GLU A 1 1096 ? -0.999 -3.387 66.460 1.00 54.44 1096 GLU A N 1
ATOM 8447 C CA . GLU A 1 1096 ? -0.505 -2.222 67.229 1.00 54.44 1096 GLU A CA 1
ATOM 8448 C C . GLU A 1 1096 ? -1.240 -2.018 68.575 1.00 54.44 1096 GLU A C 1
ATOM 8450 O O . GLU A 1 1096 ? -0.708 -1.347 69.459 1.00 54.44 1096 GLU A O 1
ATOM 8455 N N . LEU A 1 1097 ? -2.446 -2.577 68.747 1.00 53.66 1097 LEU A N 1
ATOM 8456 C CA . LEU A 1 1097 ? -3.228 -2.513 69.994 1.00 53.66 1097 LEU A CA 1
ATOM 8457 C C . LEU A 1 1097 ? -2.955 -3.705 70.930 1.00 53.66 1097 LEU A C 1
ATOM 8459 O O . LEU A 1 1097 ? -3.072 -3.546 72.145 1.00 53.66 1097 LEU A O 1
ATOM 8463 N N . ASP A 1 1098 ? -2.555 -4.862 70.393 1.00 50.59 1098 ASP A N 1
ATOM 8464 C CA . ASP A 1 1098 ? -2.152 -6.045 71.174 1.00 50.59 1098 ASP A CA 1
ATOM 8465 C C . ASP A 1 1098 ? -0.758 -5.894 71.828 1.00 50.59 1098 ASP A C 1
ATOM 8467 O O . ASP A 1 1098 ? -0.422 -6.644 72.747 1.00 50.59 1098 ASP A O 1
ATOM 8471 N N . ASP A 1 1099 ? 0.036 -4.895 71.423 1.00 51.00 1099 ASP A N 1
ATOM 8472 C CA . ASP A 1 1099 ? 1.361 -4.602 71.994 1.00 51.00 1099 ASP A CA 1
ATOM 8473 C C . ASP A 1 1099 ? 1.317 -3.724 73.276 1.00 51.00 1099 ASP A C 1
ATOM 8475 O O . ASP A 1 1099 ? 2.360 -3.517 73.905 1.00 51.00 1099 ASP A O 1
ATOM 8479 N N . GLU A 1 1100 ? 0.144 -3.226 73.712 1.00 50.03 1100 GLU A N 1
ATOM 8480 C CA . GLU A 1 1100 ? 0.005 -2.376 74.921 1.00 50.03 1100 GLU A CA 1
ATOM 8481 C C . GLU A 1 1100 ? -0.565 -3.067 76.179 1.00 50.03 1100 GLU A C 1
ATOM 8483 O O . GLU A 1 1100 ? -0.493 -2.479 77.258 1.00 50.03 1100 GLU A O 1
ATOM 8488 N N . ASP A 1 1101 ? -1.020 -4.323 76.121 1.00 48.94 1101 ASP A N 1
ATOM 8489 C CA . ASP A 1 1101 ? -1.543 -5.038 77.298 1.00 48.94 1101 ASP A CA 1
ATOM 8490 C C . ASP A 1 1101 ? -0.943 -6.452 77.409 1.00 48.94 1101 ASP A C 1
ATOM 8492 O O . ASP A 1 1101 ? -1.437 -7.368 76.775 1.00 48.94 1101 ASP A O 1
ATOM 8496 N N . TYR A 1 1102 ? 0.124 -6.636 78.206 1.00 44.62 1102 TYR A N 1
ATOM 8497 C CA . TYR A 1 1102 ? 0.376 -7.783 79.117 1.00 44.62 1102 TYR A CA 1
ATOM 8498 C C . TYR A 1 1102 ? 1.807 -7.726 79.696 1.00 44.62 1102 TYR A C 1
ATOM 8500 O O . TYR A 1 1102 ? 2.689 -8.528 79.386 1.00 44.62 1102 TYR A O 1
ATOM 8508 N N . GLU A 1 1103 ? 2.018 -6.788 80.620 1.00 40.25 1103 GLU A N 1
ATOM 8509 C CA . GLU A 1 1103 ? 3.019 -6.903 81.683 1.00 40.25 1103 GLU A CA 1
ATOM 8510 C C . GLU A 1 1103 ? 2.324 -7.540 82.908 1.00 40.25 1103 GLU A C 1
ATOM 8512 O O . GLU A 1 1103 ? 1.690 -6.831 83.689 1.00 40.25 1103 GLU A O 1
ATOM 8517 N N . TYR A 1 1104 ? 2.362 -8.879 83.029 1.00 36.16 1104 TYR A N 1
ATOM 8518 C CA . TYR A 1 1104 ? 2.462 -9.641 84.296 1.00 36.16 1104 TYR A CA 1
ATOM 8519 C C . TYR A 1 1104 ? 2.686 -11.143 84.082 1.00 36.16 1104 TYR A C 1
ATOM 8521 O O . TYR A 1 1104 ? 1.916 -11.761 83.313 1.00 36.16 1104 TYR A O 1
#

Radius of gyration: 40.08 Å; chains: 1; bounding box: 113×104×127 Å

InterPro domains:
  IPR000717 Proteasome component (PCI) domain [PF01399] (949-1027)
  IPR000717 Proteasome component (PCI) domain [PS50250] (852-1031)
  IPR000717 Proteasome component (PCI) domain [SM00088] (959-1049)
  IPR013586 26S proteasome non-ATPase regulatory subunit 3, C-terminal [PF08375] (1031-1099)
  IPR036188 FAD/NAD(P)-binding domain superfamily [G3DSA:3.50.50.60] (17-491)
  IPR036188 FAD/NAD(P)-binding domain superfamily [SSF51905] (30-509)
  IPR036390 Winged helix DNA-binding domain superfamily [SSF46785] (961-1033)
  IPR050756 COP9 signalosome complex subunit 3 [PTHR10758] (790-1092)
  IPR057985 26S proteasome non-ATPase regulatory subunit 3, N-terminal TPR repeats [PF25573] (757-929)

Foldseek 3Di:
DVVVVVVVVVVVVVVVVVVVVVPDDPAFEEEEEALFLLSLLLLCLCFAVVQHAYEYEAQAAPVPPLLDDDLQQWDKAWCAVLNCVSVVVPVVLVVLQVVFWFKDQPPQAFFEFEAELDQADFGPDRDRNDDPDDDDDDDDDDDDDPDDPPRRIITIHIRSSSSVSSVVVLVVSQVVVNGHHYHYDYQWAWQAWAWDQDPVNPDIWIKTWTDGSVDPDPPPDIDIDTGQEYEFPRFQVTNHLVNLLPDPPPRFDPPADHSVLSPKDFDAALQFFWFKFKAWFQLWDWFNGHPPDDTDIDHLAHWYWYWWPDLDLQQTWIWTFHHGPDNGDTTITITIHHCNHPLQVQQALVVQLVSVCNRRVRADSPPVGRHHSVSSNVRSNRNGDGAHTWIFRLHAKTHHPVLRGIYGYAARSGTGGGCQLSCRSSRRSLLSVQLSQLQQVHASADDVVVPDPPVVPPPDPPPDGNNSSRVRSSVRVSVLSVLVSVLRRLQGSCPNVNSDPVSVVVVVVSVVVQVVQVVCCVVVVNPRPHGSSVVSSRSNDGSPVDPPPPDDDDDDDDDDDDDDDDDDDDDDDDDDADDQLLLVLLVVLLVLVPDDDDDDDDDDDDDQDQLLVSLVVSCVVCVVVLVPDDLLNLLLSLVQAADCPDPCVVLNVVSVVPDDPVSNVVVVPVRPPDDDDDDDDDDDDDDDDDDDDDDDDRDYRDQCNLVSSLVSLLSNLVNCVVVVVLVVSLVSLVVSLVSLVVVLVVCVVPPRNNSNSLLSNLSSLVSNLVSLVSVVVVDPDVPVNVVVLVVNLVVLVVQLVVCVVVVPQANNLSSLLSNLVSCVVVVVLVVSVVSVVVDDHPPPPYDLVSLLSVLQSVLVSCLVVVNLVSSLVSLVVSLVSADDPPCLVVNLLSLLSNQLSCLSVLHQDDPVSCPDDPNVVVCVLVVLLSVLLLQLALVSNVVSCVVCVVVCVVSVCNVSSVSSNLSSNLNLVVVCLVVDQKDALQRSCVSNVHPDSVRSVVSVVVCCVVVSFAWDDDPVVRMIGGDDDDDCVVDCVVVVVVVVVVVVVVVVVVVVVVVVVVVCVVVVVVVVVVVVVCVVVPDPPVVVVVVVVVVVVVVPDDDD